Protein 7LT1 (pdb70)

Foldseek 3Di:
DVVVVLVLVLVLLVLLCVLPDDDDDPVVVVLVVLVVVVVVVVCLCVVQVQADPDWDKDKDPAAVQQQLWPAQNAQFDDDAFLPQFVEMEMETARAEEEPVCCVVFFAPQADPQKTWGWPQPPDPVNCVSCVQQWDWADDPDDDIITTRWLQSVLVSVLVSVVVVVVVVVVDDDDRWDWPDWDRRGQWTWIKTHGALGIIYTYFHKHKYFFADPLLVVLVPDFLCVPVDDPCQQGGIWIWGQHGDPRHDSGTMTGIISSRNVVVVVVRQEPLLSLLVLLSLQQQVVQPPPRHDGSNLLVLSPCRGVDDVPCRHDNSCSSVSNLVSLVVLLVCLVVQGARNRNRVDGVPNPDNVSSVSNVVSVVCNVPVSVSSVVSSVSSVVSVVSSVVSSD/DVCVQLVLLVVLLVLLCVLVDDDDDPVVVVQVVLVVVVVVVVCLCVPQVQADPDWDKDKAPDDVLQVLWPAFNLQFDDDAQLPRFVEIEIETASAEDCAWAPQADPQKTWHKPQPDDPVNCVSQVQQWDWDADPVGDIITTRFLQSVLVSVLVSVVVVVVVVVVPDPDRWDFPDWDRRRSWTWTKTHGALGIIYIYWHKHWFFFAPVLLPVLLPDALCPPPDDDCQLGGTWMWTQHGDPRHDSGGMTGTISSSNVVVVVVSDDPLLSLLVLLSLLQSPVQPPPHHCGSNQLVQRVVSRVDDPDSCNSVSNLVSLVVLLVCLVVCGARNRNRVDGVPRDDNVSSNSNVSSVVCSVCVSVSSVVSSVSSVVSVVSSVVSSVD

B-factor: mean 97.06, std 18.99, range [53.19, 223.91]

Radius of gyration: 34.99 Å; Cα contacts (8 Å, |Δi|>4): 1201; chains: 2; bounding box: 55×102×86 Å

Solvent-accessible surface area: 37698 Å² total

Sequence (770 aa):
SSGARVEELNKLIQEFTKHDQREYDDQRALEIHTAKDFIFSLGVQKLDQKLPVANEYLLLSGGVREGVVDLDLDELNVYARGTDYDDFTLLVPALKLHDRNQPVTLDRHSALCHSWLSLRLFDEGTISKWKDCCTIVDHINGATNYFFSPTKVADWFYDSISIVLSEIQKKPQRGPKVEKVEKNGTIISIILGVGSSRLYDIVPVVSFKGWPAVAQSWLENHFWDGKITEEEVISGFYLVPACSYKGKKDNEWRLSFARSEVQLKKCISSSLQAYQACKAIIIKLLSRPKAISPYHLRSLWACDRLPANYLAQEDYAAHFLLGLIDDLQHCLVNKCPNYFIPQCNLEHLSEETVLHARKLSSVRSDPAEHLRTAIEHVKAANRLTLELQRSSGARVEELNKLIQEFTKHDQREYDDQRALEIHTAKDFIFSLGVQKLDQKLPVANEYLLLSGGVREGVVDLDLDELNVYARGTDYDDFTLLVPALKLHTLDRHSALCHSWLSLRLFDEGTISKWKDCCTIVDHINGATNYFFSPTKVADWFYDSISIVLSEIQKKPQRGPKVEKVEKNGTIISIILGVGSSRLYDIVPVVSFKGWPAVAQSWLENHFWDGKITEEEVISGFYLVPACSYKGKKDNEWRLSFARSEVQLKKCISSSLQAYQACKAIIIKLLSRPKAISPYHLRSLWACDRLPANDYAAHFLLGLIDDLQHCLVNKCPNYFIPQCNLEHLSEETVLHARKLSSVRSDPAEHLRTAIEHVKAANRLTLELQRR

Organism: Homo sapiens (NCBI:txid9606)

GO terms:
  GO:0044877 protein-containing complex binding (F, IDA)
  GO:0005515 protein binding (F, IPI)
  GO:0045296 cadherin binding (F, HDA)

InterPro domains:
  IPR024810 MAB21L/Cyclic GMP-AMP synthase-like receptor [SM01265] (120-405)
  IPR046903 Mab-21-like, nucleotidyltransferase domain [PF03281] (136-298)
  IPR046906 Mab-21-like, HhH/H2TH-like domain [PF20266] (325-400)

Structure (mmCIF, N/CA/C/O backbone):
data_7LT1
#
_entry.id   7LT1
#
_cell.length_a   102.170
_cell.length_b   127.822
_cell.length_c   198.235
_cell.angle_alpha   90.000
_cell.angle_beta   90.000
_cell.angle_gamma   90.000
#
_symmetry.space_group_name_H-M   'I 2 2 2'
#
loop_
_entity.id
_entity.type
_entity.pdbx_description
1 polymer 'Protein MB21D2'
2 non-polymer 'SULFATE ION'
#
loop_
_atom_site.group_PDB
_atom_site.id
_atom_site.type_symbol
_atom_site.label_atom_id
_atom_site.label_alt_id
_atom_site.label_comp_id
_atom_site.label_asym_id
_atom_site.label_entity_id
_atom_site.label_seq_id
_atom_site.pdbx_PDB_ins_code
_atom_site.Cartn_x
_atom_site.Cartn_y
_atom_site.Cartn_z
_atom_site.occupancy
_atom_site.B_iso_or_equiv
_atom_site.auth_seq_id
_atom_site.auth_comp_id
_atom_site.auth_asym_id
_atom_site.auth_atom_id
_atom_site.pdbx_PDB_model_num
ATOM 1 N N . SER A 1 1 ? 38.75264 113.54357 -15.08166 1.000 128.03760 28 SER A N 1
ATOM 2 C CA . SER A 1 1 ? 39.96929 113.38289 -14.29471 1.000 121.64618 28 SER A CA 1
ATOM 3 C C . SER A 1 1 ? 39.77724 112.34045 -13.19924 1.000 124.54339 28 SER A C 1
ATOM 4 O O . SER A 1 1 ? 38.76722 112.34762 -12.49430 1.000 126.85383 28 SER A O 1
ATOM 7 N N . SER A 1 2 ? 40.75673 111.44267 -13.06091 1.000 126.72765 29 SER A N 1
ATOM 8 C CA . SER A 1 2 ? 40.68563 110.41697 -12.02659 1.000 111.34332 29 SER A CA 1
ATOM 9 C C . SER A 1 2 ? 40.71277 111.01170 -10.62542 1.000 122.70483 29 SER A C 1
ATOM 10 O O . SER A 1 2 ? 40.26480 110.35708 -9.67704 1.000 119.69597 29 SER A O 1
ATOM 13 N N . GLY A 1 3 ? 41.23173 112.23243 -10.47232 1.000 123.59269 30 GLY A N 1
ATOM 14 C CA . GLY A 1 3 ? 41.16020 112.90119 -9.18597 1.000 118.88523 30 GLY A CA 1
ATOM 15 C C . GLY A 1 3 ? 39.74297 113.24680 -8.77971 1.000 119.55958 30 GLY A C 1
ATOM 16 O O . GLY A 1 3 ? 39.44113 113.33927 -7.58627 1.000 116.95924 30 GLY A O 1
ATOM 17 N N . ALA A 1 4 ? 38.85513 113.44338 -9.75770 1.000 118.22799 31 ALA A N 1
ATOM 18 C CA . ALA A 1 4 ? 37.45006 113.67120 -9.43905 1.000 121.49491 31 ALA A CA 1
ATOM 19 C C . ALA A 1 4 ? 36.75539 112.38175 -9.02203 1.000 119.84696 31 ALA A C 1
ATOM 20 O O . ALA A 1 4 ? 35.83001 112.41491 -8.20295 1.000 120.06253 31 ALA A O 1
ATOM 22 N N . ARG A 1 5 ? 37.18328 111.24279 -9.57200 1.000 110.01370 32 ARG A N 1
ATOM 23 C CA . ARG A 1 5 ? 36.62791 109.96127 -9.15184 1.000 105.36422 32 ARG A CA 1
ATOM 24 C C . ARG A 1 5 ? 37.05820 109.60511 -7.73425 1.000 117.01210 32 ARG A C 1
ATOM 25 O O . ARG A 1 5 ? 36.29444 108.97321 -6.99488 1.000 108.61517 32 ARG A O 1
ATOM 33 N N . VAL A 1 6 ? 38.26978 110.00207 -7.33921 1.000 118.02267 33 VAL A N 1
ATOM 34 C CA . VAL A 1 6 ? 38.73873 109.73667 -5.98282 1.000 100.36814 33 VAL A CA 1
ATOM 35 C C . VAL A 1 6 ? 37.95156 110.56205 -4.97237 1.000 103.90695 33 VAL A C 1
ATOM 36 O O . VAL A 1 6 ? 37.56676 110.06283 -3.90769 1.000 106.98828 33 VAL A O 1
ATOM 40 N N . GLU A 1 7 ? 37.69239 111.83346 -5.28936 1.000 108.09484 34 GLU A N 1
ATOM 41 C CA . GLU A 1 7 ? 36.95591 112.69010 -4.36558 1.000 106.92433 34 GLU A CA 1
ATOM 42 C C . GLU A 1 7 ? 35.52294 112.21052 -4.17081 1.000 107.53399 34 GLU A C 1
ATOM 43 O O . GLU A 1 7 ? 34.96459 112.36104 -3.07772 1.000 107.10153 34 GLU A O 1
ATOM 49 N N . GLU A 1 8 ? 34.91440 111.63096 -5.20855 1.000 106.94542 35 GLU A N 1
ATOM 50 C CA . GLU A 1 8 ? 33.55200 111.12600 -5.07206 1.000 109.56556 35 GLU A CA 1
ATOM 51 C C . GLU A 1 8 ? 33.49337 109.95050 -4.10421 1.000 101.79057 35 GLU A C 1
ATOM 52 O O . GLU A 1 8 ? 32.57700 109.86507 -3.27813 1.000 91.63929 35 GLU A O 1
ATOM 58 N N . LEU A 1 9 ? 34.46064 109.03386 -4.19072 1.000 99.80370 36 LEU A N 1
ATOM 59 C CA . LEU A 1 9 ? 34.50086 107.91844 -3.25072 1.000 101.91611 36 LEU A CA 1
ATOM 60 C C . LEU A 1 9 ? 34.83476 108.39509 -1.84296 1.000 96.52032 36 LEU A C 1
ATOM 61 O O . LEU A 1 9 ? 34.26485 107.89827 -0.86515 1.000 99.16512 36 LEU A O 1
ATOM 66 N N . ASN A 1 10 ? 35.75626 109.35553 -1.71949 1.000 99.71433 37 ASN A N 1
ATOM 67 C CA . ASN A 1 10 ? 36.04996 109.93557 -0.41177 1.000 100.62324 37 ASN A CA 1
ATOM 68 C C . ASN A 1 10 ? 34.80339 110.55448 0.20675 1.000 95.77276 37 ASN A C 1
ATOM 69 O O . ASN A 1 10 ? 34.59070 110.46136 1.42115 1.000 100.20920 37 ASN A O 1
ATOM 74 N N . LYS A 1 11 ? 33.96526 111.18793 -0.61624 1.000 100.68510 38 LYS A N 1
ATOM 75 C CA . LYS A 1 11 ? 32.72117 111.76068 -0.11407 1.000 96.99016 38 LYS A CA 1
ATOM 76 C C . LYS A 1 11 ? 31.73654 110.67193 0.29535 1.000 98.92129 38 LYS A C 1
ATOM 77 O O . LYS A 1 11 ? 31.06692 110.78908 1.32865 1.000 99.99545 38 LYS A O 1
ATOM 83 N N . LEU A 1 12 ? 31.63830 109.60259 -0.49856 1.000 97.13858 39 LEU A N 1
ATOM 84 C CA . LEU A 1 12 ? 30.69226 108.53591 -0.18610 1.000 100.47464 39 LEU A CA 1
ATOM 85 C C . LEU A 1 12 ? 31.16918 107.69550 0.99275 1.000 101.63527 39 LEU A C 1
ATOM 86 O O . LEU A 1 12 ? 30.35650 107.25657 1.81507 1.000 94.45008 39 LEU A O 1
ATOM 91 N N . ILE A 1 13 ? 32.47942 107.45379 1.09000 1.000 99.62187 40 ILE A N 1
ATOM 92 C CA . ILE A 1 13 ? 33.01438 106.73822 2.24607 1.000 97.44972 40 ILE A CA 1
ATOM 93 C C . ILE A 1 13 ? 32.78670 107.54489 3.51766 1.000 102.30124 40 ILE A C 1
ATOM 94 O O . ILE A 1 13 ? 32.41460 106.99613 4.56272 1.000 97.59930 40 ILE A O 1
ATOM 99 N N . GLN A 1 14 ? 32.99684 108.86173 3.44752 1.000 97.62573 41 GLN A N 1
ATOM 100 C CA . GLN A 1 14 ? 32.76213 109.70940 4.61147 1.000 101.22954 41 GLN A CA 1
ATOM 101 C C . GLN A 1 14 ? 31.28071 109.76219 4.96412 1.000 100.93687 41 GLN A C 1
ATOM 102 O O . GLN A 1 14 ? 30.91854 109.76220 6.14664 1.000 100.69961 41 GLN A O 1
ATOM 108 N N . GLU A 1 15 ? 30.40928 109.80549 3.95248 1.000 96.20691 42 GLU A N 1
ATOM 109 C CA . GLU A 1 15 ? 28.97383 109.77145 4.21451 1.000 97.58670 42 GLU A CA 1
ATOM 110 C C . GLU A 1 15 ? 28.55016 108.42333 4.78299 1.000 99.91880 42 GLU A C 1
ATOM 111 O O . GLU A 1 15 ? 27.72659 108.36325 5.70397 1.000 96.68355 42 GLU A O 1
ATOM 117 N N . PHE A 1 16 ? 29.09957 107.33101 4.24483 1.000 94.98892 43 PHE A N 1
ATOM 118 C CA . PHE A 1 16 ? 28.79435 106.00943 4.78279 1.000 93.87381 43 PHE A CA 1
ATOM 119 C C . PHE A 1 16 ? 29.23603 105.89350 6.23565 1.000 95.88045 43 PHE A C 1
ATOM 120 O O . PHE A 1 16 ? 28.51034 105.34103 7.07047 1.000 90.82317 43 PHE A O 1
ATOM 128 N N . THR A 1 17 ? 30.42548 106.41047 6.55559 1.000 93.38308 44 THR A N 1
ATOM 129 C CA . THR A 1 17 ? 30.91070 106.36420 7.93074 1.000 99.70788 44 THR A CA 1
ATOM 130 C C . THR A 1 17 ? 30.00226 107.14690 8.87021 1.000 97.06998 44 THR A C 1
ATOM 131 O O . THR A 1 17 ? 29.83938 106.76761 10.03550 1.000 96.57997 44 THR A O 1
ATOM 135 N N . LYS A 1 18 ? 29.39311 108.22883 8.37884 1.000 96.23853 45 LYS A N 1
ATOM 136 C CA . LYS A 1 18 ? 28.50549 109.03058 9.21523 1.000 94.60499 45 LYS A CA 1
ATOM 137 C C . LYS A 1 18 ? 27.32091 108.21229 9.71470 1.000 94.96956 45 LYS A C 1
ATOM 138 O O . LYS A 1 18 ? 26.94653 108.30125 10.88989 1.000 110.93200 45 LYS A O 1
ATOM 144 N N . HIS A 1 19 ? 26.72228 107.40568 8.84113 1.000 100.48171 46 HIS A N 1
ATOM 145 C CA . HIS A 1 19 ? 25.56499 106.60128 9.20712 1.000 104.59614 46 HIS A CA 1
ATOM 146 C C . HIS A 1 19 ? 25.93416 105.21596 9.72161 1.000 96.03812 46 HIS A C 1
ATOM 147 O O . HIS A 1 19 ? 25.07911 104.54463 10.30904 1.000 94.01955 46 HIS A O 1
ATOM 154 N N . ASP A 1 20 ? 27.17585 104.77397 9.52099 1.000 98.92656 47 ASP A N 1
ATOM 155 C CA . ASP A 1 20 ? 27.60209 103.46060 9.98861 1.000 100.09420 47 ASP A CA 1
ATOM 156 C C . ASP A 1 20 ? 28.12770 103.48600 11.41701 1.000 100.02354 47 ASP A C 1
ATOM 157 O O . ASP A 1 20 ? 27.97092 102.49643 12.14211 1.000 105.13159 47 ASP A O 1
ATOM 162 N N . GLN A 1 21 ? 28.74803 104.58787 11.83609 1.000 101.53157 48 GLN A N 1
ATOM 163 C CA . GLN A 1 21 ? 29.21839 104.70343 13.21011 1.000 111.96297 48 GLN A CA 1
ATOM 164 C C . GLN A 1 21 ? 28.04149 104.68434 14.17731 1.000 107.50841 48 GLN A C 1
ATOM 165 O O . GLN A 1 21 ? 26.98595 105.26591 13.91140 1.000 105.87418 48 GLN A O 1
ATOM 171 N N . ARG A 1 22 ? 28.22965 104.00882 15.30801 1.000 115.31278 49 ARG A N 1
ATOM 172 C CA . ARG A 1 22 ? 27.19654 103.87120 16.32832 1.000 111.61045 49 ARG A CA 1
ATOM 173 C C . ARG A 1 22 ? 27.44931 104.90432 17.42079 1.000 115.30504 49 ARG A C 1
ATOM 174 O O . ARG A 1 22 ? 28.45188 104.82509 18.13821 1.000 121.62249 49 ARG A O 1
ATOM 182 N N . GLU A 1 23 ? 26.54427 105.87222 17.54535 1.000 119.47205 50 GLU A N 1
ATOM 183 C CA . GLU A 1 23 ? 26.57434 106.84329 18.63258 1.000 119.69618 50 GLU A CA 1
ATOM 184 C C . GLU A 1 23 ? 25.31741 106.66262 19.47145 1.000 109.72041 50 GLU A C 1
ATOM 185 O O . GLU A 1 23 ? 24.19952 106.78448 18.95861 1.000 107.12389 50 GLU A O 1
ATOM 191 N N . TYR A 1 24 ? 25.50070 106.35977 20.75224 1.000 108.58671 51 TYR A N 1
ATOM 192 C CA . TYR A 1 24 ? 24.39752 106.09383 21.66238 1.000 112.59757 51 TYR A CA 1
ATOM 193 C C . TYR A 1 24 ? 24.27649 107.21795 22.68075 1.000 104.80583 51 TYR A C 1
ATOM 194 O O . TYR A 1 24 ? 25.28280 107.70284 23.20791 1.000 107.72385 51 TYR A O 1
ATOM 203 N N . ASP A 1 25 ? 23.04123 107.62910 22.95371 1.000 106.28831 52 ASP A N 1
ATOM 204 C CA . ASP A 1 25 ? 22.79088 108.61071 23.99501 1.000 108.24813 52 ASP A CA 1
ATOM 205 C C . ASP A 1 25 ? 22.82973 107.93252 25.36364 1.000 108.87127 52 ASP A C 1
ATOM 206 O O . ASP A 1 25 ? 23.11756 106.73879 25.48879 1.000 107.72881 52 ASP A O 1
ATOM 211 N N . ASP A 1 26 ? 22.53234 108.70643 26.40951 1.000 102.42739 53 ASP A N 1
ATOM 212 C CA . ASP A 1 26 ? 22.56879 108.16159 27.76235 1.000 97.11744 53 ASP A CA 1
ATOM 213 C C . ASP A 1 26 ? 21.50571 107.08970 27.96958 1.000 91.51276 53 ASP A C 1
ATOM 214 O O . ASP A 1 26 ? 21.73619 106.12692 28.71011 1.000 98.80349 53 ASP A O 1
ATOM 219 N N . GLN A 1 27 ? 20.34577 107.23091 27.32459 1.000 89.35598 54 GLN A N 1
ATOM 220 C CA . GLN A 1 27 ? 19.28343 106.24346 27.48804 1.000 89.12227 54 GLN A CA 1
ATOM 221 C C . GLN A 1 27 ? 19.65285 104.92074 26.82668 1.000 99.96452 54 GLN A C 1
ATOM 222 O O . GLN A 1 27 ? 19.50450 103.85176 27.43056 1.000 87.44060 54 GLN A O 1
ATOM 228 N N . ARG A 1 28 ? 20.13342 104.97174 25.58047 1.000 99.45538 55 ARG A N 1
ATOM 229 C CA . ARG A 1 28 ? 20.53631 103.74637 24.89697 1.000 98.06880 55 ARG A CA 1
ATOM 230 C C . ARG A 1 28 ? 21.73617 103.09312 25.56907 1.000 92.22067 55 ARG A C 1
ATOM 231 O O . ARG A 1 28 ? 21.83995 101.86132 25.58320 1.000 84.21709 55 ARG A O 1
ATOM 239 N N . ALA A 1 29 ? 22.64842 103.89430 26.12514 1.000 94.63440 56 ALA A N 1
ATOM 240 C CA . ALA A 1 29 ? 23.81988 103.33179 26.78876 1.000 90.57521 56 ALA A CA 1
ATOM 241 C C . ALA A 1 29 ? 23.42541 102.52550 28.02010 1.000 88.83660 56 ALA A C 1
ATOM 242 O O . ALA A 1 29 ? 24.04437 101.49771 28.31898 1.000 89.80315 56 ALA A O 1
ATOM 244 N N . LEU A 1 30 ? 22.39802 102.97296 28.74687 1.000 91.92975 57 LEU A N 1
ATOM 245 C CA . LEU A 1 30 ? 21.93067 102.21361 29.90269 1.000 91.03302 57 LEU A CA 1
ATOM 246 C C . LEU A 1 30 ? 21.17369 100.96544 29.46785 1.000 88.38859 57 LEU A C 1
ATOM 247 O O . LEU A 1 30 ? 21.24788 99.92431 30.13131 1.000 93.38864 57 LEU A O 1
ATOM 252 N N . GLU A 1 31 ? 20.43864 101.05254 28.35658 1.000 93.00510 58 GLU A N 1
ATOM 253 C CA . GLU A 1 31 ? 19.72012 99.88877 27.84840 1.000 93.12579 58 GLU A CA 1
ATOM 254 C C . GLU A 1 31 ? 20.68288 98.78164 27.43695 1.000 92.40189 58 GLU A C 1
ATOM 255 O O . GLU A 1 31 ? 20.39268 97.59453 27.62430 1.000 96.78988 58 GLU A O 1
ATOM 261 N N . ILE A 1 32 ? 21.83514 99.15072 26.87456 1.000 90.05159 59 ILE A N 1
ATOM 262 C CA . ILE A 1 32 ? 22.82247 98.15209 26.47735 1.000 84.91924 59 ILE A CA 1
ATOM 263 C C . ILE A 1 32 ? 23.48303 97.53651 27.70385 1.000 89.98837 59 ILE A C 1
ATOM 264 O O . ILE A 1 32 ? 23.70112 96.31931 27.76453 1.000 85.93659 59 ILE A O 1
ATOM 269 N N . HIS A 1 33 ? 23.80712 98.36517 28.70038 1.000 88.54582 60 HIS A N 1
ATOM 270 C CA . HIS A 1 33 ? 24.46427 97.86448 29.90286 1.000 92.95062 60 HIS A CA 1
ATOM 271 C C . HIS A 1 33 ? 23.54459 96.94635 30.69718 1.000 88.01664 60 HIS A C 1
ATOM 272 O O . HIS A 1 33 ? 23.99752 95.94391 31.26254 1.000 76.94359 60 HIS A O 1
ATOM 279 N N . THR A 1 34 ? 22.25052 97.27095 30.74955 1.000 92.51036 61 THR A N 1
ATOM 280 C CA . THR A 1 34 ? 21.30255 96.42055 31.46198 1.000 88.09840 61 THR A CA 1
ATOM 281 C C . THR A 1 34 ? 21.20071 95.04763 30.80971 1.000 84.50983 61 THR A C 1
ATOM 282 O O . THR A 1 34 ? 21.12122 94.02519 31.50142 1.000 87.98642 61 THR A O 1
ATOM 286 N N . ALA A 1 35 ? 21.20921 95.00443 29.47630 1.000 87.71597 62 ALA A N 1
ATOM 287 C CA . ALA A 1 35 ? 21.16025 93.72394 28.78046 1.000 81.73924 62 ALA A CA 1
ATOM 288 C C . ALA A 1 35 ? 22.44830 92.93864 28.98186 1.000 79.48236 62 ALA A C 1
ATOM 289 O O . ALA A 1 35 ? 22.41222 91.72283 29.20587 1.000 75.08814 62 ALA A O 1
ATOM 291 N N . LYS A 1 36 ? 23.59602 93.61598 28.90385 1.000 79.35484 63 LYS A N 1
ATOM 292 C CA . LYS A 1 36 ? 24.86638 92.94204 29.14560 1.000 84.98893 63 LYS A CA 1
ATOM 293 C C . LYS A 1 36 ? 24.93948 92.39917 30.56628 1.000 75.98106 63 LYS A C 1
ATOM 294 O O . LYS A 1 36 ? 25.44421 91.29255 30.79067 1.000 73.89630 63 LYS A O 1
ATOM 300 N N . ASP A 1 37 ? 24.43750 93.16455 31.53919 1.000 78.85200 64 ASP A N 1
ATOM 301 C CA . ASP A 1 37 ? 24.44029 92.70048 32.92301 1.000 72.79517 64 ASP A CA 1
ATOM 302 C C . ASP A 1 37 ? 23.57589 91.45769 33.08943 1.000 71.53567 64 ASP A C 1
ATOM 303 O O . ASP A 1 37 ? 23.92378 90.54758 33.85098 1.000 78.83265 64 ASP A O 1
ATOM 308 N N . PHE A 1 38 ? 22.44429 91.40009 32.38366 1.000 72.83867 65 PHE A N 1
ATOM 309 C CA . PHE A 1 38 ? 21.58325 90.22539 32.46972 1.000 74.66620 65 PHE A CA 1
ATOM 310 C C . PHE A 1 38 ? 22.25467 89.00302 31.85484 1.000 83.48181 65 PHE A C 1
ATOM 311 O O . PHE A 1 38 ? 22.11934 87.88822 32.37333 1.000 78.69367 65 PHE A O 1
ATOM 319 N N . ILE A 1 39 ? 22.98303 89.19283 30.75073 1.000 77.89109 66 ILE A N 1
ATOM 320 C CA . ILE A 1 39 ? 23.71603 88.08689 30.13850 1.000 77.58287 66 ILE A CA 1
ATOM 321 C C . ILE A 1 39 ? 24.79160 87.57149 31.08660 1.000 80.33898 66 ILE A C 1
ATOM 322 O O . ILE A 1 39 ? 24.96659 86.35762 31.25193 1.000 77.77708 66 ILE A O 1
ATOM 327 N N . PHE A 1 40 ? 25.52458 88.48515 31.72837 1.000 73.94109 67 PHE A N 1
ATOM 328 C CA . PHE A 1 40 ? 26.59585 88.07998 32.63382 1.000 70.93726 67 PHE A CA 1
ATOM 329 C C . PHE A 1 40 ? 26.04583 87.35339 33.85587 1.000 80.91412 67 PHE A C 1
ATOM 330 O O . PHE A 1 40 ? 26.65141 86.38687 34.33486 1.000 74.95636 67 PHE A O 1
ATOM 338 N N . SER A 1 41 ? 24.90236 87.80500 34.37761 1.000 79.19942 68 SER A N 1
ATOM 339 C CA . SER A 1 41 ? 24.28218 87.10812 35.49910 1.000 82.28205 68 SER A CA 1
ATOM 340 C C . SER A 1 41 ? 23.71471 85.76146 35.07078 1.000 81.53182 68 SER A C 1
ATOM 341 O O . SER A 1 41 ? 23.74032 84.80235 35.85103 1.000 80.33734 68 SER A O 1
ATOM 352 N N . LEU A 1 43 ? 24.98838 83.80023 32.72737 1.000 75.79558 70 LEU A N 1
ATOM 353 C CA . LEU A 1 43 ? 26.14098 82.90771 32.67036 1.000 78.92486 70 LEU A CA 1
ATOM 354 C C . LEU A 1 43 ? 26.63619 82.54716 34.06383 1.000 79.30845 70 LEU A C 1
ATOM 355 O O . LEU A 1 43 ? 27.16053 81.44653 34.27109 1.000 76.25814 70 LEU A O 1
ATOM 360 N N . GLY A 1 44 ? 26.48327 83.45559 35.02834 1.000 77.95604 71 GLY A N 1
ATOM 361 C CA . GLY A 1 44 ? 26.78767 83.10527 36.40452 1.000 73.45076 71 GLY A CA 1
ATOM 362 C C . GLY A 1 44 ? 25.87577 82.01592 36.93408 1.000 83.27455 71 GLY A C 1
ATOM 363 O O . GLY A 1 44 ? 26.32332 81.09969 37.62781 1.000 84.35054 71 GLY A O 1
ATOM 372 N N . VAL A 1 46 ? 24.30562 79.87318 35.03859 1.000 78.97863 73 VAL A N 1
ATOM 373 C CA . VAL A 1 46 ? 24.67022 78.67163 34.29158 1.000 77.76387 73 VAL A CA 1
ATOM 374 C C . VAL A 1 46 ? 25.82758 77.95816 34.97820 1.000 75.12040 73 VAL A C 1
ATOM 375 O O . VAL A 1 46 ? 25.87812 76.72259 35.02593 1.000 82.10456 73 VAL A O 1
ATOM 379 N N . GLN A 1 47 ? 26.76832 78.72505 35.53430 1.000 79.88119 74 GLN A N 1
ATOM 380 C CA . GLN A 1 47 ? 27.86346 78.12363 36.28648 1.000 87.99279 74 GLN A CA 1
ATOM 381 C C . GLN A 1 47 ? 27.37390 77.50550 37.59137 1.000 86.43635 74 GLN A C 1
ATOM 382 O O . GLN A 1 47 ? 27.92708 76.49543 38.04058 1.000 89.82796 74 GLN A O 1
ATOM 388 N N . LYS A 1 48 ? 26.34200 78.08794 38.21046 1.000 86.07692 75 LYS A N 1
ATOM 389 C CA . LYS A 1 48 ? 25.82788 77.53711 39.46166 1.000 89.67956 75 LYS A CA 1
ATOM 390 C C . LYS A 1 48 ? 25.02575 76.26259 39.23161 1.000 92.97814 75 LYS A C 1
ATOM 391 O O . LYS A 1 48 ? 25.02530 75.37133 40.08868 1.000 86.91578 75 LYS A O 1
ATOM 397 N N . LEU A 1 49 ? 24.33210 76.16296 38.09643 1.000 93.61004 76 LEU A N 1
ATOM 398 C CA . LEU A 1 49 ? 23.52026 74.99313 37.77999 1.000 90.59690 76 LEU A CA 1
ATOM 399 C C . LEU A 1 49 ? 24.39115 73.74897 37.66864 1.000 83.95380 76 LEU A C 1
ATOM 400 O O . LEU A 1 49 ? 24.26596 72.81704 38.46918 1.000 95.66907 76 LEU A O 1
ATOM 405 N N . ASP A 1 50 ? 25.26698 73.72475 36.67128 1.000 102.33261 77 ASP A N 1
ATOM 406 C CA . ASP A 1 50 ? 26.27681 72.68774 36.52369 1.000 108.34097 77 ASP A CA 1
ATOM 407 C C . ASP A 1 50 ? 27.63341 73.29198 36.84868 1.000 109.12229 77 ASP A C 1
ATOM 408 O O . ASP A 1 50 ? 28.00878 74.32240 36.27950 1.000 119.21136 77 ASP A O 1
ATOM 413 N N . GLN A 1 51 ? 28.37031 72.64930 37.75191 1.000 81.46531 78 GLN A N 1
ATOM 414 C CA . GLN A 1 51 ? 29.65346 73.18392 38.19150 1.000 87.65822 78 GLN A CA 1
ATOM 415 C C . GLN A 1 51 ? 30.73321 72.99474 37.13017 1.000 99.47449 78 GLN A C 1
ATOM 416 O O . GLN A 1 51 ? 31.89538 72.74532 37.46300 1.000 100.33614 78 GLN A O 1
ATOM 422 N N . LYS A 1 52 ? 30.36695 73.12531 35.85385 1.000 89.91744 79 LYS A N 1
ATOM 423 C CA . LYS A 1 52 ? 31.29200 72.89761 34.74984 1.000 86.63166 79 LYS A CA 1
ATOM 424 C C . LYS A 1 52 ? 32.06456 74.15684 34.36977 1.000 83.61534 79 LYS A C 1
ATOM 425 O O . LYS A 1 52 ? 33.28713 74.10744 34.20058 1.000 82.51318 79 LYS A O 1
ATOM 431 N N . LEU A 1 53 ? 31.36964 75.28198 34.21567 1.000 73.42686 80 LEU A N 1
ATOM 432 C CA . LEU A 1 53 ? 32.04322 76.51916 33.85894 1.000 76.74096 80 LEU A CA 1
ATOM 433 C C . LEU A 1 53 ? 33.00831 76.92709 34.97108 1.000 80.20824 80 LEU A C 1
ATOM 434 O O . LEU A 1 53 ? 32.75270 76.66972 36.15169 1.000 95.99516 80 LEU A O 1
ATOM 439 N N . PRO A 1 54 ? 34.13127 77.55292 34.62254 1.000 82.12533 81 PRO A N 1
ATOM 440 C CA . PRO A 1 54 ? 35.08630 77.96958 35.65540 1.000 75.79025 81 PRO A CA 1
ATOM 441 C C . PRO A 1 54 ? 34.48212 79.02396 36.57050 1.000 78.58111 81 PRO A C 1
ATOM 442 O O . PRO A 1 54 ? 33.69837 79.87284 36.14046 1.000 78.60675 81 PRO A O 1
ATOM 446 N N . VAL A 1 55 ? 34.84876 78.95213 37.85179 1.000 79.56454 82 VAL A N 1
ATOM 447 C CA . VAL A 1 55 ? 34.32998 79.90686 38.82592 1.000 81.03133 82 VAL A CA 1
ATOM 448 C C . VAL A 1 55 ? 34.84901 81.30788 38.52862 1.000 79.50983 82 VAL A C 1
ATOM 449 O O . VAL A 1 55 ? 34.09474 82.28716 38.57375 1.000 82.88115 82 VAL A O 1
ATOM 453 N N . ALA A 1 56 ? 36.13757 81.42756 38.21892 1.000 81.88366 83 ALA A N 1
ATOM 454 C CA . ALA A 1 56 ? 36.74660 82.69891 37.83462 1.000 85.16053 83 ALA A CA 1
ATOM 455 C C . ALA A 1 56 ? 36.92382 82.68695 36.32031 1.000 90.13048 83 ALA A C 1
ATOM 456 O O . ALA A 1 56 ? 37.91419 82.16323 35.80348 1.000 93.49965 83 ALA A O 1
ATOM 458 N N . ASN A 1 57 ? 35.95892 83.26275 35.60848 1.000 84.40181 84 ASN A N 1
ATOM 459 C CA . ASN A 1 57 ? 35.95863 83.26381 34.15451 1.000 90.93004 84 ASN A CA 1
ATOM 460 C C . ASN A 1 57 ? 36.05136 84.69096 33.63168 1.000 86.02092 84 ASN A C 1
ATOM 461 O O . ASN A 1 57 ? 35.59778 85.63968 34.27901 1.000 94.06483 84 ASN A O 1
ATOM 466 N N . GLU A 1 58 ? 36.64388 84.83198 32.44729 1.000 87.76846 85 GLU A N 1
ATOM 467 C CA . GLU A 1 58 ? 36.86791 86.13130 31.82042 1.000 86.54751 85 GLU A CA 1
ATOM 468 C C . GLU A 1 58 ? 36.29032 86.09354 30.41223 1.000 84.16346 85 GLU A C 1
ATOM 469 O O . GLU A 1 58 ? 36.82157 85.40018 29.53899 1.000 88.26507 85 GLU A O 1
ATOM 475 N N . TYR A 1 59 ? 35.21260 86.83739 30.19051 1.000 82.29985 86 TYR A N 1
ATOM 476 C CA . TYR A 1 59 ? 34.55369 86.86593 28.89460 1.000 73.02904 86 TYR A CA 1
ATOM 477 C C . TYR A 1 59 ? 35.22360 87.88067 27.97246 1.000 80.61012 86 TYR A C 1
ATOM 478 O O . TYR A 1 59 ? 35.98221 88.75060 28.40702 1.000 73.81300 86 TYR A O 1
ATOM 487 N N . LEU A 1 60 ? 34.92826 87.75781 26.67951 1.000 75.46746 87 LEU A N 1
ATOM 488 C CA . LEU A 1 60 ? 35.41291 88.69067 25.66624 1.000 78.23378 87 LEU A CA 1
ATOM 489 C C . LEU A 1 60 ? 34.21725 89.18262 24.86313 1.000 79.25588 87 LEU A C 1
ATOM 490 O O . LEU A 1 60 ? 33.64508 88.42789 24.06960 1.000 81.58632 87 LEU A O 1
ATOM 495 N N . LEU A 1 61 ? 33.84254 90.44169 25.06853 1.000 75.14550 88 LEU A N 1
ATOM 496 C CA . LEU A 1 61 ? 32.70820 91.04795 24.38558 1.000 76.92475 88 LEU A CA 1
ATOM 497 C C . LEU A 1 61 ? 33.20177 91.86456 23.19875 1.000 81.56616 88 LEU A C 1
ATOM 498 O O . LEU A 1 61 ? 34.10919 92.69134 23.34165 1.000 76.24882 88 LEU A O 1
ATOM 503 N N . LEU A 1 62 ? 32.60247 91.63266 22.03360 1.000 84.50154 89 LEU A N 1
ATOM 504 C CA . LEU A 1 62 ? 32.96433 92.33144 20.81070 1.000 72.06997 89 LEU A CA 1
ATOM 505 C C . LEU A 1 62 ? 31.75968 93.09623 20.27786 1.000 73.17898 89 LEU A C 1
ATOM 506 O O . LEU A 1 62 ? 30.61086 92.67574 20.44626 1.000 75.79494 89 LEU A O 1
ATOM 511 N N . SER A 1 63 ? 32.03772 94.22501 19.62173 1.000 76.40096 90 SER A N 1
ATOM 512 C CA . SER A 1 63 ? 30.99511 95.16543 19.22591 1.000 79.74898 90 SER A CA 1
ATOM 513 C C . SER A 1 63 ? 30.10348 94.65217 18.10136 1.000 89.62952 90 SER A C 1
ATOM 514 O O . SER A 1 63 ? 29.05304 95.25316 17.85243 1.000 102.45794 90 SER A O 1
ATOM 517 N N . GLY A 1 64 ? 30.48354 93.57668 17.41745 1.000 68.95561 91 GLY A N 1
ATOM 518 C CA . GLY A 1 64 ? 29.66999 93.07187 16.32849 1.000 75.28249 91 GLY A CA 1
ATOM 519 C C . GLY A 1 64 ? 29.23961 91.63048 16.50431 1.000 85.34501 91 GLY A C 1
ATOM 520 O O . GLY A 1 64 ? 29.85959 90.88017 17.26257 1.000 76.13845 91 GLY A O 1
ATOM 521 N N . GLY A 1 65 ? 28.17844 91.23059 15.80984 1.000 89.44250 92 GLY A N 1
ATOM 522 C CA . GLY A 1 65 ? 27.71939 89.85965 15.87670 1.000 86.04761 92 GLY A CA 1
ATOM 523 C C . GLY A 1 65 ? 28.61499 88.91499 15.09736 1.000 83.62570 92 GLY A C 1
ATOM 524 O O . GLY A 1 65 ? 29.52687 89.31621 14.37386 1.000 82.75980 92 GLY A O 1
ATOM 525 N N . VAL A 1 66 ? 28.34263 87.61772 15.25989 1.000 84.48338 93 VAL A N 1
ATOM 526 C CA . VAL A 1 66 ? 29.12094 86.60293 14.55324 1.000 83.82134 93 VAL A CA 1
ATOM 527 C C . VAL A 1 66 ? 28.93821 86.74450 13.04778 1.000 91.33740 93 VAL A C 1
ATOM 528 O O . VAL A 1 66 ? 29.90774 86.68815 12.28073 1.000 90.74509 93 VAL A O 1
ATOM 532 N N . ARG A 1 67 ? 27.69744 86.95431 12.60274 1.000 91.92379 94 ARG A N 1
ATOM 533 C CA . ARG A 1 67 ? 27.40818 87.11058 11.18201 1.000 95.33015 94 ARG A CA 1
ATOM 534 C C . ARG A 1 67 ? 28.04402 88.35751 10.58089 1.000 88.33724 94 ARG A C 1
ATOM 535 O O . ARG A 1 67 ? 28.03841 88.50197 9.35406 1.000 101.18060 94 ARG A O 1
ATOM 543 N N . GLU A 1 68 ? 28.58698 89.25244 11.40327 1.000 90.84317 95 GLU A N 1
ATOM 544 C CA . GLU A 1 68 ? 29.32983 90.40773 10.92073 1.000 91.71156 95 GLU A CA 1
ATOM 545 C C . GLU A 1 68 ? 30.81317 90.11731 10.73104 1.000 96.57114 95 GLU A C 1
ATOM 546 O O . GLU A 1 68 ? 31.57167 91.03419 10.39929 1.000 91.78481 95 GLU A O 1
ATOM 552 N N . GLY A 1 69 ? 31.24275 88.87715 10.93981 1.000 97.27566 96 GLY A N 1
ATOM 553 C CA . GLY A 1 69 ? 32.62789 88.50459 10.70702 1.000 90.26988 96 GLY A CA 1
ATOM 554 C C . GLY A 1 69 ? 33.61840 89.07734 11.69741 1.000 94.38814 96 GLY A C 1
ATOM 555 O O . GLY A 1 69 ? 34.70132 89.52302 11.29590 1.000 94.47584 96 GLY A O 1
ATOM 556 N N . VAL A 1 70 ? 33.27633 89.07654 12.98659 1.000 90.29671 97 VAL A N 1
ATOM 557 C CA . VAL A 1 70 ? 34.19030 89.57578 14.00812 1.000 84.49598 97 VAL A CA 1
ATOM 558 C C . VAL A 1 70 ? 35.14681 88.49695 14.50691 1.000 90.01290 97 VAL A C 1
ATOM 559 O O . VAL A 1 70 ? 36.24185 88.82450 14.98764 1.000 85.78600 97 VAL A O 1
ATOM 563 N N . VAL A 1 71 ? 34.77096 87.22213 14.40268 1.000 80.33929 98 VAL A N 1
ATOM 564 C CA . VAL A 1 71 ? 35.63933 86.11311 14.76807 1.000 85.23613 98 VAL A CA 1
ATOM 565 C C . VAL A 1 71 ? 35.66352 85.11598 13.61837 1.000 83.64903 98 VAL A C 1
ATOM 566 O O . VAL A 1 71 ? 34.77036 85.08494 12.76904 1.000 85.28580 98 VAL A O 1
ATOM 570 N N . ASP A 1 72 ? 36.71055 84.29133 13.60223 1.000 80.96206 99 ASP A N 1
ATOM 571 C CA . ASP A 1 72 ? 36.91388 83.31435 12.53389 1.000 72.80347 99 ASP A CA 1
ATOM 572 C C . ASP A 1 72 ? 35.97812 82.13101 12.77059 1.000 79.09941 99 ASP A C 1
ATOM 573 O O . ASP A 1 72 ? 36.35206 81.08906 13.31519 1.000 67.69741 99 ASP A O 1
ATOM 578 N N . LEU A 1 73 ? 34.73000 82.30547 12.34482 1.000 80.13004 100 LEU A N 1
ATOM 579 C CA . LEU A 1 73 ? 33.70376 81.28005 12.44755 1.000 81.22458 100 LEU A CA 1
ATOM 580 C C . LEU A 1 73 ? 33.12505 80.98494 11.07070 1.000 94.87526 100 LEU A C 1
ATOM 581 O O . LEU A 1 73 ? 33.11959 81.84396 10.18392 1.000 89.57425 100 LEU A O 1
ATOM 586 N N . ASP A 1 74 ? 32.63543 79.75884 10.90171 1.000 96.28702 101 ASP A N 1
ATOM 587 C CA . ASP A 1 74 ? 31.99470 79.33898 9.65717 1.000 94.00801 101 ASP A CA 1
ATOM 588 C C . ASP A 1 74 ? 30.60386 79.96012 9.60370 1.000 98.48019 101 ASP A C 1
ATOM 589 O O . ASP A 1 74 ? 29.67467 79.49594 10.26848 1.000 97.44456 101 ASP A O 1
ATOM 594 N N . LEU A 1 75 ? 30.45771 81.01765 8.80261 1.000 98.77963 102 LEU A N 1
ATOM 595 C CA . LEU A 1 75 ? 29.19023 81.73106 8.70570 1.000 99.99916 102 LEU A CA 1
ATOM 596 C C . LEU A 1 75 ? 28.13920 80.97591 7.90456 1.000 110.32525 102 LEU A C 1
ATOM 597 O O . LEU A 1 75 ? 26.95550 81.32347 7.98356 1.000 111.17758 102 LEU A O 1
ATOM 602 N N . ASP A 1 76 ? 28.53626 79.96477 7.13720 1.000 111.62643 103 ASP A N 1
ATOM 603 C CA . ASP A 1 76 ? 27.57128 79.18751 6.37764 1.000 110.21230 103 ASP A CA 1
ATOM 604 C C . ASP A 1 76 ? 26.69144 78.36637 7.31786 1.000 118.08246 103 ASP A C 1
ATOM 605 O O . ASP A 1 76 ? 27.05984 78.06964 8.45850 1.000 119.51917 103 ASP A O 1
ATOM 610 N N . GLU A 1 77 ? 25.50825 78.00252 6.81774 1.000 118.64095 104 GLU A N 1
ATOM 611 C CA . GLU A 1 77 ? 24.49019 77.29475 7.59785 1.000 116.38065 104 GLU A CA 1
ATOM 612 C C . GLU A 1 77 ? 24.09016 78.06980 8.85080 1.000 117.08085 104 GLU A C 1
ATOM 613 O O . GLU A 1 77 ? 23.78791 77.47807 9.88987 1.000 129.86529 104 GLU A O 1
ATOM 619 N N . LEU A 1 78 ? 24.08398 79.39728 8.76347 1.000 110.09273 105 LEU A N 1
ATOM 620 C CA . LEU A 1 78 ? 23.62288 80.26117 9.84149 1.000 117.33069 105 LEU A CA 1
ATOM 621 C C . LEU A 1 78 ? 22.45980 81.10048 9.33680 1.000 116.12703 105 LEU A C 1
ATOM 622 O O . LEU A 1 78 ? 22.55512 81.72230 8.27336 1.000 117.11163 105 LEU A O 1
ATOM 627 N N . ASN A 1 79 ? 21.36669 81.11147 10.09430 1.000 114.45179 106 ASN A N 1
ATOM 628 C CA . ASN A 1 79 ? 20.22053 81.93201 9.73539 1.000 108.66957 106 ASN A CA 1
ATOM 629 C C . ASN A 1 79 ? 20.58327 83.41089 9.81101 1.000 111.06639 106 ASN A C 1
ATOM 630 O O . ASN A 1 79 ? 21.41480 83.83144 10.62009 1.000 118.93981 106 ASN A O 1
ATOM 635 N N . VAL A 1 80 ? 19.94738 84.20126 8.95520 1.000 106.42377 107 VAL A N 1
ATOM 636 C CA . VAL A 1 80 ? 20.28583 85.61020 8.79779 1.000 106.58741 107 VAL A CA 1
ATOM 637 C C . VAL A 1 80 ? 19.42120 86.44628 9.73110 1.000 100.66557 107 VAL A C 1
ATOM 638 O O . VAL A 1 80 ? 18.19795 86.27151 9.78806 1.000 102.66130 107 VAL A O 1
ATOM 642 N N . TYR A 1 81 ? 20.05968 87.35069 10.46781 1.000 105.80639 108 TYR A N 1
ATOM 643 C CA . TYR A 1 81 ? 19.37765 88.35504 11.27196 1.000 107.29836 108 TYR A CA 1
ATOM 644 C C . TYR A 1 81 ? 19.66150 89.72625 10.67483 1.000 101.88319 108 TYR A C 1
ATOM 645 O O . TYR A 1 81 ? 20.81536 90.04722 10.37073 1.000 105.05363 108 TYR A O 1
ATOM 654 N N . ALA A 1 82 ? 18.61430 90.52640 10.50216 1.000 90.40210 109 ALA A N 1
ATOM 655 C CA . ALA A 1 82 ? 18.72509 91.83401 9.87027 1.000 93.73565 109 ALA A CA 1
ATOM 656 C C . ALA A 1 82 ? 18.69639 92.92867 10.92776 1.000 99.70595 109 ALA A C 1
ATOM 657 O O . ALA A 1 82 ? 17.85551 92.90288 11.83268 1.000 97.08148 109 ALA A O 1
ATOM 659 N N . ARG A 1 83 ? 19.61360 93.88562 10.80987 1.000 98.34336 110 ARG A N 1
ATOM 660 C CA . ARG A 1 83 ? 19.62306 95.02230 11.71871 1.000 88.39844 110 ARG A CA 1
ATOM 661 C C . ARG A 1 83 ? 18.43767 95.93343 11.42882 1.000 86.91712 110 ARG A C 1
ATOM 662 O O . ARG A 1 83 ? 18.11903 96.21775 10.27115 1.000 102.74489 110 ARG A O 1
ATOM 670 N N . GLY A 1 84 ? 17.78053 96.39115 12.49268 1.000 94.88413 111 GLY A N 1
ATOM 671 C CA . GLY A 1 84 ? 16.56647 97.16314 12.38606 1.000 94.80325 111 GLY A CA 1
ATOM 672 C C . GLY A 1 84 ? 15.30652 96.32498 12.30251 1.000 102.94824 111 GLY A C 1
ATOM 673 O O . GLY A 1 84 ? 14.23470 96.78887 12.70541 1.000 105.89963 111 GLY A O 1
ATOM 674 N N . THR A 1 85 ? 15.41208 95.09882 11.79083 1.000 98.09393 112 THR A N 1
ATOM 675 C CA . THR A 1 85 ? 14.27903 94.18613 11.70675 1.000 100.92091 112 THR A CA 1
ATOM 676 C C . THR A 1 85 ? 14.20520 93.26313 12.91898 1.000 106.62373 112 THR A C 1
ATOM 677 O O . THR A 1 85 ? 13.15975 93.16985 13.56970 1.000 110.07551 112 THR A O 1
ATOM 681 N N . ASP A 1 86 ? 15.30560 92.58115 13.23583 1.000 106.00651 113 ASP A N 1
ATOM 682 C CA . ASP A 1 86 ? 15.35042 91.64494 14.35091 1.000 102.21599 113 ASP A CA 1
ATOM 683 C C . ASP A 1 86 ? 16.13361 92.15414 15.54974 1.000 101.55034 113 ASP A C 1
ATOM 684 O O . ASP A 1 86 ? 15.85187 91.73588 16.67450 1.000 100.18350 113 ASP A O 1
ATOM 689 N N . TYR A 1 87 ? 17.10594 93.03946 15.34256 1.000 101.54692 114 TYR A N 1
ATOM 690 C CA . TYR A 1 87 ? 17.90032 93.56492 16.44224 1.000 95.74873 114 TYR A CA 1
ATOM 691 C C . TYR A 1 87 ? 18.27465 95.00859 16.14385 1.000 102.19851 114 TYR A C 1
ATOM 692 O O . TYR A 1 87 ? 18.22355 95.46180 14.99716 1.000 90.14499 114 TYR A O 1
ATOM 701 N N . ASP A 1 88 ? 18.65444 95.72649 17.19831 1.000 94.39703 115 ASP A N 1
ATOM 702 C CA . ASP A 1 88 ? 19.11968 97.10497 17.09870 1.000 88.95034 115 ASP A CA 1
ATOM 703 C C . ASP A 1 88 ? 20.61131 97.24957 17.35075 1.000 86.32274 115 ASP A C 1
ATOM 704 O O . ASP A 1 88 ? 21.26449 98.07321 16.70669 1.000 89.86944 115 ASP A O 1
ATOM 717 N N . ASP A 1 90 ? 24.13687 94.55859 17.98599 1.000 80.87843 117 ASP A N 1
ATOM 718 C CA . ASP A 1 90 ? 24.60308 93.18094 17.98293 1.000 79.37359 117 ASP A CA 1
ATOM 719 C C . ASP A 1 90 ? 25.91060 93.06479 18.75377 1.000 83.18704 117 ASP A C 1
ATOM 720 O O . ASP A 1 90 ? 26.71121 94.00345 18.80128 1.000 81.12462 117 ASP A O 1
ATOM 725 N N . PHE A 1 91 ? 26.10898 91.90160 19.37050 1.000 75.10553 118 PHE A N 1
ATOM 726 C CA . PHE A 1 91 ? 27.31819 91.61244 20.12539 1.000 74.51219 118 PHE A CA 1
ATOM 727 C C . PHE A 1 91 ? 27.62950 90.12955 19.99576 1.000 75.84115 118 PHE A C 1
ATOM 728 O O . PHE A 1 91 ? 26.73560 89.31302 19.75641 1.000 79.37340 118 PHE A O 1
ATOM 736 N N . THR A 1 92 ? 28.90679 89.78860 20.14956 1.000 68.71945 119 THR A N 1
ATOM 737 C CA . THR A 1 92 ? 29.32442 88.40214 20.29605 1.000 79.34697 119 THR A CA 1
ATOM 738 C C . THR A 1 92 ? 30.16161 88.28139 21.56061 1.000 81.97322 119 THR A C 1
ATOM 739 O O . THR A 1 92 ? 30.94613 89.17779 21.88749 1.000 80.54392 119 THR A O 1
ATOM 743 N N . LEU A 1 93 ? 29.97212 87.18119 22.28381 1.000 77.54510 120 LEU A N 1
ATOM 744 C CA . LEU A 1 93 ? 30.57727 86.99835 23.59623 1.000 72.87409 120 LEU A CA 1
ATOM 745 C C . LEU A 1 93 ? 31.24554 85.63453 23.64690 1.000 73.41358 120 LEU A C 1
ATOM 746 O O . LEU A 1 93 ? 30.56919 84.60499 23.55212 1.000 74.63026 120 LEU A O 1
ATOM 751 N N . LEU A 1 94 ? 32.56693 85.62935 23.79291 1.000 70.41259 121 LEU A N 1
ATOM 752 C CA . LEU A 1 94 ? 33.32914 84.39652 23.93505 1.000 73.21933 121 LEU A CA 1
ATOM 753 C C . LEU A 1 94 ? 33.36124 84.00651 25.40774 1.000 78.45280 121 LEU A C 1
ATOM 754 O O . LEU A 1 94 ? 33.89815 84.74666 26.23899 1.000 75.26882 121 LEU A O 1
ATOM 759 N N . VAL A 1 95 ? 32.78412 82.85357 25.72890 1.000 76.34309 122 VAL A N 1
ATOM 760 C CA . VAL A 1 95 ? 32.68384 82.36869 27.09930 1.000 72.34265 122 VAL A CA 1
ATOM 761 C C . VAL A 1 95 ? 33.63865 81.18695 27.25034 1.000 76.73058 122 VAL A C 1
ATOM 762 O O . VAL A 1 95 ? 33.34318 80.08566 26.76121 1.000 66.56892 122 VAL A O 1
ATOM 766 N N . PRO A 1 96 ? 34.78444 81.35966 27.91117 1.000 65.72752 123 PRO A N 1
ATOM 767 C CA . PRO A 1 96 ? 35.73564 80.24826 28.06770 1.000 69.76901 123 PRO A CA 1
ATOM 768 C C . PRO A 1 96 ? 35.15638 79.14187 28.93773 1.000 76.49576 123 PRO A C 1
ATOM 769 O O . PRO A 1 96 ? 34.81688 79.36181 30.10228 1.000 78.15222 123 PRO A O 1
ATOM 773 N N . ALA A 1 97 ? 35.04303 77.94635 28.35932 1.000 73.99908 124 ALA A N 1
ATOM 774 C CA . ALA A 1 97 ? 34.63920 76.76131 29.10246 1.000 69.65109 124 ALA A CA 1
ATOM 775 C C . ALA A 1 97 ? 35.80881 76.07449 29.79130 1.000 73.69269 124 ALA A C 1
ATOM 776 O O . ALA A 1 97 ? 35.59051 75.29899 30.72890 1.000 69.29613 124 ALA A O 1
ATOM 778 N N . LEU A 1 98 ? 37.03609 76.33786 29.34599 1.000 76.63367 125 LEU A N 1
ATOM 779 C CA . LEU A 1 98 ? 38.23859 75.80518 29.96771 1.000 74.81379 125 LEU A CA 1
ATOM 780 C C . LEU A 1 98 ? 39.33552 76.85655 29.90036 1.000 79.72959 125 LEU A C 1
ATOM 781 O O . LEU A 1 98 ? 39.40790 77.63808 28.94859 1.000 81.38489 125 LEU A O 1
ATOM 786 N N . LYS A 1 99 ? 40.19021 76.86914 30.91997 1.000 73.48604 126 LYS A N 1
ATOM 787 C CA . LYS A 1 99 ? 41.33510 77.76969 30.97904 1.000 75.84505 126 LYS A CA 1
ATOM 788 C C . LYS A 1 99 ? 42.60271 76.93645 31.09117 1.000 77.90195 126 LYS A C 1
ATOM 789 O O . LYS A 1 99 ? 42.79097 76.21756 32.07833 1.000 88.52314 126 LYS A O 1
ATOM 795 N N . LEU A 1 100 ? 43.46531 77.03343 30.08344 1.000 73.89657 127 LEU A N 1
ATOM 796 C CA . LEU A 1 100 ? 44.70645 76.27839 30.03230 1.000 76.20062 127 LEU A CA 1
ATOM 797 C C . LEU A 1 100 ? 45.89263 77.23317 29.99639 1.000 73.32783 127 LEU A C 1
ATOM 798 O O . LEU A 1 100 ? 45.75055 78.42632 29.71448 1.000 80.55137 127 LEU A O 1
ATOM 803 N N . HIS A 1 101 ? 47.07070 76.69056 30.28427 1.000 76.26052 128 HIS A N 1
ATOM 804 C CA . HIS A 1 101 ? 48.30282 77.46291 30.32228 1.000 87.20824 128 HIS A CA 1
ATOM 805 C C . HIS A 1 101 ? 49.11940 77.24066 29.05281 1.000 85.32485 128 HIS A C 1
ATOM 806 O O . HIS A 1 101 ? 48.78124 76.42275 28.19421 1.000 89.47871 128 HIS A O 1
ATOM 813 N N . ASP A 1 102 ? 50.21710 77.99402 28.94680 1.000 86.27187 129 ASP A N 1
ATOM 814 C CA . ASP A 1 102 ? 51.10670 77.85810 27.79762 1.000 93.13803 129 ASP A CA 1
ATOM 815 C C . ASP A 1 102 ? 51.81726 76.51055 27.80677 1.000 96.90440 129 ASP A C 1
ATOM 816 O O . ASP A 1 102 ? 52.05878 75.92107 26.74671 1.000 89.23690 129 ASP A O 1
ATOM 821 N N . ARG A 1 103 ? 52.15499 76.00562 28.99521 1.000 98.29154 130 ARG A N 1
ATOM 822 C CA . ARG A 1 103 ? 52.84824 74.72796 29.10057 1.000 98.50263 130 ARG A CA 1
ATOM 823 C C . ARG A 1 103 ? 51.97070 73.55238 28.69144 1.000 95.14923 130 ARG A C 1
ATOM 824 O O . ARG A 1 103 ? 52.49802 72.46887 28.41813 1.000 97.46037 130 ARG A O 1
ATOM 832 N N . ASN A 1 104 ? 50.65369 73.73919 28.63931 1.000 87.79073 131 ASN A N 1
ATOM 833 C CA . ASN A 1 104 ? 49.72103 72.66681 28.32340 1.000 91.90770 131 ASN A CA 1
ATOM 834 C C . ASN A 1 104 ? 49.43170 72.54689 26.83068 1.000 93.67406 131 ASN A C 1
ATOM 835 O O . ASN A 1 104 ? 48.54963 71.77313 26.44541 1.000 91.64423 131 ASN A O 1
ATOM 840 N N . GLN A 1 105 ? 50.15212 73.28793 25.98154 1.000 91.82990 132 GLN A N 1
ATOM 841 C CA . GLN A 1 105 ? 49.87589 73.21868 24.54697 1.000 89.56648 132 GLN A CA 1
ATOM 842 C C . GLN A 1 105 ? 50.35217 71.91324 23.91880 1.000 89.30650 132 GLN A C 1
ATOM 843 O O . GLN A 1 105 ? 49.53565 71.23398 23.27254 1.000 85.90357 132 GLN A O 1
ATOM 849 N N . PRO A 1 106 ? 51.62039 71.49944 24.05079 1.000 95.82731 133 PRO A N 1
ATOM 850 C CA . PRO A 1 106 ? 52.07377 70.31153 23.30698 1.000 91.23534 133 PRO A CA 1
ATOM 851 C C . PRO A 1 106 ? 51.46353 69.00569 23.78941 1.000 90.28681 133 PRO A C 1
ATOM 852 O O . PRO A 1 106 ? 51.60387 67.99070 23.09471 1.000 86.74074 133 PRO A O 1
ATOM 856 N N . VAL A 1 107 ? 50.79447 68.99172 24.94135 1.000 93.31635 134 VAL A N 1
ATOM 857 C CA . VAL A 1 107 ? 50.24095 67.76096 25.49818 1.000 89.33131 134 VAL A CA 1
ATOM 858 C C . VAL A 1 107 ? 48.72537 67.68871 25.39861 1.000 88.58299 134 VAL A C 1
ATOM 859 O O . VAL A 1 107 ? 48.15967 66.60608 25.62386 1.000 101.15474 134 VAL A O 1
ATOM 863 N N . THR A 1 108 ? 48.04821 68.78889 25.07383 1.000 80.59438 135 THR A N 1
ATOM 864 C CA . THR A 1 108 ? 46.59712 68.79405 24.93687 1.000 76.65644 135 THR A CA 1
ATOM 865 C C . THR A 1 108 ? 46.11986 69.08448 23.52415 1.000 81.39563 135 THR A C 1
ATOM 866 O O . THR A 1 108 ? 45.07907 68.56237 23.11849 1.000 70.38189 135 THR A O 1
ATOM 870 N N . LEU A 1 109 ? 46.84816 69.90544 22.77231 1.000 81.00569 136 LEU A N 1
ATOM 871 C CA . LEU A 1 109 ? 46.49283 70.20961 21.39120 1.000 75.14262 136 LEU A CA 1
ATOM 872 C C . LEU A 1 109 ? 46.92232 69.04628 20.50667 1.000 79.36026 136 LEU A C 1
ATOM 873 O O . LEU A 1 109 ? 48.11709 68.85105 20.25976 1.000 82.23441 136 LEU A O 1
ATOM 878 N N . ASP A 1 110 ? 45.95047 68.26929 20.03520 1.000 73.02393 137 ASP A N 1
ATOM 879 C CA . ASP A 1 110 ? 46.20138 67.12997 19.16031 1.000 82.14465 137 ASP A CA 1
ATOM 880 C C . ASP A 1 110 ? 45.90058 67.56046 17.72827 1.000 73.41215 137 ASP A C 1
ATOM 881 O O . ASP A 1 110 ? 44.73394 67.71868 17.35206 1.000 65.34492 137 ASP A O 1
ATOM 894 N N . ARG A 1 112 ? 47.04939 65.92482 14.86768 1.000 78.06747 139 ARG A N 1
ATOM 895 C CA . ARG A 1 112 ? 47.43677 64.86103 13.94994 1.000 73.95020 139 ARG A CA 1
ATOM 896 C C . ARG A 1 112 ? 46.35487 64.54668 12.92676 1.000 73.16650 139 ARG A C 1
ATOM 897 O O . ARG A 1 112 ? 46.66107 63.96524 11.88062 1.000 83.46109 139 ARG A O 1
ATOM 905 N N . HIS A 1 113 ? 45.10301 64.91401 13.20492 1.000 73.26569 140 HIS A N 1
ATOM 906 C CA . HIS A 1 113 ? 43.99626 64.71113 12.27738 1.000 64.20719 140 HIS A CA 1
ATOM 907 C C . HIS A 1 113 ? 43.35352 66.03150 11.86907 1.000 69.47509 140 HIS A C 1
ATOM 908 O O . HIS A 1 113 ? 42.18419 66.05407 11.47309 1.000 74.23309 140 HIS A O 1
ATOM 915 N N . SER A 1 114 ? 44.09205 67.13354 11.96000 1.000 58.60943 141 SER A N 1
ATOM 916 C CA . SER A 1 114 ? 43.54328 68.45892 11.72823 1.000 58.99986 141 SER A CA 1
ATOM 917 C C . SER A 1 114 ? 44.39787 69.21157 10.72240 1.000 69.94592 141 SER A C 1
ATOM 918 O O . SER A 1 114 ? 45.62047 69.05236 10.67734 1.000 73.19906 141 SER A O 1
ATOM 921 N N . ALA A 1 115 ? 43.73642 70.04032 9.91882 1.000 61.59926 142 ALA A N 1
ATOM 922 C CA . ALA A 1 115 ? 44.43893 70.93641 9.01707 1.000 69.19085 142 ALA A CA 1
ATOM 923 C C . ALA A 1 115 ? 45.04346 72.09607 9.80730 1.000 74.47073 142 ALA A C 1
ATOM 924 O O . ALA A 1 115 ? 44.91786 72.18830 11.03298 1.000 76.66829 142 ALA A O 1
ATOM 926 N N . LEU A 1 116 ? 45.71435 72.99364 9.09055 1.000 68.46540 143 LEU A N 1
ATOM 927 C CA . LEU A 1 116 ? 46.33274 74.14510 9.73179 1.000 69.23090 143 LEU A CA 1
ATOM 928 C C . LEU A 1 116 ? 45.26858 75.04864 10.34472 1.000 78.10667 143 LEU A C 1
ATOM 929 O O . LEU A 1 116 ? 44.12322 75.09517 9.88758 1.000 73.09246 143 LEU A O 1
ATOM 934 N N . CYS A 1 117 ? 45.65707 75.75568 11.40655 1.000 73.28923 144 CYS A N 1
ATOM 935 C CA . CYS A 1 117 ? 44.79337 76.64670 12.17816 1.000 70.08310 144 CYS A CA 1
ATOM 936 C C . CYS A 1 117 ? 43.66170 75.90188 12.88145 1.000 60.88111 144 CYS A C 1
ATOM 937 O O . CYS A 1 117 ? 42.71919 76.53372 13.37558 1.000 58.65527 144 CYS A O 1
ATOM 940 N N . HIS A 1 118 ? 43.72983 74.57302 12.94281 1.000 63.33974 145 HIS A N 1
ATOM 941 C CA . HIS A 1 118 ? 42.72121 73.76780 13.61410 1.000 66.45577 145 HIS A CA 1
ATOM 942 C C . HIS A 1 118 ? 43.41359 72.71448 14.46727 1.000 62.49933 145 HIS A C 1
ATOM 943 O O . HIS A 1 118 ? 44.59960 72.42434 14.28931 1.000 62.70597 145 HIS A O 1
ATOM 950 N N . SER A 1 119 ? 42.65722 72.14064 15.39993 1.000 61.26933 146 SER A N 1
ATOM 951 C CA . SER A 1 119 ? 43.22077 71.17695 16.33639 1.000 70.74367 146 SER A CA 1
ATOM 952 C C . SER A 1 119 ? 42.09751 70.47264 17.08108 1.000 64.95729 146 SER A C 1
ATOM 953 O O . SER A 1 119 ? 40.98082 70.98695 17.19181 1.000 69.03809 146 SER A O 1
ATOM 956 N N . TRP A 1 120 ? 42.41196 69.28108 17.58067 1.000 62.62450 147 TRP A N 1
ATOM 957 C CA . TRP A 1 120 ? 41.61044 68.62647 18.60098 1.000 74.65260 147 TRP A CA 1
ATOM 958 C C . TRP A 1 120 ? 42.15453 68.99804 19.97894 1.000 66.06707 147 TRP A C 1
ATOM 959 O O . TRP A 1 120 ? 43.25913 69.52841 20.11402 1.000 62.86166 147 TRP A O 1
ATOM 970 N N . LEU A 1 121 ? 41.36830 68.71124 21.01499 1.000 69.45457 148 LEU A N 1
ATOM 971 C CA . LEU A 1 121 ? 41.73911 69.04542 22.38840 1.000 61.12538 148 LEU A CA 1
ATOM 972 C C . LEU A 1 121 ? 41.63947 67.79123 23.24645 1.000 66.43687 148 LEU A C 1
ATOM 973 O O . LEU A 1 121 ? 40.53503 67.32243 23.53930 1.000 64.24947 148 LEU A O 1
ATOM 978 N N . SER A 1 122 ? 42.78778 67.25972 23.66011 1.000 68.77390 149 SER A N 1
ATOM 979 C CA . SER A 1 122 ? 42.84116 66.04638 24.46709 1.000 75.02125 149 SER A CA 1
ATOM 980 C C . SER A 1 122 ? 42.77098 66.40318 25.94790 1.000 78.19342 149 SER A C 1
ATOM 981 O O . SER A 1 122 ? 43.60531 67.16403 26.45068 1.000 76.84252 149 SER A O 1
ATOM 984 N N . LEU A 1 123 ? 41.77909 65.84660 26.64299 1.000 79.09340 150 LEU A N 1
ATOM 985 C CA . LEU A 1 123 ? 41.62951 66.00664 28.08278 1.000 80.17904 150 LEU A CA 1
ATOM 986 C C . LEU A 1 123 ? 42.18760 64.81780 28.85716 1.000 78.87081 150 LEU A C 1
ATOM 987 O O . LEU A 1 123 ? 41.86858 64.64941 30.03898 1.000 85.52500 150 LEU A O 1
ATOM 992 N N . ARG A 1 124 ? 43.01934 63.99562 28.21292 1.000 76.87502 151 ARG A N 1
ATOM 993 C CA . ARG A 1 124 ? 43.51085 62.77648 28.84782 1.000 80.79959 151 ARG A CA 1
ATOM 994 C C . ARG A 1 124 ? 44.39861 63.08418 30.04751 1.000 83.97900 151 ARG A C 1
ATOM 995 O O . ARG A 1 124 ? 44.29066 62.43146 31.09231 1.000 77.83057 151 ARG A O 1
ATOM 1003 N N . LEU A 1 125 ? 45.27993 64.07474 29.92038 1.000 84.59801 152 LEU A N 1
ATOM 1004 C CA . LEU A 1 125 ? 46.27859 64.36486 30.93897 1.000 85.01331 152 LEU A CA 1
ATOM 1005 C C . LEU A 1 125 ? 45.77626 65.32403 32.01261 1.000 88.32919 152 LEU A C 1
ATOM 1006 O O . LEU A 1 125 ? 46.59126 65.94235 32.70719 1.000 89.19612 152 LEU A O 1
ATOM 1011 N N . PHE A 1 126 ? 44.46443 65.45942 32.16829 1.000 89.16657 153 PHE A N 1
ATOM 1012 C CA . PHE A 1 126 ? 43.91209 66.30278 33.21523 1.000 85.93541 153 PHE A CA 1
ATOM 1013 C C . PHE A 1 126 ? 43.64596 65.47835 34.47211 1.000 92.59593 153 PHE A C 1
ATOM 1014 O O . PHE A 1 126 ? 43.71395 64.24710 34.46876 1.000 94.62894 153 PHE A O 1
ATOM 1022 N N . ASP A 1 127 ? 43.34188 66.17839 35.56169 1.000 92.73011 154 ASP A N 1
ATOM 1023 C CA . ASP A 1 127 ? 42.99311 65.50676 36.80250 1.000 96.02776 154 ASP A CA 1
ATOM 1024 C C . ASP A 1 127 ? 41.66408 64.77117 36.65068 1.000 95.40395 154 ASP A C 1
ATOM 1025 O O . ASP A 1 127 ? 40.85688 65.06411 35.76373 1.000 90.34566 154 ASP A O 1
ATOM 1030 N N . GLU A 1 128 ? 41.44456 63.79632 37.53699 1.000 92.95858 155 GLU A N 1
ATOM 1031 C CA . GLU A 1 128 ? 40.24714 62.96732 37.44077 1.000 95.62246 155 GLU A CA 1
ATOM 1032 C C . GLU A 1 128 ? 38.97788 63.78653 37.63519 1.000 91.63966 155 GLU A C 1
ATOM 1033 O O . GLU A 1 128 ? 37.92302 63.43420 37.09458 1.000 86.50199 155 GLU A O 1
ATOM 1039 N N . GLY A 1 129 ? 39.05858 64.88174 38.39233 1.000 91.59621 156 GLY A N 1
ATOM 1040 C CA . GLY A 1 129 ? 37.88731 65.71987 38.58575 1.000 91.06459 156 GLY A CA 1
ATOM 1041 C C . GLY A 1 129 ? 37.46431 66.43761 37.31819 1.000 87.86902 156 GLY A C 1
ATOM 1042 O O . GLY A 1 129 ? 36.27333 66.50821 37.00327 1.000 87.24225 156 GLY A O 1
ATOM 1043 N N . THR A 1 130 ? 38.43094 66.97713 36.57140 1.000 90.59845 157 THR A N 1
ATOM 1044 C CA . THR A 1 130 ? 38.10099 67.68534 35.33827 1.000 90.06369 157 THR A CA 1
ATOM 1045 C C . THR A 1 130 ? 37.60198 66.72404 34.26568 1.000 78.42688 157 THR A C 1
ATOM 1046 O O . THR A 1 130 ? 36.66982 67.04745 33.51978 1.000 81.48705 157 THR A O 1
ATOM 1050 N N . ILE A 1 131 ? 38.20331 65.53576 34.17902 1.000 77.58557 158 ILE A N 1
ATOM 1051 C CA . ILE A 1 131 ? 37.78045 64.55606 33.18245 1.000 73.76071 158 ILE A CA 1
ATOM 1052 C C . ILE A 1 131 ? 36.35498 64.09397 33.46027 1.000 77.98736 158 ILE A C 1
ATOM 1053 O O . ILE A 1 131 ? 35.52446 64.00624 32.54864 1.000 84.17159 158 ILE A O 1
ATOM 1058 N N . SER A 1 132 ? 36.04905 63.79168 34.72425 1.000 97.10688 159 SER A N 1
ATOM 1059 C CA . SER A 1 132 ? 34.69160 63.40150 35.08543 1.000 88.26114 159 SER A CA 1
ATOM 1060 C C . SER A 1 132 ? 33.70777 64.55524 34.94919 1.000 88.23887 159 SER A C 1
ATOM 1061 O O . SER A 1 132 ? 32.50896 64.31564 34.76878 1.000 87.57840 159 SER A O 1
ATOM 1064 N N . LYS A 1 133 ? 34.18803 65.79735 35.02057 1.000 85.20089 160 LYS A N 1
ATOM 1065 C CA . LYS A 1 133 ? 33.30210 66.94952 34.91699 1.000 83.74644 160 LYS A CA 1
ATOM 1066 C C . LYS A 1 133 ? 32.89051 67.22805 33.47691 1.000 87.95928 160 LYS A C 1
ATOM 1067 O O . LYS A 1 133 ? 31.82175 67.80357 33.24376 1.000 87.67825 160 LYS A O 1
ATOM 1073 N N . TRP A 1 134 ? 33.71421 66.83019 32.50476 1.000 80.44834 161 TRP A N 1
ATOM 1074 C CA . TRP A 1 134 ? 33.43432 67.06717 31.09277 1.000 78.89699 161 TRP A CA 1
ATOM 1075 C C . TRP A 1 134 ? 33.33678 65.76984 30.29802 1.000 86.01245 161 TRP A C 1
ATOM 1076 O O . TRP A 1 134 ? 33.41054 65.79791 29.06562 1.000 88.25389 161 TRP A O 1
ATOM 1087 N N . LYS A 1 135 ? 33.16879 64.63303 30.97818 1.000 88.71811 162 LYS A N 1
ATOM 1088 C CA . LYS A 1 135 ? 33.15089 63.34835 30.28468 1.000 81.96799 162 LYS A CA 1
ATOM 1089 C C . LYS A 1 135 ? 31.98728 63.26030 29.30407 1.000 82.40087 162 LYS A C 1
ATOM 1090 O O . LYS A 1 135 ? 32.11912 62.67180 28.22431 1.000 85.28189 162 LYS A O 1
ATOM 1096 N N . ASP A 1 136 ? 30.84144 63.84371 29.65723 1.000 83.01690 163 ASP A N 1
ATOM 1097 C CA . ASP A 1 136 ? 29.67256 63.80240 28.78824 1.000 83.80147 163 ASP A CA 1
ATOM 1098 C C . ASP A 1 136 ? 29.75931 64.78303 27.62622 1.000 82.01904 163 ASP A C 1
ATOM 1099 O O . ASP A 1 136 ? 28.92378 64.71665 26.71838 1.000 85.27061 163 ASP A O 1
ATOM 1104 N N . CYS A 1 137 ? 30.73951 65.68486 27.63066 1.000 80.96319 164 CYS A N 1
ATOM 1105 C CA . CYS A 1 137 ? 30.94995 66.61886 26.53341 1.000 79.71577 164 CYS A CA 1
ATOM 1106 C C . CYS A 1 137 ? 32.17455 66.27066 25.69688 1.000 80.15163 164 CYS A C 1
ATOM 1107 O O . CYS A 1 137 ? 32.62168 67.09655 24.89435 1.000 69.95820 164 CYS A O 1
ATOM 1110 N N . CYS A 1 138 ? 32.72427 65.07336 25.86190 1.000 73.83547 165 CYS A N 1
ATOM 1111 C CA . CYS A 1 138 ? 33.90148 64.63721 25.13121 1.000 72.72419 165 CYS A CA 1
ATOM 1112 C C . CYS A 1 138 ? 33.55863 63.46438 24.22493 1.000 77.32207 165 CYS A C 1
ATOM 1113 O O . CYS A 1 138 ? 32.59292 62.73163 24.45281 1.000 78.02109 165 CYS A O 1
ATOM 1116 N N . THR A 1 139 ? 34.36642 63.30194 23.18137 1.000 76.53934 166 THR A N 1
ATOM 1117 C CA . THR A 1 139 ? 34.32054 62.11103 22.33813 1.000 70.62500 166 THR A CA 1
ATOM 1118 C C . THR A 1 139 ? 35.26661 61.09175 22.95929 1.000 77.53795 166 THR A C 1
ATOM 1119 O O . THR A 1 139 ? 36.48993 61.22017 22.86102 1.000 77.87654 166 THR A O 1
ATOM 1123 N N . ILE A 1 140 ? 34.70072 60.08911 23.62339 1.000 76.75387 167 ILE A N 1
ATOM 1124 C CA . ILE A 1 140 ? 35.50253 59.06749 24.28473 1.000 78.14222 167 ILE A CA 1
ATOM 1125 C C . ILE A 1 140 ? 35.98141 58.06852 23.24182 1.000 81.03168 167 ILE A C 1
ATOM 1126 O O . ILE A 1 140 ? 35.18209 57.52528 22.46985 1.000 78.27901 167 ILE A O 1
ATOM 1131 N N . VAL A 1 141 ? 37.28903 57.83011 23.21042 1.000 84.75618 168 VAL A N 1
ATOM 1132 C CA . VAL A 1 141 ? 37.90814 56.93287 22.24291 1.000 80.79464 168 VAL A CA 1
ATOM 1133 C C . VAL A 1 141 ? 38.60714 55.82792 23.02151 1.000 89.38491 168 VAL A C 1
ATOM 1134 O O . VAL A 1 141 ? 39.66400 56.05654 23.62440 1.000 91.10081 168 VAL A O 1
ATOM 1138 N N . ASP A 1 142 ? 38.01977 54.63527 23.01550 1.000 97.78359 169 ASP A N 1
ATOM 1139 C CA . ASP A 1 142 ? 38.62511 53.47110 23.64332 1.000 92.95255 169 ASP A CA 1
ATOM 1140 C C . ASP A 1 142 ? 39.56218 52.77100 22.66719 1.000 94.59390 169 ASP A C 1
ATOM 1141 O O . ASP A 1 142 ? 39.35260 52.78795 21.45126 1.000 100.01071 169 ASP A O 1
ATOM 1146 N N . HIS A 1 143 ? 40.60355 52.15089 23.21560 1.000 87.13723 170 HIS A N 1
ATOM 1147 C CA . HIS A 1 143 ? 41.61248 51.46569 22.42398 1.000 91.20573 170 HIS A CA 1
ATOM 1148 C C . HIS A 1 143 ? 41.81713 50.05525 22.95439 1.000 96.95358 170 HIS A C 1
ATOM 1149 O O . HIS A 1 143 ? 41.59170 49.77901 24.13601 1.000 98.05696 170 HIS A O 1
ATOM 1156 N N . ILE A 1 144 ? 42.24517 49.16032 22.06136 1.000 98.74974 171 ILE A N 1
ATOM 1157 C CA . ILE A 1 144 ? 42.62655 47.81774 22.48876 1.000 103.85588 171 ILE A CA 1
ATOM 1158 C C . ILE A 1 144 ? 43.84488 47.88568 23.39951 1.000 104.50056 171 ILE A C 1
ATOM 1159 O O . ILE A 1 144 ? 43.91792 47.19200 24.42163 1.000 97.04347 171 ILE A O 1
ATOM 1164 N N . ASN A 1 145 ? 44.81268 48.73053 23.05052 1.000 97.37352 172 ASN A N 1
ATOM 1165 C CA . ASN A 1 145 ? 45.96896 48.99040 23.89281 1.000 108.89518 172 ASN A CA 1
ATOM 1166 C C . ASN A 1 145 ? 46.26119 50.48331 23.88105 1.000 107.22420 172 ASN A C 1
ATOM 1167 O O . ASN A 1 145 ? 46.02667 51.17060 22.88356 1.000 103.15788 172 ASN A O 1
ATOM 1172 N N . GLY A 1 146 ? 46.76977 50.97758 25.00188 1.000 105.91465 173 GLY A N 1
ATOM 1173 C CA . GLY A 1 146 ? 46.97496 52.39669 25.18712 1.000 104.11139 173 GLY A CA 1
ATOM 1174 C C . GLY A 1 146 ? 45.86228 53.02993 26.00617 1.000 103.44568 173 GLY A C 1
ATOM 1175 O O . GLY A 1 146 ? 44.75009 52.50910 26.11653 1.000 106.56770 173 GLY A O 1
ATOM 1176 N N . ALA A 1 147 ? 46.17607 54.18219 26.59191 1.000 101.10642 174 ALA A N 1
ATOM 1177 C CA . ALA A 1 147 ? 45.22561 54.85691 27.46384 1.000 102.32664 174 ALA A CA 1
ATOM 1178 C C . ALA A 1 147 ? 44.03576 55.38389 26.67008 1.000 101.46974 174 ALA A C 1
ATOM 1179 O O . ALA A 1 147 ? 44.17399 55.82421 25.52473 1.000 97.60480 174 ALA A O 1
ATOM 1181 N N . THR A 1 148 ? 42.85806 55.32890 27.28891 1.000 96.28044 175 THR A N 1
ATOM 1182 C CA . THR A 1 148 ? 41.65515 55.87371 26.67408 1.000 88.62781 175 THR A CA 1
ATOM 1183 C C . THR A 1 148 ? 41.75353 57.39194 26.59584 1.000 87.00038 175 THR A C 1
ATOM 1184 O O . THR A 1 148 ? 42.08364 58.05467 27.58403 1.000 95.56001 175 THR A O 1
ATOM 1188 N N . ASN A 1 149 ? 41.47076 57.94231 25.41953 1.000 83.89464 176 ASN A N 1
ATOM 1189 C CA . ASN A 1 149 ? 41.58256 59.37310 25.18587 1.000 84.26856 176 ASN A CA 1
ATOM 1190 C C . ASN A 1 149 ? 40.21979 60.04611 25.29425 1.000 73.14517 176 ASN A C 1
ATOM 1191 O O . ASN A 1 149 ? 39.17745 59.42824 25.06208 1.000 74.15922 176 ASN A O 1
ATOM 1196 N N . TYR A 1 150 ? 40.24331 61.32970 25.64821 1.000 68.55758 177 TYR A N 1
ATOM 1197 C CA . TYR A 1 150 ? 39.03997 62.14777 25.76639 1.000 74.25249 177 TYR A CA 1
ATOM 1198 C C . TYR A 1 150 ? 39.26514 63.43297 24.98195 1.000 79.46215 177 TYR A C 1
ATOM 1199 O O . TYR A 1 150 ? 40.07953 64.27179 25.38105 1.000 80.44521 177 TYR A O 1
ATOM 1208 N N . PHE A 1 151 ? 38.55071 63.58850 23.87099 1.000 74.28747 178 PHE A N 1
ATOM 1209 C CA . PHE A 1 151 ? 38.67402 64.76519 23.02005 1.000 73.30987 178 PHE A CA 1
ATOM 1210 C C . PHE A 1 151 ? 37.52499 65.72209 23.31013 1.000 69.41403 178 PHE A C 1
ATOM 1211 O O . PHE A 1 151 ? 36.35429 65.35592 23.16065 1.000 70.16710 178 PHE A O 1
ATOM 1219 N N . PHE A 1 152 ? 37.86407 66.94398 23.72155 1.000 67.57861 179 PHE A N 1
ATOM 1220 C CA . PHE A 1 152 ? 36.86856 67.96858 24.01108 1.000 72.30950 179 PHE A CA 1
ATOM 1221 C C . PHE A 1 152 ? 36.06191 68.27823 22.75555 1.000 69.99115 179 PHE A C 1
ATOM 1222 O O . PHE A 1 152 ? 36.60084 68.80129 21.77487 1.000 74.32540 179 PHE A O 1
ATOM 1230 N N . SER A 1 153 ? 34.77366 67.95340 22.77682 1.000 63.91988 180 SER A N 1
ATOM 1231 C CA . SER A 1 153 ? 33.93467 68.00925 21.58400 1.000 71.39333 180 SER A CA 1
ATOM 1232 C C . SER A 1 153 ? 33.28349 69.37999 21.44949 1.000 75.07809 180 SER A C 1
ATOM 1233 O O . SER A 1 153 ? 32.64709 69.84887 22.39826 1.000 77.94982 180 SER A O 1
ATOM 1236 N N . PRO A 1 154 ? 33.41078 70.04619 20.29771 1.000 78.28188 181 PRO A N 1
ATOM 1237 C CA . PRO A 1 154 ? 32.68204 71.31038 20.11088 1.000 71.35822 181 PRO A CA 1
ATOM 1238 C C . PRO A 1 154 ? 31.18121 71.11821 19.99866 1.000 70.29563 181 PRO A C 1
ATOM 1239 O O . PRO A 1 154 ? 30.42257 72.01934 20.37613 1.000 72.33870 181 PRO A O 1
ATOM 1243 N N . THR A 1 155 ? 30.73089 69.96853 19.49253 1.000 75.48493 182 THR A N 1
ATOM 1244 C CA . THR A 1 155 ? 29.30034 69.73237 19.32569 1.000 75.24038 182 THR A CA 1
ATOM 1245 C C . THR A 1 155 ? 28.61947 69.47856 20.66545 1.000 78.73417 182 THR A C 1
ATOM 1246 O O . THR A 1 155 ? 27.62455 70.13204 20.99945 1.000 80.70033 182 THR A O 1
ATOM 1250 N N . LYS A 1 156 ? 29.13872 68.52547 21.44447 1.000 74.60919 183 LYS A N 1
ATOM 1251 C CA . LYS A 1 156 ? 28.52395 68.20037 22.72809 1.000 78.49898 183 LYS A CA 1
ATOM 1252 C C . LYS A 1 156 ? 28.53764 69.40105 23.66590 1.000 72.96205 183 LYS A C 1
ATOM 1253 O O . LYS A 1 156 ? 27.58976 69.61267 24.43173 1.000 76.51510 183 LYS A O 1
ATOM 1259 N N . VAL A 1 157 ? 29.60543 70.20018 23.61588 1.000 71.78076 184 VAL A N 1
ATOM 1260 C CA . VAL A 1 157 ? 29.69517 71.38517 24.46213 1.000 66.22747 184 VAL A CA 1
ATOM 1261 C C . VAL A 1 157 ? 28.62107 72.39784 24.08320 1.000 75.31503 184 VAL A C 1
ATOM 1262 O O . VAL A 1 157 ? 27.99685 73.01485 24.95455 1.000 76.70845 184 VAL A O 1
ATOM 1266 N N . ALA A 1 158 ? 28.37462 72.57517 22.78287 1.000 75.64111 185 ALA A N 1
ATOM 1267 C CA . ALA A 1 158 ? 27.36206 73.53453 22.35343 1.000 74.51529 185 ALA A CA 1
ATOM 1268 C C . ALA A 1 158 ? 25.96634 73.10154 22.78656 1.000 79.14242 185 ALA A C 1
ATOM 1269 O O . ALA A 1 158 ? 25.15336 73.93682 23.19954 1.000 83.62454 185 ALA A O 1
ATOM 1271 N N . ASP A 1 159 ? 25.66918 71.80191 22.70229 1.000 77.70521 186 ASP A N 1
ATOM 1272 C CA . ASP A 1 159 ? 24.35891 71.31949 23.12846 1.000 79.32219 186 ASP A CA 1
ATOM 1273 C C . ASP A 1 159 ? 24.16819 71.49267 24.63015 1.000 86.53886 186 ASP A C 1
ATOM 1274 O O . ASP A 1 159 ? 23.08698 71.88800 25.08181 1.000 86.18665 186 ASP A O 1
ATOM 1279 N N . TRP A 1 160 ? 25.20463 71.20091 25.41994 1.000 85.01167 187 TRP A N 1
ATOM 1280 C CA . TRP A 1 160 ? 25.12191 71.44089 26.85675 1.000 77.87570 187 TRP A CA 1
ATOM 1281 C C . TRP A 1 160 ? 25.01993 72.92923 27.15968 1.000 85.11722 187 TRP A C 1
ATOM 1282 O O . TRP A 1 160 ? 24.25687 73.33871 28.04226 1.000 84.07451 187 TRP A O 1
ATOM 1293 N N . PHE A 1 161 ? 25.78554 73.75217 26.44029 1.000 86.22598 188 PHE A N 1
ATOM 1294 C CA . PHE A 1 161 ? 25.74973 75.19098 26.67471 1.000 80.46599 188 PHE A CA 1
ATOM 1295 C C . PHE A 1 161 ? 24.37524 75.76371 26.35212 1.000 86.38903 188 PHE A C 1
ATOM 1296 O O . PHE A 1 161 ? 23.90003 76.68078 27.03266 1.000 83.24703 188 PHE A O 1
ATOM 1304 N N . TYR A 1 162 ? 23.71668 75.22616 25.32165 1.000 84.61937 189 TYR A N 1
ATOM 1305 C CA . TYR A 1 162 ? 22.37656 75.67991 24.96705 1.000 85.74147 189 TYR A CA 1
ATOM 1306 C C . TYR A 1 162 ? 21.32846 75.15855 25.94340 1.000 84.40670 189 TYR A C 1
ATOM 1307 O O . TYR A 1 162 ? 20.38398 75.87956 26.28425 1.000 81.11701 189 TYR A O 1
ATOM 1316 N N . ASP A 1 163 ? 21.47063 73.90975 26.39640 1.000 85.19815 190 ASP A N 1
ATOM 1317 C CA . ASP A 1 163 ? 20.51062 73.36189 27.34991 1.000 85.48209 190 ASP A CA 1
ATOM 1318 C C . ASP A 1 163 ? 20.61118 74.06314 28.69786 1.000 87.02377 190 ASP A C 1
ATOM 1319 O O . ASP A 1 163 ? 19.59183 74.31099 29.35203 1.000 82.11995 190 ASP A O 1
ATOM 1324 N N . SER A 1 164 ? 21.83174 74.38913 29.12934 1.000 84.99295 191 SER A N 1
ATOM 1325 C CA . SER A 1 164 ? 22.00451 75.09302 30.39532 1.000 76.12722 191 SER A CA 1
ATOM 1326 C C . SER A 1 164 ? 21.40535 76.49260 30.33463 1.000 80.16260 191 SER A C 1
ATOM 1327 O O . SER A 1 164 ? 20.75803 76.93754 31.28949 1.000 83.19719 191 SER A O 1
ATOM 1330 N N . ILE A 1 165 ? 21.60857 77.20055 29.22066 1.000 88.40874 192 ILE A N 1
ATOM 1331 C CA . ILE A 1 165 ? 21.00878 78.52279 29.06022 1.000 82.55608 192 ILE A CA 1
ATOM 1332 C C . ILE A 1 165 ? 19.49116 78.41306 28.99837 1.000 86.81511 192 ILE A C 1
ATOM 1333 O O . ILE A 1 165 ? 18.76821 79.24300 29.56460 1.000 85.95121 192 ILE A O 1
ATOM 1338 N N . SER A 1 166 ? 18.98471 77.38100 28.31992 1.000 85.53178 193 SER A N 1
ATOM 1339 C CA . SER A 1 166 ? 17.54119 77.18930 28.23232 1.000 85.07243 193 SER A CA 1
ATOM 1340 C C . SER A 1 166 ? 16.93467 76.89854 29.60024 1.000 90.19413 193 SER A C 1
ATOM 1341 O O . SER A 1 166 ? 15.81421 77.33179 29.89006 1.000 90.91601 193 SER A O 1
ATOM 1344 N N . ILE A 1 167 ? 17.65909 76.17542 30.45718 1.000 86.70104 194 ILE A N 1
ATOM 1345 C CA . ILE A 1 167 ? 1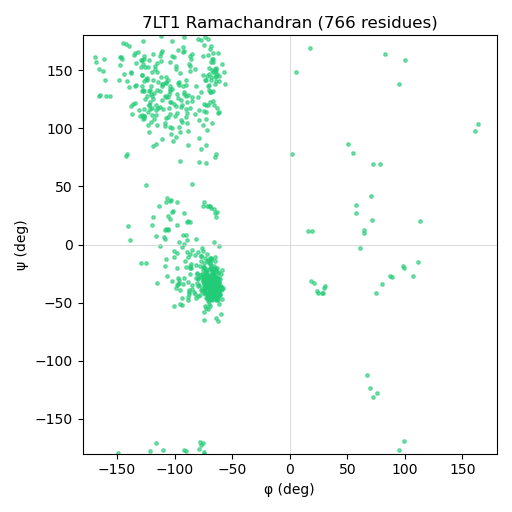7.13913 75.86003 31.78540 1.000 83.30095 194 ILE A CA 1
ATOM 1346 C C . ILE A 1 167 ? 17.11943 77.10780 32.66043 1.000 91.93477 194 ILE A C 1
ATOM 1347 O O . ILE A 1 167 ? 16.13301 77.38503 33.35324 1.000 101.52038 194 ILE A O 1
ATOM 1352 N N . VAL A 1 168 ? 18.20822 77.88031 32.63938 1.000 90.49872 195 VAL A N 1
ATOM 1353 C CA . VAL A 1 168 ? 18.29311 79.07405 33.47702 1.000 89.15100 195 VAL A CA 1
ATOM 1354 C C . VAL A 1 168 ? 17.25410 80.10310 33.05112 1.000 91.54756 195 VAL A C 1
ATOM 1355 O O . VAL A 1 168 ? 16.58677 80.71826 33.89190 1.000 96.44265 195 VAL A O 1
ATOM 1359 N N . LEU A 1 169 ? 17.09301 80.30199 31.74125 1.000 87.35313 196 LEU A N 1
ATOM 1360 C CA . LEU A 1 169 ? 16.11697 81.27465 31.26282 1.000 89.24884 196 LEU A CA 1
ATOM 1361 C C . LEU A 1 169 ? 14.68693 80.80304 31.49320 1.000 94.18191 196 LEU A C 1
ATOM 1362 O O . LEU A 1 169 ? 13.79979 81.62727 31.74000 1.000 96.32488 196 LEU A O 1
ATOM 1367 N N . SER A 1 170 ? 14.44105 79.49194 31.42147 1.000 96.08689 197 SER A N 1
ATOM 1368 C CA . SER A 1 170 ? 13.09040 78.98709 31.64782 1.000 98.23003 197 SER A CA 1
ATOM 1369 C C . SER A 1 170 ? 12.65786 79.16747 33.09676 1.000 96.82748 197 SER A C 1
ATOM 1370 O O . SER A 1 170 ? 11.47292 79.39850 33.36309 1.000 102.57144 197 SER A O 1
ATOM 1373 N N . GLU A 1 171 ? 13.59464 79.06292 34.04228 1.000 98.87596 198 GLU A N 1
ATOM 1374 C CA . GLU A 1 171 ? 13.25434 79.28862 35.44322 1.000 101.88499 198 GLU A CA 1
ATOM 1375 C C . GLU A 1 171 ? 12.92707 80.75406 35.70020 1.000 97.31266 198 GLU A C 1
ATOM 1376 O O . GLU A 1 171 ? 12.01590 81.06567 36.47533 1.000 104.14910 198 GLU A O 1
ATOM 1382 N N . ILE A 1 172 ? 13.65695 81.66672 35.05450 1.000 91.86637 199 ILE A N 1
ATOM 1383 C CA . ILE A 1 172 ? 13.38326 83.09137 35.21202 1.000 96.37710 199 ILE A CA 1
ATOM 1384 C C . ILE A 1 172 ? 12.02573 83.45056 34.61875 1.000 101.79296 199 ILE A C 1
ATOM 1385 O O . ILE A 1 172 ? 11.35260 84.37046 35.10084 1.000 110.42638 199 ILE A O 1
ATOM 1390 N N . GLN A 1 173 ? 11.59300 82.73165 33.57924 1.000 101.30017 200 GLN A N 1
ATOM 1391 C CA . GLN A 1 173 ? 10.28962 83.00341 32.98113 1.000 104.43870 200 GLN A CA 1
ATOM 1392 C C . GLN A 1 173 ? 9.14783 82.67279 33.93403 1.000 102.54000 200 GLN A C 1
ATOM 1393 O O . GLN A 1 173 ? 8.08984 83.30961 33.87337 1.000 107.55638 200 GLN A O 1
ATOM 1399 N N . LYS A 1 174 ? 9.33765 81.68611 34.81364 1.000 102.01114 201 LYS A N 1
ATOM 1400 C CA . LYS A 1 174 ? 8.27221 81.30198 35.73473 1.000 112.47834 201 LYS A CA 1
ATOM 1401 C C . LYS A 1 174 ? 8.00523 82.39546 36.76203 1.000 108.64444 201 LYS A C 1
ATOM 1402 O O . LYS A 1 174 ? 6.84557 82.70433 37.06069 1.000 108.18037 201 LYS A O 1
ATOM 1408 N N . LYS A 1 175 ? 9.06183 82.98794 37.31350 1.000 107.91222 202 LYS A N 1
ATOM 1409 C CA . LYS A 1 175 ? 8.90745 84.06762 38.27137 1.000 109.20380 202 LYS A CA 1
ATOM 1410 C C . LYS A 1 175 ? 8.31077 85.29668 37.58692 1.000 108.92891 202 LYS A C 1
ATOM 1411 O O . LYS A 1 175 ? 8.40015 85.44115 36.36508 1.000 112.89364 202 LYS A O 1
ATOM 1417 N N . PRO A 1 176 ? 7.67650 86.18747 38.35393 1.000 110.51122 203 PRO A N 1
ATOM 1418 C CA . PRO A 1 176 ? 7.09469 87.39334 37.75176 1.000 111.85432 203 PRO A CA 1
ATOM 1419 C C . PRO A 1 176 ? 8.13520 88.21127 37.00078 1.000 108.80142 203 PRO A C 1
ATOM 1420 O O . PRO A 1 176 ? 9.31458 88.24430 37.35928 1.000 108.69961 203 PRO A O 1
ATOM 1424 N N . GLN A 1 177 ? 7.67960 88.87538 35.94078 1.000 107.89564 204 GLN A N 1
ATOM 1425 C CA . GLN A 1 177 ? 8.55251 89.63947 35.05048 1.000 113.12809 204 GLN A CA 1
ATOM 1426 C C . GLN A 1 177 ? 8.48005 91.11162 35.44265 1.000 119.52349 204 GLN A C 1
ATOM 1427 O O . GLN A 1 177 ? 7.61892 91.85951 34.97863 1.000 128.37285 204 GLN A O 1
ATOM 1433 N N . ARG A 1 178 ? 9.39777 91.52328 36.31418 1.000 118.79793 205 ARG A N 1
ATOM 1434 C CA . ARG A 1 178 ? 9.57524 92.92630 36.67014 1.000 105.82385 205 ARG A CA 1
ATOM 1435 C C . ARG A 1 178 ? 11.06702 93.20645 36.72774 1.000 101.28081 205 ARG A C 1
ATOM 1436 O O . ARG A 1 178 ? 11.78344 92.58950 37.52122 1.000 104.59183 205 ARG A O 1
ATOM 1444 N N . GLY A 1 179 ? 11.53386 94.12408 35.88536 1.000 91.45110 206 GLY A N 1
ATOM 1445 C CA . GLY A 1 179 ? 12.94531 94.42665 35.80420 1.000 94.32438 206 GLY A CA 1
ATOM 1446 C C . GLY A 1 179 ? 13.77266 93.43071 35.02353 1.000 94.85544 206 GLY A C 1
ATOM 1447 O O . GLY A 1 179 ? 14.99599 93.59999 34.93960 1.000 94.25284 206 GLY A O 1
ATOM 1456 N N . PRO A 1 181 ? 14.85871 91.66482 31.45342 1.000 98.70387 208 PRO A N 1
ATOM 1457 C CA . PRO A 1 181 ? 14.80137 91.87091 30.00069 1.000 93.11891 208 PRO A CA 1
ATOM 1458 C C . PRO A 1 181 ? 13.93926 90.81244 29.32887 1.000 94.37199 208 PRO A C 1
ATOM 1459 O O . PRO A 1 181 ? 14.06158 89.61762 29.60782 1.000 92.87204 208 PRO A O 1
ATOM 1463 N N . LYS A 1 182 ? 13.05530 91.26334 28.44146 1.000 99.42188 209 LYS A N 1
ATOM 1464 C CA . LYS A 1 182 ? 12.19893 90.35069 27.69148 1.000 97.94036 209 LYS A CA 1
ATOM 1465 C C . LYS A 1 182 ? 13.03481 89.62730 26.64420 1.000 98.66659 209 LYS A C 1
ATOM 1466 O O . LYS A 1 182 ? 13.54445 90.24959 25.70671 1.000 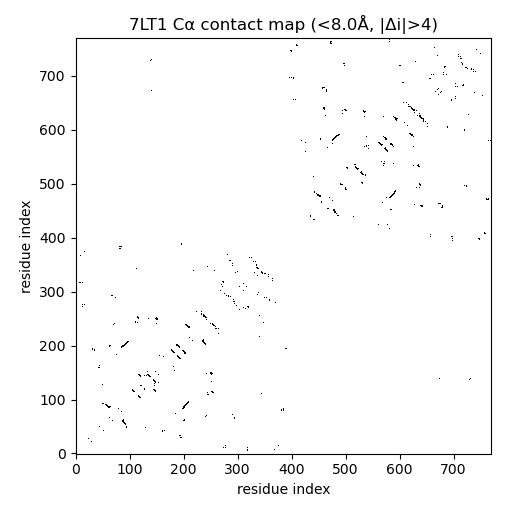106.16716 209 LYS A O 1
ATOM 1472 N N . VAL A 1 183 ? 13.17924 88.31392 26.80054 1.000 97.68753 210 VAL A N 1
ATOM 1473 C CA . VAL A 1 183 ? 13.96546 87.51758 25.86350 1.000 91.36578 210 VAL A CA 1
ATOM 1474 C C . VAL A 1 183 ? 13.15636 87.35704 24.57959 1.000 99.11279 210 VAL A C 1
ATOM 1475 O O . VAL A 1 183 ? 12.09948 86.72003 24.57637 1.000 99.22290 210 VAL A O 1
ATOM 1479 N N . GLU A 1 184 ? 13.65420 87.93311 23.48330 1.000 93.03618 211 GLU A N 1
ATOM 1480 C CA . GLU A 1 184 ? 12.93067 87.88542 22.21805 1.000 94.70629 211 GLU A CA 1
ATOM 1481 C C . GLU A 1 184 ? 13.12665 86.56398 21.48569 1.000 100.97111 211 GLU A C 1
ATOM 1482 O O . GLU A 1 184 ? 12.20799 86.10136 20.79963 1.000 90.54505 211 GLU A O 1
ATOM 1488 N N . LYS A 1 185 ? 14.30030 85.94735 21.61053 1.000 95.49905 212 LYS A N 1
ATOM 1489 C CA . LYS A 1 185 ? 14.60139 84.74282 20.85112 1.000 92.81016 212 LYS A CA 1
ATOM 1490 C C . LYS A 1 185 ? 15.75576 84.00407 21.51322 1.000 92.00352 212 LYS A C 1
ATOM 1491 O O . LYS A 1 185 ? 16.69692 84.62918 22.00780 1.000 79.24289 212 LYS A O 1
ATOM 1497 N N . VAL A 1 186 ? 15.67094 82.67405 21.51866 1.000 96.75967 213 VAL A N 1
ATOM 1498 C CA . VAL A 1 186 ? 16.74150 81.80280 21.99752 1.000 92.87457 213 VAL A CA 1
ATOM 1499 C C . VAL A 1 186 ? 16.86148 80.65745 21.00117 1.000 93.92813 213 VAL A C 1
ATOM 1500 O O . VAL A 1 186 ? 15.95132 79.82740 20.89531 1.000 101.61105 213 VAL A O 1
ATOM 1504 N N . GLU A 1 187 ? 17.97317 80.61052 20.26984 1.000 93.06941 214 GLU A N 1
ATOM 1505 C CA . GLU A 1 187 ? 18.17812 79.59833 19.24524 1.000 92.03734 214 GLU A CA 1
ATOM 1506 C C . GLU A 1 187 ? 19.60637 79.08032 19.30458 1.000 88.46665 214 GLU A C 1
ATOM 1507 O O . GLU A 1 187 ? 20.53745 79.81107 19.65291 1.000 82.98831 214 GLU A O 1
ATOM 1513 N N . LYS A 1 188 ? 19.76586 77.80672 18.95474 1.000 95.05990 215 LYS A N 1
ATOM 1514 C CA . LYS A 1 188 ? 21.07617 77.17555 18.82039 1.000 92.43841 215 LYS A CA 1
ATOM 1515 C C . LYS A 1 188 ? 21.37099 77.04669 17.32963 1.000 87.43887 215 LYS A C 1
ATOM 1516 O O . LYS A 1 188 ? 20.85752 76.14786 16.65827 1.000 94.41575 215 LYS A O 1
ATOM 1522 N N . ASN A 1 189 ? 22.19345 77.95527 16.81078 1.000 84.55309 216 ASN A N 1
ATOM 1523 C CA . ASN A 1 189 ? 22.56766 77.96672 15.39673 1.000 82.58718 216 ASN A CA 1
ATOM 1524 C C . ASN A 1 189 ? 23.96136 77.35759 15.28056 1.000 78.81869 216 ASN A C 1
ATOM 1525 O O . ASN A 1 189 ? 24.97403 78.05699 15.32977 1.000 70.26567 216 ASN A O 1
ATOM 1530 N N . GLY A 1 190 ? 24.00655 76.03894 15.12002 1.000 78.57878 217 GLY A N 1
ATOM 1531 C CA . GLY A 1 190 ? 25.28843 75.35236 15.09463 1.000 72.96413 217 GLY A CA 1
ATOM 1532 C C . GLY A 1 190 ? 25.89306 75.32798 16.48388 1.000 83.68731 217 GLY A C 1
ATOM 1533 O O . GLY A 1 190 ? 25.23317 74.97166 17.46660 1.000 74.16092 217 GLY A O 1
ATOM 1534 N N . THR A 1 191 ? 27.16491 75.71326 16.57607 1.000 79.90688 218 THR A N 1
ATOM 1535 C CA . THR A 1 191 ? 27.84971 75.84789 17.85291 1.000 69.87802 218 THR A CA 1
ATOM 1536 C C . THR A 1 191 ? 27.70133 77.24442 18.44759 1.000 79.83705 218 THR A C 1
ATOM 1537 O O . THR A 1 191 ? 28.49570 77.62972 19.31358 1.000 68.85625 218 THR A O 1
ATOM 1541 N N . ILE A 1 192 ? 26.70323 78.00475 18.00231 1.000 86.07757 219 ILE A N 1
ATOM 1542 C CA . ILE A 1 192 ? 26.47769 79.37469 18.44394 1.000 74.30289 219 ILE A CA 1
ATOM 1543 C C . ILE A 1 192 ? 25.09686 79.45977 19.07615 1.000 79.62473 219 ILE A C 1
ATOM 1544 O O . ILE A 1 192 ? 24.12465 78.91451 18.54205 1.000 81.96325 219 ILE A O 1
ATOM 1549 N N . ILE A 1 193 ? 25.01307 80.14537 20.21239 1.000 76.66162 220 ILE A N 1
ATOM 1550 C CA . ILE A 1 193 ? 23.75162 80.39201 20.90115 1.000 80.89845 220 ILE A CA 1
ATOM 1551 C C . ILE A 1 193 ? 23.43350 81.87386 20.76176 1.000 80.13019 220 ILE A C 1
ATOM 1552 O O . ILE A 1 193 ? 24.18078 82.72607 21.25833 1.000 82.42150 220 ILE A O 1
ATOM 1557 N N . SER A 1 194 ? 22.33164 82.18176 20.08425 1.000 77.12417 221 SER A N 1
ATOM 1558 C CA . SER A 1 194 ? 21.91674 83.55494 19.83232 1.000 76.94737 221 SER A CA 1
ATOM 1559 C C . SER A 1 194 ? 20.74031 83.90770 20.73094 1.000 83.21149 221 SER A C 1
ATOM 1560 O O . SER A 1 194 ? 19.73185 83.19375 20.75125 1.000 83.82700 221 SER A O 1
ATOM 1563 N N . ILE A 1 195 ? 20.87486 85.00623 21.47021 1.000 82.43171 222 ILE A N 1
ATOM 1564 C CA . ILE A 1 195 ? 19.83038 85.50553 22.35538 1.000 81.58136 222 ILE A CA 1
ATOM 1565 C C . ILE A 1 195 ? 19.56144 86.95953 21.99779 1.000 83.95604 222 ILE A C 1
ATOM 1566 O O . ILE A 1 195 ? 20.50036 87.75043 21.85335 1.000 86.58315 222 ILE A O 1
ATOM 1571 N N . ILE A 1 196 ? 18.28685 87.30865 21.84725 1.000 78.46473 223 ILE A N 1
ATOM 1572 C CA . ILE A 1 196 ? 17.86820 88.68069 21.58429 1.000 85.68025 223 ILE A CA 1
ATOM 1573 C C . ILE A 1 196 ? 17.10200 89.17571 22.80253 1.000 86.66474 223 ILE A C 1
ATOM 1574 O O . ILE A 1 196 ? 16.05953 88.61356 23.16108 1.000 86.03115 223 ILE A O 1
ATOM 1579 N N . LEU A 1 197 ? 17.61853 90.22254 23.43921 1.000 89.49260 224 LEU A N 1
ATOM 1580 C CA . LEU A 1 197 ? 17.02492 90.78746 24.64169 1.000 94.07481 224 LEU A CA 1
ATOM 1581 C C . LEU A 1 197 ? 16.37230 92.12565 24.32617 1.000 91.20206 224 LEU A C 1
ATOM 1582 O O . LEU A 1 197 ? 16.92354 92.93555 23.57437 1.000 96.32275 224 LEU A O 1
ATOM 1587 N N . GLY A 1 198 ? 15.19747 92.35159 24.90717 1.000 103.29759 225 GLY A N 1
ATOM 1588 C CA . GLY A 1 198 ? 14.50609 93.61548 24.75421 1.000 101.52378 225 GLY A CA 1
ATOM 1589 C C . GLY A 1 198 ? 14.51885 94.43444 26.02768 1.000 101.98919 225 GLY A C 1
ATOM 1590 O O . GLY A 1 198 ? 13.75440 94.15951 26.95732 1.000 106.68875 225 GLY A O 1
ATOM 1591 N N . VAL A 1 199 ? 15.38597 95.44137 26.08493 1.000 106.28714 226 VAL A N 1
ATOM 1592 C CA . VAL A 1 199 ? 15.53987 96.29340 27.26034 1.000 101.75905 226 VAL A CA 1
ATOM 1593 C C . VAL A 1 199 ? 15.11813 97.69965 26.85429 1.000 106.25481 226 VAL A C 1
ATOM 1594 O O . VAL A 1 199 ? 15.87664 98.41965 26.19394 1.000 103.89802 226 VAL A O 1
ATOM 1598 N N . GLY A 1 200 ? 13.91437 98.09683 27.24657 1.000 106.23447 227 GLY A N 1
ATOM 1599 C CA . GLY A 1 200 ? 13.45083 99.44367 26.95302 1.000 104.89144 227 GLY A CA 1
ATOM 1600 C C . GLY A 1 200 ? 13.05071 99.58532 25.50200 1.000 115.37456 227 GLY A C 1
ATOM 1601 O O . GLY A 1 200 ? 12.25991 98.79417 24.98109 1.000 123.62130 227 GLY A O 1
ATOM 1602 N N . SER A 1 201 ? 13.60426 100.60139 24.83958 1.000 113.78919 228 SER A N 1
ATOM 1603 C CA . SER A 1 201 ? 13.26243 100.90537 23.45706 1.000 113.44382 228 SER A CA 1
ATOM 1604 C C . SER A 1 201 ? 14.08441 100.12156 22.44291 1.000 111.83370 228 SER A C 1
ATOM 1605 O O . SER A 1 201 ? 13.67440 100.02402 21.28004 1.000 119.11014 228 SER A O 1
ATOM 1608 N N . SER A 1 202 ? 15.22274 99.56442 22.84366 1.000 105.03293 229 SER A N 1
ATOM 1609 C CA . SER A 1 202 ? 16.13019 98.90210 21.92068 1.000 102.18947 229 SER A CA 1
ATOM 1610 C C . SER A 1 202 ? 16.17421 97.40144 22.18112 1.000 100.83201 229 SER A C 1
ATOM 1611 O O . SER A 1 202 ? 15.85124 96.92235 23.27144 1.000 106.87637 229 SER A O 1
ATOM 1614 N N . ARG A 1 203 ? 16.58708 96.66368 21.15338 1.000 107.42242 230 ARG A N 1
ATOM 1615 C CA . ARG A 1 203 ? 16.75962 95.21997 21.22009 1.000 101.58387 230 ARG A CA 1
ATOM 1616 C C . ARG A 1 203 ? 18.22704 94.87994 21.00252 1.000 94.68480 230 ARG A C 1
ATOM 1617 O O . ARG A 1 203 ? 18.88543 95.46196 20.13463 1.000 99.60235 230 ARG A O 1
ATOM 1633 N N . LEU A 1 205 ? 21.20652 91.88854 20.32956 1.000 85.28226 232 LEU A N 1
ATOM 1634 C CA . LEU A 1 205 ? 21.54831 90.54705 19.87706 1.000 79.95960 232 LEU A CA 1
ATOM 1635 C C . LEU A 1 205 ? 22.89521 90.14257 20.45993 1.000 80.20870 232 LEU A C 1
ATOM 1636 O O . LEU A 1 205 ? 23.88123 90.87468 20.32375 1.000 81.77578 232 LEU A O 1
ATOM 1641 N N . TYR A 1 206 ? 22.93179 88.97850 21.10530 1.000 74.86989 233 TYR A N 1
ATOM 1642 C CA . TYR A 1 206 ? 24.14703 88.43824 21.70637 1.000 69.64852 233 TYR A CA 1
ATOM 1643 C C . TYR A 1 206 ? 24.40747 87.05785 21.11947 1.000 74.46653 233 TYR A C 1
ATOM 1644 O O . TYR A 1 206 ? 23.62165 86.12850 21.33397 1.000 81.76638 233 TYR A O 1
ATOM 1653 N N . ASP A 1 207 ? 25.50397 86.92736 20.37655 1.000 68.67401 234 ASP A N 1
ATOM 1654 C CA . ASP A 1 207 ? 25.95216 85.64180 19.84654 1.000 74.22115 234 ASP A CA 1
ATOM 1655 C C . ASP A 1 207 ? 26.97761 85.07411 20.82169 1.000 74.57938 234 ASP A C 1
ATOM 1656 O O . ASP A 1 207 ? 28.15996 85.42242 20.77248 1.000 70.82563 234 ASP A O 1
ATOM 1661 N N . ILE A 1 208 ? 26.52027 84.19922 21.70835 1.000 73.21282 235 ILE A N 1
ATOM 1662 C CA . ILE A 1 208 ? 27.36545 83.62567 22.74780 1.000 75.96980 235 ILE A CA 1
ATOM 1663 C C . ILE A 1 208 ? 28.03137 82.36973 22.20311 1.000 69.28879 235 ILE A C 1
ATOM 1664 O O . ILE A 1 208 ? 27.35996 81.48399 21.65988 1.000 75.52958 235 ILE A O 1
ATOM 1669 N N . VAL A 1 209 ? 29.34936 82.28957 22.35033 1.000 64.80038 236 VAL A N 1
ATOM 1670 C CA . VAL A 1 209 ? 30.15629 81.23769 21.74758 1.000 71.06733 236 VAL A CA 1
ATOM 1671 C C . VAL A 1 209 ? 30.89009 80.48712 22.85365 1.000 70.36454 236 VAL A C 1
ATOM 1672 O O . VAL A 1 209 ? 31.62791 81.09970 23.63085 1.000 64.17118 236 VAL A O 1
ATOM 1676 N N . PRO A 1 210 ? 30.72171 79.16876 22.97096 1.000 70.72423 237 PRO A N 1
ATOM 1677 C CA . PRO A 1 210 ? 31.53422 78.39083 23.92139 1.000 72.40743 237 PRO A CA 1
ATOM 1678 C C . PRO A 1 210 ? 32.95175 78.23195 23.39124 1.000 74.57910 237 PRO A C 1
ATOM 1679 O O . PRO A 1 210 ? 33.16251 77.68650 22.30699 1.000 82.15767 237 PRO A O 1
ATOM 1683 N N . VAL A 1 211 ? 33.92706 78.70712 24.16525 1.000 69.48560 238 VAL A N 1
ATOM 1684 C CA . VAL A 1 211 ? 35.31181 78.78982 23.72299 1.000 69.14063 238 VAL A CA 1
ATOM 1685 C C . VAL A 1 211 ? 36.20750 78.10997 24.75266 1.000 77.14612 238 VAL A C 1
ATOM 1686 O O . VAL A 1 211 ? 35.85428 77.97578 25.92542 1.000 78.27421 238 VAL A O 1
ATOM 1690 N N . VAL A 1 212 ? 37.36956 77.65242 24.29068 1.000 70.27195 239 VAL A N 1
ATOM 1691 C CA . VAL A 1 212 ? 38.43253 77.16070 25.16071 1.000 73.36457 239 VAL A CA 1
ATOM 1692 C C . VAL A 1 212 ? 39.51300 78.23170 25.22836 1.000 74.58446 239 VAL A C 1
ATOM 1693 O O . VAL A 1 212 ? 40.05571 78.64329 24.19566 1.000 78.52071 239 VAL A O 1
ATOM 1697 N N . SER A 1 213 ? 39.82628 78.68515 26.43940 1.000 73.24750 240 SER A N 1
ATOM 1698 C CA . SER A 1 213 ? 40.78887 79.75975 26.63614 1.000 67.19189 240 SER A CA 1
ATOM 1699 C C . SER A 1 213 ? 42.18709 79.19993 26.85931 1.000 70.73863 240 SER A C 1
ATOM 1700 O O . SER A 1 213 ? 42.37460 78.23671 27.60795 1.000 85.42981 240 SER A O 1
ATOM 1703 N N . PHE A 1 214 ? 43.16699 79.81814 26.20716 1.000 68.83449 241 PHE A N 1
ATOM 1704 C CA . PHE A 1 214 ? 44.56739 79.44176 26.32437 1.000 70.90606 241 PHE A CA 1
ATOM 1705 C C . PHE A 1 214 ? 45.39048 80.65011 26.74471 1.000 78.58415 241 PHE A C 1
ATOM 1706 O O . PHE A 1 214 ? 45.12744 81.77516 26.30756 1.000 75.18653 241 PHE A O 1
ATOM 1714 N N . LYS A 1 215 ? 46.38602 80.41257 27.59209 1.000 79.73792 242 LYS A N 1
ATOM 1715 C CA . LYS A 1 215 ? 47.36658 81.42626 27.94914 1.000 79.78864 242 LYS A CA 1
ATOM 1716 C C . LYS A 1 215 ? 48.60838 81.24863 27.08651 1.000 82.54707 242 LYS A C 1
ATOM 1717 O O . LYS A 1 215 ? 49.04662 80.12241 26.83672 1.000 87.26962 242 LYS A O 1
ATOM 1723 N N . GLY A 1 216 ? 49.16564 82.36349 26.62466 1.000 75.92212 243 GLY A N 1
ATOM 1724 C CA . GLY A 1 216 ? 50.32027 82.31980 25.75181 1.000 86.28450 243 GLY A CA 1
ATOM 1725 C C . GLY A 1 216 ? 49.94496 82.37985 24.28486 1.000 86.10726 243 GLY A C 1
ATOM 1726 O O . GLY A 1 216 ? 48.78019 82.50775 23.89922 1.000 84.35536 243 GLY A O 1
ATOM 1727 N N . TRP A 1 217 ? 50.97592 82.27855 23.44237 1.000 80.46253 244 TRP A N 1
ATOM 1728 C CA . TRP A 1 217 ? 50.84367 82.37075 21.99763 1.000 80.76093 244 TRP A CA 1
ATOM 1729 C C . TRP A 1 217 ? 50.98632 80.99249 21.35936 1.000 78.35091 244 TRP A C 1
ATOM 1730 O O . TRP A 1 217 ? 51.80681 80.18654 21.81320 1.000 73.09451 244 TRP A O 1
ATOM 1741 N N . PRO A 1 218 ? 50.20308 80.68769 20.32219 1.000 73.10370 245 PRO A N 1
ATOM 1742 C CA . PRO A 1 218 ? 50.25352 79.34279 19.73383 1.000 70.74960 245 PRO A CA 1
ATOM 1743 C C . PRO A 1 218 ? 51.63053 79.02864 19.16941 1.000 70.63644 245 PRO A C 1
ATOM 1744 O O . PRO A 1 218 ? 52.29322 79.88458 18.57933 1.000 74.47466 245 PRO A O 1
ATOM 1748 N N . ALA A 1 219 ? 52.05976 77.77988 19.36301 1.000 69.21813 246 ALA A N 1
ATOM 1749 C CA . ALA A 1 219 ? 53.34826 77.35448 18.82938 1.000 80.02950 246 ALA A CA 1
ATOM 1750 C C . ALA A 1 219 ? 53.34135 77.31961 17.30703 1.000 79.09731 246 ALA A C 1
ATOM 1751 O O . ALA A 1 219 ? 54.39094 77.50098 16.67977 1.000 69.08017 246 ALA A O 1
ATOM 1753 N N . VAL A 1 220 ? 52.17520 77.09216 16.69708 1.000 71.62754 247 VAL A N 1
ATOM 1754 C CA . VAL A 1 220 ? 52.08667 77.07756 15.24292 1.000 73.04706 247 VAL A CA 1
ATOM 1755 C C . VAL A 1 220 ? 52.16816 78.48116 14.65866 1.000 75.74451 247 VAL A C 1
ATOM 1756 O O . VAL A 1 220 ? 52.45878 78.63561 13.46616 1.000 75.75735 247 VAL A O 1
ATOM 1760 N N . ALA A 1 221 ? 51.91684 79.51282 15.46667 1.000 71.05600 248 ALA A N 1
ATOM 1761 C CA . ALA A 1 221 ? 52.05255 80.90156 15.04535 1.000 66.45953 248 ALA A CA 1
ATOM 1762 C C . ALA A 1 221 ? 53.35209 81.52476 15.54384 1.000 64.50132 248 ALA A C 1
ATOM 1763 O O . ALA A 1 221 ? 53.41649 82.73888 15.76715 1.000 66.95406 248 ALA A O 1
ATOM 1765 N N . GLN A 1 222 ? 54.39324 80.70620 15.71871 1.000 63.85690 249 GLN A N 1
ATOM 1766 C CA . GLN A 1 222 ? 55.66094 81.20292 16.24449 1.000 64.57844 249 GLN A CA 1
ATOM 1767 C C . GLN A 1 222 ? 56.30124 82.21132 15.29917 1.000 75.52709 249 GLN A C 1
ATOM 1768 O O . GLN A 1 222 ? 56.92877 83.17949 15.74487 1.000 73.45291 249 GLN A O 1
ATOM 1774 N N . SER A 1 223 ? 56.15197 82.00278 13.98847 1.000 74.37587 250 SER A N 1
ATOM 1775 C CA . SER A 1 223 ? 56.79373 82.88706 13.02155 1.000 71.87881 250 SER A CA 1
ATOM 1776 C C . SER A 1 223 ? 56.23342 84.30153 13.08910 1.000 67.46876 250 SER A C 1
ATOM 1777 O O . SER A 1 223 ? 56.94347 85.26403 12.77903 1.000 71.89104 250 SER A O 1
ATOM 1780 N N . TRP A 1 224 ? 54.97346 84.45200 13.50317 1.000 69.15870 251 TRP A N 1
ATOM 1781 C CA . TRP A 1 224 ? 54.38454 85.78087 13.62240 1.000 63.41047 251 TRP A CA 1
ATOM 1782 C C . TRP A 1 224 ? 55.09556 86.63394 14.66650 1.000 81.91014 251 TRP A C 1
ATOM 1783 O O . TRP A 1 224 ? 54.98629 87.86449 14.62599 1.000 77.99414 251 TRP A O 1
ATOM 1794 N N . LEU A 1 225 ? 55.82135 86.01131 15.59489 1.000 75.22239 252 LEU A N 1
ATOM 1795 C CA . LEU A 1 225 ? 56.60336 86.73135 16.59157 1.000 74.02117 252 LEU A CA 1
ATOM 1796 C C . LEU A 1 225 ? 57.98566 87.12769 16.09088 1.000 79.25028 252 LEU A C 1
ATOM 1797 O O . LEU A 1 225 ? 58.73883 87.75712 16.84075 1.000 70.98500 252 LEU A O 1
ATOM 1810 N N . GLU A 1 227 ? 58.86519 88.86013 13.18515 1.000 82.22764 254 GLU A N 1
ATOM 1811 C CA . GLU A 1 227 ? 58.92951 89.99230 12.27478 1.000 88.80094 254 GLU A CA 1
ATOM 1812 C C . GLU A 1 227 ? 58.31175 91.21683 12.93409 1.000 90.64734 254 GLU A C 1
ATOM 1813 O O . GLU A 1 227 ? 57.39472 91.10729 13.75298 1.000 91.11390 254 GLU A O 1
ATOM 1819 N N . ASN A 1 228 ? 58.83704 92.38670 12.57917 1.000 84.27906 255 ASN A N 1
ATOM 1820 C CA . ASN A 1 228 ? 58.34481 93.64428 13.12622 1.000 78.70696 255 ASN A CA 1
ATOM 1821 C C . ASN A 1 228 ? 57.05854 94.03807 12.41110 1.000 81.89123 255 ASN A C 1
ATOM 1822 O O . ASN A 1 228 ? 57.06901 94.30615 11.20474 1.000 98.22146 255 ASN A O 1
ATOM 1827 N N . HIS A 1 229 ? 55.95409 94.07180 13.15090 1.000 77.68848 256 HIS A N 1
ATOM 1828 C CA . HIS A 1 229 ? 54.66313 94.41678 12.58213 1.000 79.92994 256 HIS A CA 1
ATOM 1829 C C . HIS A 1 229 ? 54.41093 95.91821 12.71174 1.000 89.34989 256 HIS A C 1
ATOM 1830 O O . HIS A 1 229 ? 55.25443 96.68146 13.18870 1.000 91.87956 256 HIS A O 1
ATOM 1837 N N . PHE A 1 230 ? 53.22312 96.34862 12.27936 1.000 92.17148 257 PHE A N 1
ATOM 1838 C CA . PHE A 1 230 ? 52.89909 97.77128 12.29794 1.000 90.46810 257 PHE A CA 1
ATOM 1839 C C . PHE A 1 230 ? 52.65544 98.28048 13.71301 1.000 86.50450 257 PHE A C 1
ATOM 1840 O O . PHE A 1 230 ? 52.89964 99.45927 13.99454 1.000 89.75180 257 PHE A O 1
ATOM 1848 N N . TRP A 1 231 ? 52.18025 97.41970 14.61209 1.000 90.69400 258 TRP A N 1
ATOM 1849 C CA . TRP A 1 231 ? 51.92527 97.81836 15.99092 1.000 89.76128 258 TRP A CA 1
ATOM 1850 C C . TRP A 1 231 ? 53.19695 97.94933 16.81810 1.000 89.72967 258 TRP A C 1
ATOM 1851 O O . TRP A 1 231 ? 53.11435 98.33051 17.99086 1.000 87.94949 258 TRP A O 1
ATOM 1862 N N . ASP A 1 232 ? 54.35974 97.64447 16.24287 1.000 93.97956 259 ASP A N 1
ATOM 1863 C CA . ASP A 1 232 ? 55.62300 97.69567 16.96798 1.000 91.28460 259 ASP A CA 1
ATOM 1864 C C . ASP A 1 232 ? 55.92520 99.11453 17.43441 1.000 93.76037 259 ASP A C 1
ATOM 1865 O O . ASP A 1 232 ? 56.16417 100.00772 16.61527 1.000 97.90647 259 ASP A O 1
ATOM 1870 N N . GLY A 1 233 ? 55.91255 99.33063 18.74879 1.000 92.12266 260 GLY A N 1
ATOM 1871 C CA . GLY A 1 233 ? 56.18672 100.62198 19.33282 1.000 97.05562 260 GLY A CA 1
ATOM 1872 C C . GLY A 1 233 ? 54.95628 101.42202 19.70846 1.000 95.95403 260 GLY A C 1
ATOM 1873 O O . GLY A 1 233 ? 55.06390 102.35522 20.51279 1.000 98.38927 260 GLY A O 1
ATOM 1874 N N . LYS A 1 234 ? 53.79446 101.08506 19.15019 1.000 99.49099 261 LYS A N 1
ATOM 1875 C CA . LYS A 1 234 ? 52.56744 101.80973 19.45470 1.000 92.30729 261 LYS A CA 1
ATOM 1876 C C . LYS A 1 234 ? 51.78302 101.18039 20.59703 1.000 85.25151 261 LYS A C 1
ATOM 1877 O O . LYS A 1 234 ? 51.14388 101.90264 21.37066 1.000 95.23610 261 LYS A O 1
ATOM 1883 N N . ILE A 1 235 ? 51.81178 99.85295 20.71735 1.000 87.89083 262 ILE A N 1
ATOM 1884 C CA . ILE A 1 235 ? 51.22944 99.14744 21.84937 1.000 78.34388 262 ILE A CA 1
ATOM 1885 C C . ILE A 1 235 ? 52.23436 98.11170 22.33193 1.000 81.51796 262 ILE A C 1
ATOM 1886 O O . ILE A 1 235 ? 53.10544 97.65955 21.58555 1.000 82.66968 262 ILE A O 1
ATOM 1891 N N . THR A 1 236 ? 52.10390 97.73965 23.60167 1.000 82.60134 263 THR A N 1
ATOM 1892 C CA . THR A 1 236 ? 53.02193 96.77493 24.18833 1.000 80.14939 263 THR A CA 1
ATOM 1893 C C . THR A 1 236 ? 52.73679 95.37633 23.65564 1.000 77.85015 263 THR A C 1
ATOM 1894 O O . THR A 1 236 ? 51.58137 94.99111 23.45513 1.000 77.66199 263 THR A O 1
ATOM 1898 N N . GLU A 1 237 ? 53.80863 94.61436 23.42589 1.000 76.82353 264 GLU A N 1
ATOM 1899 C CA . GLU A 1 237 ? 53.66917 93.27708 22.86027 1.000 73.08891 264 GLU A CA 1
ATOM 1900 C C . GLU A 1 237 ? 52.96348 92.32602 23.81940 1.000 81.94504 264 GLU A C 1
ATOM 1901 O O . GLU A 1 237 ? 52.32830 91.36151 23.37694 1.000 85.08135 264 GLU A O 1
ATOM 1907 N N . GLU A 1 238 ? 53.04822 92.58723 25.12655 1.000 86.16898 265 GLU A N 1
ATOM 1908 C CA . GLU A 1 238 ? 52.44899 91.68472 26.10522 1.000 85.29732 265 GLU A CA 1
ATOM 1909 C C . GLU A 1 238 ? 50.93224 91.62631 25.96030 1.000 76.17945 265 GLU A C 1
ATOM 1910 O O . GLU A 1 238 ? 50.33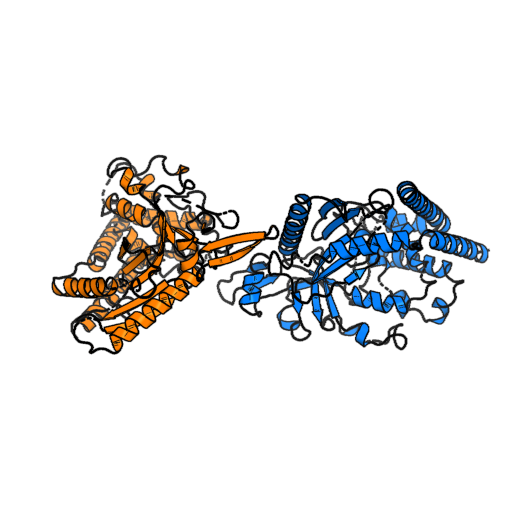354 90.55183 26.08110 1.000 80.41930 265 GLU A O 1
ATOM 1916 N N . GLU A 1 239 ? 50.29077 92.76826 25.69907 1.000 80.93181 266 GLU A N 1
ATOM 1917 C CA . GLU A 1 239 ? 48.83858 92.78211 25.55629 1.000 87.57075 266 GLU A CA 1
ATOM 1918 C C . GLU A 1 239 ? 48.36605 92.01693 24.32667 1.000 92.97700 266 GLU A C 1
ATOM 1919 O O . GLU A 1 239 ? 47.21436 91.56990 24.29490 1.000 94.99122 266 GLU A O 1
ATOM 1925 N N . VAL A 1 240 ? 49.22232 91.85249 23.32329 1.000 80.36244 267 VAL A N 1
ATOM 1926 C CA . VAL A 1 240 ? 48.81457 91.24194 22.06187 1.000 80.91809 267 VAL A CA 1
ATOM 1927 C C . VAL A 1 240 ? 48.96449 89.72791 22.09834 1.000 77.54851 267 VAL A C 1
ATOM 1928 O O . VAL A 1 240 ? 48.06715 88.99520 21.67424 1.000 81.05197 267 VAL A O 1
ATOM 1932 N N . ILE A 1 241 ? 50.08828 89.23362 22.60804 1.000 82.09973 268 ILE A N 1
ATOM 1933 C CA . ILE A 1 241 ? 50.43627 87.82378 22.49463 1.000 86.24107 268 ILE A CA 1
ATOM 1934 C C . ILE A 1 241 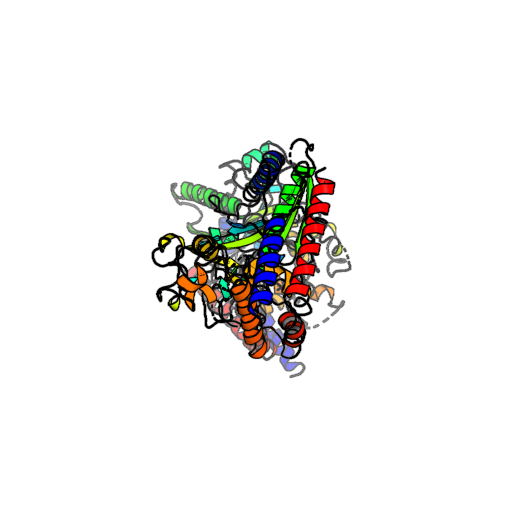? 50.24559 87.08360 23.81886 1.000 83.13119 268 ILE A C 1
ATOM 1935 O O . ILE A 1 241 ? 50.86468 86.04365 24.04031 1.000 87.32517 268 ILE A O 1
ATOM 1940 N N . SER A 1 242 ? 49.38072 87.58877 24.69900 1.000 80.60964 269 SER A N 1
ATOM 1941 C CA . SER A 1 242 ? 49.22116 86.97542 26.01180 1.000 86.79369 269 SER A CA 1
ATOM 1942 C C . SER A 1 242 ? 48.29771 85.76267 26.00141 1.000 91.12230 269 SER A C 1
ATOM 1943 O O . SER A 1 242 ? 48.33616 84.97022 26.94910 1.000 102.44383 269 SER A O 1
ATOM 1946 N N . GLY A 1 243 ? 47.47509 85.59425 24.97094 1.000 86.36536 270 GLY A N 1
ATOM 1947 C CA . GLY A 1 243 ? 46.56123 84.46803 24.93827 1.000 81.86452 270 GLY A CA 1
ATOM 1948 C C . GLY A 1 243 ? 45.90168 84.31588 23.58737 1.000 77.55035 270 GLY A C 1
ATOM 1949 O O . GLY A 1 243 ? 45.88058 85.24472 22.77262 1.000 81.19203 270 GLY A O 1
ATOM 1950 N N . PHE A 1 244 ? 45.36158 83.11824 23.36220 1.000 76.26843 271 PHE A N 1
ATOM 1951 C CA . PHE A 1 244 ? 44.59408 82.80839 22.16483 1.000 72.53722 271 PHE A CA 1
ATOM 1952 C C . PHE A 1 244 ? 43.43878 81.89354 22.54881 1.000 75.01211 271 PHE A C 1
ATOM 1953 O O . PHE A 1 244 ? 43.34932 81.41174 23.68101 1.000 68.22913 271 PHE A O 1
ATOM 1961 N N . TYR A 1 245 ? 42.54886 81.64894 21.58954 1.000 79.59348 272 TYR A N 1
ATOM 1962 C CA . TYR A 1 245 ? 41.32151 80.91096 21.84490 1.000 72.09058 272 TYR A CA 1
ATOM 1963 C C . TYR A 1 245 ? 41.18306 79.74406 20.87661 1.000 75.57203 272 TYR A C 1
ATOM 1964 O O . TYR A 1 245 ? 41.83487 79.69008 19.83043 1.000 71.15075 272 TYR A O 1
ATOM 1973 N N . LEU A 1 246 ? 40.31420 78.80467 21.24929 1.000 72.70157 273 LEU A N 1
ATOM 1974 C CA . LEU A 1 246 ? 39.87451 77.71870 20.37800 1.000 68.97566 273 LEU A CA 1
ATOM 1975 C C . LEU A 1 246 ? 38.37806 77.88785 20.15457 1.000 71.26611 273 LEU A C 1
ATOM 1976 O O . LEU A 1 246 ? 37.58297 77.71133 21.08371 1.000 72.48246 273 LEU A O 1
ATOM 1981 N N . VAL A 1 247 ? 37.99789 78.22604 18.92791 1.000 72.71007 274 VAL A N 1
ATOM 1982 C CA . VAL A 1 247 ? 36.60843 78.52668 18.59381 1.000 69.33905 274 VAL A CA 1
ATOM 1983 C C . VAL A 1 247 ? 35.95475 77.27583 18.01453 1.000 69.83524 274 VAL A C 1
ATOM 1984 O O . VAL A 1 247 ? 36.59256 76.54575 17.24198 1.000 75.89824 274 VAL A O 1
ATOM 1988 N N . PRO A 1 248 ? 34.69532 76.97901 18.36585 1.000 67.68127 275 PRO A N 1
ATOM 1989 C CA . PRO A 1 248 ? 34.07061 75.73144 17.90394 1.000 70.29281 275 PRO A CA 1
ATOM 1990 C C . PRO A 1 248 ? 33.72044 75.74767 16.42451 1.000 73.07949 275 PRO A C 1
ATOM 1991 O O . PRO A 1 248 ? 32.54284 75.79176 16.05371 1.000 63.79424 275 PRO A O 1
ATOM 1995 N N . ALA A 1 249 ? 34.74150 75.70877 15.57285 1.000 72.29429 276 ALA A N 1
ATOM 1996 C CA . ALA A 1 249 ? 34.56078 75.62146 14.13269 1.000 76.76655 276 ALA A CA 1
ATOM 1997 C C . ALA A 1 249 ? 35.62547 74.69786 13.56557 1.000 74.23665 276 ALA A C 1
ATOM 1998 O O . ALA A 1 249 ? 36.77697 74.72240 14.00773 1.000 76.76782 276 ALA A O 1
ATOM 2000 N N . CYS A 1 250 ? 35.23630 73.88093 12.59529 1.000 77.56796 277 CYS A N 1
ATOM 2001 C CA . CYS A 1 250 ? 36.13722 72.92491 11.97275 1.000 76.19942 277 CYS A CA 1
ATOM 2002 C C . CYS A 1 250 ? 36.41825 73.32875 10.53228 1.000 78.24612 277 CYS A C 1
ATOM 2003 O O . CYS A 1 250 ? 35.72641 74.16389 9.94378 1.000 82.38086 277 CYS A O 1
ATOM 2006 N N . SER A 1 251 ? 37.45903 72.72291 9.96901 1.000 76.06035 278 SER A N 1
ATOM 2007 C CA . SER A 1 251 ? 37.77653 72.91745 8.56541 1.000 72.24241 278 SER A CA 1
ATOM 2008 C C . SER A 1 251 ? 36.82787 72.08885 7.70286 1.000 74.85149 278 SER A C 1
ATOM 2009 O O . SER A 1 251 ? 35.99876 71.32154 8.20066 1.000 75.17638 278 SER A O 1
ATOM 2012 N N . TYR A 1 252 ? 36.95067 72.24351 6.38330 1.000 73.05473 279 TYR A N 1
ATOM 2013 C CA . TYR A 1 252 ? 36.12342 71.46268 5.47265 1.000 71.03001 279 TYR A CA 1
ATOM 2014 C C . TYR A 1 252 ? 36.49266 69.98544 5.48575 1.000 65.87842 279 TYR A C 1
ATOM 2015 O O . TYR A 1 252 ? 35.67593 69.15204 5.08024 1.000 74.59265 279 TYR A O 1
ATOM 2024 N N . LYS A 1 253 ? 37.69497 69.64441 5.94791 1.000 77.95530 280 LYS A N 1
ATOM 2025 C CA . LYS A 1 253 ? 38.13242 68.25792 6.05107 1.000 82.01804 280 LYS A CA 1
ATOM 2026 C C . LYS A 1 253 ? 37.93807 67.66491 7.43753 1.000 76.60574 280 LYS A C 1
ATOM 2027 O O . LYS A 1 253 ? 37.65926 66.46689 7.55119 1.000 80.94619 280 LYS A O 1
ATOM 2033 N N . GLY A 1 254 ? 38.07671 68.47178 8.48684 1.000 78.44840 281 GLY A N 1
ATOM 2034 C CA . GLY A 1 254 ? 38.11266 67.95347 9.83824 1.000 70.90873 281 GLY A CA 1
ATOM 2035 C C . GLY A 1 254 ? 36.78601 67.38476 10.30567 1.000 73.47288 281 GLY A C 1
ATOM 2036 O O . GLY A 1 254 ? 35.74142 67.51084 9.66484 1.000 73.21517 281 GLY A O 1
ATOM 2037 N N . LYS A 1 255 ? 36.84363 66.73909 11.46783 1.000 73.64402 282 LYS A N 1
ATOM 2038 C CA . LYS A 1 255 ? 35.67468 66.11872 12.07671 1.000 69.92435 282 LYS A CA 1
ATOM 2039 C C . LYS A 1 255 ? 34.91855 67.16396 12.88910 1.000 82.86617 282 LYS A C 1
ATOM 2040 O O . LYS A 1 255 ? 35.48712 67.78649 13.79337 1.000 74.10872 282 LYS A O 1
ATOM 2046 N N . LYS A 1 256 ? 33.63537 67.34860 12.56700 1.000 85.20790 283 LYS A N 1
ATOM 2047 C CA . LYS A 1 256 ? 32.84296 68.38981 13.21396 1.000 75.96591 283 LYS A CA 1
ATOM 2048 C C . LYS A 1 256 ? 32.70190 68.14986 14.71260 1.000 79.17730 283 LYS A C 1
ATOM 2049 O O . LYS A 1 256 ? 32.59075 69.10792 15.48658 1.000 80.92484 283 LYS A O 1
ATOM 2055 N N . ASP A 1 257 ? 32.71798 66.88910 15.14368 1.000 78.12465 284 ASP A N 1
ATOM 2056 C CA . ASP A 1 257 ? 32.51765 66.56810 16.55070 1.000 79.94080 284 ASP A CA 1
ATOM 2057 C C . ASP A 1 257 ? 33.78016 66.70893 17.39210 1.000 78.88866 284 ASP A C 1
ATOM 2058 O O . ASP A 1 257 ? 33.69039 66.62135 18.62064 1.000 74.95275 284 ASP A O 1
ATOM 2063 N N . ASN A 1 258 ? 34.94512 66.92099 16.77765 1.000 78.04068 285 ASN A N 1
ATOM 2064 C CA . ASN A 1 258 ? 36.20935 66.92557 17.50810 1.000 62.80428 285 ASN A CA 1
ATOM 2065 C C . ASN A 1 258 ? 37.09383 68.13809 17.25812 1.000 64.92001 285 ASN A C 1
ATOM 2066 O O . ASN A 1 258 ? 38.02523 68.35811 18.04153 1.000 64.42025 285 ASN A O 1
ATOM 2071 N N . GLU A 1 259 ? 36.85928 68.91918 16.20888 1.000 77.13388 286 GLU A N 1
ATOM 2072 C CA . GLU A 1 259 ? 37.84133 69.88732 15.73856 1.000 73.78691 286 GLU A CA 1
ATOM 2073 C C . GLU A 1 259 ? 37.45759 71.30499 16.14064 1.000 67.00999 286 GLU A C 1
ATOM 2074 O O . GLU A 1 259 ? 36.30314 71.71472 15.97881 1.000 66.63152 286 GLU A O 1
ATOM 2080 N N . TRP A 1 260 ? 38.43525 72.04686 16.65181 1.000 62.20187 287 TRP A N 1
ATOM 2081 C CA . TRP A 1 260 ? 38.30902 73.45898 16.97713 1.000 67.00021 287 TRP A CA 1
ATOM 2082 C C . TRP A 1 260 ? 39.16342 74.28057 16.01964 1.000 64.56236 287 TRP A C 1
ATOM 2083 O O . TRP A 1 260 ? 40.01942 73.75440 15.30497 1.000 66.20884 287 TRP A O 1
ATOM 2094 N N . ARG A 1 261 ? 38.92515 75.58962 16.01565 1.000 68.49454 288 ARG A N 1
ATOM 2095 C CA . ARG A 1 261 ? 39.66715 76.52573 15.18114 1.000 66.42828 288 ARG A CA 1
ATOM 2096 C C . ARG A 1 261 ? 40.34343 77.56100 16.06722 1.000 74.24265 288 ARG A C 1
ATOM 2097 O O . ARG A 1 261 ? 39.70795 78.12468 16.96442 1.000 69.74865 288 ARG A O 1
ATOM 2105 N N . LEU A 1 262 ? 41.62667 77.80854 15.81457 1.000 69.75837 289 LEU A N 1
ATOM 2106 C CA . LEU A 1 262 ? 42.36171 78.80310 16.58489 1.000 69.64731 289 LEU A CA 1
ATOM 2107 C C . LEU A 1 262 ? 41.85973 80.20204 16.24996 1.000 74.89347 289 LEU A C 1
ATOM 2108 O O . LEU A 1 262 ? 41.73261 80.56420 15.07655 1.000 77.96423 289 LEU A O 1
ATOM 2113 N N . SER A 1 263 ? 41.57626 80.98812 17.28518 1.000 75.41906 290 SER A N 1
ATOM 2114 C CA . SER A 1 263 ? 41.03919 82.33351 17.13850 1.000 69.69498 290 SER A CA 1
ATOM 2115 C C . SER A 1 263 ? 41.93699 83.32533 17.86201 1.000 71.51552 290 SER A C 1
ATOM 2116 O O . SER A 1 263 ? 42.25222 83.14043 19.04285 1.000 72.59885 290 SER A O 1
ATOM 2119 N N . PHE A 1 264 ? 42.34392 84.37264 17.14934 1.000 68.70548 291 PHE A N 1
ATOM 2120 C CA . PHE A 1 264 ? 43.12936 85.47074 17.70642 1.000 56.24073 291 PHE A CA 1
ATOM 2121 C C . PHE A 1 264 ? 42.26019 86.69548 17.95046 1.000 57.83163 291 PHE A C 1
ATOM 2122 O O . PHE A 1 264 ? 42.69249 87.83142 17.73534 1.000 66.08958 291 PHE A O 1
ATOM 2130 N N . ALA A 1 265 ? 41.02468 86.47510 18.41098 1.000 70.08225 292 ALA A N 1
ATOM 2131 C CA . ALA A 1 265 ? 40.04601 87.55526 18.50002 1.000 71.59757 292 ALA A CA 1
ATOM 2132 C C . ALA A 1 265 ? 40.51919 88.67705 19.41480 1.000 74.46897 292 ALA A C 1
ATOM 2133 O O . ALA A 1 265 ? 40.26257 89.85514 19.14270 1.000 83.75664 292 ALA A O 1
ATOM 2135 N N . ARG A 1 266 ? 41.20896 88.33970 20.50302 1.000 81.26386 293 ARG A N 1
ATOM 2136 C CA . ARG A 1 266 ? 41.65206 89.36927 21.43240 1.000 81.91757 293 ARG A CA 1
ATOM 2137 C C . ARG A 1 266 ? 42.98132 89.99644 21.03477 1.000 74.94553 293 ARG A C 1
ATOM 2138 O O . ARG A 1 266 ? 43.31656 91.07325 21.54115 1.000 85.11941 293 ARG A O 1
ATOM 2146 N N . SER A 1 267 ? 43.74059 89.35818 20.14034 1.000 78.65850 294 SER A N 1
ATOM 2147 C CA . SER A 1 267 ? 44.89417 90.02749 19.54920 1.000 79.29262 294 SER A CA 1
ATOM 2148 C C . SER A 1 267 ? 44.45641 91.12350 18.58792 1.000 79.42343 294 SER A C 1
ATOM 2149 O O . SER A 1 267 ? 45.11871 92.16246 18.48495 1.000 84.80926 294 SER A O 1
ATOM 2152 N N . GLU A 1 268 ? 43.33978 90.91262 17.88891 1.000 78.41998 295 GLU A N 1
ATOM 2153 C CA . GLU A 1 268 ? 42.83234 91.90292 16.94817 1.000 75.50012 295 GLU A CA 1
ATOM 2154 C C . GLU A 1 268 ? 42.16687 93.07473 17.65664 1.000 82.09192 295 GLU A C 1
ATOM 2155 O O . GLU A 1 268 ? 42.16019 94.19006 17.12328 1.000 90.89472 295 GLU A O 1
ATOM 2161 N N . VAL A 1 269 ? 41.59928 92.84404 18.84385 1.000 88.80342 296 VAL A N 1
ATOM 2162 C CA . VAL A 1 269 ? 41.05374 93.94573 19.63195 1.000 81.73491 296 VAL A CA 1
ATOM 2163 C C . VAL A 1 269 ? 42.16235 94.91424 20.01807 1.000 85.38148 296 VAL A C 1
ATOM 2164 O O . VAL A 1 269 ? 41.99607 96.13789 19.94140 1.000 93.34544 296 VAL A O 1
ATOM 2168 N N . GLN A 1 270 ? 43.31427 94.38231 20.43225 1.000 73.04189 297 GLN A N 1
ATOM 2169 C CA . GLN A 1 270 ? 44.45105 95.23804 20.74849 1.000 77.36527 297 GLN A CA 1
ATOM 2170 C C . GLN A 1 270 ? 45.01227 95.90556 19.50020 1.000 82.66393 297 GLN A C 1
ATOM 2171 O O . GLN A 1 270 ? 45.46974 97.05217 19.56461 1.000 83.75526 297 GLN A O 1
ATOM 2177 N N . LEU A 1 271 ? 44.97863 95.21284 18.35902 1.000 86.25114 298 LEU A N 1
ATOM 2178 C CA . LEU A 1 271 ? 45.51588 95.77476 17.12544 1.000 79.59508 298 LEU A CA 1
ATOM 2179 C C . LEU A 1 271 ? 44.62853 96.86896 16.54668 1.000 85.31893 298 LEU A C 1
ATOM 2180 O O . LEU A 1 271 ? 45.12215 97.70955 15.78845 1.000 88.66672 298 LEU A O 1
ATOM 2185 N N . LYS A 1 272 ? 43.33679 96.88088 16.88626 1.000 91.33762 299 LYS A N 1
ATOM 2186 C CA . LYS A 1 272 ? 42.44772 97.93295 16.40649 1.000 92.54085 299 LYS A CA 1
ATOM 2187 C C . LYS A 1 272 ? 42.86839 99.30920 16.90604 1.000 96.54398 299 LYS A C 1
ATOM 2188 O O . LYS A 1 272 ? 42.55219 100.31496 16.25990 1.000 94.62383 299 LYS A O 1
ATOM 2194 N N . LYS A 1 273 ? 43.58046 99.37759 18.03525 1.000 95.01343 300 LYS A N 1
ATOM 2195 C CA . LYS A 1 273 ? 44.05262 100.66612 18.53092 1.000 93.12662 300 LYS A CA 1
ATOM 2196 C C . LYS A 1 273 ? 45.08131 101.28446 17.59358 1.000 90.37225 300 LYS A C 1
ATOM 2197 O O . LYS A 1 273 ? 45.24588 102.50979 17.57385 1.000 100.63209 300 LYS A O 1
ATOM 2203 N N . CYS A 1 274 ? 45.77987 100.45914 16.81235 1.000 91.89548 301 CYS A N 1
ATOM 2204 C CA . CYS A 1 274 ? 46.84212 100.93542 15.93723 1.000 97.09077 301 CYS A CA 1
ATOM 2205 C C . CYS A 1 274 ? 46.40227 101.13233 14.49379 1.000 91.67931 301 CYS A C 1
ATOM 2206 O O . CYS A 1 274 ? 47.07198 101.86440 13.75733 1.000 93.70101 301 CYS A O 1
ATOM 2209 N N . ILE A 1 275 ? 45.30742 100.50122 14.07035 1.000 96.08123 302 ILE A N 1
ATOM 2210 C CA . ILE A 1 275 ? 44.85210 100.63788 12.69242 1.000 88.69240 302 ILE A CA 1
ATOM 2211 C C . ILE A 1 275 ? 44.31199 102.04445 12.47725 1.000 93.20504 302 ILE A C 1
ATOM 2212 O O . ILE A 1 275 ? 43.53508 102.56034 13.29179 1.000 87.65258 302 ILE A O 1
ATOM 2217 N N . SER A 1 276 ? 44.72500 102.67291 11.37911 1.000 89.02913 303 SER A N 1
ATOM 2218 C CA . SER A 1 276 ? 44.29206 104.03054 11.08404 1.000 89.60966 303 SER A CA 1
ATOM 2219 C C . SER A 1 276 ? 42.79039 104.07404 10.82406 1.000 88.80103 303 SER A C 1
ATOM 2220 O O . SER A 1 276 ? 42.18728 103.10481 10.35487 1.000 93.10586 303 SER A O 1
ATOM 2223 N N . SER A 1 277 ? 42.18603 105.22160 11.14102 1.000 86.04084 304 SER A N 1
ATOM 2224 C CA . SER A 1 277 ? 40.74813 105.37679 10.95233 1.000 92.85452 304 SER A CA 1
ATOM 2225 C C . SER A 1 277 ? 40.36967 105.37320 9.47754 1.000 93.20261 304 SER A C 1
ATOM 2226 O O . SER A 1 277 ? 39.28132 104.90935 9.12068 1.000 90.85362 304 SER A O 1
ATOM 2229 N N . SER A 1 278 ? 41.24919 105.87800 8.61068 1.000 90.32703 305 SER A N 1
ATOM 2230 C CA . SER A 1 278 ? 40.93737 105.93638 7.18639 1.000 99.19843 305 SER A CA 1
ATOM 2231 C C . SER A 1 278 ? 40.85944 104.53916 6.58305 1.000 95.63524 305 SER A C 1
ATOM 2232 O O . SER A 1 278 ? 39.93261 104.23002 5.82491 1.000 96.92674 305 SER A O 1
ATOM 2235 N N . LEU A 1 279 ? 41.82991 103.68017 6.90539 1.000 91.41413 306 LEU A N 1
ATOM 2236 C CA . LEU A 1 279 ? 41.78405 102.30314 6.42586 1.000 82.94875 306 LEU A CA 1
ATOM 2237 C C . LEU A 1 279 ? 40.61042 101.54286 7.02841 1.000 87.93519 306 LEU A C 1
ATOM 2238 O O . LEU A 1 279 ? 40.01502 100.69011 6.35984 1.000 83.32668 306 LEU A O 1
ATOM 2251 N N . GLN A 1 281 ? 37.70933 102.88709 7.92295 1.000 86.92610 308 GLN A N 1
ATOM 2252 C CA . GLN A 1 281 ? 36.49700 103.37184 7.26991 1.000 87.01508 308 GLN A CA 1
ATOM 2253 C C . GLN A 1 281 ? 36.30848 102.72520 5.90386 1.000 90.79594 308 GLN A C 1
ATOM 2254 O O . GLN A 1 281 ? 35.18404 102.37436 5.52738 1.000 91.48840 308 GLN A O 1
ATOM 2260 N N . ALA A 1 282 ? 37.39569 102.56007 5.14669 1.000 87.61899 309 ALA A N 1
ATOM 2261 C CA . ALA A 1 282 ? 37.29836 101.87180 3.86475 1.000 89.23237 309 ALA A CA 1
ATOM 2262 C C . ALA A 1 282 ? 36.95637 100.39944 4.04669 1.000 84.02671 309 ALA A C 1
ATOM 2263 O O . ALA A 1 282 ? 36.26558 99.81647 3.20324 1.000 91.48552 309 ALA A O 1
ATOM 2265 N N . TYR A 1 283 ? 37.42746 99.78598 5.13501 1.000 85.29590 310 TYR A N 1
ATOM 2266 C CA . TYR A 1 283 ? 37.09069 98.39316 5.41039 1.000 81.84212 310 TYR A CA 1
ATOM 2267 C C . TYR A 1 283 ? 35.59685 98.23067 5.66213 1.000 92.99624 310 TYR A C 1
ATOM 2268 O O . TYR A 1 283 ? 34.96264 97.31122 5.13160 1.000 92.83066 310 TYR A O 1
ATOM 2277 N N . GLN A 1 284 ? 35.01581 99.11932 6.47369 1.000 84.60223 311 GLN A N 1
ATOM 2278 C CA . GLN A 1 284 ? 33.57955 99.05895 6.72390 1.000 84.32477 311 GLN A CA 1
ATOM 2279 C C . GLN A 1 284 ? 32.78092 99.31309 5.45229 1.000 93.53835 311 GLN A C 1
ATOM 2280 O O . GLN A 1 284 ? 31.71199 98.72149 5.26145 1.000 88.32353 311 GLN A O 1
ATOM 2286 N N . ALA A 1 285 ? 33.28085 100.18281 4.57157 1.000 84.72881 312 ALA A N 1
ATOM 2287 C CA . ALA A 1 285 ? 32.59628 100.42205 3.30614 1.000 90.95076 312 ALA A CA 1
ATOM 2288 C C . ALA A 1 285 ? 32.73362 99.22673 2.37251 1.000 87.46624 312 ALA A C 1
ATOM 2289 O O . ALA A 1 285 ? 31.76282 98.82814 1.71883 1.000 88.31504 312 ALA A O 1
ATOM 2291 N N . CYS A 1 286 ? 33.93162 98.64154 2.29782 1.000 84.52627 313 CYS A N 1
ATOM 2292 C CA . CYS A 1 286 ? 34.12680 97.46258 1.46079 1.000 82.33962 313 CYS A CA 1
ATOM 2293 C C . CYS A 1 286 ? 33.31411 96.28285 1.97698 1.000 91.37067 313 CYS A C 1
ATOM 2294 O O . CYS A 1 286 ? 32.81090 95.47347 1.18909 1.000 88.50126 313 CYS A O 1
ATOM 2297 N N . LYS A 1 287 ? 33.17189 96.17171 3.30037 1.000 85.82470 314 LYS A N 1
ATOM 2298 C CA . LYS A 1 287 ? 32.39372 95.07832 3.87257 1.000 77.46091 314 LYS A CA 1
ATOM 2299 C C . LYS A 1 287 ? 30.91944 95.20151 3.50998 1.000 86.81148 314 LYS A C 1
ATOM 2300 O O . LYS A 1 287 ? 30.27957 94.20835 3.14861 1.000 93.87137 314 LYS A O 1
ATOM 2306 N N . ALA A 1 288 ? 30.36619 96.41335 3.58290 1.000 91.95198 315 ALA A N 1
ATOM 2307 C CA . ALA A 1 288 ? 28.96141 96.61875 3.25237 1.000 88.55950 315 ALA A CA 1
ATOM 2308 C C . ALA A 1 288 ? 28.66587 96.41794 1.77287 1.000 98.19804 315 ALA A C 1
ATOM 2309 O O . ALA A 1 288 ? 27.49170 96.31168 1.40295 1.000 102.94621 315 ALA A O 1
ATOM 2311 N N . ILE A 1 289 ? 29.68826 96.36011 0.92598 1.000 94.88261 316 ILE A N 1
ATOM 2312 C CA . ILE A 1 289 ? 29.48181 96.19735 -0.50867 1.000 99.82641 316 ILE A CA 1
ATOM 2313 C C . ILE A 1 289 ? 29.54401 94.73253 -0.91835 1.000 96.78345 316 ILE A C 1
ATOM 2314 O O . ILE A 1 289 ? 28.68616 94.24875 -1.66107 1.000 110.53566 316 ILE A O 1
ATOM 2319 N N . ILE A 1 290 ? 30.54244 93.99782 -0.43576 1.000 90.80444 317 ILE A N 1
ATOM 2320 C CA . ILE A 1 290 ? 30.82597 92.67691 -0.98846 1.000 99.25475 317 ILE A CA 1
ATOM 2321 C C . ILE A 1 290 ? 30.00804 91.58313 -0.30899 1.000 103.66069 317 ILE A C 1
ATOM 2322 O O . ILE A 1 290 ? 29.52534 90.66737 -0.97755 1.000 110.93192 317 ILE A O 1
ATOM 2327 N N . ILE A 1 291 ? 29.80903 91.65143 1.00988 1.000 108.71212 318 ILE A N 1
ATOM 2328 C CA . ILE A 1 291 ? 29.14329 90.56481 1.71737 1.000 111.17669 318 ILE A CA 1
ATOM 2329 C C . ILE A 1 291 ? 27.69390 90.38751 1.28481 1.000 113.72414 318 ILE A C 1
ATOM 2330 O O . ILE A 1 291 ? 27.08319 89.35977 1.59322 1.000 120.62045 318 ILE A O 1
ATOM 2335 N N . LYS A 1 292 ? 27.12799 91.36184 0.57093 1.000 113.08155 319 LYS A N 1
ATOM 2336 C CA . LYS A 1 292 ? 25.76312 91.22439 0.07474 1.000 120.10283 319 LYS A CA 1
ATOM 2337 C C . LYS A 1 292 ? 25.70229 90.25213 -1.09804 1.000 118.13959 319 LYS A C 1
ATOM 2338 O O . LYS A 1 292 ? 24.98242 89.24804 -1.05336 1.000 120.85217 319 LYS A O 1
ATOM 2344 N N . LEU A 1 293 ? 26.45703 90.53396 -2.15803 1.000 110.95592 320 LEU A N 1
ATOM 2345 C CA . LEU A 1 293 ? 26.41282 89.74962 -3.38520 1.000 115.53353 320 LEU A CA 1
ATOM 2346 C C . LEU A 1 293 ? 27.45837 88.64184 -3.43214 1.000 109.32817 320 LEU A C 1
ATOM 2347 O O . LEU A 1 293 ? 27.49230 87.88469 -4.40775 1.000 113.73260 320 LEU A O 1
ATOM 2352 N N . LEU A 1 294 ? 28.30566 88.52452 -2.41090 1.000 106.30296 321 LEU A N 1
ATOM 2353 C CA . LEU A 1 294 ? 29.33616 87.49523 -2.35316 1.000 102.18933 321 LEU A CA 1
ATOM 2354 C C . LEU A 1 294 ? 29.07470 86.49328 -1.23185 1.000 99.16800 321 LEU A C 1
ATOM 2355 O O . LEU A 1 294 ? 30.01387 85.95882 -0.63760 1.000 93.82817 321 LEU A O 1
ATOM 2360 N N . SER A 1 295 ? 27.80041 86.22286 -0.93793 1.000 105.59631 322 SER A N 1
ATOM 2361 C CA . SER A 1 295 ? 27.43245 85.38470 0.19386 1.000 116.16244 322 SER A CA 1
ATOM 2362 C C . SER A 1 295 ? 26.90046 84.01115 -0.18900 1.000 118.31877 322 SER A C 1
ATOM 2363 O O . SER A 1 295 ? 26.88375 83.11901 0.66428 1.000 122.43487 322 SER A O 1
ATOM 2366 N N . ARG A 1 296 ? 26.46795 83.81367 -1.43312 1.000 117.81955 323 ARG A N 1
ATOM 2367 C CA . ARG A 1 296 ? 25.90718 82.53059 -1.81561 1.000 122.98875 323 ARG A CA 1
ATOM 2368 C C . ARG A 1 296 ? 26.65072 81.94779 -3.01181 1.000 122.06742 323 ARG A C 1
ATOM 2369 O O . ARG A 1 296 ? 27.03333 82.68945 -3.92328 1.000 123.61564 323 ARG A O 1
ATOM 2377 N N . PRO A 1 297 ? 26.87402 80.62272 -3.04005 1.000 123.90631 324 PRO A N 1
ATOM 2378 C CA . PRO A 1 297 ? 26.48799 79.69668 -1.96785 1.000 126.87904 324 PRO A CA 1
ATOM 2379 C C . PRO A 1 297 ? 27.49699 79.65681 -0.81977 1.000 118.66122 324 PRO A C 1
ATOM 2380 O O . PRO A 1 297 ? 27.09958 79.64358 0.34528 1.000 119.06196 324 PRO A O 1
ATOM 2384 N N . LYS A 1 298 ? 28.78588 79.63685 -1.15031 1.000 117.50740 325 LYS A N 1
ATOM 2385 C CA . LYS A 1 298 ? 29.84962 79.66858 -0.15268 1.000 116.07810 325 LYS A CA 1
ATOM 2386 C C . LYS A 1 298 ? 30.28091 81.11679 0.04276 1.000 113.17432 325 LYS A C 1
ATOM 2387 O O . LYS A 1 298 ? 30.93854 81.70046 -0.82495 1.000 111.84548 325 LYS A O 1
ATOM 2393 N N . ALA A 1 299 ? 29.90981 81.69348 1.18099 1.000 109.06073 326 ALA A N 1
ATOM 2394 C CA . ALA A 1 299 ? 30.17933 83.09932 1.43491 1.000 110.71796 326 ALA A CA 1
ATOM 2395 C C . ALA A 1 299 ? 31.66371 83.34044 1.67833 1.000 107.56867 326 ALA A C 1
ATOM 2396 O O . ALA A 1 299 ? 32.36906 82.50625 2.25182 1.000 117.10951 326 ALA A O 1
ATOM 2398 N N . ILE A 1 300 ? 32.13655 84.49733 1.22665 1.000 104.48650 327 ILE A N 1
ATOM 2399 C CA . ILE A 1 300 ? 33.44704 85.00301 1.61480 1.000 105.02785 327 ILE A CA 1
ATOM 2400 C C . ILE A 1 300 ? 33.23566 85.82805 2.88151 1.000 103.20704 327 ILE A C 1
ATOM 2401 O O . ILE A 1 300 ? 32.55598 86.85820 2.86447 1.000 104.03458 327 ILE A O 1
ATOM 2406 N N . SER A 1 301 ? 33.78419 85.35156 3.99427 1.000 95.77033 328 SER A N 1
ATOM 2407 C CA . SER A 1 301 ? 33.44818 85.92633 5.28490 1.000 92.67541 328 SER A CA 1
ATOM 2408 C C . SER A 1 301 ? 34.04217 87.32618 5.42978 1.000 89.62869 328 SER A C 1
ATOM 2409 O O . SER A 1 301 ? 35.05964 87.64766 4.80989 1.000 80.17768 328 SER A O 1
ATOM 2412 N N . PRO A 1 302 ? 33.40937 88.18574 6.23174 1.000 99.87021 329 PRO A N 1
ATOM 2413 C CA . PRO A 1 302 ? 34.03985 89.47370 6.55555 1.000 91.22206 329 PRO A CA 1
ATOM 2414 C C . PRO A 1 302 ? 35.37919 89.31822 7.24893 1.000 89.52491 329 PRO A C 1
ATOM 2415 O O . PRO A 1 302 ? 36.22162 90.22023 7.15657 1.000 86.21913 329 PRO A O 1
ATOM 2419 N N . TYR A 1 303 ? 35.60389 88.19822 7.94392 1.000 76.49236 330 TYR A N 1
ATOM 2420 C CA . TYR A 1 303 ? 36.91098 87.96230 8.54566 1.000 79.93307 330 TYR A CA 1
ATOM 2421 C C . TYR A 1 303 ? 37.98625 87.77504 7.48454 1.000 81.46957 330 TYR A C 1
ATOM 2422 O O . TYR A 1 303 ? 39.14734 88.13401 7.71279 1.000 75.74278 330 TYR A O 1
ATOM 2431 N N . HIS A 1 304 ? 37.62598 87.20768 6.32972 1.000 85.42141 331 HIS A N 1
ATOM 2432 C CA . HIS A 1 304 ? 38.55493 87.17665 5.20523 1.000 77.60448 331 HIS A CA 1
ATOM 2433 C C . HIS A 1 304 ? 38.94342 88.58948 4.78929 1.000 71.27934 331 HIS A C 1
ATOM 2434 O O . HIS A 1 304 ? 40.10684 88.85416 4.46385 1.000 74.40406 331 HIS A O 1
ATOM 2441 N N . LEU A 1 305 ? 37.98033 89.51426 4.80870 1.000 77.51736 332 LEU A N 1
ATOM 2442 C CA . LEU A 1 305 ? 38.26215 90.91102 4.50210 1.000 81.32239 332 LEU A CA 1
ATOM 2443 C C . LEU A 1 305 ? 39.00185 91.60431 5.63879 1.000 82.16032 332 LEU A C 1
ATOM 2444 O O . LEU A 1 305 ? 39.80482 92.51060 5.38668 1.000 75.64673 332 LEU A O 1
ATOM 2449 N N . ARG A 1 306 ? 38.74984 91.19763 6.88668 1.000 77.08733 333 ARG A N 1
ATOM 2450 C CA . ARG A 1 306 ? 39.49717 91.76011 8.00708 1.000 74.45861 333 ARG A CA 1
ATOM 2451 C C . ARG A 1 306 ? 40.96158 91.34351 7.95350 1.000 77.10180 333 ARG A C 1
ATOM 2452 O O . ARG A 1 306 ? 41.85113 92.13596 8.28567 1.000 70.19989 333 ARG A O 1
ATOM 2460 N N . SER A 1 307 ? 41.23106 90.10559 7.53060 1.000 75.00805 334 SER A N 1
ATOM 2461 C CA . SER A 1 307 ? 42.61028 89.63718 7.44067 1.000 75.69818 334 SER A CA 1
ATOM 2462 C C . SER A 1 307 ? 43.39080 90.41561 6.38895 1.000 74.88248 334 SER A C 1
ATOM 2463 O O . SER A 1 307 ? 44.55436 90.77269 6.60842 1.000 71.13536 334 SER A O 1
ATOM 2482 N N . LEU A 1 310 ? 44.16509 93.67232 7.66669 1.000 71.28806 337 LEU A N 1
ATOM 2483 C CA . LEU A 1 310 ? 45.30094 93.52952 8.57301 1.000 76.55511 337 LEU A CA 1
ATOM 2484 C C . LEU A 1 310 ? 46.59774 93.32012 7.80058 1.000 77.06956 337 LEU A C 1
ATOM 2485 O O . LEU A 1 310 ? 47.63568 93.89230 8.15475 1.000 71.95988 337 LEU A O 1
ATOM 2490 N N . TRP A 1 311 ? 46.55866 92.49784 6.74663 1.000 71.20803 338 TRP A N 1
ATOM 2491 C CA . TRP A 1 311 ? 47.73080 92.32684 5.89238 1.000 79.73117 338 TRP A CA 1
ATOM 2492 C C . TRP A 1 311 ? 48.18318 93.65688 5.30460 1.000 77.00137 338 TRP A C 1
ATOM 2493 O O . TRP A 1 311 ? 49.38632 93.90639 5.16362 1.000 75.00280 338 TRP A O 1
ATOM 2504 N N . ALA A 1 312 ? 47.23187 94.52518 4.95613 1.000 72.95764 339 ALA A N 1
ATOM 2505 C CA . ALA A 1 312 ? 47.56764 95.83041 4.40406 1.000 78.15950 339 ALA A CA 1
ATOM 2506 C C . ALA A 1 312 ? 48.21715 96.75475 5.42484 1.000 84.16740 339 ALA A C 1
ATOM 2507 O O . ALA A 1 312 ? 48.75753 97.79364 5.03484 1.000 83.26538 339 ALA A O 1
ATOM 2509 N N . CYS A 1 313 ? 48.18233 96.41158 6.71253 1.000 78.74415 340 CYS A N 1
ATOM 2510 C CA . CYS A 1 313 ? 48.82879 97.24705 7.71562 1.000 76.03489 340 CYS A CA 1
ATOM 2511 C C . CYS A 1 313 ? 50.33129 97.00526 7.80038 1.000 78.90218 340 CYS A C 1
ATOM 2512 O O . CYS A 1 313 ? 51.06588 97.90543 8.22160 1.000 69.70572 340 CYS A O 1
ATOM 2515 N N . ASP A 1 314 ? 50.80322 95.82371 7.39763 1.000 86.00646 341 ASP A N 1
ATOM 2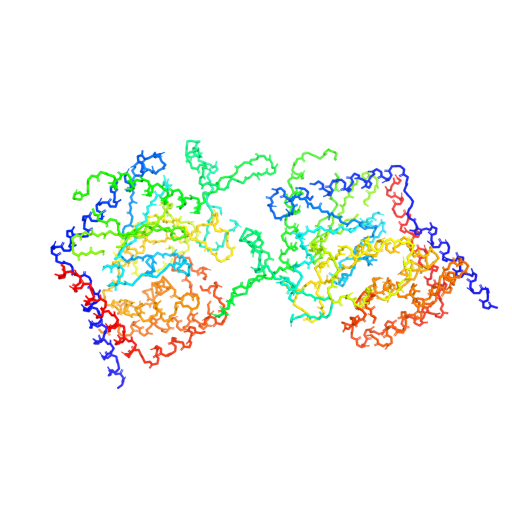516 C CA . ASP A 1 314 ? 52.22066 95.47789 7.45437 1.000 85.56184 341 ASP A CA 1
ATOM 2517 C C . ASP A 1 314 ? 52.93300 95.72843 6.12715 1.000 91.84388 341 ASP A C 1
ATOM 2518 O O . ASP A 1 314 ? 53.97305 96.39488 6.09368 1.000 90.70819 341 ASP A O 1
ATOM 2523 N N . ARG A 1 315 ? 52.38729 95.20353 5.02757 1.000 96.06823 342 ARG A N 1
ATOM 2524 C CA . ARG A 1 315 ? 52.94523 95.42603 3.69714 1.000 96.03469 342 ARG A CA 1
ATOM 2525 C C . ARG A 1 315 ? 52.95489 96.89048 3.28011 1.000 102.88586 342 ARG A C 1
ATOM 2526 O O . ARG A 1 315 ? 53.44149 97.19161 2.18432 1.000 95.20485 342 ARG A O 1
ATOM 2534 N N . LEU A 1 316 ? 52.45366 97.79610 4.10796 1.000 111.39049 343 LEU A N 1
ATOM 2535 C CA . LEU A 1 316 ? 52.26274 99.17996 3.70753 1.000 106.47298 343 LEU A CA 1
ATOM 2536 C C . LEU A 1 316 ? 52.72475 100.12761 4.81019 1.000 115.08922 343 LEU A C 1
ATOM 2537 O O . LEU A 1 316 ? 52.20210 100.07318 5.93399 1.000 120.36183 343 LEU A O 1
ATOM 2542 N N . PRO A 1 317 ? 53.68989 101.00709 4.53531 1.000 115.70133 344 PRO A N 1
ATOM 2543 C CA . PRO A 1 317 ? 54.19367 101.90012 5.58453 1.000 125.64599 344 PRO A CA 1
ATOM 2544 C C . PRO A 1 317 ? 53.11492 102.83438 6.12058 1.000 124.92140 344 PRO A C 1
ATOM 2545 O O . PRO A 1 317 ? 52.05010 103.02242 5.52488 1.000 122.66941 344 PRO A O 1
ATOM 2549 N N . ALA A 1 318 ? 53.41555 103.43534 7.27579 1.000 126.43064 345 ALA A N 1
ATOM 2550 C CA . ALA A 1 318 ? 52.42339 104.23791 7.98309 1.000 126.97489 345 ALA A CA 1
ATOM 2551 C C . ALA A 1 318 ? 52.10152 105.54084 7.26419 1.000 131.77573 345 ALA A C 1
ATOM 2552 O O . ALA A 1 318 ? 51.03003 106.11035 7.49703 1.000 135.53763 345 ALA A O 1
ATOM 2554 N N . ASN A 1 319 ? 52.99560 106.01688 6.39499 1.000 132.96506 346 ASN A N 1
ATOM 2555 C CA . ASN A 1 319 ? 52.77979 107.29005 5.71346 1.000 130.89649 346 ASN A CA 1
ATOM 2556 C C . ASN A 1 319 ? 51.49962 107.26367 4.88800 1.000 125.63621 346 ASN A C 1
ATOM 2557 O O . ASN A 1 319 ? 50.57899 108.05748 5.11302 1.000 125.24792 346 ASN A O 1
ATOM 2562 N N . TYR A 1 320 ? 51.42905 106.34984 3.92001 1.000 121.80218 347 TYR A N 1
ATOM 2563 C CA . TYR A 1 320 ? 50.27367 106.28282 3.03363 1.000 124.36166 347 TYR A CA 1
ATOM 2564 C C . TYR A 1 320 ? 49.00893 105.87645 3.77935 1.000 125.79446 347 TYR A C 1
ATOM 2565 O O . TYR A 1 320 ? 47.90448 106.24213 3.36335 1.000 122.37326 347 TYR A O 1
ATOM 2574 N N . LEU A 1 321 ? 49.14561 105.13754 4.88211 1.000 127.28059 348 LEU A N 1
ATOM 2575 C CA . LEU A 1 321 ? 47.99099 104.77658 5.69495 1.000 117.89862 348 LEU A CA 1
ATOM 2576 C C . LEU A 1 321 ? 47.52186 105.91432 6.59189 1.000 118.12673 348 LEU A C 1
ATOM 2577 O O . LEU A 1 321 ? 46.37653 105.88676 7.05506 1.000 114.78282 348 LEU A O 1
ATOM 2582 N N . ALA A 1 322 ? 48.37120 106.91303 6.84045 1.000 130.15033 349 ALA A N 1
ATOM 2583 C CA . ALA A 1 322 ? 48.03703 107.95354 7.80751 1.000 127.60418 349 ALA A CA 1
ATOM 2584 C C . ALA A 1 322 ? 47.10002 109.00031 7.21577 1.000 127.68999 349 ALA A C 1
ATOM 2585 O O . ALA A 1 322 ? 46.12684 109.40488 7.86132 1.000 133.87728 349 ALA A O 1
ATOM 2587 N N . GLN A 1 323 ? 47.37855 109.45264 5.99491 1.000 126.55568 350 GLN A N 1
ATOM 2588 C CA . GLN A 1 323 ? 46.62481 110.55711 5.41457 1.000 131.25144 350 GLN A CA 1
ATOM 2589 C C . GLN A 1 323 ? 45.17900 110.14705 5.15818 1.000 129.51720 350 GLN A C 1
ATOM 2590 O O . GLN A 1 323 ? 44.91337 109.08916 4.57886 1.000 120.37316 350 GLN A O 1
ATOM 2596 N N . GLU A 1 324 ? 44.24243 110.99792 5.58628 1.000 134.15746 351 GLU A N 1
ATOM 2597 C CA . GLU A 1 324 ? 42.82529 110.66248 5.50160 1.000 127.25975 351 GLU A CA 1
ATOM 2598 C C . GLU A 1 324 ? 42.27428 110.80011 4.08790 1.000 122.06560 351 GLU A C 1
ATOM 2599 O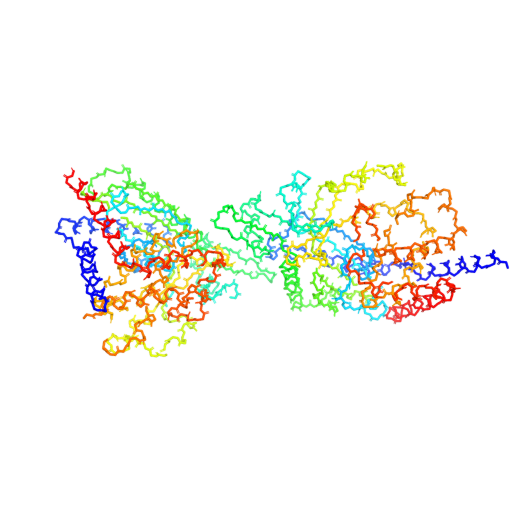 O . GLU A 1 324 ? 41.28426 110.14134 3.75030 1.000 118.95713 351 GLU A O 1
ATOM 2605 N N . ASP A 1 325 ? 42.88895 111.64015 3.25261 1.000 114.41587 352 ASP A N 1
ATOM 2606 C CA . ASP A 1 325 ? 42.38935 111.85112 1.89866 1.000 117.41946 352 ASP A CA 1
ATOM 2607 C C . ASP A 1 325 ? 42.54708 110.62730 1.00563 1.000 110.52516 352 ASP A C 1
ATOM 2608 O O . ASP A 1 325 ? 41.96822 110.60390 -0.08568 1.000 101.94714 352 ASP A O 1
ATOM 2613 N N . TYR A 1 326 ? 43.30603 109.61646 1.43509 1.000 114.91938 353 TYR A N 1
ATOM 2614 C CA . TYR A 1 326 ? 43.53252 108.41265 0.64414 1.000 104.08461 353 TYR A CA 1
ATOM 2615 C C . TYR A 1 326 ? 42.52701 107.30851 0.95182 1.000 100.94151 353 TYR A C 1
ATOM 2616 O O . TYR A 1 326 ? 42.84097 106.12407 0.77240 1.000 103.16366 353 TYR A O 1
ATOM 2625 N N . ALA A 1 327 ? 41.32287 107.66335 1.40838 1.000 102.61007 354 ALA A N 1
ATOM 2626 C CA . ALA A 1 327 ? 40.34191 106.64603 1.77557 1.000 98.93285 354 ALA A CA 1
ATOM 2627 C C . ALA A 1 327 ? 39.83696 105.89034 0.55217 1.000 95.07168 354 ALA A C 1
ATOM 2628 O O . ALA A 1 327 ? 39.60124 104.67808 0.61961 1.000 88.24258 354 ALA A O 1
ATOM 2630 N N . ALA A 1 328 ? 39.65794 106.58882 -0.57212 1.000 87.13170 355 ALA A N 1
ATOM 2631 C CA . ALA A 1 328 ? 39.23278 105.92003 -1.79791 1.000 91.09620 355 ALA A CA 1
ATOM 2632 C C . ALA A 1 328 ? 40.28043 104.92241 -2.26975 1.000 88.93782 355 ALA A C 1
ATOM 2633 O O . ALA A 1 328 ? 39.94338 103.83568 -2.75439 1.000 89.89572 355 ALA A O 1
ATOM 2635 N N . HIS A 1 329 ? 41.55946 105.27665 -2.13655 1.000 89.60259 356 HIS A N 1
ATOM 2636 C CA . HIS A 1 329 ? 42.62552 104.36815 -2.53755 1.000 84.07066 356 HIS A CA 1
ATOM 2637 C C . HIS A 1 329 ? 42.68347 103.13796 -1.63924 1.000 92.66520 356 HIS A C 1
ATOM 2638 O O . HIS A 1 329 ? 43.08359 102.06030 -2.09416 1.000 90.10366 356 HIS A O 1
ATOM 2645 N N . PHE A 1 330 ? 42.29249 103.27505 -0.36834 1.000 91.56145 357 PHE A N 1
ATOM 2646 C CA . PHE A 1 330 ? 42.23248 102.11312 0.51407 1.000 84.04320 357 PHE A CA 1
ATOM 2647 C C . PHE A 1 330 ? 41.09705 101.18148 0.11383 1.000 83.18687 357 PHE A C 1
ATOM 2648 O O . PHE A 1 330 ? 41.26681 99.95660 0.09512 1.000 86.28159 357 PHE A O 1
ATOM 2656 N N . LEU A 1 331 ? 39.92828 101.74764 -0.19803 1.000 81.66795 358 LEU A N 1
ATOM 2657 C CA . LEU A 1 331 ? 38.79067 100.93619 -0.61753 1.000 82.48225 358 LEU A CA 1
ATOM 2658 C C . LEU A 1 331 ? 39.10176 100.16681 -1.89510 1.000 87.35795 358 LEU A C 1
ATOM 2659 O O . LEU A 1 331 ? 38.76392 98.98331 -2.01319 1.000 86.58034 358 LEU A O 1
ATOM 2664 N N . LEU A 1 332 ? 39.75129 100.82053 -2.86141 1.000 86.90390 359 LEU A N 1
ATOM 2665 C CA . LEU A 1 332 ? 40.10128 100.14183 -4.10506 1.000 80.23981 359 LEU A CA 1
ATOM 2666 C C . LEU A 1 332 ? 41.17878 99.08920 -3.87692 1.000 80.84834 359 LEU A C 1
ATOM 2667 O O . LEU A 1 332 ? 41.17543 98.03857 -4.52946 1.000 76.88530 359 LEU A O 1
ATOM 2672 N N . GLY A 1 333 ? 42.10999 99.35353 -2.95804 1.000 83.89517 360 GLY A N 1
ATOM 2673 C CA . GLY A 1 333 ? 43.13728 98.36957 -2.65828 1.000 75.96754 360 GLY A CA 1
ATOM 2674 C C . GLY A 1 333 ? 42.57048 97.10459 -2.04349 1.000 83.24109 360 GLY A C 1
ATOM 2675 O O . GLY A 1 333 ? 43.02247 95.99805 -2.34808 1.000 77.42994 360 GLY A O 1
ATOM 2676 N N . LEU A 1 334 ? 41.57221 97.24951 -1.16810 1.000 78.11630 361 LEU A N 1
ATOM 2677 C CA . LEU A 1 334 ? 40.91416 96.07664 -0.60307 1.000 83.42378 361 LEU A CA 1
ATOM 2678 C C . LEU A 1 334 ? 40.12363 95.31638 -1.65966 1.000 75.55742 361 LEU A C 1
ATOM 2679 O O . LEU A 1 334 ? 40.01021 94.08781 -1.58277 1.000 78.65980 361 LEU A O 1
ATOM 2684 N N . ILE A 1 335 ? 39.57287 96.02395 -2.64739 1.000 81.86675 362 ILE A N 1
ATOM 2685 C CA . ILE A 1 335 ? 38.86862 95.35648 -3.73685 1.000 78.92073 362 ILE A CA 1
ATOM 2686 C C . ILE A 1 335 ? 39.85075 94.59444 -4.61803 1.000 79.39542 362 ILE A C 1
ATOM 2687 O O . ILE A 1 335 ? 39.58340 93.45917 -5.03056 1.000 85.93996 362 ILE A O 1
ATOM 2692 N N . ASP A 1 336 ? 41.00526 95.19890 -4.91285 1.000 73.23425 363 ASP A N 1
ATOM 2693 C CA . ASP A 1 336 ? 42.02628 94.50380 -5.69091 1.000 76.93649 363 ASP A CA 1
ATOM 2694 C C . ASP A 1 336 ? 42.56042 93.28950 -4.94076 1.000 81.18157 363 ASP A C 1
ATOM 2695 O O . ASP A 1 336 ? 42.85548 92.25459 -5.55028 1.000 80.67251 363 ASP A O 1
ATOM 2700 N N . ASP A 1 337 ? 42.69412 93.39627 -3.61617 1.000 79.44079 364 ASP A N 1
ATOM 2701 C CA . ASP A 1 337 ? 43.11534 92.24431 -2.82488 1.000 77.88563 364 ASP A CA 1
ATOM 2702 C C . ASP A 1 337 ? 42.04460 91.16104 -2.81930 1.000 73.71963 364 ASP A C 1
ATOM 2703 O O . ASP A 1 337 ? 42.35714 89.97085 -2.93982 1.000 80.20414 364 ASP A O 1
ATOM 2708 N N . LEU A 1 338 ? 40.77588 91.55467 -2.68261 1.000 70.47938 365 LEU A N 1
ATOM 2709 C CA . LEU A 1 338 ? 39.67939 90.59648 -2.75807 1.000 70.06306 365 LEU A CA 1
ATOM 2710 C C . LEU A 1 338 ? 39.57082 89.96182 -4.14035 1.000 83.54737 365 LEU A C 1
ATOM 2711 O O . LEU A 1 338 ? 38.96950 88.89028 -4.27480 1.000 74.69157 365 LEU A O 1
ATOM 2716 N N . GLN A 1 339 ? 40.14401 90.59529 -5.16715 1.000 74.20927 366 GLN A N 1
ATOM 2717 C CA . GLN A 1 339 ? 40.20399 89.98784 -6.49279 1.000 83.99654 366 GLN A CA 1
ATOM 2718 C C . GLN A 1 339 ? 41.35303 88.99166 -6.59253 1.000 80.67124 366 GLN A C 1
ATOM 2719 O O . GLN A 1 339 ? 41.17434 87.87575 -7.09140 1.000 76.03740 366 GLN A O 1
ATOM 2725 N N . HIS A 1 340 ? 42.53904 89.37913 -6.11694 1.000 81.55202 367 HIS A N 1
ATOM 2726 C CA . HIS A 1 340 ? 43.69786 88.49559 -6.20104 1.000 78.54642 367 HIS A CA 1
ATOM 2727 C C . HIS A 1 340 ? 43.48984 87.22278 -5.38910 1.000 78.00812 367 HIS A C 1
ATOM 2728 O O . HIS A 1 340 ? 43.84881 86.12683 -5.83718 1.000 85.69686 367 HIS A O 1
ATOM 2735 N N . CYS A 1 341 ? 42.91228 87.34701 -4.19099 1.000 75.75769 368 CYS A N 1
ATOM 2736 C CA . CYS A 1 341 ? 42.68733 86.17158 -3.35492 1.000 78.30416 368 CYS A CA 1
ATOM 2737 C C . CYS A 1 341 ? 41.68219 85.22042 -3.99272 1.000 76.63677 368 CYS A C 1
ATOM 2738 O O . CYS A 1 341 ? 41.81938 83.99739 -3.87825 1.000 75.26196 368 CYS A O 1
ATOM 2741 N N . LEU A 1 342 ? 40.66724 85.76021 -4.67027 1.000 76.23428 369 LEU A N 1
ATOM 2742 C CA . LEU A 1 342 ? 39.68098 84.90387 -5.32160 1.000 80.28762 369 LEU A CA 1
ATOM 2743 C C . LEU A 1 342 ? 40.25745 84.24326 -6.56733 1.000 77.93374 369 LEU A C 1
ATOM 2744 O O . LEU A 1 342 ? 39.96545 83.07526 -6.84744 1.000 79.42761 369 LEU A O 1
ATOM 2749 N N . VAL A 1 343 ? 41.07880 84.97398 -7.32501 1.000 78.30116 370 VAL A N 1
ATOM 2750 C CA . VAL A 1 343 ? 41.62849 84.43667 -8.56769 1.000 83.58471 370 VAL A CA 1
ATOM 2751 C C . VAL A 1 343 ? 42.50333 83.22168 -8.28882 1.000 82.97833 370 VAL A C 1
ATOM 2752 O O . VAL A 1 343 ? 42.41206 82.19905 -8.98048 1.000 71.76954 370 VAL A O 1
ATOM 2756 N N . ASN A 1 344 ? 43.36132 83.31091 -7.27683 1.000 78.16257 371 ASN A N 1
ATOM 2757 C CA . ASN A 1 344 ? 44.24390 82.21200 -6.91439 1.000 80.32372 371 ASN A CA 1
ATOM 2758 C C . ASN A 1 344 ? 43.64631 81.29293 -5.85882 1.000 70.41829 371 ASN A C 1
ATOM 2759 O O . ASN A 1 344 ? 44.29481 80.31192 -5.47900 1.000 71.09000 371 ASN A O 1
ATOM 2764 N N . LYS A 1 345 ? 42.42696 81.57503 -5.39920 1.000 69.85522 372 LYS A N 1
ATOM 2765 C CA . LYS A 1 345 ? 41.78792 80.83041 -4.31408 1.000 77.10313 372 LYS A CA 1
ATOM 2766 C C . LYS A 1 345 ? 42.72225 80.73033 -3.10930 1.000 80.61351 372 LYS A C 1
ATOM 2767 O O . LYS A 1 345 ? 42.91105 79.66648 -2.51491 1.000 79.95306 372 LYS A O 1
ATOM 2781 N N . CYS A 1 347 ? 43.81166 82.96834 0.42587 1.000 76.36806 374 CYS A N 1
ATOM 2782 C CA . CYS A 1 347 ? 43.70421 84.05614 1.39695 1.000 69.01022 374 CYS A CA 1
ATOM 2783 C C . CYS A 1 347 ? 44.41755 83.62615 2.67160 1.000 79.14371 374 CYS A C 1
ATOM 2784 O O . CYS A 1 347 ? 43.83721 82.89949 3.49782 1.000 71.58476 374 CYS A O 1
ATOM 2787 N N . PRO A 1 348 ? 45.66515 84.04669 2.86884 1.000 76.96218 375 PRO A N 1
ATOM 2788 C CA . PRO A 1 348 ? 46.42758 83.56563 4.02625 1.000 68.31147 375 PRO A CA 1
ATOM 2789 C C . PRO A 1 348 ? 45.94186 84.19032 5.32523 1.000 73.25460 375 PRO A C 1
ATOM 2790 O O . PRO A 1 348 ? 45.59168 85.37165 5.37770 1.000 72.37595 375 PRO A O 1
ATOM 2794 N N . ASN A 1 349 ? 45.91942 83.37592 6.37802 1.000 73.50225 376 ASN A N 1
ATOM 2795 C CA . ASN A 1 349 ? 45.59936 83.87489 7.70782 1.000 71.31209 376 ASN A CA 1
ATOM 2796 C C . ASN A 1 349 ? 46.67444 84.85302 8.16511 1.000 69.87035 376 ASN A C 1
ATOM 2797 O O . ASN A 1 349 ? 47.86966 84.62634 7.95874 1.000 72.74977 376 ASN A O 1
ATOM 2802 N N . TYR A 1 350 ? 46.24111 85.95478 8.78351 1.000 73.40073 377 TYR A N 1
ATOM 2803 C CA . TYR A 1 350 ? 47.17889 87.01172 9.15111 1.000 71.01020 377 TYR A CA 1
ATOM 2804 C C . TYR A 1 350 ? 48.18582 86.54369 10.19336 1.000 72.57594 377 TYR A C 1
ATOM 2805 O O . TYR A 1 350 ? 49.34189 86.98194 10.17709 1.000 74.93915 377 TYR A O 1
ATOM 2814 N N . PHE A 1 351 ? 47.77443 85.65933 11.10035 1.000 69.13802 378 PHE A N 1
ATOM 2815 C CA . PHE A 1 351 ? 48.65547 85.16238 12.14957 1.000 69.64847 378 PHE A CA 1
ATOM 2816 C C . PHE A 1 351 ? 49.31611 83.83691 11.79881 1.000 76.64608 378 PHE A C 1
ATOM 2817 O O . PHE A 1 351 ? 50.43433 83.57461 12.25515 1.000 70.37613 378 PHE A O 1
ATOM 2825 N N . ILE A 1 352 ? 48.65413 83.00008 11.00537 1.000 69.26726 379 ILE A N 1
ATOM 2826 C CA . ILE A 1 352 ? 49.23652 81.75576 10.50935 1.000 70.22730 379 ILE A CA 1
ATOM 2827 C C . ILE A 1 352 ? 49.26533 81.84303 8.98786 1.000 74.51312 379 ILE A C 1
ATOM 2828 O O . ILE A 1 352 ? 48.33931 81.35739 8.32204 1.000 68.83877 379 ILE A O 1
ATOM 2833 N N . PRO A 1 353 ? 50.29771 82.45519 8.40034 1.000 78.32928 380 PRO A N 1
ATOM 2834 C CA . PRO A 1 353 ? 50.26092 82.74622 6.95544 1.000 74.66645 380 PRO A CA 1
ATOM 2835 C C . PRO A 1 353 ? 50.17277 81.51673 6.06864 1.000 76.76676 380 PRO A C 1
ATOM 2836 O O . PRO A 1 353 ? 49.70658 81.63226 4.92855 1.000 77.25873 380 PRO A O 1
ATOM 2840 N N . GLN A 1 354 ? 50.59668 80.34771 6.54193 1.000 81.97094 381 GLN A N 1
ATOM 2841 C CA . GLN A 1 354 ? 50.53921 79.14839 5.71668 1.000 73.97393 381 GLN A CA 1
ATOM 2842 C C . GLN A 1 354 ? 49.15940 78.50085 5.70644 1.000 77.55161 381 GLN A C 1
ATOM 2843 O O . GLN A 1 354 ? 48.99883 77.43216 5.10766 1.000 77.20186 381 GLN A O 1
ATOM 2849 N N . CYS A 1 355 ? 48.16399 79.11771 6.33755 1.000 74.97483 382 CYS A N 1
ATOM 2850 C CA . CYS A 1 355 ? 46.80034 78.60376 6.34853 1.000 74.01140 382 CYS A CA 1
ATOM 2851 C C . CYS A 1 355 ? 45.97978 79.33161 5.29147 1.000 77.52922 382 CYS A C 1
ATOM 2852 O O . CYS A 1 355 ? 45.81611 80.55463 5.36081 1.000 75.86152 382 CYS A O 1
ATOM 2855 N N . ASN A 1 356 ? 45.46384 78.57997 4.32169 1.000 77.58555 383 ASN A N 1
ATOM 2856 C CA . ASN A 1 356 ? 44.62214 79.13443 3.26656 1.000 72.58654 383 ASN A CA 1
ATOM 2857 C C . ASN A 1 356 ? 43.16863 79.07780 3.72325 1.000 69.71002 383 ASN A C 1
ATOM 2858 O O . ASN A 1 356 ? 42.60346 77.99208 3.89060 1.000 72.35788 383 ASN A O 1
ATOM 2871 N N . LEU A 1 358 ? 40.59913 79.96268 2.08842 1.000 78.51609 385 LEU A N 1
ATOM 2872 C CA . LEU A 1 358 ? 39.69582 79.76607 0.96047 1.000 83.04296 385 LEU A CA 1
ATOM 2873 C C . LEU A 1 358 ? 39.79648 78.36715 0.36681 1.000 82.41037 385 LEU A C 1
ATOM 2874 O O . LEU A 1 358 ? 39.24933 78.12530 -0.71525 1.000 93.29289 385 LEU A O 1
ATOM 2879 N N . GLU A 1 359 ? 40.47374 77.43788 1.04499 1.000 81.80832 386 GLU A N 1
ATOM 2880 C CA . GLU A 1 359 ? 40.62506 76.09036 0.50936 1.000 86.54692 386 GLU A CA 1
ATOM 2881 C C . GLU A 1 359 ? 39.31193 75.31923 0.49723 1.000 90.11422 386 GLU A C 1
ATOM 2882 O O . GLU A 1 359 ? 39.21440 74.29840 -0.19222 1.000 93.96423 386 GLU A O 1
ATOM 2888 N N . HIS A 1 360 ? 38.30505 75.78092 1.23669 1.000 82.62814 387 HIS A N 1
ATOM 2889 C CA . HIS A 1 360 ? 37.00363 75.12643 1.26073 1.000 88.14313 387 HIS A CA 1
ATOM 2890 C C . HIS A 1 360 ? 36.09815 75.56201 0.11618 1.000 96.33020 387 HIS A C 1
ATOM 2891 O O . HIS A 1 360 ? 34.99713 75.01771 -0.02129 1.000 99.67645 387 HIS A O 1
ATOM 2898 N N . LEU A 1 361 ? 36.52687 76.51968 -0.70113 1.000 92.82643 388 LEU A N 1
ATOM 2899 C CA . LEU A 1 361 ? 35.72193 77.00573 -1.81178 1.000 89.49488 388 LEU A CA 1
ATOM 2900 C C . LEU A 1 361 ? 36.00830 76.19542 -3.06786 1.000 88.10747 388 LEU A C 1
ATOM 2901 O O . LEU A 1 361 ? 37.16325 75.88295 -3.37115 1.000 89.87596 388 LEU A O 1
ATOM 2906 N N . SER A 1 362 ? 34.94900 75.85753 -3.79646 1.000 86.79603 389 SER A N 1
ATOM 2907 C CA . SER A 1 362 ? 35.11374 75.16083 -5.06020 1.000 90.59947 389 SER A CA 1
ATOM 2908 C C . SER A 1 362 ? 35.59332 76.12858 -6.13737 1.000 92.87529 389 SER A C 1
ATOM 2909 O O . SER A 1 362 ? 35.48881 77.35138 -6.00542 1.000 90.13272 389 SER A O 1
ATOM 2912 N N . GLU A 1 363 ? 36.13255 75.55966 -7.21747 1.000 95.77294 390 GLU A N 1
ATOM 2913 C CA . GLU A 1 363 ? 36.61737 76.38594 -8.31693 1.000 91.18694 390 GLU A CA 1
ATOM 2914 C C . GLU A 1 363 ? 35.48000 77.14539 -8.98742 1.000 92.46262 390 GLU A C 1
ATOM 2915 O O . GLU A 1 363 ? 35.68283 78.26179 -9.47810 1.000 85.43576 390 GLU A O 1
ATOM 2921 N N . GLU A 1 364 ? 34.27818 76.56571 -9.00678 1.000 96.33642 391 GLU A N 1
ATOM 2922 C CA . GLU A 1 364 ? 33.14307 77.22392 -9.64582 1.000 91.60212 391 GLU A CA 1
ATOM 2923 C C . GLU A 1 364 ? 32.69075 78.44241 -8.85153 1.000 89.96179 391 GLU A C 1
ATOM 2924 O O . GLU A 1 364 ? 32.53720 79.53672 -9.40655 1.000 88.71265 391 GLU A O 1
ATOM 2930 N N . THR A 1 365 ? 32.46816 78.26905 -7.54683 1.000 93.67867 392 THR A N 1
ATOM 2931 C CA . THR A 1 365 ? 31.94538 79.36021 -6.73172 1.000 95.08718 392 THR A CA 1
ATOM 2932 C C . THR A 1 365 ? 32.92619 80.52168 -6.64279 1.000 87.48326 392 THR A C 1
ATOM 2933 O O . THR A 1 365 ? 32.50736 81.68334 -6.57437 1.000 83.49513 392 THR A O 1
ATOM 2937 N N . VAL A 1 366 ? 34.22836 80.23524 -6.64568 1.000 85.50269 393 VAL A N 1
ATOM 2938 C CA . VAL A 1 366 ? 35.20628 81.30791 -6.50809 1.000 86.15279 393 VAL A CA 1
ATOM 2939 C C . VAL A 1 366 ? 35.33335 82.10708 -7.80255 1.000 91.05140 393 VAL A C 1
ATOM 2940 O O . VAL A 1 366 ? 35.71734 83.28223 -7.77258 1.000 88.83931 393 VAL A O 1
ATOM 2952 N N . LEU A 1 368 ? 32.66319 82.59898 -9.82983 1.000 87.57546 395 LEU A N 1
ATOM 2953 C CA . LEU A 1 368 ? 31.42698 83.37306 -9.86629 1.000 84.19741 395 LEU A CA 1
ATOM 2954 C C . LEU A 1 368 ? 31.55973 84.65578 -9.05648 1.000 84.28288 395 LEU A C 1
ATOM 2955 O O . LEU A 1 368 ? 31.10696 85.72237 -9.48876 1.000 88.75451 395 LEU A O 1
ATOM 2960 N N . HIS A 1 369 ? 32.18379 84.57266 -7.87893 1.000 87.77397 396 HIS A N 1
ATOM 2961 C CA . HIS A 1 369 ? 32.40479 85.76808 -7.07329 1.000 89.90779 396 HIS A CA 1
ATOM 2962 C C . HIS A 1 369 ? 33.39473 86.71701 -7.73604 1.000 86.18502 396 HIS A C 1
ATOM 2963 O O . HIS A 1 369 ? 33.29801 87.93619 -7.55541 1.000 79.75836 396 HIS A O 1
ATOM 2970 N N . ALA A 1 370 ? 34.34643 86.18276 -8.50477 1.000 90.12028 397 ALA A N 1
ATOM 2971 C CA . ALA A 1 370 ? 35.30683 87.04026 -9.19076 1.000 84.73931 397 ALA A CA 1
ATOM 2972 C C . ALA A 1 370 ? 34.64389 87.82084 -10.31837 1.000 86.42180 397 ALA A C 1
ATOM 2973 O O . ALA A 1 370 ? 35.00959 88.97255 -10.58220 1.000 79.10504 397 ALA A O 1
ATOM 2975 N N . ARG A 1 371 ? 33.67072 87.21105 -10.99911 1.000 87.14114 398 ARG A N 1
ATOM 2976 C CA . ARG A 1 371 ? 32.94277 87.93290 -12.03713 1.000 88.63048 398 ARG A CA 1
ATOM 2977 C C . ARG A 1 371 ? 31.96954 88.93329 -11.42635 1.000 92.68266 398 ARG A C 1
ATOM 2978 O O . ARG A 1 371 ? 31.75484 90.01715 -11.98175 1.000 89.33430 398 ARG A O 1
ATOM 2986 N N . LYS A 1 372 ? 31.37365 88.58964 -10.28070 1.000 83.09375 399 LYS A N 1
ATOM 2987 C CA . LYS A 1 372 ? 30.54249 89.55244 -9.56627 1.000 87.31705 399 LYS A CA 1
ATOM 2988 C C . LYS A 1 372 ? 31.36892 90.71620 -9.03655 1.000 93.61812 399 LYS A C 1
ATOM 2989 O O . LYS A 1 372 ? 30.86199 91.83885 -8.93029 1.000 94.63033 399 LYS A O 1
ATOM 2995 N N . LEU A 1 373 ? 32.63721 90.46900 -8.70140 1.000 84.50486 400 LEU A N 1
ATOM 2996 C CA . LEU A 1 373 ? 33.49069 91.53246 -8.18482 1.000 75.68167 400 LEU A CA 1
ATOM 2997 C C . LEU A 1 373 ? 33.93381 92.48747 -9.28591 1.000 90.64479 400 LEU A C 1
ATOM 2998 O O . LEU A 1 373 ? 34.17214 93.67068 -9.01612 1.000 89.61478 400 LEU A O 1
ATOM 3003 N N . SER A 1 374 ? 34.05329 91.99807 -10.52404 1.000 84.38109 401 SER A N 1
ATOM 3004 C CA . SER A 1 374 ? 34.44525 92.86953 -11.62798 1.000 85.18013 401 SER A CA 1
ATOM 3005 C C . SER A 1 374 ? 33.41499 93.96804 -11.85535 1.000 86.62748 401 SER A C 1
ATOM 3006 O O . SER A 1 374 ? 33.77173 95.10638 -12.18150 1.000 88.73256 401 SER A O 1
ATOM 3009 N N . SER A 1 375 ? 32.12968 93.64641 -11.68986 1.000 91.33408 402 SER A N 1
ATOM 3010 C CA . SER A 1 375 ? 31.09910 94.67409 -11.78403 1.000 93.78811 402 SER A CA 1
ATOM 3011 C C . SER A 1 375 ? 31.20751 95.67568 -10.64227 1.000 89.93724 402 SER A C 1
ATOM 3012 O O . SER A 1 375 ? 30.88583 96.85596 -10.82100 1.000 89.61016 402 SER A O 1
ATOM 3015 N N . VAL A 1 376 ? 31.66116 95.22741 -9.47018 1.000 89.48870 403 VAL A N 1
ATOM 3016 C CA . VAL A 1 376 ? 31.85955 96.13953 -8.34864 1.000 90.33109 403 VAL A CA 1
ATOM 3017 C C . VAL A 1 376 ? 33.09157 97.00650 -8.57705 1.000 91.09118 403 VAL A C 1
ATOM 3018 O O . VAL A 1 376 ? 33.08165 98.21137 -8.29574 1.000 85.75857 403 VAL A O 1
ATOM 3022 N N . ARG A 1 377 ? 34.16972 96.41097 -9.09365 1.000 81.61866 404 ARG A N 1
ATOM 3023 C CA . ARG A 1 377 ? 35.39055 97.16944 -9.34448 1.000 78.15313 404 ARG A CA 1
ATOM 3024 C C . ARG A 1 377 ? 35.18773 98.23021 -10.41986 1.000 89.53872 404 ARG A C 1
ATOM 3025 O O . ARG A 1 377 ? 35.79887 99.30303 -10.35248 1.000 93.93070 404 ARG A O 1
ATOM 3033 N N . SER A 1 378 ? 34.33234 97.95926 -11.40887 1.000 82.75637 405 SER A N 1
ATOM 3034 C CA . SER A 1 378 ? 34.14848 98.91062 -12.50012 1.000 97.06351 405 SER A CA 1
ATOM 3035 C C . SER A 1 378 ? 33.36218 100.13804 -12.05682 1.000 94.94785 405 SER A C 1
ATOM 3036 O O . SER A 1 378 ? 33.53458 101.22055 -12.62858 1.000 92.01239 405 SER A O 1
ATOM 3039 N N . ASP A 1 379 ? 32.50276 99.99629 -11.05041 1.000 87.68437 406 ASP A N 1
ATOM 3040 C CA . ASP A 1 379 ? 31.69464 101.10508 -10.54056 1.000 92.92852 406 ASP A CA 1
ATOM 3041 C C . ASP A 1 379 ? 31.59118 100.97682 -9.02841 1.000 93.21162 406 ASP A C 1
ATOM 3042 O O . ASP A 1 379 ? 30.55756 100.56273 -8.48876 1.000 91.84413 406 ASP A O 1
ATOM 3047 N N . PRO A 1 380 ? 32.65667 101.32963 -8.30304 1.000 89.56240 407 PRO A N 1
ATOM 3048 C CA . PRO A 1 380 ? 32.62045 101.17130 -6.84143 1.000 93.34739 407 PRO A CA 1
ATOM 3049 C C . PRO A 1 380 ? 31.75074 102.20170 -6.14556 1.000 93.89980 407 PRO A C 1
ATOM 3050 O O . PRO A 1 380 ? 31.20992 101.91219 -5.07114 1.000 88.57577 407 PRO A O 1
ATOM 3054 N N . ALA A 1 381 ? 31.59467 103.39436 -6.72453 1.000 95.56962 408 ALA A N 1
ATOM 3055 C CA . ALA A 1 381 ? 30.80025 104.43101 -6.07530 1.000 90.10150 408 ALA A CA 1
ATOM 3056 C C . ALA A 1 381 ? 29.31477 104.09362 -6.07966 1.000 96.84979 408 ALA A C 1
ATOM 3057 O O . ALA A 1 381 ? 28.59102 104.48353 -5.15621 1.000 102.06405 408 ALA A O 1
ATOM 3059 N N . GLU A 1 382 ? 28.84251 103.37181 -7.09846 1.000 99.97924 409 GLU A N 1
ATOM 3060 C CA . GLU A 1 382 ? 27.42517 103.03426 -7.16874 1.000 101.32646 409 GLU A CA 1
ATOM 3061 C C . GLU A 1 382 ? 27.05738 101.94527 -6.16801 1.000 96.81493 409 GLU A C 1
ATOM 3062 O O . GLU A 1 382 ? 26.00571 102.02448 -5.52298 1.000 103.04096 409 GLU A O 1
ATOM 3068 N N . HIS A 1 383 ? 27.90324 100.91966 -6.02947 1.000 93.66524 410 HIS A N 1
ATOM 3069 C CA . HIS A 1 383 ? 27.65255 99.89452 -5.02159 1.000 92.92299 410 HIS A CA 1
ATOM 3070 C C . HIS A 1 383 ? 27.74760 100.46490 -3.61372 1.000 98.67909 410 HIS A C 1
ATOM 3071 O O . HIS A 1 383 ? 27.05330 99.99559 -2.70438 1.000 95.45306 410 HIS A O 1
ATOM 3078 N N . LEU A 1 384 ? 28.60045 101.47175 -3.41379 1.000 99.61534 411 LEU A N 1
ATOM 3079 C CA . LEU A 1 384 ? 28.68395 102.12023 -2.11048 1.000 97.66736 411 LEU A CA 1
ATOM 3080 C C . LEU A 1 384 ? 27.47288 103.01031 -1.86402 1.000 96.17760 411 LEU A C 1
ATOM 3081 O O . LEU A 1 384 ? 26.99181 103.11212 -0.73001 1.000 91.79885 411 LEU A O 1
ATOM 3086 N N . ARG A 1 385 ? 26.96304 103.65785 -2.91526 1.000 96.53535 412 ARG A N 1
ATOM 3087 C CA . ARG A 1 385 ? 25.75952 104.47057 -2.76997 1.000 97.79870 412 ARG A CA 1
ATOM 3088 C C . ARG A 1 385 ? 24.56364 103.61336 -2.37474 1.000 97.69223 412 ARG A C 1
ATOM 3089 O O . ARG A 1 385 ? 23.69880 104.05414 -1.60843 1.000 93.13368 412 ARG A O 1
ATOM 3097 N N . THR A 1 386 ? 24.49707 102.38358 -2.89011 1.000 98.96661 413 THR A N 1
ATOM 3098 C CA . THR A 1 386 ? 23.42848 101.47282 -2.49342 1.000 96.75275 413 THR A CA 1
ATOM 3099 C C . THR A 1 386 ? 23.62030 100.99563 -1.05895 1.000 92.97519 413 THR A C 1
ATOM 3100 O O . THR A 1 386 ? 22.64479 100.83347 -0.31602 1.000 94.57821 413 THR A O 1
ATOM 3104 N N . ALA A 1 387 ? 24.87240 100.77346 -0.64960 1.000 87.65574 414 ALA A N 1
ATOM 3105 C CA . ALA A 1 387 ? 25.13916 100.34241 0.71832 1.000 92.07159 414 ALA A CA 1
ATOM 3106 C C . ALA A 1 387 ? 24.77526 101.42160 1.72991 1.000 95.09044 414 ALA A C 1
ATOM 3107 O O . ALA A 1 387 ? 24.35848 101.10291 2.84931 1.000 97.70717 414 ALA A O 1
ATOM 3109 N N . ILE A 1 388 ? 24.92617 102.69560 1.35947 1.000 95.36623 415 ILE A N 1
ATOM 3110 C CA . ILE A 1 388 ? 24.52073 103.78187 2.24727 1.000 91.86621 415 ILE A CA 1
ATOM 3111 C C . ILE A 1 388 ? 23.01322 103.75494 2.46319 1.000 100.19742 415 ILE A C 1
ATOM 3112 O O . ILE A 1 388 ? 22.52337 104.01169 3.57003 1.000 103.38525 415 ILE A O 1
ATOM 3117 N N . GLU A 1 389 ? 22.25359 103.43458 1.41273 1.000 105.07121 416 GLU A N 1
ATOM 3118 C CA . GLU A 1 389 ? 20.80260 103.36696 1.54635 1.000 108.95387 416 GLU A CA 1
ATOM 3119 C C . GLU A 1 389 ? 20.36990 102.20202 2.42690 1.000 104.32948 416 GLU A C 1
ATOM 3120 O O . GLU A 1 389 ? 19.36342 102.30693 3.13712 1.000 105.94863 416 GLU A O 1
ATOM 3126 N N . HIS A 1 390 ? 21.10866 101.08977 2.39712 1.000 97.52743 417 HIS A N 1
ATOM 3127 C CA . HIS A 1 390 ? 20.77695 99.96873 3.26946 1.000 105.11578 417 HIS A CA 1
ATOM 3128 C C . HIS A 1 390 ? 21.04901 100.29950 4.73086 1.000 101.68417 417 HIS A C 1
ATOM 3129 O O . HIS A 1 390 ? 20.34595 99.80359 5.61869 1.000 100.11632 417 HIS A O 1
ATOM 3136 N N . VAL A 1 391 ? 22.05582 101.13163 4.99911 1.000 93.82544 418 VAL A N 1
ATOM 3137 C CA . VAL A 1 391 ? 22.34429 101.53388 6.37118 1.000 105.19760 418 VAL A CA 1
ATOM 3138 C C . VAL A 1 391 ? 21.34979 102.58753 6.84367 1.000 108.46346 418 VAL A C 1
ATOM 3139 O O . VAL A 1 391 ? 20.90314 102.56157 7.99627 1.000 100.90327 418 VAL A O 1
ATOM 3143 N N . LYS A 1 392 ? 20.98359 103.52597 5.96559 1.000 104.75446 419 LYS A N 1
ATOM 3144 C CA . LYS A 1 392 ? 19.98200 104.52459 6.32733 1.000 100.94898 419 LYS A CA 1
ATOM 3145 C C . LYS A 1 392 ? 18.62751 103.87741 6.58439 1.000 104.67261 419 LYS A C 1
ATOM 3146 O O . LYS A 1 392 ? 17.88796 104.30142 7.48042 1.000 100.28567 419 LYS A O 1
ATOM 3152 N N . ALA A 1 393 ? 18.28317 102.84960 5.80482 1.000 107.27684 420 ALA A N 1
ATOM 3153 C CA . ALA A 1 393 ? 17.02118 102.15070 6.02194 1.000 109.91388 420 ALA A CA 1
ATOM 3154 C C . ALA A 1 393 ? 17.02608 101.40514 7.35011 1.000 100.95718 420 ALA A C 1
ATOM 3155 O O . ALA A 1 393 ? 16.01304 101.38128 8.05852 1.000 104.01292 420 ALA A O 1
ATOM 3157 N N . ALA A 1 394 ? 18.15775 100.79178 7.70564 1.000 100.25337 421 ALA A N 1
ATOM 3158 C CA . ALA A 1 394 ? 18.24998 100.10096 8.98678 1.000 100.24184 421 ALA A CA 1
ATOM 3159 C C . ALA A 1 394 ? 18.28110 101.08171 10.15106 1.000 104.75849 421 ALA A C 1
ATOM 3160 O O . ALA A 1 394 ? 17.77747 100.76916 11.23608 1.000 101.09810 421 ALA A O 1
ATOM 3162 N N . ASN A 1 395 ? 18.86481 102.26589 9.94858 1.000 100.40983 422 ASN A N 1
ATOM 3163 C CA . ASN A 1 395 ? 18.88184 103.27105 11.00542 1.000 98.75478 422 ASN A CA 1
ATOM 3164 C C . ASN A 1 395 ? 17.48982 103.82612 11.27518 1.000 105.37564 422 ASN A C 1
ATOM 3165 O O . ASN A 1 395 ? 17.18062 104.19043 12.41531 1.000 114.92911 422 ASN A O 1
ATOM 3170 N N . ARG A 1 396 ? 16.63973 103.89832 10.24907 1.000 106.13718 423 ARG A N 1
ATOM 3171 C CA . ARG A 1 396 ? 15.27362 104.36411 10.45408 1.000 110.05508 423 ARG A CA 1
ATOM 3172 C C . ARG A 1 396 ? 14.37079 103.26219 10.99284 1.000 108.77055 423 ARG A C 1
ATOM 3173 O O . ARG A 1 396 ? 13.39934 103.55579 11.69836 1.000 117.86010 423 ARG A O 1
ATOM 3181 N N . LEU A 1 397 ? 14.66717 101.99938 10.67444 1.000 100.69941 424 LEU A N 1
ATOM 3182 C CA . LEU A 1 397 ? 13.91322 100.89772 11.26443 1.000 109.43718 424 LEU A CA 1
ATOM 3183 C C . LEU A 1 397 ? 14.14204 100.82077 12.76858 1.000 108.66245 424 LEU A C 1
ATOM 3184 O O . LEU A 1 397 ? 13.19182 100.63853 13.53877 1.000 101.04676 424 LEU A O 1
ATOM 3189 N N . THR A 1 398 ? 15.39718 100.95649 13.20368 1.000 105.65616 425 THR A N 1
ATOM 3190 C CA . THR A 1 398 ? 15.69014 100.97732 14.63294 1.000 111.88400 425 THR A CA 1
ATOM 3191 C C . THR A 1 398 ? 15.09455 102.21215 15.29752 1.000 114.66894 425 THR A C 1
ATOM 3192 O O . THR A 1 398 ? 14.53844 102.12555 16.39902 1.000 113.49368 425 THR A O 1
ATOM 3196 N N . LEU A 1 399 ? 15.18918 103.36765 14.63557 1.000 113.02042 426 LEU A N 1
ATOM 3197 C CA . LEU A 1 399 ? 14.67111 104.60100 15.21787 1.000 117.57854 426 LEU A CA 1
ATOM 3198 C C . LEU A 1 399 ? 13.15154 104.56861 15.32865 1.000 120.80105 426 LEU A C 1
ATOM 3199 O O . LEU A 1 399 ? 12.58539 105.08523 16.29870 1.000 121.09215 426 LEU A O 1
ATOM 3204 N N . GLU A 1 400 ? 12.47405 103.96442 14.34781 1.000 119.13811 427 GLU A N 1
ATOM 3205 C CA . GLU A 1 400 ? 11.01748 103.88045 14.39955 1.000 119.34425 427 GLU A CA 1
ATOM 3206 C C . GLU A 1 400 ? 10.54555 103.07119 15.60084 1.000 124.08340 427 GLU A C 1
ATOM 3207 O O . GLU A 1 400 ? 9.48906 103.36570 16.17199 1.000 125.63381 427 GLU A O 1
ATOM 3213 N N . LEU A 1 401 ? 11.31408 102.05836 16.00496 1.000 116.52306 428 LEU A N 1
ATOM 3214 C CA . LEU A 1 401 ? 10.95329 101.28082 17.18462 1.000 121.25472 428 LEU A CA 1
ATOM 3215 C C . LEU A 1 401 ? 11.32877 102.00989 18.46945 1.000 124.16299 428 LEU A C 1
ATOM 3216 O O . LEU A 1 401 ? 10.61523 101.90907 19.47375 1.000 120.45779 428 LEU A O 1
ATOM 3221 N N . GLN A 1 402 ? 12.44126 102.74872 18.45639 1.000 125.30560 429 GLN A N 1
ATOM 3222 C CA . GLN A 1 402 ? 12.83192 103.51475 19.63572 1.000 120.30028 429 GLN A CA 1
ATOM 3223 C C . GLN A 1 402 ? 11.89991 104.69989 19.85822 1.000 124.18162 429 GLN A C 1
ATOM 3224 O O . GLN A 1 402 ? 11.57968 105.03789 21.00377 1.000 131.54951 429 GLN A O 1
ATOM 3230 N N . ARG A 1 403 ? 11.45793 105.34181 18.78073 1.000 130.82328 430 ARG A N 1
ATOM 3231 C CA . ARG A 1 403 ? 10.52288 106.45813 18.87714 1.000 132.37586 430 ARG A CA 1
ATOM 3232 C C . ARG A 1 403 ? 9.14144 105.97403 19.30679 1.000 125.22986 430 ARG A C 1
ATOM 3233 O O . ARG A 1 403 ? 8.86047 105.84124 20.49758 1.000 121.65889 430 ARG A O 1
ATOM 3241 N N . SER B 1 1 ? 32.03982 12.13342 12.22889 1.000 125.10441 28 SER B N 1
ATOM 3242 C CA . SER B 1 1 ? 32.12121 13.56189 12.51047 1.000 131.47981 28 SER B CA 1
ATOM 3243 C C . SER B 1 1 ? 30.73540 14.14920 12.75558 1.000 133.59565 28 SER B C 1
ATOM 3244 O O . SER B 1 1 ? 30.59338 15.16713 13.43508 1.000 126.93664 28 SER B O 1
ATOM 3247 N N . SER B 1 2 ? 29.71491 13.49991 12.19166 1.000 134.42061 29 SER B N 1
ATOM 3248 C CA . SER B 1 2 ? 28.34079 13.94597 12.39725 1.000 135.46541 29 SER B CA 1
ATOM 3249 C C . SER B 1 2 ? 27.94581 13.82515 13.86429 1.000 129.02207 29 SER B C 1
ATOM 3250 O O . SER B 1 2 ? 27.65988 14.82560 14.53211 1.000 115.06207 29 SER B O 1
ATOM 3253 N N . GLY B 1 3 ? 27.92691 12.60038 14.38283 1.000 130.93472 30 GLY B N 1
ATOM 3254 C CA . GLY B 1 3 ? 27.65464 12.37648 15.78787 1.000 132.47906 30 GLY B CA 1
ATOM 3255 C C . GLY B 1 3 ? 28.92234 12.13135 16.57884 1.000 128.55473 30 GLY B C 1
ATOM 3256 O O . GLY B 1 3 ? 28.90496 12.12581 17.81339 1.000 125.28206 30 GLY B O 1
ATOM 3257 N N . ALA B 1 4 ? 30.03564 11.92875 15.86986 1.000 126.53485 31 ALA B N 1
ATOM 3258 C CA . ALA B 1 4 ? 31.30917 11.69465 16.54226 1.000 123.39831 31 ALA B CA 1
ATOM 3259 C C . ALA B 1 4 ? 31.80469 12.95384 17.24374 1.000 118.46958 31 ALA B C 1
ATOM 3260 O O . ALA B 1 4 ? 32.36271 12.87831 18.34492 1.000 115.70907 31 ALA B O 1
ATOM 3262 N N . ARG B 1 5 ? 31.61078 14.12115 16.62340 1.000 120.05628 32 ARG B N 1
ATOM 3263 C CA . ARG B 1 5 ? 31.99259 15.37051 17.27247 1.000 117.75066 32 ARG B CA 1
ATOM 3264 C C . ARG B 1 5 ? 31.05813 15.71136 18.42600 1.000 114.92889 32 ARG B C 1
ATOM 3265 O O . ARG B 1 5 ? 31.49835 16.28411 19.42952 1.000 107.38095 32 ARG B O 1
ATOM 3273 N N . VAL B 1 6 ? 29.77353 15.36835 18.30520 1.000 116.92575 33 VAL B N 1
ATOM 3274 C CA . VAL B 1 6 ? 28.80959 15.72638 19.34072 1.000 111.53561 33 VAL B CA 1
ATOM 3275 C C . VAL B 1 6 ? 29.00630 14.86290 20.58035 1.000 110.12168 33 VAL B C 1
ATOM 3276 O O . VAL B 1 6 ? 28.95643 15.36037 21.71163 1.000 117.50799 33 VAL B O 1
ATOM 3280 N N . GLU B 1 7 ? 29.23563 13.56018 20.39239 1.000 114.35143 34 GLU B N 1
ATOM 3281 C CA . GLU B 1 7 ? 29.42495 12.67331 21.53665 1.000 115.79551 34 GLU B CA 1
ATOM 3282 C C . GLU B 1 7 ? 30.69909 13.01466 22.29825 1.000 107.76255 34 GLU B C 1
ATOM 3283 O O . GLU B 1 7 ? 30.70658 13.01590 23.53491 1.000 113.88547 34 GLU B O 1
ATOM 3289 N N . GLU B 1 8 ? 31.78695 13.30234 21.57890 1.000 107.91208 35 GLU B N 1
ATOM 3290 C CA . GLU B 1 8 ? 33.02371 13.70262 22.24163 1.000 109.37972 35 GLU B CA 1
ATOM 3291 C C . GLU B 1 8 ? 32.82715 14.98895 23.03251 1.000 113.77708 35 GLU B C 1
ATOM 3292 O O . GLU B 1 8 ? 33.39682 15.15470 24.11780 1.000 108.71820 35 GLU B O 1
ATOM 3298 N N . LEU B 1 9 ? 32.01413 15.90829 22.50744 1.000 113.36477 36 LEU B N 1
ATOM 3299 C CA . LEU B 1 9 ? 31.74014 17.14780 23.22492 1.000 101.27746 36 LEU B CA 1
ATOM 3300 C C . LEU B 1 9 ? 30.90648 16.88645 24.47365 1.000 105.81511 36 LEU B C 1
ATOM 3301 O O . LEU B 1 9 ? 31.15272 17.48722 25.52561 1.000 105.12335 36 LEU B O 1
ATOM 3306 N N . ASN B 1 10 ? 29.91932 15.98977 24.37981 1.000 100.96918 37 ASN B N 1
ATOM 3307 C CA . ASN B 1 10 ? 29.12908 15.63660 25.55610 1.000 110.20279 37 ASN B CA 1
ATOM 3308 C C . ASN B 1 10 ? 29.98785 14.95506 26.61306 1.000 107.18819 37 ASN B C 1
ATOM 3309 O O . ASN B 1 10 ? 29.80708 15.18613 27.81453 1.000 104.44798 37 ASN B O 1
ATOM 3314 N N . LYS B 1 11 ? 30.92596 14.10664 26.18479 1.000 108.25219 38 LYS B N 1
ATOM 3315 C CA . LYS B 1 11 ? 31.80556 13.43662 27.13597 1.000 107.56443 38 LYS B CA 1
ATOM 3316 C C . LYS B 1 11 ? 32.71141 14.42843 27.85444 1.000 107.29059 38 LYS B C 1
ATOM 3317 O O . LYS B 1 11 ? 33.06760 14.21111 29.01836 1.000 106.49228 38 LYS B O 1
ATOM 3323 N N . LEU B 1 12 ? 33.08590 15.52090 27.18596 1.000 102.81592 39 LEU B N 1
ATOM 3324 C CA . LEU B 1 12 ? 33.91446 16.53708 27.82263 1.000 97.55542 39 LEU B CA 1
ATOM 3325 C C . LEU B 1 12 ? 33.10016 17.45677 28.72335 1.000 100.22958 39 LEU B C 1
ATOM 3326 O O . LEU B 1 12 ? 33.63444 17.98321 29.70596 1.000 93.97434 39 LEU B O 1
ATOM 3331 N N . ILE B 1 13 ? 31.81985 17.66676 28.40804 1.000 100.79045 40 ILE B N 1
ATOM 3332 C CA . ILE B 1 13 ? 30.96268 18.45439 29.28860 1.000 102.67635 40 ILE B CA 1
ATOM 3333 C C . ILE B 1 13 ? 30.72007 17.71027 30.59532 1.000 99.85524 40 ILE B C 1
ATOM 3334 O O . ILE B 1 13 ? 30.72388 18.30908 31.67784 1.000 92.97280 40 ILE B O 1
ATOM 3339 N N . GLN B 1 14 ? 30.51399 16.39318 30.51821 1.000 99.03436 41 GLN B N 1
ATOM 3340 C CA . GLN B 1 14 ? 30.29526 15.60803 31.72848 1.000 106.11686 41 GLN B CA 1
ATOM 3341 C C . GLN B 1 14 ? 31.55483 15.54560 32.58314 1.000 103.77481 41 GLN B C 1
ATOM 3342 O O . GLN B 1 14 ? 31.47729 15.60855 33.81587 1.000 97.40710 41 GLN B O 1
ATOM 3348 N N . GLU B 1 15 ? 32.72430 15.42111 31.94994 1.000 101.38061 42 GLU B N 1
ATOM 3349 C CA . GLU B 1 15 ? 33.97011 15.43311 32.70964 1.000 103.49076 42 GLU B CA 1
ATOM 3350 C C . GLU B 1 15 ? 34.21050 16.79616 33.34497 1.000 98.92216 42 GLU B C 1
ATOM 3351 O O . GLU B 1 15 ? 34.69374 16.88163 34.48018 1.000 100.39941 42 GLU B O 1
ATOM 3357 N N . PHE B 1 16 ? 33.88204 17.87266 32.62669 1.000 88.61620 43 PHE B N 1
ATOM 3358 C CA . PHE B 1 16 ? 33.99342 19.20925 33.20088 1.000 86.69232 43 PHE B CA 1
ATOM 3359 C C . PHE B 1 16 ? 33.05384 19.36844 34.38915 1.000 94.04597 43 PHE B C 1
ATOM 3360 O O . PHE B 1 16 ? 33.45306 19.86233 35.44948 1.000 93.77637 43 PHE B O 1
ATOM 3368 N N . THR B 1 17 ? 31.79522 18.94960 34.22787 1.000 92.93878 44 THR B N 1
ATOM 3369 C CA . THR B 1 17 ? 30.83762 19.02564 35.32673 1.000 99.49920 44 THR B CA 1
ATOM 3370 C C . THR B 1 17 ? 31.27741 18.17452 36.51154 1.000 95.23599 44 THR B C 1
ATOM 3371 O O . THR B 1 17 ? 31.00543 18.52755 37.66492 1.000 97.69105 44 THR B O 1
ATOM 3375 N N . LYS B 1 18 ? 31.96581 17.06070 36.24814 1.000 104.49027 45 LYS B N 1
ATOM 3376 C CA . LYS B 1 18 ? 32.43642 16.19930 37.32869 1.000 100.36126 45 LYS B CA 1
ATOM 3377 C C . LYS B 1 18 ? 33.41123 16.93354 38.24134 1.000 94.57760 45 LYS B C 1
ATOM 3378 O O . LYS B 1 18 ? 33.36616 16.77477 39.46691 1.000 107.26001 45 LYS B O 1
ATOM 3384 N N . HIS B 1 19 ? 34.29499 17.74695 37.66529 1.000 96.56635 46 HIS B N 1
ATOM 3385 C CA . HIS B 1 19 ? 35.30502 18.45939 38.43439 1.000 101.16662 46 HIS B CA 1
ATOM 3386 C C . HIS B 1 19 ? 34.92167 19.90017 38.74747 1.000 97.09711 46 HIS B C 1
ATOM 3387 O O . HIS B 1 19 ? 35.63258 20.55855 39.51450 1.000 88.10860 46 HIS B O 1
ATOM 3394 N N . ASP B 1 20 ? 33.82248 20.40175 38.18523 1.000 94.12507 47 ASP B N 1
ATOM 3395 C CA . ASP B 1 20 ? 33.37570 21.76542 38.44145 1.000 95.13857 47 ASP B CA 1
ATOM 3396 C C . ASP B 1 20 ? 32.29618 21.85389 39.51010 1.000 93.65240 47 ASP B C 1
ATOM 3397 O O . ASP B 1 20 ? 32.20109 22.88022 40.19143 1.000 90.58194 47 ASP B O 1
ATOM 3402 N N . GLN B 1 21 ? 31.48534 20.80994 39.67517 1.000 97.78320 48 GLN B N 1
ATOM 3403 C CA . GLN B 1 21 ? 30.42908 20.83995 40.67767 1.000 103.88801 48 GLN B CA 1
ATOM 3404 C C . GLN B 1 21 ? 31.02610 20.92589 42.07716 1.000 104.52513 48 GLN B C 1
ATOM 3405 O O . GLN B 1 21 ? 32.08801 20.36196 42.35626 1.000 104.06300 48 GLN B O 1
ATOM 3411 N N . ARG B 1 22 ? 30.33740 21.64599 42.95853 1.000 106.82267 49 ARG B N 1
ATOM 3412 C CA . ARG B 1 22 ? 30.82402 21.91810 44.30914 1.000 111.27466 49 ARG B CA 1
ATOM 3413 C C . ARG B 1 22 ? 30.10385 20.99909 45.28925 1.000 108.91763 49 ARG B C 1
ATOM 3414 O O . ARG B 1 22 ? 28.96286 21.25824 45.68018 1.000 114.08771 49 ARG B O 1
ATOM 3422 N N . GLU B 1 23 ? 30.77878 19.92272 45.68508 1.000 111.41588 50 GLU B N 1
ATOM 3423 C CA . GLU B 1 23 ? 30.29172 19.00861 46.71018 1.000 109.42195 50 GLU B CA 1
ATOM 3424 C C . GLU B 1 23 ? 31.24617 19.06639 47.89429 1.000 103.65064 50 GLU B C 1
ATOM 3425 O O . GLU B 1 23 ? 32.41939 18.69788 47.77006 1.000 102.68214 50 GLU B O 1
ATOM 3431 N N . TYR B 1 24 ? 30.74892 19.53932 49.03300 1.000 100.91419 51 TYR B N 1
ATOM 3432 C CA . TYR B 1 24 ? 31.55360 19.70185 50.23444 1.000 100.78828 51 TYR B CA 1
ATOM 3433 C C . TYR B 1 24 ? 31.17331 18.64706 51.26366 1.000 94.26635 51 TYR B C 1
ATOM 3434 O O . TYR B 1 24 ? 29.99209 18.32903 51.43425 1.000 103.64055 51 TYR B O 1
ATOM 3443 N N . ASP B 1 25 ? 32.17780 18.11120 51.95061 1.000 94.48475 52 ASP B N 1
ATOM 3444 C CA . ASP B 1 25 ? 31.94377 17.14953 53.01882 1.000 107.29175 52 ASP B CA 1
ATOM 3445 C C . ASP B 1 25 ? 31.47127 17.89284 54.26894 1.000 97.89246 52 ASP B C 1
ATOM 3446 O O . ASP B 1 25 ? 31.20656 19.09795 54.24270 1.000 100.85246 52 ASP B O 1
ATOM 3451 N N . ASP B 1 26 ? 31.36499 17.17593 55.38997 1.000 104.15601 53 ASP B N 1
ATOM 3452 C CA . ASP B 1 26 ? 30.88977 17.80159 56.61983 1.000 102.98690 53 ASP B CA 1
ATOM 3453 C C . ASP B 1 26 ? 31.88356 18.82365 57.15889 1.000 90.74185 53 ASP B C 1
ATOM 3454 O O . ASP B 1 26 ? 31.48160 19.77839 57.83354 1.000 93.06585 53 ASP B O 1
ATOM 3459 N N . GLN B 1 27 ? 33.17408 18.64989 56.86916 1.000 92.61404 54 GLN B N 1
ATOM 3460 C CA . GLN B 1 27 ? 34.18472 19.56512 57.39050 1.000 86.71080 54 GLN B CA 1
ATOM 3461 C C . GLN B 1 27 ? 34.09267 20.93135 56.71907 1.000 95.39427 54 GLN B C 1
ATOM 3462 O O . GLN B 1 27 ? 33.95226 21.95960 57.39157 1.000 87.94620 54 GLN B O 1
ATOM 3468 N N . ARG B 1 28 ? 34.16898 20.96221 55.38517 1.000 89.61683 55 ARG B N 1
ATOM 3469 C CA . ARG B 1 28 ? 34.16110 22.23919 54.67710 1.000 90.53016 55 ARG B CA 1
ATOM 3470 C C . ARG B 1 28 ? 32.80244 22.92299 54.75928 1.000 86.93804 55 ARG B C 1
ATOM 3471 O O . ARG B 1 28 ? 32.72848 24.15541 54.69437 1.000 82.79537 55 ARG B O 1
ATOM 3479 N N . ALA B 1 29 ? 31.72256 22.14990 54.90067 1.000 86.27072 56 ALA B N 1
ATOM 3480 C CA . ALA B 1 29 ? 30.41018 22.75351 55.10777 1.000 85.56156 56 ALA B CA 1
ATOM 3481 C C . ALA B 1 29 ? 30.37187 23.54128 56.41118 1.000 88.12011 56 ALA B C 1
ATOM 3482 O O . ALA B 1 29 ? 29.73122 24.59622 56.49078 1.000 92.65307 56 ALA B O 1
ATOM 3484 N N . LEU B 1 30 ? 31.05454 23.04273 57.44536 1.000 90.55983 57 LEU B N 1
ATOM 3485 C CA . LEU B 1 30 ? 31.16914 23.79335 58.69148 1.000 88.81475 57 LEU B CA 1
ATOM 3486 C C . LEU B 1 30 ? 32.01641 25.04469 58.50286 1.000 82.96846 57 LEU B C 1
ATOM 3487 O O . LEU B 1 30 ? 31.68253 26.11342 59.02827 1.000 84.93014 57 LEU B O 1
ATOM 3492 N N . GLU B 1 31 ? 33.11568 24.93021 57.75408 1.000 83.12124 58 GLU B N 1
ATOM 3493 C CA . GLU B 1 31 ? 33.98836 26.07873 57.53621 1.000 89.22625 58 GLU B CA 1
ATOM 3494 C C . GLU B 1 31 ? 33.27464 27.17516 56.75528 1.000 88.82945 58 GLU B C 1
ATOM 3495 O O . GLU B 1 31 ? 33.46747 28.36619 57.02662 1.000 93.34235 58 GLU B O 1
ATOM 3501 N N . ILE B 1 32 ? 32.44432 26.79283 55.78276 1.000 87.04544 59 ILE B N 1
ATOM 3502 C CA . ILE B 1 32 ? 31.68631 27.77948 55.01818 1.000 85.69734 59 ILE B CA 1
ATOM 3503 C C . ILE B 1 32 ? 30.65463 28.46228 55.90724 1.000 84.78664 59 ILE B C 1
ATOM 3504 O O . ILE B 1 32 ? 30.49481 29.68836 55.87353 1.000 79.25490 59 ILE B O 1
ATOM 3509 N N . HIS B 1 33 ? 29.94048 27.67793 56.71840 1.000 80.90574 60 HIS B N 1
ATOM 3510 C CA . HIS B 1 33 ? 28.90998 28.24873 57.57957 1.000 88.55217 60 HIS B CA 1
ATOM 3511 C C . HIS B 1 33 ? 29.51622 29.14969 58.64801 1.000 83.31767 60 HIS B C 1
ATOM 3512 O O . HIS B 1 33 ? 28.93278 30.18157 58.99943 1.000 84.58698 60 HIS B O 1
ATOM 3519 N N . THR B 1 34 ? 30.68635 28.77841 59.17462 1.000 88.14154 61 THR B N 1
ATOM 3520 C CA . THR B 1 34 ? 31.32777 29.59780 60.19830 1.000 91.16901 61 THR B CA 1
ATOM 3521 C C . THR B 1 34 ? 31.72864 30.95810 59.64167 1.000 81.10982 61 THR B C 1
ATOM 3522 O O . THR B 1 34 ? 31.53197 31.98852 60.29670 1.000 80.86091 61 THR B O 1
ATOM 3526 N N . ALA B 1 35 ? 32.28940 30.98301 58.43090 1.000 83.83034 62 ALA B N 1
ATOM 3527 C CA . ALA B 1 35 ? 32.62571 32.25731 57.80532 1.000 81.06128 62 ALA B CA 1
ATOM 3528 C C . ALA B 1 35 ? 31.36990 33.02662 57.41596 1.000 75.07236 62 ALA B C 1
ATOM 3529 O O . ALA B 1 35 ? 31.29890 34.24666 57.60572 1.000 78.10911 62 ALA B O 1
ATOM 3531 N N . LYS B 1 36 ? 30.36970 32.32831 56.87090 1.000 71.92481 63 LYS B N 1
ATOM 3532 C CA . LYS B 1 36 ? 29.10812 32.97520 56.52229 1.000 79.16038 63 LYS B CA 1
ATOM 3533 C C . LYS B 1 36 ? 28.43636 33.57456 57.75179 1.000 80.48604 63 LYS B C 1
ATOM 3534 O O . LYS B 1 36 ? 27.92822 34.70129 57.70495 1.000 78.28273 63 LYS B O 1
ATOM 3540 N N . ASP B 1 37 ? 28.43081 32.83979 58.86582 1.000 81.50598 64 ASP B N 1
ATOM 3541 C CA . ASP B 1 37 ? 27.83016 33.36557 60.08601 1.000 81.90392 64 ASP B CA 1
ATOM 3542 C C . ASP B 1 37 ? 28.61820 34.54800 60.63484 1.000 83.16437 64 ASP B C 1
ATOM 3543 O O . ASP B 1 37 ? 28.02730 35.47793 61.19565 1.000 79.64472 64 ASP B O 1
ATOM 3548 N N . PHE B 1 38 ? 29.94455 34.53417 60.48138 1.000 80.78400 65 PHE B N 1
ATOM 3549 C CA . PHE B 1 38 ? 30.75415 35.65262 60.95180 1.000 80.23091 65 PHE B CA 1
ATOM 3550 C C . PHE B 1 38 ? 30.51815 36.90704 60.11988 1.000 88.84187 65 PHE B C 1
ATOM 3551 O O . PHE B 1 38 ? 30.57368 38.02106 60.65352 1.000 87.10943 65 PHE B O 1
ATOM 3559 N N . ILE B 1 39 ? 30.25730 36.75092 58.81982 1.000 83.55398 66 ILE B N 1
ATOM 3560 C CA . ILE B 1 39 ? 29.95973 37.90840 57.98164 1.000 85.46502 66 ILE B CA 1
ATOM 3561 C C . ILE B 1 39 ? 28.63071 38.53329 58.38759 1.000 87.02029 66 ILE B C 1
ATOM 3562 O O . ILE B 1 39 ? 28.51388 39.76031 58.49390 1.000 85.47815 66 ILE B O 1
ATOM 3567 N N . PHE B 1 40 ? 27.61018 37.70332 58.62487 1.000 85.47621 67 PHE B N 1
ATOM 3568 C CA . PHE B 1 40 ? 26.30731 38.22912 59.02303 1.000 79.11208 67 PHE B CA 1
ATOM 3569 C C . PHE B 1 40 ? 26.39388 38.96029 60.35624 1.000 90.46484 67 PHE B C 1
ATOM 3570 O O . PHE B 1 40 ? 25.73666 39.98946 60.55333 1.000 88.66979 67 PHE B O 1
ATOM 3578 N N . SER B 1 41 ? 27.20002 38.44253 61.28562 1.000 87.18121 68 SER B N 1
ATOM 3579 C CA . SER B 1 41 ? 27.38221 39.12236 62.56311 1.000 88.18008 68 SER B CA 1
ATOM 3580 C C . SER B 1 41 ? 28.13673 40.43397 62.38395 1.000 84.96922 68 SER B C 1
ATOM 3581 O O . SER B 1 41 ? 27.83309 41.42792 63.05392 1.000 84.22536 68 SER B O 1
ATOM 3592 N N . LEU B 1 43 ? 28.00251 42.33593 59.73894 1.000 89.60637 70 LEU B N 1
ATOM 3593 C CA . LEU B 1 43 ? 26.99497 43.25709 59.22454 1.000 89.02138 70 LEU B CA 1
ATOM 3594 C C . LEU B 1 43 ? 26.04253 43.71471 60.32102 1.000 89.74856 70 LEU B C 1
ATOM 3595 O O . LEU B 1 43 ? 25.56042 44.85285 60.28611 1.000 86.32743 70 LEU B O 1
ATOM 3600 N N . GLY B 1 44 ? 25.75912 42.84868 61.29593 1.000 85.61702 71 GLY B N 1
ATOM 3601 C CA . GLY B 1 44 ? 24.90830 43.25341 62.40209 1.000 77.17317 71 GLY B CA 1
ATOM 3602 C C . GLY B 1 44 ? 25.54030 44.33831 63.25189 1.000 86.50618 71 GLY B C 1
ATOM 3603 O O . GLY B 1 44 ? 24.85376 45.24204 63.73442 1.000 90.31947 71 GLY B O 1
ATOM 3612 N N . VAL B 1 46 ? 27.73758 46.47353 62.09446 1.000 89.41128 73 VAL B N 1
ATOM 3613 C CA . VAL B 1 46 ? 27.71091 47.66982 61.25670 1.000 93.33681 73 VAL B CA 1
ATOM 3614 C C . VAL B 1 46 ? 26.39107 48.40824 61.43933 1.000 96.22774 73 VAL B C 1
ATOM 3615 O O . VAL B 1 46 ? 26.34560 49.64493 61.43466 1.000 100.89013 73 VAL B O 1
ATOM 3619 N N . GLN B 1 47 ? 25.29769 47.66177 61.61815 1.000 95.40535 74 GLN B N 1
ATOM 3620 C CA . GLN B 1 47 ? 24.01050 48.28811 61.89861 1.000 99.28371 74 GLN B CA 1
ATOM 3621 C C . GLN B 1 47 ? 24.00166 48.95251 63.27048 1.000 105.91567 74 GLN B C 1
ATOM 3622 O O . GLN B 1 47 ? 23.36731 49.99886 63.44603 1.000 110.80816 74 GLN B O 1
ATOM 3628 N N . LYS B 1 48 ? 24.69806 48.36798 64.24891 1.000 89.34519 75 LYS B N 1
ATOM 3629 C CA . LYS B 1 48 ? 24.79596 48.96625 65.57531 1.000 107.06654 75 LYS B CA 1
ATOM 3630 C C . LYS B 1 48 ? 25.68229 50.20382 65.60149 1.000 107.23496 75 LYS B C 1
ATOM 3631 O O . LYS B 1 48 ? 25.63913 50.95327 66.58321 1.000 112.96830 75 LYS B O 1
ATOM 3637 N N . LEU B 1 49 ? 26.47888 50.43549 64.55679 1.000 104.61643 76 LEU B N 1
ATOM 3638 C CA . LEU B 1 49 ? 27.49285 51.48246 64.61080 1.000 103.19106 76 LEU B CA 1
ATOM 3639 C C . LEU B 1 49 ? 26.89398 52.86944 64.40643 1.000 102.45424 76 LEU B C 1
ATOM 3640 O O . LEU B 1 49 ? 27.25805 53.81351 65.11627 1.000 113.01337 76 LEU B O 1
ATOM 3645 N N . ASP B 1 50 ? 25.98259 53.01657 63.44430 1.000 103.31205 77 ASP B N 1
ATOM 3646 C CA . ASP B 1 50 ? 25.35573 54.30624 63.19184 1.000 104.91997 77 ASP B CA 1
ATOM 3647 C C . ASP B 1 50 ? 23.86156 54.21711 62.91469 1.000 111.96577 77 ASP B C 1
ATOM 3648 O O . ASP B 1 50 ? 23.24931 55.24940 62.62070 1.000 112.78325 77 ASP B O 1
ATOM 3653 N N . GLN B 1 51 ? 23.26020 53.02741 62.99555 1.000 107.89872 78 GLN B N 1
ATOM 3654 C CA . GLN B 1 51 ? 21.82608 52.82982 62.77089 1.000 110.87204 78 GLN B CA 1
ATOM 3655 C C . GLN B 1 51 ? 21.38394 53.31269 61.39098 1.000 109.51346 78 GLN B C 1
ATOM 3656 O O . GLN B 1 51 ? 20.22526 53.68794 61.19626 1.000 113.38121 78 GLN B O 1
ATOM 3662 N N . LYS B 1 52 ? 22.29880 53.30598 60.41933 1.000 111.95357 79 LYS B N 1
ATOM 3663 C CA . LYS B 1 52 ? 21.92228 53.65384 59.05345 1.000 106.47945 79 LYS B CA 1
ATOM 3664 C C . LYS B 1 52 ? 21.32024 52.46072 58.32162 1.000 101.94741 79 LYS B C 1
ATOM 3665 O O . LYS B 1 52 ? 20.33982 52.61271 57.58416 1.000 103.01152 79 LYS B O 1
ATOM 3671 N N . LEU B 1 53 ? 21.89231 51.27401 58.50989 1.000 101.57496 80 LEU B N 1
ATOM 3672 C CA . LEU B 1 53 ? 21.33524 50.07528 57.90855 1.000 103.13011 80 LEU B CA 1
ATOM 3673 C C . LEU B 1 53 ? 19.98086 49.74963 58.53717 1.000 107.03374 80 LEU B C 1
ATOM 3674 O O . LEU B 1 53 ? 19.73470 50.07344 59.70257 1.000 102.94469 80 LEU B O 1
ATOM 3679 N N . PRO B 1 54 ? 19.08108 49.12073 57.78105 1.000 101.89838 81 PRO B N 1
ATOM 3680 C CA . PRO B 1 54 ? 17.77710 48.75277 58.34522 1.000 97.28711 81 PRO B CA 1
ATOM 3681 C C . PRO B 1 54 ? 17.93307 47.78201 59.50618 1.000 102.87970 81 PRO B C 1
ATOM 3682 O O . PRO B 1 54 ? 18.82459 46.93040 59.51244 1.000 105.22197 81 PRO B O 1
ATOM 3686 N N . VAL B 1 55 ? 17.05462 47.92727 60.50145 1.000 100.69228 82 VAL B N 1
ATOM 3687 C CA . VAL B 1 55 ? 17.08617 47.03833 61.66103 1.000 90.55902 82 VAL B CA 1
ATOM 3688 C C . VAL B 1 55 ? 16.83138 45.59975 61.22861 1.000 93.42113 82 VAL B C 1
ATOM 3689 O O . VAL B 1 55 ? 17.58735 44.68330 61.57287 1.000 85.30628 82 VAL B O 1
ATOM 3693 N N . ALA B 1 56 ? 15.76418 45.38289 60.46619 1.000 98.15651 83 ALA B N 1
ATOM 3694 C CA . ALA B 1 56 ? 15.47209 44.08982 59.86422 1.000 92.52027 83 ALA B CA 1
ATOM 3695 C C . ALA B 1 56 ? 15.81964 44.14631 58.38315 1.000 101.92582 83 ALA B C 1
ATOM 3696 O O . ALA B 1 56 ? 15.44184 45.09635 57.68934 1.000 98.83912 83 ALA B O 1
ATOM 3698 N N . ASN B 1 57 ? 16.54010 43.13519 57.90297 1.000 101.53401 84 ASN B N 1
ATOM 3699 C CA . ASN B 1 57 ? 16.99189 43.12896 56.52025 1.000 92.18773 84 ASN B CA 1
ATOM 3700 C C . ASN B 1 57 ? 17.02886 41.69741 56.00579 1.000 92.29084 84 ASN B C 1
ATOM 3701 O O . ASN B 1 57 ? 17.03537 40.73680 56.77993 1.000 96.41849 84 ASN B O 1
ATOM 3706 N N . GLU B 1 58 ? 17.05164 41.56782 54.67996 1.000 96.82987 85 GLU B N 1
ATOM 3707 C CA . GLU B 1 58 ? 17.15019 40.27477 54.01202 1.000 92.52090 85 GLU B CA 1
ATOM 3708 C C . GLU B 1 58 ? 18.31652 40.31275 53.03842 1.000 90.20302 85 GLU B C 1
ATOM 3709 O O . GLU B 1 58 ? 18.29822 41.08560 52.07537 1.000 96.82977 85 GLU B O 1
ATOM 3715 N N . TYR B 1 59 ? 19.32039 39.48025 53.28507 1.000 90.47805 86 TYR B N 1
ATOM 3716 C CA . TYR B 1 59 ? 20.47627 39.38695 52.40892 1.000 87.61505 86 TYR B CA 1
ATOM 3717 C C . TYR B 1 59 ? 20.20093 38.41179 51.26849 1.000 84.20463 86 TYR B C 1
ATOM 3718 O O . TYR B 1 59 ? 19.31556 37.55706 51.34721 1.000 85.13192 86 TYR B O 1
ATOM 3727 N N . LEU B 1 60 ? 20.97669 38.55128 50.19670 1.000 89.27004 87 LEU B N 1
ATOM 3728 C CA . LEU B 1 60 ? 20.93458 37.62858 49.06366 1.000 83.02045 87 LEU B CA 1
ATOM 3729 C C . LEU B 1 60 ? 22.33795 37.06358 48.87593 1.000 83.24797 87 LEU B C 1
ATOM 3730 O O . LEU B 1 60 ? 23.22368 37.74291 48.34792 1.000 82.08652 87 LEU B O 1
ATOM 3735 N N . LEU B 1 61 ? 22.53766 35.82382 49.31265 1.000 90.05805 88 LEU B N 1
ATOM 3736 C CA . LEU B 1 61 ? 23.83140 35.16185 49.21398 1.000 86.47096 88 LEU B CA 1
ATOM 3737 C C . LEU B 1 61 ? 23.87208 34.32777 47.93994 1.000 85.57564 88 LEU B C 1
ATOM 3738 O O . LEU B 1 61 ? 23.08079 33.39283 47.77797 1.000 89.36504 88 LEU B O 1
ATOM 3743 N N . LEU B 1 62 ? 24.79044 34.66745 47.04165 1.000 81.21877 89 LEU B N 1
ATOM 3744 C CA . LEU B 1 62 ? 24.94389 33.98246 45.76780 1.000 80.44296 89 LEU B CA 1
ATOM 3745 C C . LEU B 1 62 ? 26.25934 33.21726 45.74642 1.000 80.82538 89 LEU B C 1
ATOM 3746 O O . LEU B 1 62 ? 27.26184 33.67036 46.30775 1.000 80.98116 89 LEU B O 1
ATOM 3751 N N . SER B 1 63 ? 26.24999 32.05499 45.09981 1.000 84.22757 90 SER B N 1
ATOM 3752 C CA . SER B 1 63 ? 27.47201 31.28801 44.90777 1.000 80.55975 90 SER B CA 1
ATOM 3753 C C . SER B 1 63 ? 28.29561 31.91449 43.78946 1.000 78.72893 90 SER B C 1
ATOM 3754 O O . SER B 1 63 ? 27.77156 32.21022 42.71100 1.000 68.38392 90 SER B O 1
ATOM 3757 N N . GLY B 1 64 ? 29.58250 32.12538 44.05253 1.000 86.44029 91 GLY B N 1
ATOM 3758 C CA . GLY B 1 64 ? 30.45289 32.77775 43.09481 1.000 71.81004 91 GLY B CA 1
ATOM 3759 C C . GLY B 1 64 ? 30.57050 34.26902 43.33333 1.000 77.68574 91 GLY B C 1
ATOM 3760 O O . GLY B 1 64 ? 29.57417 34.93589 43.62794 1.000 78.99386 91 GLY B O 1
ATOM 3761 N N . GLY B 1 65 ? 31.78108 34.80364 43.21184 1.000 85.07361 92 GLY B N 1
ATOM 3762 C CA . GLY B 1 65 ? 32.00804 36.21836 43.41190 1.000 86.06993 92 GLY B CA 1
ATOM 3763 C C . GLY B 1 65 ? 31.42161 37.06039 42.29184 1.000 89.00662 92 GLY B C 1
ATOM 3764 O O . GLY B 1 65 ? 30.87735 36.56626 41.30362 1.000 87.10761 92 GLY B O 1
ATOM 3765 N N . VAL B 1 66 ? 31.53812 38.38035 42.46459 1.000 89.00257 93 VAL B N 1
ATOM 3766 C CA . VAL B 1 66 ? 31.02988 39.30615 41.45554 1.000 87.95963 93 VAL B CA 1
ATOM 3767 C C . VAL B 1 66 ? 31.79700 39.15663 40.15081 1.000 92.59771 93 VAL B C 1
ATOM 3768 O O . VAL B 1 66 ? 31.25409 39.41028 39.06848 1.000 92.76583 93 VAL B O 1
ATOM 3772 N N . ARG B 1 67 ? 33.06144 38.73721 40.22493 1.000 93.04989 94 ARG B N 1
ATOM 3773 C CA . ARG B 1 67 ? 33.87129 38.53722 39.03073 1.000 91.75075 94 ARG B CA 1
ATOM 3774 C C . ARG B 1 67 ? 33.44056 37.31908 38.22566 1.000 89.37659 94 ARG B C 1
ATOM 3775 O O . ARG B 1 67 ? 33.94162 37.12562 37.11299 1.000 104.72872 94 ARG B O 1
ATOM 3783 N N . GLU B 1 68 ? 32.53441 36.50018 38.75487 1.000 88.39959 95 GLU B N 1
ATOM 3784 C CA . GLU B 1 68 ? 31.97148 35.37420 38.02483 1.000 92.97920 95 GLU B CA 1
ATOM 3785 C C . GLU B 1 68 ? 30.68027 35.73507 37.30147 1.000 93.78627 95 GLU B C 1
ATOM 3786 O O . GLU B 1 68 ? 30.00940 34.84293 36.77242 1.000 94.72907 95 GLU B O 1
ATOM 3792 N N . GLY B 1 69 ? 30.31573 37.01564 37.27668 1.000 91.64685 96 GLY B N 1
ATOM 3793 C CA . GLY B 1 69 ? 29.16438 37.45777 36.51628 1.000 90.72005 96 GLY B CA 1
ATOM 3794 C C . GLY B 1 69 ? 27.82044 37.05319 37.07351 1.000 95.85964 96 GLY B C 1
ATOM 3795 O O . GLY B 1 69 ? 26.83733 37.02998 36.32844 1.000 93.01258 96 GLY B O 1
ATOM 3796 N N . VAL B 1 70 ? 27.74251 36.73319 38.36693 1.000 84.26001 97 VAL B N 1
ATOM 3797 C CA . VAL B 1 70 ? 26.46096 36.36103 38.95669 1.000 79.15442 97 VAL B CA 1
ATOM 3798 C C . VAL B 1 70 ? 25.55879 37.56915 39.17256 1.000 82.33223 97 VAL B C 1
ATOM 3799 O O . VAL B 1 70 ? 24.33959 37.40620 39.31004 1.000 86.88790 97 VAL B O 1
ATOM 3803 N N . VAL B 1 71 ? 26.11993 38.77565 39.20548 1.000 84.10185 98 VAL B N 1
ATOM 3804 C CA . VAL B 1 71 ? 25.35523 40.00507 39.37003 1.000 89.22165 98 VAL B CA 1
ATOM 3805 C C . VAL B 1 71 ? 25.67162 40.92790 38.20160 1.000 87.15928 98 VAL B C 1
ATOM 3806 O O . VAL B 1 71 ? 26.81224 40.97732 37.72750 1.000 89.49900 98 VAL B O 1
ATOM 3810 N N . ASP B 1 72 ? 24.65612 41.65261 37.73332 1.000 88.71859 99 ASP B N 1
ATOM 3811 C CA . ASP B 1 72 ? 24.83118 42.58234 36.62498 1.000 86.37396 99 ASP B CA 1
ATOM 3812 C C . ASP B 1 72 ? 25.60689 43.81132 37.08331 1.000 83.42754 99 ASP B C 1
ATOM 3813 O O . ASP B 1 72 ? 25.01489 44.82831 37.45926 1.000 76.17588 99 ASP B O 1
ATOM 3818 N N . LEU B 1 73 ? 26.93356 43.72267 37.05303 1.000 84.72285 100 LEU B N 1
ATOM 3819 C CA . LEU B 1 73 ? 27.81551 44.79652 37.48377 1.000 83.26951 100 LEU B CA 1
ATOM 3820 C C . LEU B 1 73 ? 28.82071 45.09448 36.37565 1.000 87.53762 100 LEU B C 1
ATOM 3821 O O . LEU B 1 73 ? 28.87480 44.40801 35.35082 1.000 90.58270 100 LEU B O 1
ATOM 3826 N N . ASP B 1 74 ? 29.62695 46.13108 36.58742 1.000 89.66552 101 ASP B N 1
ATOM 3827 C CA . ASP B 1 74 ? 30.68652 46.51140 35.65485 1.000 89.44886 101 ASP B CA 1
ATOM 3828 C C . ASP B 1 74 ? 31.98012 45.87661 36.15526 1.000 91.84390 101 ASP B C 1
ATOM 3829 O O . ASP B 1 74 ? 32.61080 46.37862 37.08912 1.000 91.68356 101 ASP B O 1
ATOM 3834 N N . LEU B 1 75 ? 32.37439 44.76894 35.52832 1.000 91.07073 102 LEU B N 1
ATOM 3835 C CA . LEU B 1 75 ? 33.52441 43.99379 35.97417 1.000 88.63087 102 LEU B CA 1
ATOM 3836 C C . LEU B 1 75 ? 34.83794 44.44685 35.35198 1.000 95.01927 102 LEU B C 1
ATOM 3837 O O . LEU B 1 75 ? 35.89473 43.94042 35.74461 1.000 93.52488 102 LEU B O 1
ATOM 3842 N N . ASP B 1 76 ? 34.80190 45.38084 34.39853 1.000 95.65132 103 ASP B N 1
ATOM 3843 C CA . ASP B 1 76 ? 36.02294 45.81053 33.72660 1.000 94.94771 103 ASP B CA 1
ATOM 3844 C C . ASP B 1 76 ? 36.96653 46.57090 34.65076 1.000 102.01086 103 ASP B C 1
ATOM 3845 O O . ASP B 1 76 ? 38.16420 46.65335 34.35850 1.000 107.05976 103 ASP B O 1
ATOM 3850 N N . GLU B 1 77 ? 36.46237 47.12213 35.75406 1.000 101.19439 104 GLU B N 1
ATOM 3851 C CA . GLU B 1 77 ? 37.26954 47.91485 36.67264 1.000 107.53248 104 GLU B CA 1
ATOM 3852 C C . GLU B 1 77 ? 37.59270 47.17865 37.96693 1.000 105.03798 104 GLU B C 1
ATOM 3853 O O . GLU B 1 77 ? 38.04760 47.80885 38.92705 1.000 106.97643 104 GLU B O 1
ATOM 3859 N N . LEU B 1 78 ? 37.37352 45.87002 38.02038 1.000 97.06334 105 LEU B N 1
ATOM 3860 C CA . LEU B 1 78 ? 37.60588 45.09269 39.22782 1.000 100.99301 105 LEU B CA 1
ATOM 3861 C C . LEU B 1 78 ? 38.96961 44.41068 39.18201 1.000 98.00530 105 LEU B C 1
ATOM 3862 O O . LEU B 1 78 ? 39.63333 44.34624 38.14483 1.000 93.15895 105 LEU B O 1
ATOM 3867 N N . ASN B 1 79 ? 39.38106 43.89444 40.33757 1.000 105.49704 106 ASN B N 1
ATOM 3868 C CA . ASN B 1 79 ? 40.63062 43.15575 40.45648 1.000 100.81711 106 ASN B CA 1
ATOM 3869 C C . ASN B 1 79 ? 40.43840 41.74427 39.90423 1.000 99.40316 106 ASN B C 1
ATOM 3870 O O . ASN B 1 79 ? 39.41861 41.42286 39.28827 1.000 105.91758 106 ASN B O 1
ATOM 3875 N N . VAL B 1 80 ? 41.42451 40.87762 40.12305 1.000 97.87467 107 VAL B N 1
ATOM 3876 C CA . VAL B 1 80 ? 41.37598 39.49324 39.66540 1.000 101.21340 107 VAL B CA 1
ATOM 3877 C C . VAL B 1 80 ? 41.83651 38.59747 40.80633 1.000 103.55811 107 VAL B C 1
ATOM 3878 O O . VAL B 1 80 ? 42.95550 38.75440 41.30966 1.000 102.83754 107 VAL B O 1
ATOM 3882 N N . TYR B 1 81 ? 40.97871 37.66425 41.21267 1.000 93.44412 108 TYR B N 1
ATOM 3883 C CA . TYR B 1 81 ? 41.30955 36.65979 42.21441 1.000 100.85322 108 TYR B CA 1
ATOM 3884 C C . TYR B 1 81 ? 41.17540 35.28086 41.58592 1.000 96.21456 108 TYR B C 1
ATOM 3885 O O . TYR B 1 81 ? 40.13333 34.95928 41.00514 1.000 96.15571 108 TYR B O 1
ATOM 3894 N N . ALA B 1 82 ? 42.22472 34.47263 41.70184 1.000 93.65297 109 ALA B N 1
ATOM 3895 C CA . ALA B 1 82 ? 42.25117 33.13331 41.12989 1.000 88.63684 109 ALA B CA 1
ATOM 3896 C C . ALA B 1 82 ? 41.88685 32.10959 42.19626 1.000 104.04874 109 ALA B C 1
ATOM 3897 O O . ALA B 1 82 ? 42.50366 32.07425 43.26634 1.000 95.40317 109 ALA B O 1
ATOM 3899 N N . ARG B 1 83 ? 40.88665 31.28212 41.90147 1.000 102.66293 110 ARG B N 1
ATOM 3900 C CA . ARG B 1 83 ? 40.48309 30.22714 42.82218 1.000 90.95039 110 ARG B CA 1
ATOM 3901 C C . ARG B 1 83 ? 41.59650 29.19266 42.92933 1.000 88.30320 110 ARG B C 1
ATOM 3902 O O . ARG B 1 83 ? 42.02590 28.62399 41.92035 1.000 101.51640 110 ARG B O 1
ATOM 3910 N N . GLY B 1 84 ? 42.06794 28.95214 44.15437 1.000 97.16153 111 GLY B N 1
ATOM 3911 C CA . GLY B 1 84 ? 43.19621 28.08580 44.41822 1.000 100.26205 111 GLY B CA 1
ATOM 3912 C C . GLY B 1 84 ? 44.45035 28.83561 44.82118 1.000 105.30517 111 GLY B C 1
ATOM 3913 O O . GLY B 1 84 ? 45.29453 28.27767 45.53351 1.000 106.90730 111 GLY B O 1
ATOM 3914 N N . THR B 1 85 ? 44.58724 30.08621 44.38220 1.000 104.71713 112 THR B N 1
ATOM 3915 C CA . THR B 1 85 ? 45.71938 30.93319 44.73661 1.000 105.49242 112 THR B CA 1
ATOM 3916 C C . THR B 1 85 ? 45.37399 31.93220 45.83425 1.000 105.05539 112 THR B C 1
ATOM 3917 O O . THR B 1 85 ? 46.06979 32.00253 46.85151 1.000 104.50802 112 THR B O 1
ATOM 3921 N N . ASP B 1 86 ? 44.30603 32.70658 45.64821 1.000 103.43363 113 ASP B N 1
ATOM 3922 C CA . ASP B 1 86 ? 43.87878 33.70715 46.61852 1.000 98.00858 113 ASP B CA 1
ATOM 3923 C C . ASP B 1 86 ? 42.74445 33.22550 47.51090 1.000 96.01001 113 ASP B C 1
ATOM 3924 O O . ASP B 1 86 ? 42.71442 33.55929 48.69904 1.000 105.64162 113 ASP B O 1
ATOM 3929 N N . TYR B 1 87 ? 41.80838 32.45065 46.96862 1.000 94.20500 114 TYR B N 1
ATOM 3930 C CA . TYR B 1 87 ? 40.67953 31.95041 47.73645 1.000 89.37611 114 TYR B CA 1
ATOM 3931 C C . TYR B 1 87 ? 40.41302 30.50347 47.34936 1.000 89.18920 114 TYR B C 1
ATOM 3932 O O . TYR B 1 87 ? 40.98430 29.97454 46.39218 1.000 86.58315 114 TYR B O 1
ATOM 3941 N N . ASP B 1 88 ? 39.53116 29.86386 48.11171 1.000 94.50838 115 ASP B N 1
ATOM 3942 C CA . ASP B 1 88 ? 39.08764 28.50687 47.82870 1.000 91.52185 115 ASP B CA 1
ATOM 3943 C C . ASP B 1 88 ? 37.60461 28.41322 47.50513 1.000 79.80885 115 ASP B C 1
ATOM 3944 O O . ASP B 1 88 ? 37.21254 27.54073 46.72771 1.000 83.41839 115 ASP B O 1
ATOM 3957 N N . ASP B 1 90 ? 34.15326 31.26335 46.76653 1.000 83.55532 117 ASP B N 1
ATOM 3958 C CA . ASP B 1 90 ? 33.74917 32.65315 46.62261 1.000 82.90097 117 ASP B CA 1
ATOM 3959 C C . ASP B 1 90 ? 32.23513 32.78008 46.71730 1.000 79.07873 117 ASP B C 1
ATOM 3960 O O . ASP B 1 90 ? 31.49270 31.85393 46.37662 1.000 75.56067 117 ASP B O 1
ATOM 3965 N N . PHE B 1 91 ? 31.78595 33.94200 47.18766 1.000 75.20420 118 PHE B N 1
ATOM 3966 C CA . PHE B 1 91 ? 30.36507 34.22050 47.32732 1.000 78.83643 118 PHE B CA 1
ATOM 3967 C C . PHE B 1 91 ? 30.11811 35.69587 47.04767 1.000 77.20675 118 PHE B C 1
ATOM 3968 O O . PHE B 1 91 ? 31.02942 36.52460 47.12010 1.000 76.30291 118 PHE B O 1
ATOM 3976 N N . THR B 1 92 ? 28.86839 36.01209 46.71783 1.000 77.86176 119 THR B N 1
ATOM 3977 C CA . THR B 1 92 ? 28.41500 37.38432 46.53561 1.000 76.12784 119 THR B CA 1
ATOM 3978 C C . THR B 1 92 ? 27.26105 37.64097 47.49199 1.000 77.32081 119 THR B C 1
ATOM 3979 O O . THR B 1 92 ? 26.33210 36.83118 47.57988 1.000 82.65099 119 THR B O 1
ATOM 3983 N N . LEU B 1 93 ? 27.32238 38.76140 48.20766 1.000 81.11601 120 LEU B N 1
ATOM 3984 C CA . LEU B 1 93 ? 26.35285 39.07957 49.25084 1.000 80.78922 120 LEU B CA 1
ATOM 3985 C C . LEU B 1 93 ? 25.77745 40.46203 48.97639 1.000 80.27241 120 LEU B C 1
ATOM 3986 O O . LEU B 1 93 ? 26.48214 41.46875 49.10333 1.000 82.10186 120 LEU B O 1
ATOM 3991 N N . LEU B 1 94 ? 24.50078 40.50877 48.60447 1.000 77.72212 121 LEU B N 1
ATOM 3992 C CA . LEU B 1 94 ? 23.80632 41.76450 48.34016 1.000 75.49639 121 LEU B CA 1
ATOM 3993 C C . LEU B 1 94 ? 23.16474 42.24311 49.63709 1.000 86.71438 121 LEU B C 1
ATOM 3994 O O . LEU B 1 94 ? 22.19768 41.64428 50.11839 1.000 91.43796 121 LEU B O 1
ATOM 3999 N N . VAL B 1 95 ? 23.70257 43.32037 50.20496 1.000 80.79303 122 VAL B N 1
ATOM 4000 C CA . VAL B 1 95 ? 23.22331 43.86932 51.46822 1.000 88.55677 122 VAL B CA 1
ATOM 4001 C C . VAL B 1 95 ? 22.31859 45.05685 51.14923 1.000 84.51266 122 VAL B C 1
ATOM 4002 O O . VAL B 1 95 ? 22.81856 46.09219 50.67766 1.000 84.00928 122 VAL B O 1
ATOM 4006 N N . PRO B 1 96 ? 21.00764 44.96009 51.37564 1.000 84.83727 123 PRO B N 1
ATOM 4007 C CA . PRO B 1 96 ? 20.13103 46.11332 51.13553 1.000 85.24277 123 PRO B CA 1
ATOM 4008 C C . PRO B 1 96 ? 20.38489 47.25113 52.11126 1.000 92.65908 123 PRO B C 1
ATOM 4009 O O . PRO B 1 96 ? 19.98942 47.17900 53.27909 1.000 89.10911 123 PRO B O 1
ATOM 4013 N N . ALA B 1 97 ? 21.04990 48.30676 51.64105 1.000 96.57483 124 ALA B N 1
ATOM 4014 C CA . ALA B 1 97 ? 21.27815 49.48961 52.45971 1.000 96.84920 124 ALA B CA 1
ATOM 4015 C C . ALA B 1 97 ? 20.04136 50.36793 52.58371 1.000 98.88791 124 ALA B C 1
ATOM 4016 O O . ALA B 1 97 ? 20.03908 51.29535 53.40044 1.000 97.20066 124 ALA B O 1
ATOM 4018 N N . LEU B 1 98 ? 18.99847 50.09897 51.80080 1.000 98.27708 125 LEU B N 1
ATOM 4019 C CA . LEU B 1 98 ? 17.77858 50.89437 51.83612 1.000 92.73287 125 LEU B CA 1
ATOM 4020 C C . LEU B 1 98 ? 16.63281 50.03648 51.32336 1.000 94.79217 125 LEU B C 1
ATOM 4021 O O . LEU B 1 98 ? 16.73168 49.45607 50.23788 1.000 102.22335 125 LEU B O 1
ATOM 4026 N N . LYS B 1 99 ? 15.55798 49.95386 52.10173 1.000 95.10750 126 LYS B N 1
ATOM 4027 C CA . LYS B 1 99 ? 14.39036 49.15525 51.75465 1.000 99.66084 126 LYS B CA 1
ATOM 4028 C C . LYS B 1 99 ? 13.24115 50.07308 51.36484 1.000 102.28458 126 LYS B C 1
ATOM 4029 O O . LYS B 1 99 ? 12.87922 50.97842 52.12378 1.000 112.31539 126 LYS B O 1
ATOM 4035 N N . LEU B 1 100 ? 12.66949 49.83406 50.18770 1.000 111.26312 127 LEU B N 1
ATOM 4036 C CA . LEU B 1 100 ? 11.52758 50.59545 49.68575 1.000 110.67043 127 LEU B CA 1
ATOM 4037 C C . LEU B 1 100 ? 10.39381 49.61085 49.41878 1.000 112.94459 127 LEU B C 1
ATOM 4038 O O . LEU B 1 100 ? 10.34770 48.97753 48.35928 1.000 110.22964 127 LEU B O 1
ATOM 4043 N N . HIS B 1 101 ? 9.48361 49.48263 50.37877 1.000 105.91971 128 HIS B N 1
ATOM 4044 C CA . HIS B 1 101 ? 8.37240 48.54740 50.25669 1.000 106.40349 128 HIS B CA 1
ATOM 4045 C C . HIS B 1 101 ? 7.03357 49.25531 50.44090 1.000 103.29023 128 HIS B C 1
ATOM 4046 O O . HIS B 1 101 ? 6.56015 49.42766 51.56406 1.000 109.60216 128 HIS B O 1
ATOM 4053 N N . THR B 1 108 ? 10.09156 56.91181 42.81781 1.000 128.54449 135 THR B N 1
ATOM 4054 C CA . THR B 1 108 ? 11.17943 57.85768 43.03563 1.000 123.37459 135 THR B CA 1
ATOM 4055 C C . THR B 1 108 ? 12.34567 57.57420 42.09446 1.000 116.32231 135 THR B C 1
ATOM 4056 O O . THR B 1 108 ? 13.47505 57.99574 42.34479 1.000 112.84983 135 THR B O 1
ATOM 4060 N N . LEU B 1 109 ? 12.06261 56.85478 41.01054 1.000 118.35337 136 LEU B N 1
ATOM 4061 C CA . LEU B 1 109 ? 13.07354 56.53174 40.00868 1.000 119.54193 136 LEU B CA 1
ATOM 4062 C C . LEU B 1 109 ? 13.22858 57.71630 39.06278 1.000 123.73416 136 LEU B C 1
ATOM 4063 O O . LEU B 1 109 ? 12.31304 58.03217 38.29582 1.000 130.19829 136 LEU B O 1
ATOM 4068 N N . ASP B 1 110 ? 14.38575 58.37294 39.11426 1.000 123.03656 137 ASP B N 1
ATOM 4069 C CA . ASP B 1 110 ? 14.68051 59.52448 38.26179 1.000 125.41313 137 ASP B CA 1
ATOM 4070 C C . ASP B 1 110 ? 15.51509 59.02270 37.08702 1.000 121.77758 137 ASP B C 1
ATOM 4071 O O . ASP B 1 110 ? 16.74598 59.02915 37.12437 1.000 119.62227 137 ASP B O 1
ATOM 4084 N N . ARG B 1 112 ? 15.61106 60.31555 34.08330 1.000 128.65237 139 ARG B N 1
ATOM 4085 C CA . ARG B 1 112 ? 15.71198 61.35518 33.06582 1.000 131.29768 139 ARG B CA 1
ATOM 4086 C C . ARG B 1 112 ? 17.15483 61.62950 32.65995 1.000 130.76980 139 ARG B C 1
ATOM 4087 O O . ARG B 1 112 ? 17.40215 62.05726 31.52705 1.000 132.61674 139 ARG B O 1
ATOM 4095 N N . HIS B 1 113 ? 18.11272 61.39319 33.55567 1.000 136.35364 140 HIS B N 1
ATOM 4096 C CA . HIS B 1 113 ? 19.52270 61.63243 33.27537 1.000 131.85383 140 HIS B CA 1
ATOM 4097 C C . HIS B 1 113 ? 20.31398 60.34232 33.10291 1.000 129.84254 140 HIS B C 1
ATOM 4098 O O . HIS B 1 113 ? 21.53854 60.39402 32.94580 1.000 125.76744 140 HIS B O 1
ATOM 4105 N N . SER B 1 114 ? 19.64956 59.19075 33.12413 1.000 126.04425 141 SER B N 1
ATOM 4106 C CA . SER B 1 114 ? 20.31559 57.89968 33.06972 1.000 121.73897 141 SER B CA 1
ATOM 4107 C C . SER B 1 114 ? 19.91200 57.14798 31.80909 1.000 118.34908 141 SER B C 1
ATOM 4108 O O . SER B 1 114 ? 18.82666 57.35853 31.25918 1.000 121.02482 141 SER B O 1
ATOM 4111 N N . ALA B 1 115 ? 20.79955 56.26380 31.35959 1.000 112.84973 142 ALA B N 1
ATOM 4112 C CA . ALA B 1 115 ? 20.52849 55.44078 30.19222 1.000 110.98570 142 ALA B CA 1
ATOM 4113 C C . ALA B 1 115 ? 19.52903 54.34020 30.54597 1.000 114.34295 142 ALA B C 1
ATOM 4114 O O . ALA B 1 115 ? 19.04048 54.23871 31.67534 1.000 116.08355 142 ALA B O 1
ATOM 4116 N N . LEU B 1 116 ? 19.22233 53.50111 29.56085 1.000 107.04397 143 LEU B N 1
ATOM 4117 C CA . LEU B 1 116 ? 18.27898 52.41528 29.77783 1.000 114.49248 143 LEU B CA 1
ATOM 4118 C C . LEU B 1 116 ? 18.88438 51.35946 30.69706 1.000 118.26615 143 LEU B C 1
ATOM 4119 O O . LEU B 1 116 ? 20.09533 51.12005 30.69283 1.000 119.40852 143 LEU B O 1
ATOM 4124 N N . CYS B 1 117 ? 18.02023 50.73590 31.49922 1.000 115.16467 144 CYS B N 1
ATOM 4125 C CA . CYS B 1 117 ? 18.37769 49.78453 32.54975 1.000 113.54270 144 CYS B CA 1
ATOM 4126 C C . CYS B 1 117 ? 19.19658 50.42647 33.66557 1.000 114.87988 144 CYS B C 1
ATOM 4127 O O . CYS B 1 117 ? 19.72663 49.71701 34.52965 1.000 116.79160 144 CYS B O 1
ATOM 4130 N N . HIS B 1 118 ? 19.31119 51.75248 33.67052 1.000 111.59227 145 HIS B N 1
ATOM 4131 C CA . HIS B 1 118 ? 19.95947 52.49191 34.74143 1.000 107.29178 145 HIS B CA 1
ATOM 4132 C C . HIS B 1 118 ? 19.00242 53.56126 35.24739 1.000 107.62419 145 HIS B C 1
ATOM 4133 O O . HIS B 1 118 ? 18.05644 53.95079 34.55791 1.000 116.18889 145 HIS B O 1
ATOM 4140 N N . SER B 1 119 ? 19.25582 54.03790 36.46365 1.000 110.52133 146 SER B N 1
ATOM 4141 C CA . SER B 1 119 ? 18.34183 54.98227 37.08937 1.000 114.37434 146 SER B CA 1
ATOM 4142 C C . SER B 1 119 ? 19.04652 55.70748 38.22469 1.000 105.21086 146 SER B C 1
ATOM 4143 O O . SER B 1 119 ? 20.06447 55.24717 38.74818 1.000 103.69944 146 SER B O 1
ATOM 4146 N N . TRP B 1 120 ? 18.48617 56.85563 38.58964 1.000 112.11570 147 TRP B N 1
ATOM 4147 C CA . TRP B 1 120 ? 18.85479 57.58018 39.79532 1.000 115.75101 147 TRP B CA 1
ATOM 4148 C C . TRP B 1 120 ? 17.78451 57.36990 40.86043 1.000 113.42130 147 TRP B C 1
ATOM 4149 O O . TRP B 1 120 ? 16.63038 57.05487 40.55995 1.000 113.01246 147 TRP B O 1
ATOM 4160 N N . LEU B 1 121 ? 18.18077 57.54862 42.11841 1.000 106.18589 148 LEU B N 1
ATOM 4161 C CA . LEU B 1 121 ? 17.28765 57.35937 43.25822 1.000 107.62018 148 LEU B CA 1
ATOM 4162 C C . LEU B 1 121 ? 17.18144 58.67715 44.01443 1.000 112.05167 148 LEU B C 1
ATOM 4163 O O . LEU B 1 121 ? 18.14968 59.11669 44.64319 1.000 106.35868 148 LEU B O 1
ATOM 4168 N N . SER B 1 122 ? 16.00670 59.29974 43.95898 1.000 112.23367 149 SER B N 1
ATOM 4169 C CA . SER B 1 122 ? 15.77529 60.58979 44.59709 1.000 118.42672 149 SER B CA 1
ATOM 4170 C C . SER B 1 122 ? 15.17512 60.37758 45.98202 1.000 119.25072 149 SER B C 1
ATOM 4171 O O . SER B 1 122 ? 14.13249 59.72884 46.11921 1.000 116.77051 149 SER B O 1
ATOM 4174 N N . LEU B 1 123 ? 15.83081 60.92871 47.00236 1.000 114.30272 150 LEU B N 1
ATOM 4175 C CA . LEU B 1 123 ? 15.35094 60.87586 48.38271 1.000 126.50560 150 LEU B CA 1
ATOM 4176 C C . LEU B 1 123 ? 14.61331 62.14880 48.77648 1.000 129.88711 150 LEU B C 1
ATOM 4177 O O . LEU B 1 123 ? 14.71485 62.60723 49.91755 1.000 131.84551 150 LEU B O 1
ATOM 4182 N N . ARG B 1 124 ? 13.85913 62.73429 47.84596 1.000 134.57349 151 ARG B N 1
ATOM 4183 C CA . ARG B 1 124 ? 13.18042 64.00694 48.06188 1.000 135.44166 151 ARG B CA 1
ATOM 4184 C C . ARG B 1 124 ? 11.82652 63.84752 48.74658 1.000 141.82739 151 ARG B C 1
ATOM 4185 O O . ARG B 1 124 ? 11.46031 64.67362 49.59125 1.000 142.24636 151 ARG B O 1
ATOM 4193 N N . LEU B 1 125 ? 11.07367 62.80303 48.40685 1.000 140.04146 152 LEU B N 1
ATOM 4194 C CA . LEU B 1 125 ? 9.72499 62.60465 48.93540 1.000 142.51195 152 LEU B CA 1
ATOM 4195 C C . LEU B 1 125 ? 9.67810 61.53092 50.01363 1.000 143.39855 152 LEU B C 1
ATOM 4196 O O . LEU B 1 125 ? 8.71478 60.76309 50.08641 1.000 147.54535 152 LEU B O 1
ATOM 4201 N N . PHE B 1 126 ? 10.69511 61.45452 50.86489 1.000 140.22413 153 PHE B N 1
ATOM 4202 C CA . PHE B 1 126 ? 10.76339 60.45690 51.92164 1.000 143.45548 153 PHE B CA 1
ATOM 4203 C C . PHE B 1 126 ? 10.62445 61.12410 53.28667 1.000 147.49971 153 PHE B C 1
ATOM 4204 O O . PHE B 1 126 ? 10.48494 62.34549 53.40322 1.000 149.12831 153 PHE B O 1
ATOM 4212 N N . ASP B 1 127 ? 10.66159 60.29697 54.32792 1.000 147.80022 154 ASP B N 1
ATOM 4213 C CA . ASP B 1 127 ? 10.55234 60.79179 55.69101 1.000 145.41225 154 ASP B CA 1
ATOM 4214 C C . ASP B 1 127 ? 11.77546 61.62598 56.05472 1.000 145.10910 154 ASP B C 1
ATOM 4215 O O . ASP B 1 127 ? 12.88758 61.38096 55.57976 1.000 143.74352 154 ASP B O 1
ATOM 4220 N N . GLU B 1 128 ? 11.55444 62.62730 56.91082 1.000 150.62293 155 GLU B N 1
ATOM 4221 C CA . GLU B 1 128 ? 12.64142 63.51248 57.31712 1.000 148.14902 155 GLU B CA 1
ATOM 4222 C C . GLU B 1 128 ? 13.74647 62.75354 58.04109 1.000 144.64990 155 GLU B C 1
ATOM 4223 O O . GLU B 1 128 ? 14.92475 63.10933 57.92097 1.000 138.37081 155 GLU B O 1
ATOM 4229 N N . GLY B 1 129 ? 13.39155 61.70642 58.78796 1.000 148.92488 156 GLY B N 1
ATOM 4230 C CA . GLY B 1 129 ? 14.40476 60.93589 59.49008 1.000 144.33945 156 GLY B CA 1
ATOM 4231 C C . GLY B 1 129 ? 15.32195 60.17609 58.55066 1.000 136.99411 156 GLY B C 1
ATOM 4232 O O . GLY B 1 129 ? 16.53710 60.12651 58.76130 1.000 133.74860 156 GLY B O 1
ATOM 4233 N N . THR B 1 130 ? 14.75647 59.57296 57.50184 1.000 135.24893 157 THR B N 1
ATOM 4234 C CA . THR B 1 130 ? 15.57865 58.84579 56.54039 1.000 134.22957 157 THR B CA 1
ATOM 4235 C C . THR B 1 130 ? 16.43608 59.78949 55.70680 1.000 130.97344 157 THR B C 1
ATOM 4236 O O . THR B 1 130 ? 17.55085 59.42678 55.31404 1.000 124.43031 157 THR B O 1
ATOM 4240 N N . ILE B 1 131 ? 15.93736 60.99576 55.42549 1.000 132.15206 158 ILE B N 1
ATOM 4241 C CA . ILE B 1 131 ? 16.73791 61.97749 54.70143 1.000 127.04785 158 ILE B CA 1
ATOM 4242 C C . ILE B 1 131 ? 17.90619 62.45095 55.55610 1.000 124.32846 158 ILE B C 1
ATOM 4243 O O . ILE B 1 131 ? 18.99094 62.73752 55.03534 1.000 119.06186 158 ILE B O 1
ATOM 4248 N N . SER B 1 132 ? 17.71714 62.52420 56.87507 1.000 129.96064 159 SER B N 1
ATOM 4249 C CA . SER B 1 132 ? 18.77377 63.01877 57.75182 1.000 123.00332 159 SER B CA 1
ATOM 4250 C C . SER B 1 132 ? 19.91161 62.01245 57.87439 1.000 117.30612 159 SER B C 1
ATOM 4251 O O . SER B 1 132 ? 21.08885 62.37801 57.77611 1.000 116.83868 159 SER B O 1
ATOM 4254 N N . LYS B 1 133 ? 19.58209 60.73726 58.08999 1.000 114.84451 160 LYS B N 1
ATOM 4255 C CA . LYS B 1 133 ? 20.62143 59.74078 58.32228 1.000 116.46915 160 LYS B CA 1
ATOM 4256 C C . LYS B 1 133 ? 21.35305 59.34517 57.04584 1.000 117.61074 160 LYS B C 1
ATOM 4257 O O . LYS B 1 133 ? 22.48409 58.85475 57.12444 1.000 116.66036 160 LYS B O 1
ATOM 4263 N N . TRP B 1 134 ? 20.74438 59.54622 55.87846 1.000 112.14582 161 TRP B N 1
ATOM 4264 C CA . TRP B 1 134 ? 21.37583 59.21894 54.60652 1.000 119.64990 161 TRP B CA 1
ATOM 4265 C C . TRP B 1 134 ? 21.79449 60.45497 53.81951 1.000 116.85254 161 TRP B C 1
ATOM 4266 O O . TRP B 1 134 ? 22.13403 60.33826 52.63733 1.000 120.57425 161 TRP B O 1
ATOM 4277 N N . LYS B 1 135 ? 21.78561 61.63479 54.44392 1.000 121.84763 162 LYS B N 1
ATOM 4278 C CA . LYS B 1 135 ? 22.19190 62.84359 53.73500 1.000 120.82836 162 LYS B CA 1
ATOM 4279 C C . LYS B 1 135 ? 23.68669 62.84694 53.44228 1.000 119.93244 162 LYS B C 1
ATOM 4280 O O . LYS B 1 135 ? 24.12015 63.43962 52.44746 1.000 125.55486 162 LYS B O 1
ATOM 4286 N N . ASP B 1 136 ? 24.48576 62.19167 54.28912 1.000 119.64322 163 ASP B N 1
ATOM 4287 C CA . ASP B 1 136 ? 25.92746 62.15028 54.06810 1.000 121.96876 163 ASP B CA 1
ATOM 4288 C C . ASP B 1 136 ? 26.28502 61.34954 52.82351 1.000 116.55162 163 ASP B C 1
ATOM 4289 O O . ASP B 1 136 ? 27.32800 61.59702 52.20751 1.000 109.25406 163 ASP B O 1
ATOM 4294 N N . CYS B 1 137 ? 25.44010 60.39280 52.43844 1.000 117.95885 164 CYS B N 1
ATOM 4295 C CA . CYS B 1 137 ? 25.69336 59.53487 51.28852 1.000 104.93891 164 CYS B CA 1
ATOM 4296 C C . CYS B 1 137 ? 24.89150 59.95561 50.06061 1.000 112.51245 164 CYS B C 1
ATOM 4297 O O . CYS B 1 137 ? 24.57208 59.11827 49.21057 1.000 104.75027 164 CYS B O 1
ATOM 4300 N N . CYS B 1 138 ? 24.56438 61.24025 49.94625 1.000 113.08336 165 CYS B N 1
ATOM 4301 C CA . CYS B 1 138 ? 23.81369 61.75693 48.81260 1.000 110.91646 165 CYS B CA 1
ATOM 4302 C C . CYS B 1 138 ? 24.53656 62.95220 48.21219 1.000 105.64297 165 CYS B C 1
ATOM 4303 O O . CYS B 1 138 ? 25.17105 63.73613 48.92215 1.000 114.13798 165 CYS B O 1
ATOM 4306 N N . THR B 1 139 ? 24.43405 63.08085 46.89165 1.000 110.83777 166 THR B N 1
ATOM 4307 C CA . THR B 1 139 ? 24.92645 64.25783 46.17982 1.000 115.41534 166 THR B CA 1
ATOM 4308 C C . THR B 1 139 ? 23.79631 65.27968 46.15569 1.000 113.83411 166 THR B C 1
ATOM 4309 O O . THR B 1 139 ? 22.89434 65.20953 45.31676 1.000 114.44211 166 THR B O 1
ATOM 4313 N N . ILE B 1 140 ? 23.83750 66.22541 47.09209 1.000 121.95329 167 ILE B N 1
ATOM 4314 C CA . ILE B 1 140 ? 22.77372 67.21525 47.21780 1.000 124.08610 167 ILE B CA 1
ATOM 4315 C C . ILE B 1 140 ? 22.83167 68.15701 46.02278 1.000 124.80361 167 ILE B C 1
ATOM 4316 O O . ILE B 1 140 ? 23.85901 68.79487 45.76440 1.000 120.33626 167 ILE B O 1
ATOM 4321 N N . VAL B 1 141 ? 21.72808 68.24542 45.28807 1.000 126.55759 168 VAL B N 1
ATOM 4322 C CA . VAL B 1 141 ? 21.62528 69.09137 44.10562 1.000 134.69605 168 VAL B CA 1
ATOM 4323 C C . VAL B 1 141 ? 20.77179 70.29702 44.47299 1.000 141.95702 168 VAL B C 1
ATOM 4324 O O . VAL B 1 141 ? 19.55738 70.17286 44.67528 1.000 143.74760 168 VAL B O 1
ATOM 4328 N N . ASP B 1 142 ? 21.40418 71.46351 44.56603 1.000 145.03010 169 ASP B N 1
ATOM 4329 C CA . ASP B 1 142 ? 20.68048 72.69859 44.82625 1.000 145.01859 169 ASP B CA 1
ATOM 4330 C C . ASP B 1 142 ? 20.07735 73.23242 43.53444 1.000 145.92731 169 ASP B C 1
ATOM 4331 O O . ASP B 1 142 ? 20.72459 73.23449 42.48340 1.000 158.96118 169 ASP B O 1
ATOM 4336 N N . HIS B 1 143 ? 18.83037 73.68077 43.61681 1.000 145.23130 170 HIS B N 1
ATOM 4337 C CA . HIS B 1 143 ? 18.09498 74.15727 42.45629 1.000 158.89827 170 HIS B CA 1
ATOM 4338 C C . HIS B 1 143 ? 18.05551 75.68030 42.42365 1.000 160.85836 170 HIS B C 1
ATOM 4339 O O . HIS B 1 143 ? 18.29728 76.35854 43.42550 1.000 155.89087 170 HIS B O 1
ATOM 4346 N N . ILE B 1 144 ? 17.74531 76.21051 41.23893 1.000 161.06199 171 ILE B N 1
ATOM 4347 C CA . ILE B 1 144 ? 17.61493 77.65430 41.07504 1.000 160.77654 171 ILE B CA 1
ATOM 4348 C C . ILE B 1 144 ? 16.37926 78.16549 41.80412 1.000 163.67303 171 ILE B C 1
ATOM 4349 O O . ILE B 1 144 ? 16.39960 79.24322 42.41106 1.000 165.05693 171 ILE B O 1
ATOM 4354 N N . ASN B 1 145 ? 15.28689 77.40009 41.76364 1.000 165.28054 172 ASN B N 1
ATOM 4355 C CA . ASN B 1 145 ? 14.04734 77.82841 42.39951 1.000 162.86227 172 ASN B CA 1
ATOM 4356 C C . ASN B 1 145 ? 14.14234 77.81970 43.92036 1.000 162.69172 172 ASN B C 1
ATOM 4357 O O . ASN B 1 145 ? 13.29507 78.42517 44.58556 1.000 166.02695 172 ASN B O 1
ATOM 4362 N N . GLY B 1 146 ? 15.15137 77.15680 44.48380 1.000 157.83573 173 GLY B N 1
ATOM 4363 C CA . GLY B 1 146 ? 15.34145 77.07643 45.91586 1.000 153.79001 173 GLY B CA 1
ATOM 4364 C C . GLY B 1 146 ? 15.12168 75.69685 46.49554 1.000 153.03721 173 GLY B C 1
ATOM 4365 O O . GLY B 1 146 ? 15.52121 75.44957 47.64104 1.000 159.02204 173 GLY B O 1
ATOM 4366 N N . ALA B 1 147 ? 14.49908 74.79465 45.74396 1.000 150.85747 174 ALA B N 1
ATOM 4367 C CA . ALA B 1 147 ? 14.28375 73.44268 46.22808 1.000 143.42496 174 ALA B CA 1
ATOM 4368 C C . ALA B 1 147 ? 15.60099 72.67391 46.26697 1.000 140.90470 174 ALA B C 1
ATOM 4369 O O . ALA B 1 147 ? 16.59892 73.05925 45.65158 1.000 148.51161 174 ALA B O 1
ATOM 4371 N N . THR B 1 148 ? 15.59491 71.57180 47.01094 1.000 138.09226 175 THR B N 1
ATOM 4372 C CA . THR B 1 148 ? 16.76418 70.71800 47.15355 1.000 137.63652 175 THR B CA 1
ATOM 4373 C C . THR B 1 148 ? 16.38428 69.27904 46.84239 1.000 133.51405 175 THR B C 1
ATOM 4374 O O . THR B 1 148 ? 15.33847 68.79324 47.28368 1.000 131.28240 175 THR B O 1
ATOM 4378 N N . ASN B 1 149 ? 17.23884 68.60306 46.08029 1.000 132.62905 176 ASN B N 1
ATOM 4379 C CA . ASN B 1 149 ? 17.03507 67.21190 45.70693 1.000 133.52609 176 ASN B CA 1
ATOM 4380 C C . ASN B 1 149 ? 18.18429 66.37389 46.24848 1.000 126.75371 176 ASN B C 1
ATOM 4381 O O . ASN B 1 149 ? 19.33875 66.81316 46.24878 1.000 126.49921 176 ASN B O 1
ATOM 4386 N N . TYR B 1 150 ? 17.86325 65.16908 46.71367 1.000 122.71730 177 TYR B N 1
ATOM 4387 C CA . TYR B 1 150 ? 18.84009 64.26010 47.30122 1.000 119.57785 177 TYR B CA 1
ATOM 4388 C C . TYR B 1 150 ? 18.87298 62.97985 46.48058 1.000 116.19492 177 TYR B C 1
ATOM 4389 O O . TYR B 1 150 ? 17.86694 62.26757 46.39737 1.000 118.37731 177 TYR B O 1
ATOM 4398 N N . PHE B 1 151 ? 20.02401 62.68932 45.88054 1.000 112.78734 178 PHE B N 1
ATOM 4399 C CA . PHE B 1 151 ? 20.20667 61.50620 45.04885 1.000 108.77858 178 PHE B CA 1
ATOM 4400 C C . PHE B 1 151 ? 21.13619 60.53241 45.76025 1.000 105.89567 178 PHE B C 1
ATOM 4401 O O . PHE B 1 151 ? 22.26087 60.89488 46.12164 1.000 111.65426 178 PHE B O 1
ATOM 4409 N N . PHE B 1 152 ? 20.66469 59.30172 45.95340 1.000 107.66609 179 PHE B N 1
ATOM 4410 C CA . PHE B 1 152 ? 21.44392 58.28664 46.65221 1.000 111.00960 179 PHE B CA 1
ATOM 4411 C C . PHE B 1 152 ? 22.71204 57.96857 45.86994 1.000 99.74998 179 PHE B C 1
ATOM 4412 O O . PHE B 1 152 ? 22.64872 57.48223 44.73672 1.000 98.54214 179 PHE B O 1
ATOM 4420 N N . SER B 1 153 ? 23.86393 58.24531 46.47871 1.000 102.17874 180 SER B N 1
ATOM 4421 C CA . SER B 1 153 ? 25.14228 58.13593 45.78824 1.000 91.17614 180 SER B CA 1
ATOM 4422 C C . SER B 1 153 ? 25.71549 56.73612 45.95632 1.000 94.20696 180 SER B C 1
ATOM 4423 O O . SER B 1 153 ? 26.02730 56.34068 47.08721 1.000 100.71315 180 SER B O 1
ATOM 4426 N N . PRO B 1 154 ? 25.87843 55.96369 44.87886 1.000 95.93969 181 PRO B N 1
ATOM 4427 C CA . PRO B 1 154 ? 26.51686 54.64440 45.01717 1.000 93.47265 181 PRO B CA 1
ATOM 4428 C C . PRO B 1 154 ? 27.95493 54.72329 45.49495 1.000 90.65308 181 PRO B C 1
ATOM 4429 O O . PRO B 1 154 ? 28.42566 53.80328 46.17575 1.000 90.94156 181 PRO B O 1
ATOM 4433 N N . THR B 1 155 ? 28.66985 55.79733 45.15472 1.000 95.59937 182 THR B N 1
ATOM 4434 C CA . THR B 1 155 ? 30.05716 55.93552 45.58504 1.000 95.40217 182 THR B CA 1
ATOM 4435 C C . THR B 1 155 ? 30.13997 56.25705 47.07203 1.000 98.98141 182 THR B C 1
ATOM 4436 O O . THR B 1 155 ? 30.93678 55.65841 47.80427 1.000 96.57371 182 THR B O 1
ATOM 4440 N N . LYS B 1 156 ? 29.31941 57.20223 47.53689 1.000 97.83427 183 LYS B N 1
ATOM 4441 C CA . LYS B 1 156 ? 29.35380 57.58423 48.94491 1.000 97.41451 183 LYS B CA 1
ATOM 4442 C C . LYS B 1 156 ? 28.86644 56.45169 49.84031 1.000 97.79218 183 LYS B C 1
ATOM 4443 O O . LYS B 1 156 ? 29.39729 56.25159 50.93914 1.000 94.95709 183 LYS B O 1
ATOM 4449 N N . VAL B 1 157 ? 27.85421 55.70425 49.39287 1.000 97.07222 184 VAL B N 1
ATOM 4450 C CA . VAL B 1 157 ? 27.37924 54.56172 50.16929 1.000 101.76693 184 VAL B CA 1
ATOM 4451 C C . VAL B 1 157 ? 28.47319 53.50816 50.28287 1.000 101.30834 184 VAL B C 1
ATOM 4452 O O . VAL B 1 157 ? 28.67651 52.91302 51.34857 1.000 96.82942 184 VAL B O 1
ATOM 4456 N N . ALA B 1 158 ? 29.20492 53.27194 49.19177 1.000 94.53134 185 ALA B N 1
ATOM 4457 C CA . ALA B 1 158 ? 30.31250 52.32359 49.23687 1.000 98.74286 185 ALA B CA 1
ATOM 4458 C C . ALA B 1 158 ? 31.44868 52.84121 50.10994 1.000 98.11096 185 ALA B C 1
ATOM 4459 O O . ALA B 1 158 ? 32.12325 52.05746 50.78856 1.000 91.94521 185 ALA B O 1
ATOM 4461 N N . ASP B 1 159 ? 31.67823 54.15691 50.10147 1.000 99.47803 186 ASP B N 1
ATOM 4462 C CA . ASP B 1 159 ? 32.71221 54.73756 50.95286 1.000 93.21685 186 ASP B CA 1
ATOM 4463 C C . ASP B 1 159 ? 32.39768 54.50949 52.42620 1.000 100.41122 186 ASP B C 1
ATOM 4464 O O . ASP B 1 159 ? 33.25947 54.07302 53.19802 1.000 95.43974 186 ASP B O 1
ATOM 4469 N N . TRP B 1 160 ? 31.15960 54.79806 52.83401 1.000 97.18677 187 TRP B N 1
ATOM 4470 C CA . TRP B 1 160 ? 30.76982 54.58305 54.22365 1.000 97.80943 187 TRP B CA 1
ATOM 4471 C C . TRP B 1 160 ? 30.73722 53.09961 54.56906 1.000 100.38933 187 TRP B C 1
ATOM 4472 O O . TRP B 1 160 ? 31.09708 52.70944 55.68628 1.000 96.68139 187 TRP B O 1
ATOM 4483 N N . PHE B 1 161 ? 30.30396 52.25887 53.62612 1.000 103.69823 188 PHE B N 1
ATOM 4484 C CA . PHE B 1 161 ? 30.22595 50.82642 53.89345 1.000 95.23105 188 PHE B CA 1
ATOM 4485 C C . PHE B 1 161 ? 31.60749 50.24309 54.16173 1.000 95.40629 188 PHE B C 1
ATOM 4486 O O . PHE B 1 161 ? 31.78522 49.45423 55.09724 1.000 97.69151 188 PHE B O 1
ATOM 4494 N N . TYR B 1 162 ? 32.60224 50.62671 53.35789 1.000 97.32854 189 TYR B N 1
ATOM 4495 C CA . TYR B 1 162 ? 33.95877 50.14616 53.59460 1.000 98.77973 189 TYR B CA 1
ATOM 4496 C C . TYR B 1 162 ? 34.53070 50.69752 54.89413 1.000 98.04518 189 TYR B C 1
ATOM 4497 O O . TYR B 1 162 ? 35.30938 50.01131 55.56561 1.000 98.51987 189 TYR B O 1
ATOM 4506 N N . ASP B 1 163 ? 34.15824 51.92412 55.26657 1.000 101.25419 190 ASP B N 1
ATOM 4507 C CA . ASP B 1 163 ? 34.63257 52.48910 56.52582 1.000 96.53537 190 ASP B CA 1
ATOM 4508 C C . ASP B 1 163 ? 34.02869 51.75530 57.71624 1.000 96.71718 190 ASP B C 1
ATOM 4509 O O . ASP B 1 163 ? 34.74092 51.38877 58.65802 1.000 97.29193 190 ASP B O 1
ATOM 4514 N N . SER B 1 164 ? 32.71242 51.52969 57.68933 1.000 93.89846 191 SER B N 1
ATOM 4515 C CA . SER B 1 164 ? 32.05746 50.83842 58.79526 1.000 87.59881 191 SER B CA 1
ATOM 4516 C C . SER B 1 164 ? 32.56218 49.40728 58.92993 1.000 93.50051 191 SER B C 1
ATOM 4517 O O . SER B 1 164 ? 32.77460 48.92049 60.04589 1.000 98.10355 191 SER B O 1
ATOM 4520 N N . ILE B 1 165 ? 32.76184 48.71726 57.80412 1.000 97.05235 192 ILE B N 1
ATOM 4521 C CA . ILE B 1 165 ? 33.30121 47.36026 57.85169 1.000 96.13803 192 ILE B CA 1
ATOM 4522 C C . ILE B 1 165 ? 34.71597 47.37035 58.41718 1.000 95.91997 192 ILE B C 1
ATOM 4523 O O . ILE B 1 165 ? 35.10069 46.48111 59.18728 1.000 94.32585 192 ILE B O 1
ATOM 4528 N N . SER B 1 166 ? 35.50462 48.38720 58.06274 1.000 92.73772 193 SER B N 1
ATOM 4529 C CA . SER B 1 166 ? 36.89503 48.44106 58.50361 1.000 101.57153 193 SER B CA 1
ATOM 4530 C C . SER B 1 166 ? 36.99503 48.62747 60.01385 1.000 100.82360 193 SER B C 1
ATOM 4531 O O . SER B 1 166 ? 37.78312 47.94674 60.68036 1.000 102.50892 193 SER B O 1
ATOM 4534 N N . ILE B 1 167 ? 36.20420 49.54441 60.57475 1.000 98.26942 194 ILE B N 1
ATOM 4535 C CA . ILE B 1 167 ? 36.32668 49.82738 62.00206 1.000 104.74045 194 ILE B CA 1
ATOM 4536 C C . ILE B 1 167 ? 35.58468 48.79324 62.84305 1.000 100.34002 194 ILE B C 1
ATOM 4537 O O . ILE B 1 167 ? 35.92987 48.58096 64.01113 1.000 105.24850 194 ILE B O 1
ATOM 4542 N N . VAL B 1 168 ? 34.56529 48.13738 62.28413 1.000 99.49260 195 VAL B N 1
ATOM 4543 C CA . VAL B 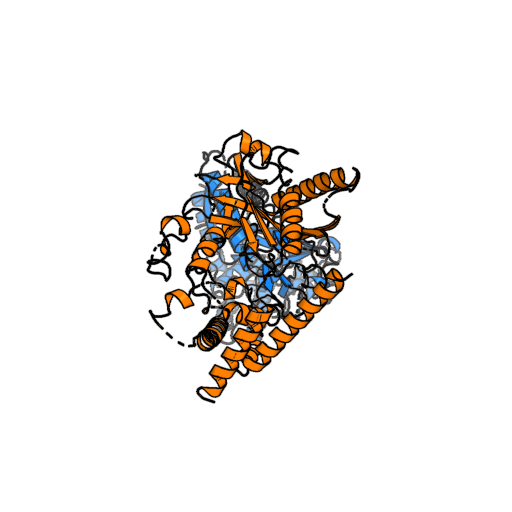1 168 ? 33.92007 47.04193 63.00229 1.000 96.15840 195 VAL B CA 1
ATOM 4544 C C . VAL B 1 168 ? 34.86141 45.84832 63.10191 1.000 98.87971 195 VAL B C 1
ATOM 4545 O O . VAL B 1 168 ? 34.97163 45.21183 64.15710 1.000 100.89924 195 VAL B O 1
ATOM 4549 N N . LEU B 1 169 ? 35.56587 45.53428 62.01248 1.000 99.77672 196 LEU B N 1
ATOM 4550 C CA . LEU B 1 169 ? 36.52194 44.43296 62.04580 1.000 102.53709 196 LEU B CA 1
ATOM 4551 C C . LEU B 1 169 ? 37.73241 44.77449 62.90585 1.000 106.61808 196 LEU B C 1
ATOM 4552 O O . LEU B 1 169 ? 38.21668 43.92709 63.66461 1.000 107.62796 196 LEU B O 1
ATOM 4557 N N . SER B 1 170 ? 38.22710 46.01275 62.81013 1.000 104.49198 197 SER B N 1
ATOM 4558 C CA . SER B 1 170 ? 39.43026 46.39149 63.54689 1.000 107.75394 197 SER B CA 1
ATOM 4559 C C . SER B 1 170 ? 39.21363 46.30295 65.05260 1.000 106.62559 197 SER B C 1
ATOM 4560 O O . SER B 1 170 ? 40.12528 45.92037 65.79559 1.000 113.81293 197 SER B O 1
ATOM 4563 N N . GLU B 1 171 ? 38.01515 46.65745 65.52414 1.000 103.54190 198 GLU B N 1
ATOM 4564 C CA . GLU B 1 171 ? 37.71621 46.51097 66.94505 1.000 111.19293 198 GLU B CA 1
ATOM 4565 C C . GLU B 1 171 ? 37.70440 45.04743 67.36436 1.000 105.53103 198 GLU B C 1
ATOM 4566 O O . GLU B 1 171 ? 38.04721 44.72880 68.50854 1.000 113.23965 198 GLU B O 1
ATOM 4572 N N . ILE B 1 172 ? 37.31724 44.14777 66.45756 1.000 108.63154 199 ILE B N 1
ATOM 4573 C CA . ILE B 1 172 ? 37.39187 42.72185 66.75302 1.000 105.62830 199 ILE B CA 1
ATOM 4574 C C . ILE B 1 172 ? 38.84193 42.25430 66.76328 1.000 110.53415 199 ILE B C 1
ATOM 4575 O O . ILE B 1 172 ? 39.21198 41.37654 67.55281 1.000 115.22311 199 ILE B O 1
ATOM 4580 N N . GLN B 1 173 ? 39.68901 42.84135 65.91064 1.000 110.42958 200 GLN B N 1
ATOM 4581 C CA . GLN B 1 173 ? 41.09986 42.46494 65.87854 1.000 114.07059 200 GLN B CA 1
ATOM 4582 C C . GLN B 1 173 ? 41.78276 42.71140 67.21807 1.000 115.74429 200 GLN B C 1
ATOM 4583 O O . GLN B 1 173 ? 42.73171 42.00075 67.56974 1.000 118.74968 200 GLN B O 1
ATOM 4589 N N . LYS B 1 174 ? 41.32056 43.71025 67.97500 1.000 114.94716 201 LYS B N 1
ATOM 4590 C CA . LYS B 1 174 ? 41.95966 44.03199 69.24745 1.000 117.00177 201 LYS B CA 1
ATOM 4591 C C . LYS B 1 174 ? 41.72239 42.93735 70.28127 1.000 117.27475 201 LYS B C 1
ATOM 4592 O O . LYS B 1 174 ? 42.64960 42.54043 70.99693 1.000 125.29717 201 LYS B O 1
ATOM 4598 N N . LYS B 1 175 ? 40.49143 42.43983 70.37564 1.000 116.38161 202 LYS B N 1
ATOM 4599 C CA . LYS B 1 175 ? 40.17755 41.37972 71.31603 1.000 122.21134 202 LYS B CA 1
ATOM 4600 C C . LYS B 1 175 ? 40.90348 40.09320 70.92298 1.000 119.96062 202 LYS B C 1
ATOM 4601 O O . LYS B 1 175 ? 41.33189 39.93934 69.77661 1.000 118.01986 202 LYS B O 1
ATOM 4607 N N . PRO B 1 176 ? 41.07434 39.16276 71.86601 1.000 121.29606 203 PRO B N 1
ATOM 4608 C CA . PRO B 1 176 ? 41.76696 37.90783 71.54327 1.000 119.23833 203 PRO B CA 1
ATOM 4609 C C . PRO B 1 176 ? 41.10831 37.17567 70.38228 1.000 112.60776 203 PRO B C 1
ATOM 4610 O O . PRO B 1 176 ? 39.88187 37.09748 70.28474 1.000 108.78007 203 PRO B O 1
ATOM 4614 N N . GLN B 1 177 ? 41.94475 36.63596 69.49724 1.000 117.37447 204 GLN B N 1
ATOM 4615 C CA . GLN B 1 177 ? 41.47526 35.99343 68.27015 1.000 116.83763 204 GLN B CA 1
ATOM 4616 C C . GLN B 1 177 ? 41.34648 34.48552 68.48344 1.000 122.25208 204 GLN B C 1
ATOM 4617 O O . GLN B 1 177 ? 42.11812 33.67447 67.96894 1.000 123.17243 204 GLN B O 1
ATOM 4623 N N . ARG B 1 178 ? 40.33285 34.12148 69.26332 1.000 117.00068 205 ARG B N 1
ATOM 4624 C CA . ARG B 1 178 ? 39.96969 32.73057 69.49376 1.000 108.97628 205 ARG B CA 1
ATOM 4625 C C . ARG B 1 178 ? 38.55144 32.51102 68.99190 1.000 101.37527 205 ARG B C 1
ATOM 4626 O O . ARG B 1 178 ? 37.62982 33.23093 69.39043 1.000 101.54097 205 ARG B O 1
ATOM 4634 N N . GLY B 1 179 ? 38.38054 31.52437 68.11539 1.000 102.05216 206 GLY B N 1
ATOM 4635 C CA . GLY B 1 179 ? 37.09030 31.30620 67.49656 1.000 100.06314 206 GLY B CA 1
ATOM 4636 C C . GLY B 1 179 ? 36.70511 32.33609 66.46220 1.000 91.12439 206 GLY B C 1
ATOM 4637 O O . GLY B 1 179 ? 35.58063 32.29340 65.95461 1.000 90.86609 206 GLY B O 1
ATOM 4646 N N . PRO B 1 181 ? 37.34476 34.01391 62.70569 1.000 95.22079 208 PRO B N 1
ATOM 4647 C CA . PRO B 1 181 ? 37.98226 33.75929 61.40930 1.000 85.81052 208 PRO B CA 1
ATOM 4648 C C . PRO B 1 181 ? 39.13147 34.72561 61.16520 1.000 89.23139 208 PRO B C 1
ATOM 4649 O O . PRO B 1 181 ? 39.04998 35.91182 61.49031 1.000 92.97557 208 PRO B O 1
ATOM 4653 N N . LYS B 1 182 ? 40.21555 34.20305 60.59668 1.000 85.89302 209 LYS B N 1
ATOM 4654 C CA . LYS B 1 182 ? 41.38073 35.02705 60.29247 1.000 89.45924 209 LYS B CA 1
ATOM 4655 C C . LYS B 1 182 ? 41.06469 35.92488 59.10296 1.000 92.42652 209 LYS B C 1
ATOM 4656 O O . LYS B 1 182 ? 40.96583 35.45159 57.96657 1.000 92.54761 209 LYS B O 1
ATOM 4662 N N . VAL B 1 183 ? 40.90162 37.22103 59.35951 1.000 95.26547 210 VAL B N 1
ATOM 4663 C CA . VAL B 1 183 ? 40.60247 38.18258 58.30495 1.000 91.08062 210 VAL B CA 1
ATOM 4664 C C . VAL B 1 183 ? 41.84612 38.38342 57.45101 1.000 89.20030 210 VAL B C 1
ATOM 4665 O O . VAL B 1 183 ? 42.74266 39.15198 57.81451 1.000 89.43876 210 VAL B O 1
ATOM 4669 N N . GLU B 1 184 ? 41.90990 37.69880 56.30765 1.000 90.70440 211 GLU B N 1
ATOM 4670 C CA . GLU B 1 184 ? 43.12856 37.71108 55.50744 1.000 95.21356 211 GLU B CA 1
ATOM 4671 C C . GLU B 1 184 ? 43.19755 38.87768 54.53740 1.000 89.72947 211 GLU B C 1
ATOM 4672 O O . GLU B 1 184 ? 44.29659 39.22101 54.08979 1.000 87.34195 211 GLU B O 1
ATOM 4678 N N . LYS B 1 185 ? 42.06453 39.49504 54.21180 1.000 87.33356 212 LYS B N 1
ATOM 4679 C CA . LYS B 1 185 ? 42.05692 40.57745 53.23753 1.000 93.20854 212 LYS B CA 1
ATOM 4680 C C . LYS B 1 185 ? 40.74109 41.33848 53.31521 1.000 92.30735 212 LYS B C 1
ATOM 4681 O O . LYS B 1 185 ? 39.66430 40.73511 53.26985 1.000 90.60837 212 LYS B O 1
ATOM 4687 N N . VAL B 1 186 ? 40.83910 42.65784 53.45056 1.000 90.40368 213 VAL B N 1
ATOM 4688 C CA . VAL B 1 186 ? 39.70787 43.56927 53.33724 1.000 86.69385 213 VAL B CA 1
ATOM 4689 C C . VAL B 1 186 ? 40.07485 44.60716 52.29001 1.000 94.51787 213 VAL B C 1
ATOM 4690 O O . VAL B 1 186 ? 41.12457 45.25128 52.39600 1.000 98.33958 213 VAL B O 1
ATOM 4694 N N . GLU B 1 187 ? 39.22385 44.76358 51.27864 1.000 96.25805 214 GLU B N 1
ATOM 4695 C CA . GLU B 1 187 ? 39.54262 45.65082 50.17006 1.000 91.15010 214 GLU B CA 1
ATOM 4696 C C . GLU B 1 187 ? 38.26618 46.26224 49.61418 1.000 91.00911 214 GLU B C 1
ATOM 4697 O O . GLU B 1 187 ? 37.23591 45.58967 49.52335 1.000 88.67971 214 GLU B O 1
ATOM 4703 N N . LYS B 1 188 ? 38.34688 47.53971 49.24293 1.000 90.98776 215 LYS B N 1
ATOM 4704 C CA . LYS B 1 188 ? 37.25285 48.24999 48.58791 1.000 92.53008 215 LYS B CA 1
ATOM 4705 C C . LYS B 1 188 ? 37.58235 48.37593 47.10452 1.000 85.44757 215 LYS B C 1
ATOM 4706 O O . LYS B 1 188 ? 38.51307 49.09587 46.72805 1.000 93.76370 215 LYS B O 1
ATOM 4712 N N . ASN B 1 189 ? 36.81997 47.68052 46.26591 1.000 87.98108 216 ASN B N 1
ATOM 4713 C CA . ASN B 1 189 ? 37.02634 47.67624 44.81844 1.000 84.79941 216 ASN B CA 1
ATOM 4714 C C . ASN B 1 189 ? 35.85912 48.42200 44.17593 1.000 88.58501 216 ASN B C 1
ATOM 4715 O O . ASN B 1 189 ? 34.83421 47.82887 43.83475 1.000 94.21033 216 ASN B O 1
ATOM 4720 N N . GLY B 1 190 ? 36.02678 49.73136 44.00741 1.000 80.37048 217 GLY B N 1
ATOM 4721 C CA . GLY B 1 190 ? 34.96587 50.56435 43.47865 1.000 85.94386 217 GLY B CA 1
ATOM 4722 C C . GLY B 1 190 ? 33.79801 50.66513 44.43629 1.000 84.63847 217 GLY B C 1
ATOM 4723 O O . GLY B 1 190 ? 33.91799 51.25739 45.51288 1.000 83.83360 217 GLY B O 1
ATOM 4724 N N . THR B 1 191 ? 32.65988 50.08621 44.05622 1.000 81.21510 218 THR B N 1
ATOM 4725 C CA . THR B 1 191 ? 31.48770 50.02315 44.91669 1.000 84.20777 218 THR B CA 1
ATOM 4726 C C . THR B 1 191 ? 31.29618 48.64031 45.52853 1.000 85.25566 218 THR B C 1
ATOM 4727 O O . THR B 1 191 ? 30.18189 48.29703 45.93789 1.000 78.85109 218 THR B O 1
ATOM 4731 N N . ILE B 1 192 ? 32.36033 47.84337 45.59811 1.000 85.65301 219 ILE B N 1
ATOM 4732 C CA . ILE B 1 192 ? 32.30532 46.47797 46.10479 1.000 85.97382 219 ILE B CA 1
ATOM 4733 C C . ILE B 1 192 ? 33.36094 46.32402 47.18918 1.000 82.84247 219 ILE B C 1
ATOM 4734 O O . ILE B 1 192 ? 34.51207 46.73484 47.00339 1.000 85.17070 219 ILE B O 1
ATOM 4739 N N . ILE B 1 193 ? 32.96956 45.73616 48.31619 1.000 76.30513 220 ILE B N 1
ATOM 4740 C CA . ILE B 1 193 ? 33.87657 45.44204 49.41930 1.000 75.37504 220 ILE B CA 1
ATOM 4741 C C . ILE B 1 193 ? 34.14892 43.94442 49.40438 1.000 75.30842 220 ILE B C 1
ATOM 4742 O O . ILE B 1 193 ? 33.22621 43.13631 49.56960 1.000 72.30941 220 ILE B O 1
ATOM 4747 N N . SER B 1 194 ? 35.40921 43.57387 49.19811 1.000 74.84402 221 SER B N 1
ATOM 4748 C CA . SER B 1 194 ? 35.81459 42.17656 49.12286 1.000 77.40090 221 SER B CA 1
ATOM 4749 C C . SER B 1 194 ? 36.52055 41.77723 50.41126 1.000 77.79299 221 SER B C 1
ATOM 4750 O O . SER B 1 194 ? 37.44090 42.46801 50.86101 1.000 80.49663 221 SER B O 1
ATOM 4753 N N . ILE B 1 195 ? 36.08861 40.66359 50.99850 1.000 79.39003 222 ILE B N 1
ATOM 4754 C CA . ILE B 1 195 ? 36.63789 40.16269 52.25223 1.000 77.90885 222 ILE B CA 1
ATOM 4755 C C . ILE B 1 195 ? 37.02573 38.70366 52.06060 1.000 80.05982 222 ILE B C 1
ATOM 4756 O O . ILE B 1 195 ? 36.24195 37.91437 51.52112 1.000 71.19504 222 ILE B O 1
ATOM 4761 N N . ILE B 1 196 ? 38.23199 38.34860 52.49545 1.000 82.17486 223 ILE B N 1
ATOM 4762 C CA . ILE B 1 196 ? 38.71432 36.97266 52.46088 1.000 84.34789 223 ILE B CA 1
ATOM 4763 C C . ILE B 1 196 ? 38.89233 36.49883 53.89688 1.000 88.25031 223 ILE B C 1
ATOM 4764 O O . ILE B 1 196 ? 39.70024 37.05875 54.64865 1.000 85.12787 223 ILE B O 1
ATOM 4769 N N . LEU B 1 197 ? 38.13916 35.46975 54.27588 1.000 88.33519 224 LEU B N 1
ATOM 4770 C CA . LEU B 1 197 ? 38.17065 34.91536 55.62139 1.000 80.21952 224 LEU B CA 1
ATOM 4771 C C . LEU B 1 197 ? 38.80770 33.53293 55.60505 1.000 84.85373 224 LEU B C 1
ATOM 4772 O O . LEU B 1 197 ? 38.53298 32.72192 54.71478 1.000 93.85756 224 LEU B O 1
ATOM 4777 N N . GLY B 1 198 ? 39.65430 33.26929 56.59678 1.000 82.76304 225 GLY B N 1
ATOM 4778 C CA . GLY B 1 198 ? 40.28204 31.97128 56.73295 1.000 85.22795 225 GLY B CA 1
ATOM 4779 C C . GLY B 1 198 ? 39.71998 31.17713 57.89315 1.000 94.17234 225 GLY B C 1
ATOM 4780 O O . GLY B 1 198 ? 39.96014 31.50972 59.05771 1.000 100.58475 225 GLY B O 1
ATOM 4781 N N . VAL B 1 199 ? 38.96047 30.12819 57.58923 1.000 93.28618 226 VAL B N 1
ATOM 4782 C CA . VAL B 1 199 ? 38.34100 29.27704 58.59950 1.000 91.80399 226 VAL B CA 1
ATOM 4783 C C . VAL B 1 199 ? 38.81038 27.85151 58.37593 1.000 96.92978 226 VAL B C 1
ATOM 4784 O O . VAL B 1 199 ? 38.56201 27.27226 57.31219 1.000 96.93613 226 VAL B O 1
ATOM 4788 N N . GLY B 1 200 ? 39.45814 27.28278 59.37766 1.000 101.18890 227 GLY B N 1
ATOM 4789 C CA . GLY B 1 200 ? 39.86996 25.89563 59.27952 1.000 101.37826 227 GLY B CA 1
ATOM 4790 C C . GLY B 1 200 ? 40.98496 25.73328 58.27014 1.000 104.34533 227 GLY B C 1
ATOM 4791 O O . GLY B 1 200 ? 42.03636 26.37880 58.36274 1.000 108.41046 227 GLY B O 1
ATOM 4792 N N . SER B 1 201 ? 40.75923 24.87405 57.27867 1.000 99.31123 228 SER B N 1
ATOM 4793 C CA . SER B 1 201 ? 41.76267 24.56531 56.27196 1.000 105.41589 228 SER B CA 1
ATOM 4794 C C . SER B 1 201 ? 41.46866 25.21225 54.92636 1.000 98.09014 228 SER B C 1
ATOM 4795 O O . SER B 1 201 ? 42.10422 24.85536 53.93048 1.000 109.15100 228 SER B O 1
ATOM 4798 N N . SER B 1 202 ? 40.52857 26.15332 54.87146 1.000 94.67220 229 SER B N 1
ATOM 4799 C CA . SER B 1 202 ? 40.09198 26.74501 53.61710 1.000 103.09748 229 SER B CA 1
ATOM 4800 C C . SER B 1 202 ? 39.99867 28.25842 53.75667 1.000 100.27951 229 SER B C 1
ATOM 4801 O O . SER B 1 202 ? 39.98274 28.80656 54.86279 1.000 93.33144 229 SER B O 1
ATOM 4804 N N . ARG B 1 203 ? 39.92600 28.92642 52.60748 1.000 98.74171 230 ARG B N 1
ATOM 4805 C CA . ARG B 1 203 ? 39.81303 30.37620 52.52572 1.000 92.71842 230 ARG B CA 1
ATOM 4806 C C . ARG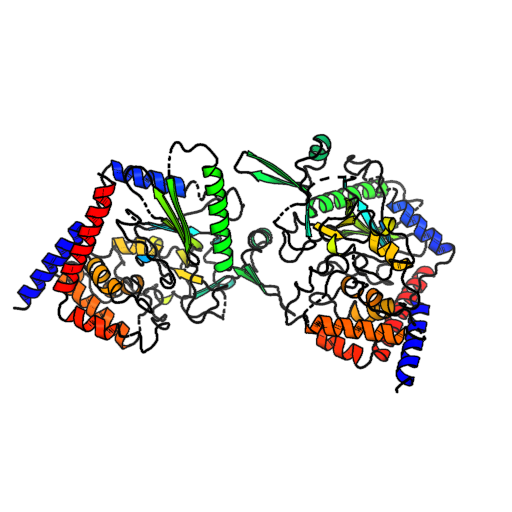 B 1 203 ? 38.54025 30.72944 51.77095 1.000 95.21227 230 ARG B C 1
ATOM 4807 O O . ARG B 1 203 ? 38.25396 30.14267 50.72184 1.000 93.60398 230 ARG B O 1
ATOM 4823 N N . LEU B 1 205 ? 35.85075 33.75699 50.06323 1.000 91.02260 232 LEU B N 1
ATOM 4824 C CA . LEU B 1 205 ? 35.79555 35.07272 49.43992 1.000 80.89195 232 LEU B CA 1
ATOM 4825 C C . LEU B 1 205 ? 34.36183 35.57945 49.46964 1.000 79.30587 232 LEU B C 1
ATOM 4826 O O . LEU B 1 205 ? 33.44148 34.87484 49.04185 1.000 77.94272 232 LEU B O 1
ATOM 4831 N N . TYR B 1 206 ? 34.17589 36.79846 49.97213 1.000 71.43479 233 TYR B N 1
ATOM 4832 C CA . TYR B 1 206 ? 32.85582 37.41132 50.08420 1.000 74.08161 233 TYR B CA 1
ATOM 4833 C C . TYR B 1 206 ? 32.89893 38.79497 49.45133 1.000 76.27760 233 TYR B C 1
ATOM 4834 O O . TYR B 1 206 ? 33.55729 39.70055 49.97351 1.000 80.43742 233 TYR B O 1
ATOM 4843 N N . ASP B 1 207 ? 32.20302 38.95497 48.32840 1.000 73.62009 234 ASP B N 1
ATOM 4844 C CA . ASP B 1 207 ? 32.04130 40.25494 47.68710 1.000 80.79898 234 ASP B CA 1
ATOM 4845 C C . ASP B 1 207 ? 30.73709 40.86758 48.18441 1.000 78.87573 234 ASP B C 1
ATOM 4846 O O . ASP B 1 207 ? 29.64928 40.44499 47.77858 1.000 74.70498 234 ASP B O 1
ATOM 4851 N N . ILE B 1 208 ? 30.84620 41.85448 49.06828 1.000 69.17062 235 ILE B N 1
ATOM 4852 C CA . ILE B 1 208 ? 29.68475 42.50054 49.66832 1.000 73.70425 235 ILE B CA 1
ATOM 4853 C C . ILE B 1 208 ? 29.30643 43.71083 48.82716 1.000 74.20535 235 ILE B C 1
ATOM 4854 O O . ILE B 1 208 ? 30.15681 44.55265 48.51333 1.000 81.51175 235 ILE B O 1
ATOM 4859 N N . VAL B 1 209 ? 28.03129 43.80231 48.46598 1.000 68.01860 236 VAL B N 1
ATOM 4860 C CA . VAL B 1 209 ? 27.53887 44.80391 47.53109 1.000 80.97957 236 VAL B CA 1
ATOM 4861 C C . VAL B 1 209 ? 26.45198 45.62277 48.21932 1.000 75.33755 236 VAL B C 1
ATOM 4862 O O . VAL B 1 209 ? 25.43946 45.06479 48.65144 1.000 77.22612 236 VAL B O 1
ATOM 4866 N N . PRO B 1 210 ? 26.61295 46.94068 48.35126 1.000 82.60853 237 PRO B N 1
ATOM 4867 C CA . PRO B 1 210 ? 25.52814 47.78118 48.88594 1.000 80.02461 237 PRO B CA 1
ATOM 4868 C C . PRO B 1 210 ? 24.41750 47.92637 47.85557 1.000 83.26199 237 PRO B C 1
ATOM 4869 O O . PRO B 1 210 ? 24.64174 48.42944 46.75372 1.000 86.74064 237 PRO B O 1
ATOM 4873 N N . VAL B 1 211 ? 23.21345 47.49130 48.22047 1.000 84.03738 238 VAL B N 1
ATOM 4874 C CA . VAL B 1 211 ? 22.09740 47.40611 47.28769 1.000 89.62744 238 VAL B CA 1
ATOM 4875 C C . VAL B 1 211 ? 20.90917 48.17785 47.84771 1.000 93.46887 238 VAL B C 1
ATOM 4876 O O . VAL B 1 211 ? 20.77492 48.35518 49.06218 1.000 92.54438 238 VAL B O 1
ATOM 4880 N N . VAL B 1 212 ? 20.05679 48.66210 46.94753 1.000 91.76760 239 VAL B N 1
ATOM 4881 C CA . VAL B 1 212 ? 18.77325 49.25615 47.30350 1.000 92.76407 239 VAL B CA 1
ATOM 4882 C C . VAL B 1 212 ? 17.68564 48.23736 46.98906 1.000 92.77390 239 VAL B C 1
ATOM 4883 O O . VAL B 1 212 ? 17.56172 47.78344 45.84505 1.000 97.32239 239 VAL B O 1
ATOM 4887 N N . SER B 1 213 ? 16.89866 47.87538 47.99929 1.000 99.26806 240 SER B N 1
ATOM 4888 C CA . SER B 1 213 ? 15.87731 46.84717 47.85403 1.000 94.25784 240 SER B CA 1
ATOM 4889 C C . SER B 1 213 ? 14.55152 47.45849 47.41887 1.000 98.34474 240 SER B C 1
ATOM 4890 O O . SER B 1 213 ? 14.17117 48.54095 47.87428 1.000 104.51381 240 SER B O 1
ATOM 4893 N N . PHE B 1 214 ? 13.84891 46.75034 46.53703 1.000 97.86451 241 PHE B N 1
ATOM 4894 C CA . PHE B 1 214 ? 12.56085 47.17848 46.01250 1.000 95.12811 241 PHE B CA 1
ATOM 4895 C C . PHE B 1 214 ? 11.56571 46.02853 46.08814 1.000 103.74312 241 PHE B C 1
ATOM 4896 O O . PHE B 1 214 ? 11.93138 44.86708 46.28826 1.000 105.58999 241 PHE B O 1
ATOM 4904 N N . LYS B 1 215 ? 10.29003 46.37020 45.92145 1.000 104.98839 242 LYS B N 1
ATOM 4905 C CA . LYS B 1 215 ? 9.21768 45.39481 45.79193 1.000 111.02272 242 LYS B CA 1
ATOM 4906 C C . LYS B 1 215 ? 8.33079 45.78659 44.62074 1.000 114.68863 242 LYS B C 1
ATOM 4907 O O . LYS B 1 215 ? 8.01138 46.96523 44.43932 1.000 113.94299 242 LYS B O 1
ATOM 4913 N N . GLY B 1 216 ? 7.94130 44.79691 43.82921 1.000 115.38788 243 GLY B N 1
ATOM 4914 C CA . GLY B 1 216 ? 7.17409 45.03661 42.62463 1.000 116.64622 243 GLY B CA 1
ATOM 4915 C C . GLY B 1 216 ? 8.04513 45.01733 41.38510 1.000 120.01671 243 GLY B C 1
ATOM 4916 O O . GLY B 1 216 ? 9.21542 44.62503 41.40308 1.000 119.20329 243 GLY B O 1
ATOM 4917 N N . TRP B 1 217 ? 7.44750 45.46096 40.27931 1.000 120.26446 244 TRP B N 1
ATOM 4918 C CA . TRP B 1 217 ? 8.17258 45.48114 39.01969 1.000 118.34978 244 TRP B CA 1
ATOM 4919 C C . TRP B 1 217 ? 8.53605 46.91318 38.63462 1.000 121.16670 244 TRP B C 1
ATOM 4920 O O . TRP B 1 217 ? 7.75508 47.83742 38.88931 1.000 125.25036 244 TRP B O 1
ATOM 4931 N N . PRO B 1 218 ? 9.70673 47.13186 38.02355 1.000 122.42143 245 PRO B N 1
ATOM 4932 C CA . PRO B 1 218 ? 10.18092 48.50688 37.78467 1.000 122.15434 245 PRO B CA 1
ATOM 4933 C C . PRO B 1 218 ? 9.33558 49.31265 36.80571 1.000 125.65351 245 PRO B C 1
ATOM 4934 O O . PRO B 1 218 ? 9.69468 50.46128 36.51667 1.000 127.24620 245 PRO B O 1
ATOM 4938 N N . ALA B 1 219 ? 8.24196 48.74722 36.28423 1.000 127.30307 246 ALA B N 1
ATOM 4939 C CA . ALA B 1 219 ? 7.36778 49.37018 35.28987 1.000 130.39760 246 ALA B CA 1
ATOM 4940 C C . ALA B 1 219 ? 8.09270 49.69215 33.98606 1.000 133.32592 246 ALA B C 1
ATOM 4941 O O . ALA B 1 219 ? 7.47120 50.17676 33.03465 1.000 134.14750 246 ALA B O 1
ATOM 4943 N N . VAL B 1 220 ? 9.39600 49.43785 33.92672 1.000 131.53741 247 VAL B N 1
ATOM 4944 C CA . VAL B 1 220 ? 10.15775 49.56831 32.69380 1.000 126.95914 247 VAL B CA 1
ATOM 4945 C C . VAL B 1 220 ? 10.28376 48.22942 31.98184 1.000 127.00393 247 VAL B C 1
ATOM 4946 O O . VAL B 1 220 ? 10.19258 48.16148 30.75574 1.000 130.41244 247 VAL B O 1
ATOM 4950 N N . ALA B 1 221 ? 10.48088 47.15956 32.75078 1.000 123.32111 248 ALA B N 1
ATOM 4951 C CA . ALA B 1 221 ? 10.42953 45.79341 32.25597 1.000 123.80773 248 ALA B CA 1
ATOM 4952 C C . ALA B 1 221 ? 9.01471 45.22805 32.25907 1.000 130.05029 248 ALA B C 1
ATOM 4953 O O . ALA B 1 221 ? 8.84541 44.00364 32.22736 1.000 132.76585 248 ALA B O 1
ATOM 4955 N N . GLN B 1 222 ? 7.99807 46.09268 32.31000 1.000 130.45507 249 GLN B N 1
ATOM 4956 C CA . GLN B 1 222 ? 6.61827 45.61925 32.31659 1.000 136.06078 249 GLN B CA 1
ATOM 4957 C C . GLN B 1 222 ? 6.24866 44.95374 30.99664 1.000 136.17186 249 GLN B C 1
ATOM 4958 O O . GLN B 1 222 ? 5.35412 44.10086 30.96190 1.000 137.71143 249 GLN B O 1
ATOM 4964 N N . SER B 1 223 ? 6.92571 45.32225 29.90654 1.000 136.87510 250 SER B N 1
ATOM 4965 C CA . SER B 1 223 ? 6.71370 44.65108 28.62994 1.000 141.52961 250 SER B CA 1
ATOM 4966 C C . SER B 1 223 ? 7.16916 43.19812 28.66083 1.000 142.71732 250 SER B C 1
ATOM 4967 O O . SER B 1 223 ? 6.68639 42.39206 27.85862 1.000 144.25563 250 SER B O 1
ATOM 4970 N N . TRP B 1 224 ? 8.08547 42.84907 29.56644 1.000 140.93995 251 TRP B N 1
ATOM 4971 C CA . TRP B 1 224 ? 8.55076 41.47254 29.68449 1.000 140.32450 251 TRP B CA 1
ATOM 4972 C C . TRP B 1 224 ? 7.50734 40.55914 30.31613 1.000 143.04400 251 TRP B C 1
ATOM 4973 O O . TRP B 1 224 ? 7.53828 39.34632 30.08059 1.000 144.21322 251 TRP B O 1
ATOM 4984 N N . LEU B 1 225 ? 6.58018 41.11333 31.10088 1.000 143.76178 252 LEU B N 1
ATOM 4985 C CA . LEU B 1 225 ? 5.59486 40.28467 31.78763 1.000 145.89360 252 LEU B CA 1
ATOM 4986 C C . LEU B 1 225 ? 4.55697 39.71935 30.82611 1.000 153.65343 252 LEU B C 1
ATOM 4987 O O . LEU B 1 225 ? 4.07161 38.60032 31.02762 1.000 155.91672 252 LEU B O 1
ATOM 5000 N N . GLU B 1 227 ? 4.70631 38.75516 27.61555 1.000 157.02203 254 GLU B N 1
ATOM 5001 C CA . GLU B 1 227 ? 5.08451 37.73999 26.64599 1.000 151.90074 254 GLU B CA 1
ATOM 5002 C C . GLU B 1 227 ? 5.29851 36.38613 27.32177 1.000 149.18547 254 GLU B C 1
ATOM 5003 O O . GLU B 1 227 ? 5.34471 36.26669 28.54880 1.000 148.97126 254 GLU B O 1
ATOM 5009 N N . ASN B 1 228 ? 5.42813 35.35442 26.49166 1.000 145.90550 255 ASN B N 1
ATOM 5010 C CA . ASN B 1 228 ? 5.62576 33.99691 26.97541 1.000 141.93253 255 ASN B CA 1
ATOM 5011 C C . ASN B 1 228 ? 7.09092 33.75216 27.31433 1.000 138.29178 255 ASN B C 1
ATOM 5012 O O . ASN B 1 228 ? 7.99647 34.35773 26.73398 1.000 132.44162 255 ASN B O 1
ATOM 5017 N N . HIS B 1 229 ? 7.31827 32.85106 28.26792 1.000 138.51281 256 HIS B N 1
ATOM 5018 C CA . HIS B 1 229 ? 8.66392 32.50656 28.70068 1.000 133.09580 256 HIS B CA 1
ATOM 5019 C C . HIS B 1 229 ? 8.71301 31.02407 29.04350 1.000 128.91437 256 HIS B C 1
ATOM 5020 O O . HIS B 1 229 ? 7.69184 30.33144 29.05780 1.000 133.84566 256 HIS B O 1
ATOM 5027 N N . PHE B 1 230 ? 9.92501 30.53861 29.32385 1.000 121.75318 257 PHE B N 1
ATOM 5028 C CA . PHE B 1 230 ? 10.11748 29.12196 29.61272 1.000 122.79931 257 PHE B CA 1
ATOM 5029 C C . PHE B 1 230 ? 9.62305 28.73448 31.00032 1.000 126.90469 257 PHE B C 1
ATOM 5030 O O . PHE B 1 230 ? 9.37802 27.54890 31.24734 1.000 126.92694 257 PHE B O 1
ATOM 5038 N N . TRP B 1 231 ? 9.47199 29.69824 31.90565 1.000 129.27955 258 TRP B N 1
ATOM 5039 C CA . TRP B 1 231 ? 9.10724 29.42760 33.28924 1.000 126.70723 258 TRP B CA 1
ATOM 5040 C C . TRP B 1 231 ? 7.61417 29.55989 33.55575 1.000 130.73134 258 TRP B C 1
ATOM 5041 O O . TRP B 1 231 ? 7.18937 29.38044 34.70143 1.000 136.42445 258 TRP B O 1
ATOM 5052 N N . ASP B 1 232 ? 6.81106 29.85994 32.53106 1.000 131.54581 259 ASP B N 1
ATOM 5053 C CA . ASP B 1 232 ? 5.40412 30.18353 32.75517 1.000 135.06919 259 ASP B CA 1
ATOM 5054 C C . ASP B 1 232 ? 4.64888 29.02246 33.39153 1.000 140.48874 259 ASP B C 1
ATOM 5055 O O . ASP B 1 232 ? 3.79766 29.23155 34.26388 1.000 140.50513 259 ASP B O 1
ATOM 5060 N N . GLY B 1 233 ? 4.94684 27.79495 32.97723 1.000 140.49869 260 GLY B N 1
ATOM 5061 C CA . GLY B 1 233 ? 4.19795 26.64934 33.45396 1.000 142.17843 260 GLY B CA 1
ATOM 5062 C C . GLY B 1 233 ? 4.70871 26.04200 34.74459 1.000 144.09367 260 GLY B C 1
ATOM 5063 O O . GLY B 1 233 ? 3.91666 25.66603 35.61397 1.000 141.96274 260 GLY B O 1
ATOM 5064 N N . LYS B 1 234 ? 6.03124 25.94464 34.88655 1.000 142.99977 261 LYS B N 1
ATOM 5065 C CA . LYS B 1 234 ? 6.60547 25.20906 36.00932 1.000 140.55224 261 LYS B CA 1
ATOM 5066 C C . LYS B 1 234 ? 6.48684 25.99770 37.30930 1.000 138.76529 261 LYS B C 1
ATOM 5067 O O . LYS B 1 234 ? 5.79228 25.58038 38.24336 1.000 141.99621 261 LYS B O 1
ATOM 5073 N N . ILE B 1 235 ? 7.15993 27.13955 37.38826 1.000 137.16324 262 ILE B N 1
ATOM 5074 C CA . ILE B 1 235 ? 7.26907 27.88233 38.63505 1.000 137.57143 262 ILE B CA 1
ATOM 5075 C C . ILE B 1 235 ? 6.07389 28.81671 38.78510 1.000 139.68947 262 ILE B C 1
ATOM 5076 O O . ILE B 1 235 ? 5.35850 29.11811 37.82602 1.000 141.21882 262 ILE B O 1
ATOM 5081 N N . THR B 1 236 ? 5.85379 29.27572 40.01550 1.000 143.20672 263 THR B N 1
ATOM 5082 C CA . THR B 1 236 ? 4.79875 30.23538 40.29564 1.000 143.27180 263 THR B CA 1
ATOM 5083 C C . THR B 1 236 ? 5.10959 31.57907 39.64044 1.000 143.91562 263 THR B C 1
ATOM 5084 O O . THR B 1 236 ? 6.23926 31.85756 39.22854 1.000 143.02351 263 THR B O 1
ATOM 5088 N N . GLU B 1 237 ? 4.08296 32.42317 39.55516 1.000 145.27564 264 GLU B N 1
ATOM 5089 C CA . GLU B 1 237 ? 4.20883 33.70294 38.86982 1.000 147.83462 264 GLU B CA 1
ATOM 5090 C C . GLU B 1 237 ? 4.62287 34.83513 39.80015 1.000 143.23292 264 GLU B C 1
ATOM 5091 O O . GLU B 1 237 ? 5.27314 35.78668 39.35188 1.000 139.20336 264 GLU B O 1
ATOM 5097 N N . GLU B 1 238 ? 4.27394 34.75239 41.08574 1.000 145.66080 265 GLU B N 1
ATOM 5098 C CA . GLU B 1 238 ? 4.55754 35.84920 42.00488 1.000 144.15371 265 GLU B CA 1
ATOM 5099 C C . GLU B 1 238 ? 6.00638 35.85771 42.47572 1.000 138.68423 265 GLU B C 1
ATOM 5100 O O . GLU B 1 238 ? 6.54332 36.92790 42.78163 1.000 137.26617 265 GLU B O 1
ATOM 5106 N N . GLU B 1 239 ? 6.65146 34.69084 42.54492 1.000 139.89046 266 GLU B N 1
ATOM 5107 C CA . GLU B 1 239 ? 8.03274 34.64040 43.01557 1.000 139.65960 266 GLU B CA 1
ATOM 5108 C C . GLU B 1 239 ? 8.98478 35.29339 42.02075 1.000 134.08693 266 GLU B C 1
ATOM 5109 O O . GLU B 1 239 ? 9.95099 35.95367 42.41971 1.000 132.06170 266 GLU B O 1
ATOM 5115 N N . VAL B 1 240 ? 8.73072 35.12273 40.72154 1.000 133.22185 267 VAL B N 1
ATOM 5116 C CA . VAL B 1 240 ? 9.61176 35.70214 39.71602 1.000 134.30016 267 VAL B CA 1
ATOM 5117 C C . VAL B 1 240 ? 9.43586 37.21222 39.62614 1.000 132.36431 267 VAL B C 1
ATOM 5118 O O . VAL B 1 240 ? 10.36193 37.92189 39.21571 1.000 126.16176 267 VAL B O 1
ATOM 5122 N N . ILE B 1 241 ? 8.27138 37.72733 40.02449 1.000 133.11215 268 ILE B N 1
ATOM 5123 C CA . ILE B 1 241 ? 7.96889 39.14934 39.89822 1.000 130.94715 268 ILE B CA 1
ATOM 5124 C C . ILE B 1 241 ? 8.14904 39.90990 41.20800 1.000 128.52466 268 ILE B C 1
ATOM 5125 O O . ILE B 1 241 ? 8.04782 41.14784 41.21136 1.000 125.33674 268 ILE B O 1
ATOM 5130 N N . SER B 1 242 ? 8.43297 39.22064 42.31121 1.000 132.64312 269 SER B N 1
ATOM 5131 C CA . SER B 1 242 ? 8.46082 39.84358 43.63509 1.000 128.35228 269 SER B CA 1
ATOM 5132 C C . SER B 1 242 ? 9.76512 40.61060 43.82325 1.000 127.60252 269 SER B C 1
ATOM 5133 O O . SER B 1 242 ? 10.77438 40.06945 44.27791 1.000 126.67800 269 SER B O 1
ATOM 5136 N N . GLY B 1 243 ? 9.73999 41.89007 43.47244 1.000 125.25863 270 GLY B N 1
ATOM 5137 C CA . GLY B 1 243 ? 10.80892 42.80211 43.81666 1.000 116.80866 270 GLY B CA 1
ATOM 5138 C C . GLY B 1 243 ? 11.98671 42.75142 42.85838 1.000 115.39226 270 GLY B C 1
ATOM 5139 O O . GLY B 1 243 ? 12.15551 41.82603 42.06540 1.000 113.20732 270 GLY B O 1
ATOM 5140 N N . PHE B 1 244 ? 12.81717 43.78906 42.94776 1.000 109.86869 271 PHE B N 1
ATOM 5141 C CA . PHE B 1 244 ? 14.05029 43.88783 42.18049 1.000 105.15791 271 PHE B CA 1
ATOM 5142 C C . PHE B 1 244 ? 15.05950 44.67812 43.00559 1.000 100.61370 271 PHE B C 1
ATOM 5143 O O . PHE B 1 244 ? 14.77356 45.10717 44.12682 1.000 101.17698 271 PHE B O 1
ATOM 5151 N N . TYR B 1 245 ? 16.24781 44.87723 42.44024 1.000 100.84321 272 TYR B N 1
ATOM 5152 C CA . TYR B 1 245 ? 17.35191 45.49676 43.15737 1.000 95.67939 272 TYR B CA 1
ATOM 5153 C C . TYR B 1 245 ? 17.94143 46.64446 42.34896 1.000 102.07717 272 TYR B C 1
ATOM 5154 O O . TYR B 1 245 ? 17.77954 46.72629 41.12877 1.000 92.79073 272 TYR B O 1
ATOM 5163 N N . LEU B 1 246 ? 18.63269 47.53591 43.05799 1.000 96.66140 273 LEU B N 1
ATOM 5164 C CA . LEU B 1 246 ? 19.44222 48.59231 42.45767 1.000 93.96080 273 LEU B CA 1
ATOM 5165 C C . LEU B 1 246 ? 20.88587 48.36499 42.88553 1.000 98.75865 273 LEU B C 1
ATOM 5166 O O . LEU B 1 246 ? 21.23091 48.57364 44.05395 1.000 90.83627 273 LEU B O 1
ATOM 5171 N N . VAL B 1 247 ? 21.72397 47.93387 41.94819 1.000 94.72053 274 VAL B N 1
ATOM 5172 C CA . VAL B 1 247 ? 23.12401 47.64188 42.24635 1.000 91.24084 274 VAL B CA 1
ATOM 5173 C C . VAL B 1 247 ? 23.97598 48.85872 41.90305 1.000 91.57969 274 VAL B C 1
ATOM 5174 O O . VAL B 1 247 ? 23.64971 49.60053 40.96474 1.000 91.36884 274 VAL B O 1
ATOM 5178 N N . PRO B 1 248 ? 25.06686 49.10693 42.63319 1.000 89.08105 275 PRO B N 1
ATOM 5179 C CA . PRO B 1 248 ? 25.89290 50.31152 42.40414 1.000 86.27901 275 PRO B CA 1
ATOM 5180 C C . PRO B 1 248 ? 26.81830 50.16566 41.20181 1.000 84.68779 275 PRO B C 1
ATOM 5181 O O . PRO B 1 248 ? 28.04330 50.04150 41.30911 1.000 84.94664 275 PRO B O 1
ATOM 5185 N N . ALA B 1 249 ? 26.21879 50.18147 40.01423 1.000 93.38250 276 ALA B N 1
ATOM 5186 C CA . ALA B 1 249 ? 26.95592 50.12944 38.76155 1.000 88.72728 276 ALA B CA 1
ATOM 5187 C C . ALA B 1 249 ? 26.31031 51.08901 37.77574 1.000 93.50285 276 ALA B C 1
ATOM 5188 O O . ALA B 1 249 ? 25.08315 51.12983 37.65408 1.000 94.86683 276 ALA B O 1
ATOM 5190 N N . CYS B 1 250 ? 27.13764 51.86158 37.08002 1.000 92.16411 277 CYS B N 1
ATOM 5191 C CA . CYS B 1 250 ? 26.66502 52.85433 36.12863 1.000 97.41315 277 CYS B CA 1
ATOM 5192 C C . CYS B 1 250 ? 27.03931 52.45284 34.70770 1.000 99.17968 277 CYS B C 1
ATOM 5193 O O . CYS B 1 250 ? 27.91274 51.61061 34.48169 1.000 101.54212 277 CYS B O 1
ATOM 5196 N N . SER B 1 251 ? 26.35911 53.07163 33.74604 1.000 102.70930 278 SER B N 1
ATOM 5197 C CA . SER B 1 251 ? 26.64926 52.84634 32.34000 1.000 100.66551 278 SER B CA 1
ATOM 5198 C C . SER B 1 251 ? 27.86761 53.66729 31.92283 1.000 99.56885 278 SER B C 1
ATOM 5199 O O . SER B 1 251 ? 28.43476 54.43371 32.70670 1.000 99.54458 278 SER B O 1
ATOM 5202 N N . TYR B 1 252 ? 28.28016 53.50728 30.66383 1.000 103.72465 279 TYR B N 1
ATOM 5203 C CA . TYR B 1 252 ? 29.42740 54.25771 30.16833 1.000 95.04018 279 TYR B CA 1
ATOM 5204 C C . TYR B 1 252 ? 29.10046 55.72811 29.94450 1.000 91.23793 279 TYR B C 1
ATOM 5205 O O . TYR B 1 252 ? 30.01686 56.55660 29.92342 1.000 102.01968 279 TYR B O 1
ATOM 5214 N N . LYS B 1 253 ? 27.82145 56.07048 29.78619 1.000 97.68140 280 LYS B N 1
ATOM 5215 C CA . LYS B 1 253 ? 27.40546 57.46252 29.66279 1.000 105.79126 280 LYS B CA 1
ATOM 5216 C C . LYS B 1 253 ? 27.13811 58.10999 31.01546 1.000 104.59136 280 LYS B C 1
ATOM 5217 O O . LYS B 1 253 ? 27.53071 59.25990 31.24015 1.000 114.81144 280 LYS B O 1
ATOM 5223 N N . GLY B 1 254 ? 26.47813 57.38997 31.91789 1.000 93.86464 281 GLY B N 1
ATOM 5224 C CA . GLY B 1 254 ? 25.95898 57.98857 33.12902 1.000 107.47510 281 GLY B CA 1
ATOM 5225 C C . GLY B 1 254 ? 27.03333 58.42124 34.10928 1.000 104.44205 281 GLY B C 1
ATOM 5226 O O . GLY B 1 254 ? 28.21568 58.09476 33.99525 1.000 99.55362 281 GLY B O 1
ATOM 5227 N N . LYS B 1 255 ? 26.58608 59.18432 35.10396 1.000 101.54647 282 LYS B N 1
ATOM 5228 C CA . LYS B 1 255 ? 27.44521 59.68191 36.16902 1.000 104.38966 282 LYS B CA 1
ATOM 5229 C C . LYS B 1 255 ? 27.55823 58.63125 37.26618 1.000 107.08443 282 LYS B C 1
ATOM 5230 O O . LYS B 1 255 ? 26.54338 58.15266 37.78195 1.000 105.92420 282 LYS B O 1
ATOM 5236 N N . LYS B 1 256 ? 28.79602 58.27986 37.62348 1.000 106.46942 283 LYS B N 1
ATOM 5237 C CA . LYS B 1 256 ? 29.01118 57.19236 38.57281 1.000 104.52843 283 LYS B CA 1
ATOM 5238 C C . LYS B 1 256 ? 28.52000 57.54907 39.97083 1.000 105.77829 283 LYS B C 1
ATOM 5239 O O . LYS B 1 256 ? 28.12655 56.65850 40.73275 1.000 103.28845 283 LYS B O 1
ATOM 5245 N N . ASP B 1 257 ? 28.52229 58.83452 40.32238 1.000 106.42994 284 ASP B N 1
ATOM 5246 C CA . ASP B 1 257 ? 28.14922 59.25575 41.66639 1.000 108.58693 284 ASP B CA 1
ATOM 5247 C C . ASP B 1 257 ? 26.64568 59.24650 41.91209 1.000 108.05944 284 ASP B C 1
ATOM 5248 O O . ASP B 1 257 ? 26.23022 59.33133 43.07187 1.000 92.50351 284 ASP B O 1
ATOM 5253 N N . ASN B 1 258 ? 25.82116 59.15738 40.86804 1.000 105.96826 285 ASN B N 1
ATOM 5254 C CA . ASN B 1 258 ? 24.37172 59.22353 41.02948 1.000 107.22004 285 ASN B CA 1
ATOM 5255 C C . ASN B 1 258 ? 23.61082 58.04320 40.44123 1.000 109.50861 285 ASN B C 1
ATOM 5256 O O . ASN B 1 258 ? 22.43739 57.86563 40.78931 1.000 108.95157 285 ASN B O 1
ATOM 5261 N N . GLU B 1 259 ? 24.22198 57.23252 39.58327 1.000 106.14535 286 GLU B N 1
ATOM 5262 C CA . GLU B 1 259 ? 23.49737 56.26573 38.76986 1.000 106.64199 286 GLU B CA 1
ATOM 5263 C C . GLU B 1 259 ? 23.65448 54.85093 39.31389 1.000 98.20258 286 GLU B C 1
ATOM 5264 O O . GLU B 1 259 ? 24.75437 54.43317 39.68825 1.000 87.25356 286 GLU B O 1
ATOM 5270 N N . TRP B 1 260 ? 22.54267 54.12073 39.35277 1.000 99.04742 287 TRP B N 1
ATOM 5271 C CA . TRP B 1 260 ? 22.49898 52.71295 39.72001 1.000 101.20210 287 TRP B CA 1
ATOM 5272 C C . TRP B 1 260 ? 22.16820 51.87797 38.48563 1.000 94.74896 287 TRP B C 1
ATOM 5273 O O . TRP B 1 260 ? 22.04125 52.39302 37.37154 1.000 107.25101 287 TRP B O 1
ATOM 5284 N N . ARG B 1 261 ? 22.02341 50.57093 38.69216 1.000 95.49268 288 ARG B N 1
ATOM 5285 C CA . ARG B 1 261 ? 21.65901 49.65067 37.62466 1.000 100.37029 288 ARG B CA 1
ATOM 5286 C C . ARG B 1 261 ? 20.56430 48.71444 38.11272 1.000 92.42762 288 ARG B C 1
ATOM 5287 O O . ARG B 1 261 ? 20.62246 48.20922 39.23755 1.000 98.98010 288 ARG B O 1
ATOM 5295 N N . LEU B 1 262 ? 19.56412 48.49324 37.26328 1.000 104.19949 289 LEU B N 1
ATOM 5296 C CA . LEU B 1 262 ? 18.47914 47.57733 37.59206 1.000 95.52609 289 LEU B CA 1
ATOM 5297 C C . LEU B 1 262 ? 18.98797 46.14138 37.55765 1.000 94.71416 289 LEU B C 1
ATOM 5298 O O . LEU B 1 262 ? 19.45493 45.66465 36.51778 1.000 103.83049 289 LEU B O 1
ATOM 5303 N N . SER B 1 263 ? 18.89873 45.45358 38.69258 1.000 95.48535 290 SER B N 1
ATOM 5304 C CA . SER B 1 263 ? 19.35781 44.07811 38.82289 1.000 90.76051 290 SER B CA 1
ATOM 5305 C C . SER B 1 263 ? 18.18099 43.18344 39.17900 1.000 95.06226 290 SER B C 1
ATOM 5306 O O . SER B 1 263 ? 17.42337 43.48586 40.10705 1.000 97.85335 290 SER B O 1
ATOM 5309 N N . PHE B 1 264 ? 18.03285 42.08669 38.44187 1.000 98.40634 291 PHE B N 1
ATOM 5310 C CA . PHE B 1 264 ? 16.99541 41.09233 38.68884 1.000 96.90965 291 PHE B CA 1
ATOM 5311 C C . PHE B 1 264 ? 17.59116 39.82004 39.28321 1.000 93.97734 291 PHE B C 1
ATOM 5312 O O . PHE B 1 264 ? 17.14904 38.70922 38.98504 1.000 94.88152 291 PHE B O 1
ATOM 5320 N N . ALA B 1 265 ? 18.60874 39.97893 40.13482 1.000 95.06541 292 ALA B N 1
ATOM 5321 C CA . ALA B 1 265 ? 19.28344 38.82243 40.71625 1.000 98.19043 292 ALA B CA 1
ATOM 5322 C C . ALA B 1 265 ? 18.31831 37.96332 41.52226 1.000 99.38772 292 ALA B C 1
ATOM 5323 O O . ALA B 1 265 ? 18.42947 36.73208 41.52865 1.000 102.79009 292 ALA B O 1
ATOM 5325 N N . ARG B 1 266 ? 17.36075 38.59407 42.20554 1.000 99.15382 293 ARG B N 1
ATOM 5326 C CA . ARG B 1 266 ? 16.37248 37.83285 42.96220 1.000 102.87472 293 ARG B CA 1
ATOM 5327 C C . ARG B 1 266 ? 15.49219 37.00226 42.03642 1.000 99.38330 293 ARG B C 1
ATOM 5328 O O . ARG B 1 266 ? 15.13407 35.86414 42.36185 1.000 103.76475 293 ARG B O 1
ATOM 5336 N N . SER B 1 267 ? 15.14140 37.55129 40.87160 1.000 100.35376 294 SER B N 1
ATOM 5337 C CA . SER B 1 267 ? 14.29233 36.82017 39.93699 1.000 106.98535 294 SER B CA 1
ATOM 5338 C C . SER B 1 267 ? 15.06464 35.70773 39.23811 1.000 102.56606 294 SER B C 1
ATOM 5339 O O . SER B 1 267 ? 14.52584 34.61720 39.01546 1.000 100.75874 294 SER B O 1
ATOM 5342 N N . GLU B 1 268 ? 16.32899 35.96214 38.88860 1.000 98.08766 295 GLU B N 1
ATOM 5343 C CA . GLU B 1 268 ? 17.10777 34.97339 38.14934 1.000 99.40726 295 GLU B CA 1
ATOM 5344 C C . GLU B 1 268 ? 17.37279 33.72154 38.97577 1.000 101.01401 295 GLU B C 1
ATOM 5345 O O . GLU B 1 268 ? 17.47841 32.62574 38.41353 1.000 98.67906 295 GLU B O 1
ATOM 5351 N N . VAL B 1 269 ? 17.48734 33.85950 40.29960 1.000 96.99181 296 VAL B N 1
ATOM 5352 C CA . VAL B 1 269 ? 17.69949 32.69180 41.15196 1.000 95.37517 296 VAL B CA 1
ATOM 5353 C C . VAL B 1 269 ? 16.52499 31.72952 41.03578 1.000 102.16147 296 VAL B C 1
ATOM 5354 O O . VAL B 1 269 ? 16.70787 30.50968 40.93619 1.000 102.38388 296 VAL B O 1
ATOM 5358 N N . GLN B 1 270 ? 15.30074 32.26136 41.03793 1.000 104.59837 297 GLN B N 1
ATOM 5359 C CA . GLN B 1 270 ? 14.13069 31.41215 40.84958 1.000 103.05303 297 GLN B CA 1
ATOM 5360 C C . GLN B 1 270 ? 14.06677 30.85504 39.43389 1.000 112.17005 297 GLN B C 1
ATOM 5361 O O . GLN B 1 270 ? 13.48339 29.78725 39.21618 1.000 114.90146 297 GLN B O 1
ATOM 5367 N N . LEU B 1 271 ? 14.66052 31.55571 38.46447 1.000 109.28940 298 LEU B N 1
ATOM 5368 C CA . LEU B 1 271 ? 14.68539 31.06146 37.09312 1.000 103.95482 298 LEU B CA 1
ATOM 5369 C C . LEU B 1 271 ? 15.69554 29.93641 36.90941 1.000 106.00107 298 LEU B C 1
ATOM 5370 O O . LEU B 1 271 ? 15.53249 29.10650 36.00786 1.000 108.07622 298 LEU B O 1
ATOM 5375 N N . LYS B 1 272 ? 16.73826 29.89250 37.74372 1.000 105.38459 299 LYS B N 1
ATOM 5376 C CA . LYS B 1 272 ? 17.73820 28.83574 37.62245 1.000 107.81468 299 LYS B CA 1
ATOM 5377 C C . LYS B 1 272 ? 17.13410 27.46840 37.91501 1.000 109.12428 299 LYS B C 1
ATOM 5378 O O . LYS B 1 272 ? 17.49786 26.47120 37.28039 1.000 107.38243 299 LYS B O 1
ATOM 5384 N N . LYS B 1 273 ? 16.20649 27.40195 38.87159 1.000 110.39821 300 LYS B N 1
ATOM 5385 C CA . LYS B 1 273 ? 15.56793 26.13934 39.21954 1.000 107.89669 300 LYS B CA 1
ATOM 5386 C C . LYS B 1 273 ? 14.55796 25.67993 38.17626 1.000 110.19684 300 LYS B C 1
ATOM 5387 O O . LYS B 1 273 ? 14.11439 24.52829 38.23700 1.000 113.63073 300 LYS B O 1
ATOM 5393 N N . CYS B 1 274 ? 14.18700 26.54120 37.22930 1.000 111.30055 301 CYS B N 1
ATOM 5394 C CA . CYS B 1 274 ? 13.27631 26.17166 36.15426 1.000 108.16217 301 CYS B CA 1
ATOM 5395 C C . CYS B 1 274 ? 13.99261 25.59871 34.94070 1.000 109.00496 301 CYS B C 1
ATOM 5396 O O . CYS B 1 274 ? 13.33007 25.06961 34.04183 1.000 115.17801 301 CYS B O 1
ATOM 5399 N N . ILE B 1 275 ? 15.31584 25.69741 34.88924 1.000 110.14925 302 ILE B N 1
ATOM 5400 C CA . ILE B 1 275 ? 16.10656 25.20049 33.77062 1.000 108.74475 302 ILE B CA 1
ATOM 5401 C C . ILE B 1 275 ? 16.62070 23.81276 34.11813 1.000 110.52376 302 ILE B C 1
ATOM 5402 O O . ILE B 1 275 ? 17.06416 23.56661 35.24756 1.000 114.74499 302 ILE B O 1
ATOM 5407 N N . SER B 1 276 ? 16.55636 22.90084 33.15056 1.000 113.37266 303 SER B N 1
ATOM 5408 C CA . SER B 1 276 ? 17.03003 21.54314 33.37635 1.000 115.52434 303 SER B CA 1
ATOM 5409 C C . SER B 1 276 ? 18.52879 21.54151 33.65432 1.000 113.76807 303 SER B C 1
ATOM 5410 O O . SER B 1 276 ? 19.27391 22.40326 33.17945 1.000 109.96149 303 SER B O 1
ATOM 5413 N N . SER B 1 277 ? 18.96719 20.55551 34.44185 1.000 113.80374 304 SER B N 1
ATOM 5414 C CA . SER B 1 277 ? 20.37320 20.48277 34.82522 1.000 110.77909 304 SER B CA 1
ATOM 5415 C C . SER B 1 277 ? 21.27800 20.27830 33.61783 1.000 111.55727 304 SER B C 1
ATOM 5416 O O . SER B 1 277 ? 22.43500 20.71247 33.63132 1.000 110.68313 304 SER B O 1
ATOM 5419 N N . SER B 1 278 ? 20.77335 19.62779 32.56691 1.000 112.35978 305 SER B N 1
ATOM 5420 C CA . SER B 1 278 ? 21.58537 19.41497 31.37326 1.000 112.23465 305 SER B CA 1
ATOM 5421 C C . SER B 1 278 ? 21.88185 20.73076 30.66363 1.000 112.99052 305 SER B C 1
ATOM 5422 O O . SER B 1 278 ? 22.99171 20.93261 30.15676 1.000 106.10403 305 SER B O 1
ATOM 5425 N N . LEU B 1 279 ? 20.90330 21.63806 30.61614 1.000 114.92445 306 LEU B N 1
ATOM 5426 C CA . LEU B 1 279 ? 21.13041 22.94613 30.01382 1.000 109.71831 306 LEU B CA 1
ATOM 5427 C C . LEU B 1 279 ? 22.07649 23.80579 30.84101 1.000 107.12633 306 LEU B C 1
ATOM 5428 O O . LEU B 1 279 ? 22.70891 24.71369 30.29175 1.000 106.26111 306 LEU B O 1
ATOM 5441 N N . GLN B 1 281 ? 24.71163 22.63262 32.70618 1.000 101.01635 308 GLN B N 1
ATOM 5442 C CA . GLN B 1 281 ? 26.07825 22.11862 32.68639 1.000 95.24684 308 GLN B CA 1
ATOM 5443 C C . GLN B 1 281 ? 26.86169 22.66580 31.50034 1.000 97.64392 308 GLN B C 1
ATOM 5444 O O . GLN B 1 281 ? 28.03762 23.02210 31.63880 1.000 97.68276 308 GLN B O 1
ATOM 5450 N N . ALA B 1 282 ? 26.23074 22.73678 30.32632 1.000 93.03002 309 ALA B N 1
ATOM 5451 C CA . ALA B 1 282 ? 26.90869 23.29402 29.16161 1.000 94.09270 309 ALA B CA 1
ATOM 5452 C C . ALA B 1 282 ? 27.13834 24.79157 29.31094 1.000 86.49313 309 ALA B C 1
ATOM 5453 O O . ALA B 1 282 ? 28.13029 25.31955 28.79505 1.000 88.75799 309 ALA B O 1
ATOM 5455 N N . TYR B 1 283 ? 26.23790 25.48862 30.00787 1.000 92.25381 310 TYR B N 1
ATOM 5456 C CA . TYR B 1 283 ? 26.43420 26.91356 30.25281 1.000 90.50092 310 TYR B CA 1
ATOM 5457 C C . TYR B 1 283 ? 27.66006 27.15773 31.12305 1.000 83.27507 310 TYR B C 1
ATOM 5458 O O . TYR B 1 283 ? 28.44649 28.07448 30.85743 1.000 89.53585 310 TYR B O 1
ATOM 5467 N N . GLN B 1 284 ? 27.83998 26.34711 32.16885 1.000 84.99894 311 GLN B N 1
ATOM 5468 C CA . GLN B 1 284 ? 29.03641 26.46810 32.99511 1.000 87.93273 311 GLN B CA 1
ATOM 5469 C C . GLN B 1 284 ? 30.28664 26.12408 32.19679 1.000 83.83999 311 GLN B C 1
ATOM 5470 O O . GLN B 1 284 ? 31.34555 26.73253 32.39203 1.000 81.37926 311 GLN B O 1
ATOM 5476 N N . ALA B 1 285 ? 30.18226 25.14969 31.28982 1.000 84.45153 312 ALA B N 1
ATOM 5477 C CA . ALA B 1 285 ? 31.30499 24.83413 30.41407 1.000 78.48915 312 ALA B CA 1
ATOM 5478 C C . ALA B 1 285 ? 31.55042 25.95493 29.41258 1.000 85.53044 312 ALA B C 1
ATOM 5479 O O . ALA B 1 285 ? 32.70338 26.28320 29.11049 1.000 87.58333 312 ALA B O 1
ATOM 5481 N N . CYS B 1 286 ? 30.47891 26.55395 28.88683 1.000 81.13824 313 CYS B N 1
ATOM 5482 C CA . CYS B 1 286 ? 30.63903 27.69219 27.98821 1.000 79.77173 313 CYS B CA 1
ATOM 5483 C C . CYS B 1 286 ? 31.19045 28.90216 28.72956 1.000 79.17651 313 CYS B C 1
ATOM 5484 O O . CYS B 1 286 ? 32.00376 29.65577 28.18196 1.000 79.25119 313 CYS B O 1
ATOM 5487 N N . LYS B 1 287 ? 30.75868 29.10314 29.97702 1.000 85.10990 314 LYS B N 1
ATOM 5488 C CA . LYS B 1 287 ? 31.25932 30.22674 30.76099 1.000 78.02512 314 LYS B CA 1
ATOM 5489 C C . LYS B 1 287 ? 32.75315 30.09073 31.02331 1.000 72.72020 314 LYS B C 1
ATOM 5490 O O . LYS B 1 287 ? 33.49045 31.08024 30.97368 1.000 73.96306 314 LYS B O 1
ATOM 5496 N N . ALA B 1 288 ? 33.22297 28.86840 31.28196 1.000 70.41906 315 ALA B N 1
ATOM 5497 C CA . ALA B 1 288 ? 34.63938 28.65870 31.55754 1.000 76.51245 315 ALA B CA 1
ATOM 5498 C C . ALA B 1 288 ? 35.51604 28.89541 30.33495 1.000 85.83252 315 ALA B C 1
ATOM 5499 O O . ALA B 1 288 ? 36.72049 29.12386 30.48874 1.000 96.69608 315 ALA B O 1
ATOM 5501 N N . ILE B 1 289 ? 34.94535 28.85036 29.13060 1.000 81.50188 316 ILE B N 1
ATOM 5502 C CA . ILE B 1 289 ? 35.75313 29.02073 27.92813 1.000 88.56635 316 ILE B CA 1
ATOM 5503 C C . ILE B 1 289 ? 35.95059 30.49681 27.59339 1.000 79.11980 316 ILE B C 1
ATOM 5504 O O . ILE B 1 289 ? 37.02286 30.88896 27.11773 1.000 80.32629 316 ILE B O 1
ATOM 5509 N N . ILE B 1 290 ? 34.94939 31.33937 27.84680 1.000 77.84230 317 ILE B N 1
ATOM 5510 C CA . ILE B 1 290 ? 34.96264 32.72193 27.38174 1.000 84.57958 317 ILE B CA 1
ATOM 5511 C C . ILE B 1 290 ? 35.07046 33.73041 28.51356 1.000 85.28484 317 ILE B C 1
ATOM 5512 O O . ILE B 1 290 ? 35.10765 34.93924 28.24081 1.000 95.10233 317 ILE B O 1
ATOM 5517 N N . ILE B 1 291 ? 35.12190 33.28771 29.77229 1.000 91.14674 318 ILE B N 1
ATOM 5518 C CA . ILE B 1 291 ? 35.19234 34.24534 30.87394 1.000 87.53595 318 ILE B CA 1
ATOM 5519 C C . ILE B 1 291 ? 36.54461 34.94881 30.88634 1.000 91.00079 318 ILE B C 1
ATOM 5520 O O . ILE B 1 291 ? 36.63648 36.14197 31.19961 1.000 101.51535 318 ILE B O 1
ATOM 5525 N N . LYS B 1 292 ? 37.60966 34.23178 30.53380 1.000 86.03171 319 LYS B N 1
ATOM 5526 C CA . LYS B 1 292 ? 38.95081 34.79790 30.49448 1.000 87.79958 319 LYS B CA 1
ATOM 5527 C C . LYS B 1 292 ? 39.41488 35.12215 29.08335 1.000 87.10820 319 LYS B C 1
ATOM 5528 O O . LYS B 1 292 ? 40.17654 36.07717 28.89604 1.000 80.91094 319 LYS B O 1
ATOM 5534 N N . LEU B 1 293 ? 38.96171 34.35614 28.08835 1.000 79.54129 320 LEU B N 1
ATOM 5535 C CA . LEU B 1 293 ? 39.38138 34.59686 26.71202 1.000 84.59760 320 LEU B CA 1
ATOM 5536 C C . LEU B 1 293 ? 38.86678 35.93579 26.19861 1.000 74.94036 320 LEU B C 1
ATOM 5537 O O . LEU B 1 293 ? 39.59644 36.66889 25.52121 1.000 74.78297 320 LEU B O 1
ATOM 5542 N N . LEU B 1 294 ? 37.61847 36.27321 26.51192 1.000 80.16089 321 LEU B N 1
ATOM 5543 C CA . LEU B 1 294 ? 36.97621 37.49017 26.02798 1.000 80.91163 321 LEU B CA 1
ATOM 5544 C C . LEU B 1 294 ? 36.84841 38.53971 27.12904 1.000 82.81230 321 LEU B C 1
ATOM 5545 O O . LEU B 1 294 ? 35.83812 39.23770 27.22348 1.000 77.51680 321 LEU B O 1
ATOM 5550 N N . SER B 1 295 ? 37.87491 38.67195 27.96887 1.000 87.25245 322 SER B N 1
ATOM 5551 C CA . SER B 1 295 ? 37.80906 39.55996 29.12387 1.000 94.61976 322 SER B CA 1
ATOM 5552 C C . SER B 1 295 ? 38.43467 40.92622 28.88045 1.000 93.92962 322 SER B C 1
ATOM 5553 O O . SER B 1 295 ? 37.95162 41.92130 29.43066 1.000 91.96668 322 SER B O 1
ATOM 5556 N N . ARG B 1 296 ? 39.48970 41.00483 28.07404 1.000 97.87859 323 ARG B N 1
ATOM 5557 C CA . ARG B 1 296 ? 40.17885 42.26422 27.85363 1.000 94.35409 323 ARG B CA 1
ATOM 5558 C C . ARG B 1 296 ? 40.04491 42.70468 26.39923 1.000 95.93420 323 ARG B C 1
ATOM 5559 O O . ARG B 1 296 ? 39.97013 41.86246 25.49846 1.000 96.48544 323 ARG B O 1
ATOM 5567 N N . PRO B 1 297 ? 40.00925 44.02374 26.13170 1.000 101.19776 324 PRO B N 1
ATOM 5568 C CA . PRO B 1 297 ? 40.06201 45.14094 27.08695 1.000 95.90651 324 PRO B CA 1
ATOM 5569 C C . PRO B 1 297 ? 38.78772 45.27020 27.91644 1.000 91.93811 324 PRO B C 1
ATOM 5570 O O . PRO B 1 297 ? 38.85309 45.39524 29.13908 1.000 95.42019 324 PRO B O 1
ATOM 5574 N N . LYS B 1 298 ? 37.64116 45.24790 27.24560 1.000 95.34943 325 LYS B N 1
ATOM 5575 C CA . LYS B 1 298 ? 36.34452 45.20166 27.90222 1.000 92.09716 325 LYS B CA 1
ATOM 5576 C C . LYS B 1 298 ? 35.71277 43.84018 27.64719 1.000 93.09654 325 LYS B C 1
ATOM 5577 O O . LYS B 1 298 ? 35.75440 43.32453 26.52527 1.000 96.11409 325 LYS B O 1
ATOM 5583 N N . ALA B 1 299 ? 35.12948 43.26422 28.69113 1.000 85.61702 326 ALA B N 1
ATOM 5584 C CA . ALA B 1 299 ? 34.77303 41.85519 28.69347 1.000 89.48250 326 ALA B CA 1
ATOM 5585 C C . ALA B 1 299 ? 33.39725 41.60558 28.09031 1.000 90.45281 326 ALA B C 1
ATOM 5586 O O . ALA B 1 299 ? 32.52356 42.47662 28.08581 1.000 84.96816 326 ALA B O 1
ATOM 5588 N N . ILE B 1 300 ? 33.22439 40.39547 27.56237 1.000 88.93002 327 ILE B N 1
ATOM 5589 C CA . ILE B 1 300 ? 31.89827 39.81633 27.35100 1.000 91.19385 327 ILE B CA 1
ATOM 5590 C C . ILE B 1 300 ? 31.57622 39.09609 28.65698 1.000 80.68019 327 ILE B C 1
ATOM 5591 O O . ILE B 1 300 ? 31.83502 37.90279 28.81878 1.000 86.08786 327 ILE B O 1
ATOM 5596 N N . SER B 1 301 ? 31.02303 39.85022 29.61066 1.000 88.96009 328 SER B N 1
ATOM 5597 C CA . SER B 1 301 ? 30.87769 39.38357 30.98086 1.000 92.86135 328 SER B CA 1
ATOM 5598 C C . SER B 1 301 ? 30.04842 38.10262 31.04537 1.000 89.77552 328 SER B C 1
ATOM 5599 O O . SER B 1 301 ? 29.23991 37.82625 30.15559 1.000 93.84909 328 SER B O 1
ATOM 5602 N N . PRO B 1 302 ? 30.24455 37.29620 32.09259 1.000 92.54101 329 PRO B N 1
ATOM 5603 C CA . PRO B 1 302 ? 29.40586 36.09861 32.25934 1.000 86.38566 329 PRO B CA 1
ATOM 5604 C C . PRO B 1 302 ? 27.92447 36.40894 32.36519 1.000 85.79792 329 PRO B C 1
ATOM 5605 O O . PRO B 1 302 ? 27.10240 35.52171 32.10478 1.000 88.76805 329 PRO B O 1
ATOM 5609 N N . TYR B 1 303 ? 27.55405 37.63658 32.73959 1.000 80.75995 330 TYR B N 1
ATOM 5610 C CA . TYR B 1 303 ? 26.14249 38.00065 32.75120 1.000 81.98703 330 TYR B CA 1
ATOM 5611 C C . TYR B 1 303 ? 25.59166 38.13662 31.33798 1.000 88.56719 330 TYR B C 1
ATOM 5612 O O . TYR B 1 303 ? 24.39560 37.91436 31.11721 1.000 86.79637 330 TYR B O 1
ATOM 5621 N N . HIS B 1 304 ? 26.43990 38.50574 30.37479 1.000 90.46793 331 HIS B N 1
ATOM 5622 C CA . HIS B 1 304 ? 26.01407 38.52089 28.97889 1.000 86.88239 331 HIS B CA 1
ATOM 5623 C C . HIS B 1 304 ? 25.66264 37.11614 28.50709 1.000 83.94849 331 HIS B C 1
ATOM 5624 O O . HIS B 1 304 ? 24.62681 36.90239 27.86653 1.000 89.12767 331 HIS B O 1
ATOM 5631 N N . LEU B 1 305 ? 26.51893 36.14085 28.82118 1.000 84.83373 332 LEU B N 1
ATOM 5632 C CA . LEU B 1 305 ? 26.22929 34.75685 28.46213 1.000 92.73278 332 LEU B CA 1
ATOM 5633 C C . LEU B 1 305 ? 25.02118 34.23113 29.22682 1.000 91.57333 332 LEU B C 1
ATOM 5634 O O . LEU B 1 305 ? 24.23659 33.43906 28.69127 1.000 93.16123 332 LEU B O 1
ATOM 5639 N N . ARG B 1 306 ? 24.85510 34.66041 30.48032 1.000 86.37238 333 ARG B N 1
ATOM 5640 C CA . ARG B 1 306 ? 23.69343 34.23946 31.25595 1.000 90.65763 333 ARG B CA 1
ATOM 5641 C C . ARG B 1 306 ? 22.40387 34.77896 30.65086 1.000 90.56744 333 ARG B C 1
ATOM 5642 O O . ARG B 1 306 ? 21.39979 34.06135 30.56933 1.000 91.77883 333 ARG B O 1
ATOM 5650 N N . SER B 1 307 ? 22.41348 36.04160 30.21528 1.000 89.92304 334 SER B N 1
ATOM 5651 C CA . SER B 1 307 ? 21.22400 36.61800 29.59611 1.000 92.06892 334 SER B CA 1
ATOM 5652 C C . SER B 1 307 ? 20.87947 35.90398 28.29557 1.000 101.41013 334 SER B C 1
ATOM 5653 O O . SER B 1 307 ? 19.70953 35.59658 28.03880 1.000 102.86699 334 SER B O 1
ATOM 5672 N N . LEU B 1 310 ? 19.21896 32.67920 28.90569 1.000 97.26983 337 LEU B N 1
ATOM 5673 C CA . LEU B 1 310 ? 17.81149 32.88410 29.22795 1.000 100.28221 337 LEU B CA 1
ATOM 5674 C C . LEU B 1 310 ? 16.97728 33.11093 27.97291 1.000 104.93194 337 LEU B C 1
ATOM 5675 O O . LEU B 1 310 ? 15.81669 32.68806 27.91832 1.000 106.48873 337 LEU B O 1
ATOM 5680 N N . TRP B 1 311 ? 17.54468 33.76921 26.95827 1.000 100.76331 338 TRP B N 1
ATOM 5681 C CA . TRP B 1 311 ? 16.84802 33.88874 25.68132 1.000 106.96004 338 TRP B CA 1
ATOM 5682 C C . TRP B 1 311 ? 16.74123 32.53707 24.98741 1.000 109.54381 338 TRP B C 1
ATOM 5683 O O . TRP B 1 311 ? 15.73753 32.24970 24.32444 1.000 109.12247 338 TRP B O 1
ATOM 5694 N N . ALA B 1 312 ? 17.76853 31.69517 25.12799 1.000 108.58157 339 ALA B N 1
ATOM 5695 C CA . ALA B 1 312 ? 17.73968 30.37812 24.50282 1.000 106.94866 339 ALA B CA 1
ATOM 5696 C C . ALA B 1 312 ? 16.68912 29.47695 25.13661 1.000 115.17130 339 ALA B C 1
ATOM 5697 O O . ALA B 1 312 ? 16.12295 28.61540 24.45503 1.000 122.00716 339 ALA B O 1
ATOM 5699 N N . CYS B 1 313 ? 16.41442 29.65690 26.43073 1.000 112.44116 340 CYS B N 1
ATOM 5700 C CA . CYS B 1 313 ? 15.39022 28.84854 27.08267 1.000 114.82981 340 CYS B CA 1
ATOM 5701 C C . CYS B 1 313 ? 13.99541 29.19794 26.58030 1.000 117.87920 340 CYS B C 1
ATOM 5702 O O . CYS B 1 313 ? 13.11672 28.32900 26.54333 1.000 122.50391 340 CYS B O 1
ATOM 5705 N N . ASP B 1 314 ? 13.77255 30.45599 26.19053 1.000 116.15293 341 ASP B N 1
ATOM 5706 C CA . ASP B 1 314 ? 12.48339 30.83430 25.62149 1.000 120.55801 341 ASP B CA 1
ATOM 5707 C C . ASP B 1 314 ? 12.31094 30.29501 24.20700 1.000 125.20574 341 ASP B C 1
ATOM 5708 O O . ASP B 1 314 ? 11.17797 30.07116 23.76623 1.000 128.45977 341 ASP B O 1
ATOM 5713 N N . ARG B 1 315 ? 13.41147 30.07765 23.48514 1.000 121.70429 342 ARG B N 1
ATOM 5714 C CA . ARG B 1 315 ? 13.34288 29.61744 22.10399 1.000 125.06765 342 ARG B CA 1
ATOM 5715 C C . ARG B 1 315 ? 13.35064 28.10215 21.96529 1.000 127.79505 342 ARG B C 1
ATOM 5716 O O . ARG B 1 315 ? 12.94393 27.59258 20.91473 1.000 133.65125 342 ARG B O 1
ATOM 5724 N N . LEU B 1 316 ? 13.80232 27.37524 22.98243 1.000 130.58267 343 LEU B N 1
ATOM 5725 C CA . LEU B 1 316 ? 13.85731 25.92401 22.88406 1.000 138.37441 343 LEU B CA 1
ATOM 5726 C C . LEU B 1 316 ? 12.44567 25.33963 22.84678 1.000 143.04269 343 LEU B C 1
ATOM 5727 O O . LEU B 1 316 ? 11.54661 25.83406 23.53675 1.000 143.53858 343 LEU B O 1
ATOM 5732 N N . PRO B 1 317 ? 12.21541 24.29287 22.04647 1.000 145.49316 344 PRO B N 1
ATOM 5733 C CA . PRO B 1 317 ? 10.89796 23.64370 22.04095 1.000 149.12308 344 PRO B CA 1
ATOM 5734 C C . PRO B 1 317 ? 10.69213 22.78050 23.27425 1.000 156.35193 344 PRO B C 1
ATOM 5735 O O . PRO B 1 317 ? 11.49759 22.82366 24.20957 1.000 155.30218 344 PRO B O 1
ATOM 5739 N N . ALA B 1 318 ? 9.61568 21.99194 23.28904 1.000 158.45178 345 ALA B N 1
ATOM 5740 C CA . ALA B 1 318 ? 9.36515 21.10521 24.41838 1.000 161.07342 345 ALA B CA 1
ATOM 5741 C C . ALA B 1 318 ? 10.41576 20.00982 24.53808 1.000 162.73502 345 ALA B C 1
ATOM 5742 O O . ALA B 1 318 ? 10.58128 19.44330 25.62395 1.000 160.27133 345 ALA B O 1
ATOM 5744 N N . ASN B 1 319 ? 11.12458 19.70221 23.45643 1.000 161.53242 346 ASN B N 1
ATOM 5745 C CA . ASN B 1 319 ? 12.15411 18.67027 23.47715 1.000 159.81278 346 ASN B CA 1
ATOM 5746 C C . ASN B 1 319 ? 13.40087 19.14916 24.21417 1.000 157.45379 346 ASN B C 1
ATOM 5747 O O . ASN B 1 319 ? 14.27741 19.78323 23.62610 1.000 152.25937 346 ASN B O 1
ATOM 5752 N N . ASP B 1 325 ? 20.49889 13.74454 25.33792 1.000 130.22890 352 ASP B N 1
ATOM 5753 C CA . ASP B 1 325 ? 21.70988 14.18315 24.65483 1.000 133.45256 352 ASP B CA 1
ATOM 5754 C C . ASP B 1 325 ? 21.48208 15.51414 23.94404 1.000 133.47896 352 ASP B C 1
ATOM 5755 O O . ASP B 1 325 ? 21.29751 15.55838 22.72756 1.000 138.36972 352 ASP B O 1
ATOM 5760 N N . TYR B 1 326 ? 21.48879 16.60355 24.71816 1.000 131.26506 353 TYR B N 1
ATOM 5761 C CA . TYR B 1 326 ? 21.32670 17.93474 24.14604 1.000 128.36806 353 TYR B CA 1
ATOM 5762 C C . TYR B 1 326 ? 22.23369 18.96049 24.81914 1.000 123.81336 353 TYR B C 1
ATOM 5763 O O . TYR B 1 326 ? 22.01653 20.16740 24.65619 1.000 121.55794 353 TYR B O 1
ATOM 5772 N N . ALA B 1 327 ? 23.24291 18.51352 25.56902 1.000 120.05507 354 ALA B N 1
ATOM 5773 C CA . ALA B 1 327 ? 24.16849 19.44551 26.20205 1.000 110.06489 354 ALA B CA 1
ATOM 5774 C C . ALA B 1 327 ? 25.16043 20.01763 25.19713 1.000 106.78628 354 ALA B C 1
ATOM 5775 O O . ALA B 1 327 ? 25.47715 21.21123 25.24587 1.000 103.58061 354 ALA B O 1
ATOM 5777 N N . ALA B 1 328 ? 25.66015 19.18473 24.28110 1.000 107.62809 355 ALA B N 1
ATOM 5778 C CA . ALA B 1 328 ? 26.60140 19.67372 23.27915 1.000 105.31075 355 ALA B CA 1
ATOM 5779 C C . ALA B 1 328 ? 25.91453 20.59602 22.28049 1.000 103.09473 355 ALA B C 1
ATOM 5780 O O . ALA B 1 328 ? 26.48624 21.61423 21.87345 1.000 99.12265 355 ALA B O 1
ATOM 5782 N N . HIS B 1 329 ? 24.68906 20.25542 21.87292 1.000 107.91877 356 HIS B N 1
ATOM 5783 C CA . HIS B 1 329 ? 23.94363 21.12284 20.96642 1.000 105.40689 356 HIS B CA 1
ATOM 5784 C C . HIS B 1 329 ? 23.61933 22.45746 21.62500 1.000 102.71693 356 HIS B C 1
ATOM 5785 O O . HIS B 1 329 ? 23.67955 23.50788 20.97520 1.000 101.84586 356 HIS B O 1
ATOM 5792 N N . PHE B 1 330 ? 23.27594 22.43773 22.91515 1.000 103.64762 357 PHE B N 1
ATOM 5793 C CA . PHE B 1 330 ? 23.04216 23.68634 23.63142 1.000 104.50119 357 PHE B CA 1
ATOM 5794 C C . PHE B 1 330 ? 24.33955 24.45475 23.84342 1.000 98.68519 357 PHE B C 1
ATOM 5795 O O . PHE B 1 330 ? 24.33296 25.69113 23.84705 1.000 95.10253 357 PHE B O 1
ATOM 5803 N N . LEU B 1 331 ? 25.45622 23.74342 24.01655 1.000 100.18046 358 LEU B N 1
ATOM 5804 C CA . LEU B 1 331 ? 26.75210 24.40452 24.13205 1.000 96.83457 358 LEU B CA 1
ATOM 5805 C C . LEU B 1 331 ? 27.11054 25.12823 22.84038 1.000 91.98968 358 LEU B C 1
ATOM 5806 O O . LEU B 1 331 ? 27.51242 26.29743 22.85904 1.000 91.31994 358 LEU B O 1
ATOM 5811 N N . LEU B 1 332 ? 26.96939 24.44367 21.70259 1.000 95.79231 359 LEU B N 1
ATOM 5812 C CA . LEU B 1 332 ? 27.24163 25.08069 20.41924 1.000 90.90510 359 LEU B CA 1
ATOM 5813 C C . LEU B 1 332 ? 26.21056 26.15439 20.09770 1.000 91.30637 359 LEU B C 1
ATOM 5814 O O . LEU B 1 332 ? 26.52660 27.12629 19.40182 1.000 90.62269 359 LEU B O 1
ATOM 5819 N N . GLY B 1 333 ? 24.98065 25.99962 20.59154 1.000 90.93151 360 GLY B N 1
ATOM 5820 C CA . GLY B 1 333 ? 23.97722 27.02966 20.38122 1.000 86.65937 360 GLY B CA 1
ATOM 5821 C C . GLY B 1 333 ? 24.29456 28.31149 21.12701 1.000 92.24733 360 GLY B C 1
ATOM 5822 O O . GLY B 1 333 ? 24.05726 29.41061 20.61853 1.000 91.00769 360 GLY B O 1
ATOM 5823 N N . LEU B 1 334 ? 24.83343 28.19070 22.34311 1.000 95.79039 361 LEU B N 1
ATOM 5824 C CA . LEU B 1 334 ? 25.24358 29.37619 23.08864 1.000 90.70115 361 LEU B CA 1
ATOM 5825 C C . LEU B 1 334 ? 26.42159 30.06913 22.41628 1.000 89.25767 361 LEU B C 1
ATOM 5826 O O . LEU B 1 334 ? 26.51217 31.30229 22.42666 1.000 86.92881 361 LEU B O 1
ATOM 5831 N N . ILE B 1 335 ? 27.33449 29.29357 21.82826 1.000 88.80866 362 ILE B N 1
ATOM 5832 C CA . ILE B 1 335 ? 28.46621 29.88642 21.12370 1.000 93.49229 362 ILE B CA 1
ATOM 5833 C C . ILE B 1 335 ? 27.99641 30.58605 19.85416 1.000 91.67551 362 ILE B C 1
ATOM 5834 O O . ILE B 1 335 ? 28.47063 31.67883 19.52034 1.000 90.36793 362 ILE B O 1
ATOM 5839 N N . ASP B 1 336 ? 27.05429 29.97457 19.13012 1.000 92.34436 363 ASP B N 1
ATOM 5840 C CA . ASP B 1 336 ? 26.50939 30.61463 17.93633 1.000 92.06122 363 ASP B CA 1
ATOM 5841 C C . ASP B 1 336 ? 25.76847 31.89794 18.28845 1.000 93.50959 363 ASP B C 1
ATOM 5842 O O . ASP B 1 336 ? 25.85381 32.89299 17.55864 1.000 93.43035 363 ASP B O 1
ATOM 5847 N N . ASP B 1 337 ? 25.03106 31.89322 19.40201 1.000 82.69233 364 ASP B N 1
ATOM 5848 C CA . ASP B 1 337 ? 24.34090 33.10437 19.83336 1.000 91.16640 364 ASP B CA 1
ATOM 5849 C C . ASP B 1 337 ? 25.33307 34.20501 20.18528 1.000 92.07624 364 ASP B C 1
ATOM 5850 O O . ASP B 1 337 ? 25.07714 35.38751 19.92942 1.000 91.43813 364 ASP B O 1
ATOM 5855 N N . LEU B 1 338 ? 26.47656 33.83514 20.76722 1.000 90.41941 365 LEU B N 1
ATOM 5856 C CA . LEU B 1 338 ? 27.50006 34.82864 21.07057 1.000 86.67690 365 LEU B CA 1
ATOM 5857 C C . LEU B 1 338 ? 28.20214 35.30788 19.80689 1.000 91.48705 365 LEU B C 1
ATOM 5858 O O . LEU B 1 338 ? 28.59907 36.47607 19.72636 1.000 91.87754 365 LEU B O 1
ATOM 5863 N N . GLN B 1 339 ? 28.36540 34.42859 18.81435 1.000 88.40975 366 GLN B N 1
ATOM 5864 C CA . GLN B 1 339 ? 28.88330 34.87099 17.52390 1.000 91.34986 366 GLN B CA 1
ATOM 5865 C C . GLN B 1 339 ? 27.90674 35.81887 16.84060 1.000 88.66083 366 GLN B C 1
ATOM 5866 O O . GLN B 1 339 ? 28.31481 36.84499 16.28477 1.000 85.53930 366 GLN B O 1
ATOM 5872 N N . HIS B 1 340 ? 26.61126 35.49595 16.87862 1.000 90.56049 367 HIS B N 1
ATOM 5873 C CA . HIS B 1 340 ? 25.61392 36.36965 16.27068 1.000 91.87338 367 HIS B CA 1
ATOM 5874 C C . HIS B 1 340 ? 25.49423 37.69147 17.01907 1.000 92.95497 367 HIS B C 1
ATOM 5875 O O . HIS B 1 340 ? 25.20105 38.72384 16.40533 1.000 101.44820 367 HIS B O 1
ATOM 5882 N N . CYS B 1 341 ? 25.71627 37.68349 18.33655 1.000 88.17416 368 CYS B N 1
ATOM 5883 C CA . CYS B 1 341 ? 25.70126 38.93165 19.09233 1.000 93.26361 368 CYS B CA 1
ATOM 5884 C C . CYS B 1 341 ? 26.92220 39.78744 18.78543 1.000 85.98313 368 CYS B C 1
ATOM 5885 O O . CYS B 1 341 ? 26.83730 41.02007 18.81661 1.000 89.23411 368 CYS B O 1
ATOM 5888 N N . LEU B 1 342 ? 28.06041 39.15903 18.49040 1.000 79.00253 369 LEU B N 1
ATOM 5889 C CA . LEU B 1 342 ? 29.25975 39.91645 18.15571 1.000 83.63926 369 LEU B CA 1
ATOM 5890 C C . LEU B 1 342 ? 29.21035 40.46274 16.73402 1.000 97.95474 369 LEU B C 1
ATOM 5891 O O . LEU B 1 342 ? 29.82173 41.49851 16.45144 1.000 94.82042 369 LEU B O 1
ATOM 5896 N N . VAL B 1 343 ? 28.49295 39.79398 15.83077 1.000 90.76474 370 VAL B N 1
ATOM 5897 C CA . VAL B 1 343 ? 28.34064 40.31959 14.47776 1.000 95.75764 370 VAL B CA 1
ATOM 5898 C C . VAL B 1 343 ? 27.49267 41.58552 14.49454 1.000 100.66926 370 VAL B C 1
ATOM 5899 O O . VAL B 1 343 ? 27.84616 42.59953 13.88108 1.000 99.30952 370 VAL B O 1
ATOM 5903 N N . ASN B 1 344 ? 26.36921 41.55038 15.20810 1.000 101.21465 371 ASN B N 1
ATOM 5904 C CA . ASN B 1 344 ? 25.45439 42.68127 15.26552 1.000 101.15317 371 ASN B CA 1
ATOM 5905 C C . ASN B 1 344 ? 25.80435 43.68992 16.35079 1.000 96.83556 371 ASN B C 1
ATOM 5906 O O . ASN B 1 344 ? 25.18805 44.76065 16.39036 1.000 98.58861 371 ASN B O 1
ATOM 5911 N N . LYS B 1 345 ? 26.77022 43.38067 17.22120 1.000 97.94372 372 LYS B N 1
ATOM 5912 C CA . LYS B 1 345 ? 27.10247 44.23291 18.36537 1.000 96.50835 372 LYS B CA 1
ATOM 5913 C C . LYS B 1 345 ? 25.85803 44.48975 19.21533 1.000 96.32307 372 LYS B C 1
ATOM 5914 O O . LYS B 1 345 ? 25.57846 45.61603 19.63385 1.000 99.53277 372 LYS B O 1
ATOM 5928 N N . CYS B 1 347 ? 23.22612 42.62326 22.30119 1.000 95.62209 374 CYS B N 1
ATOM 5929 C CA . CYS B 1 347 ? 22.86258 41.59163 23.26803 1.000 93.30201 374 CYS B CA 1
ATOM 5930 C C . CYS B 1 347 ? 21.78353 42.15493 24.17871 1.000 95.76340 374 CYS B C 1
ATOM 5931 O O . CYS B 1 347 ? 22.07485 42.97154 25.06903 1.000 99.21629 374 CYS B O 1
ATOM 5934 N N . PRO B 1 348 ? 20.53198 41.75791 23.98702 1.000 94.81549 375 PRO B N 1
ATOM 5935 C CA . PRO B 1 348 ? 19.44289 42.32377 24.78362 1.000 100.11598 375 PRO B CA 1
ATOM 5936 C C . PRO B 1 348 ? 19.42060 41.77601 26.20196 1.000 104.63523 375 PRO B C 1
ATOM 5937 O O . PRO B 1 348 ? 19.75515 40.61695 26.45909 1.000 105.22461 375 PRO B O 1
ATOM 5941 N N . ASN B 1 349 ? 19.01823 42.63900 27.13038 1.000 101.62331 376 ASN B N 1
ATOM 5942 C CA . ASN B 1 349 ? 18.75309 42.19466 28.49025 1.000 98.13916 376 ASN B CA 1
ATOM 5943 C C . ASN B 1 349 ? 17.49540 41.33459 28.50798 1.000 100.69825 376 ASN B C 1
ATOM 5944 O O . ASN B 1 349 ? 16.49719 41.65565 27.85725 1.000 98.79490 376 ASN B O 1
ATOM 5949 N N . TYR B 1 350 ? 17.54989 40.22608 29.25146 1.000 105.83245 377 TYR B N 1
ATOM 5950 C CA . TYR B 1 350 ? 16.43923 39.27826 29.23774 1.000 104.48134 377 TYR B CA 1
ATOM 5951 C C . TYR B 1 350 ? 15.16401 39.88789 29.80471 1.000 102.34263 377 TYR B C 1
ATOM 5952 O O . TYR B 1 350 ? 14.06079 39.49685 29.40736 1.000 107.01546 377 TYR B O 1
ATOM 5961 N N . PHE B 1 351 ? 15.28875 40.84297 30.72329 1.000 103.42820 378 PHE B N 1
ATOM 5962 C CA . PHE B 1 351 ? 14.12848 41.49265 31.31824 1.000 106.68049 378 PHE B CA 1
ATOM 5963 C C . PHE B 1 351 ? 13.79301 42.82657 30.66913 1.000 101.20899 378 PHE B C 1
ATOM 5964 O O . PHE B 1 351 ? 12.61175 43.17208 30.56543 1.000 102.40600 378 PHE B O 1
ATOM 5972 N N . ILE B 1 352 ? 14.79720 43.57897 30.23120 1.000 97.89553 379 ILE B N 1
ATOM 5973 C CA . ILE B 1 352 ? 14.58075 44.82145 29.49488 1.000 103.23360 379 ILE B CA 1
ATOM 5974 C C . ILE B 1 352 ? 15.15622 44.63586 28.09545 1.000 103.65156 379 ILE B C 1
ATOM 5975 O O . ILE B 1 352 ? 16.31919 44.98923 27.85163 1.000 102.32462 379 ILE B O 1
ATOM 5980 N N . PRO B 1 353 ? 14.38480 44.09085 27.14920 1.000 100.13964 380 PRO B N 1
ATOM 5981 C CA . PRO B 1 353 ? 14.96465 43.73146 25.84386 1.000 104.60080 380 PRO B CA 1
ATOM 5982 C C . PRO B 1 353 ? 15.44350 44.91937 25.02869 1.000 104.58603 380 PRO B C 1
ATOM 5983 O O . PRO B 1 353 ? 16.24000 44.72653 24.10173 1.000 112.19208 380 PRO B O 1
ATOM 5987 N N . GLN B 1 354 ? 14.99437 46.13492 25.33713 1.000 109.39782 381 GLN B N 1
ATOM 5988 C CA . GLN B 1 354 ? 15.42655 47.30759 24.58905 1.000 115.31645 381 GLN B CA 1
ATOM 5989 C C . GLN B 1 354 ? 16.80467 47.80426 25.01198 1.000 109.37414 381 GLN B C 1
ATOM 5990 O O . GLN B 1 354 ? 17.34517 48.71000 24.36789 1.000 113.63352 381 GLN B O 1
ATOM 5996 N N . CYS B 1 355 ? 17.39000 47.23295 26.06095 1.000 103.13986 382 CYS B N 1
ATOM 5997 C CA . CYS B 1 355 ? 18.70312 47.64775 26.53862 1.000 104.08900 382 CYS B CA 1
ATOM 5998 C C . CYS B 1 355 ? 19.78029 46.77700 25.90144 1.000 102.96572 382 CYS B C 1
ATOM 5999 O O . CYS B 1 355 ? 19.77994 45.55258 26.07411 1.000 97.84104 382 CYS B O 1
ATOM 6002 N N . ASN B 1 356 ? 20.69664 47.40965 25.17227 1.000 104.92673 383 ASN B N 1
ATOM 6003 C CA . ASN B 1 356 ? 21.82091 46.71581 24.55692 1.000 102.29174 383 ASN B CA 1
ATOM 6004 C C . ASN B 1 356 ? 23.00502 46.74186 25.51666 1.000 95.78293 383 ASN B C 1
ATOM 6005 O O . ASN B 1 356 ? 23.55054 47.81186 25.80877 1.000 94.83017 383 ASN B O 1
ATOM 6018 N N . LEU B 1 358 ? 25.92659 45.40374 25.06221 1.000 98.84902 385 LEU B N 1
ATOM 6019 C CA . LEU B 1 358 ? 27.19258 45.47800 24.34625 1.000 96.52137 385 LEU B CA 1
ATOM 6020 C C . LEU B 1 358 ? 27.41192 46.83636 23.69398 1.000 93.82829 385 LEU B C 1
ATOM 6021 O O . LEU B 1 358 ? 28.32768 46.98167 22.87821 1.000 102.13120 385 LEU B O 1
ATOM 6026 N N . GLU B 1 359 ? 26.59491 47.83394 24.03931 1.000 97.80034 386 GLU B N 1
ATOM 6027 C CA . GLU B 1 359 ? 26.70736 49.14295 23.40569 1.000 99.26382 386 GLU B CA 1
ATOM 6028 C C . GLU B 1 359 ? 27.96264 49.88284 23.85344 1.000 98.52548 386 GLU B C 1
ATOM 6029 O O . GLU B 1 359 ? 28.48202 50.72457 23.11161 1.000 101.65299 386 GLU B O 1
ATOM 6035 N N . HIS B 1 360 ? 28.47091 49.57861 25.04810 1.000 101.81212 387 HIS B N 1
ATOM 6036 C CA . HIS B 1 360 ? 29.66026 50.24415 25.56471 1.000 101.07650 387 HIS B CA 1
ATOM 6037 C C . HIS B 1 360 ? 30.94679 49.76869 24.90253 1.000 95.56013 387 HIS B C 1
ATOM 6038 O O . HIS B 1 360 ? 32.01018 50.33508 25.17750 1.000 91.09264 387 HIS B O 1
ATOM 6045 N N . LEU B 1 361 ? 30.87994 48.75549 24.04593 1.000 96.17869 388 LEU B N 1
ATOM 6046 C CA . LEU B 1 361 ? 32.05848 48.22517 23.37970 1.000 96.50706 388 LEU B CA 1
ATOM 6047 C C . LEU B 1 361 ? 32.34064 48.99644 22.09646 1.000 97.62568 388 LEU B C 1
ATOM 6048 O O . LEU B 1 361 ? 31.44580 49.60144 21.50069 1.000 96.53905 388 LEU B O 1
ATOM 6053 N N . SER B 1 362 ? 33.60071 48.97342 21.67792 1.000 95.37273 389 SER B N 1
ATOM 6054 C CA . SER B 1 362 ? 33.99123 49.57486 20.41439 1.000 84.27743 389 SER B CA 1
ATOM 6055 C C . SER B 1 362 ? 33.94302 48.53156 19.30220 1.000 96.52827 389 SER B C 1
ATOM 6056 O O . SER B 1 362 ? 33.86550 47.32600 19.54680 1.000 90.83426 389 SER B O 1
ATOM 6059 N N . GLU B 1 363 ? 33.98593 49.01466 18.05872 1.000 86.35512 390 GLU B N 1
ATOM 6060 C CA . GLU B 1 363 ? 33.99650 48.10661 16.91686 1.000 90.94710 390 GLU B CA 1
ATOM 6061 C C . GLU B 1 363 ? 35.22694 47.20829 16.93953 1.000 85.95672 390 GLU B C 1
ATOM 6062 O O . GLU B 1 363 ? 35.15214 46.03076 16.56950 1.000 87.21823 390 GLU B O 1
ATOM 6068 N N . GLU B 1 364 ? 36.36736 47.74332 17.38267 1.000 83.89500 391 GLU B N 1
ATOM 6069 C CA . GLU B 1 364 ? 37.59095 46.94882 17.41978 1.000 90.37157 391 GLU B CA 1
ATOM 6070 C C . GLU B 1 364 ? 37.51037 45.85523 18.47734 1.000 83.63622 391 GLU B C 1
ATOM 6071 O O . GLU B 1 364 ? 37.95184 44.72431 18.24338 1.000 80.29780 391 GLU B O 1
ATOM 6077 N N . THR B 1 365 ? 36.95217 46.17291 19.64707 1.000 90.10470 392 THR B N 1
ATOM 6078 C CA . THR B 1 365 ? 36.87064 45.19009 20.72282 1.000 76.57275 392 THR B CA 1
ATOM 6079 C C . THR B 1 365 ? 35.96138 44.02810 20.33982 1.000 74.91395 392 THR B C 1
ATOM 6080 O O . THR B 1 365 ? 36.32140 42.85937 20.52336 1.000 76.11585 392 THR B O 1
ATOM 6084 N N . VAL B 1 366 ? 34.77787 44.33065 19.80012 1.000 81.13367 393 VAL B N 1
ATOM 6085 C CA . VAL B 1 366 ? 33.84761 43.27518 19.40660 1.000 84.67652 393 VAL B CA 1
ATOM 6086 C C . VAL B 1 366 ? 34.44981 42.41901 18.30012 1.000 88.41342 393 VAL B C 1
ATOM 6087 O O . VAL B 1 366 ? 34.25028 41.19856 18.25806 1.000 91.29792 393 VAL B O 1
ATOM 6099 N N . LEU B 1 368 ? 37.69132 41.92438 17.85018 1.000 80.58978 395 LEU B N 1
ATOM 6100 C CA . LEU B 1 368 ? 38.73857 41.11973 18.47278 1.000 77.81716 395 LEU B CA 1
ATOM 6101 C C . LEU B 1 368 ? 38.15138 39.90264 19.17658 1.000 81.03671 395 LEU B C 1
ATOM 6102 O O . LEU B 1 368 ? 38.70848 38.80112 19.09867 1.000 81.21083 395 LEU B O 1
ATOM 6107 N N . HIS B 1 369 ? 37.02519 40.08159 19.87085 1.000 76.55518 396 HIS B N 1
ATOM 6108 C CA . HIS B 1 369 ? 36.36207 38.94684 20.50288 1.000 78.32484 396 HIS B CA 1
ATOM 6109 C C . HIS B 1 369 ? 35.77628 37.99449 19.46931 1.000 82.11963 396 HIS B C 1
ATOM 6110 O O . HIS B 1 369 ? 35.70617 36.78469 19.71388 1.000 84.65034 396 HIS B O 1
ATOM 6117 N N . ALA B 1 370 ? 35.35509 38.51733 18.31399 1.000 87.45950 397 ALA B N 1
ATOM 6118 C CA . ALA B 1 370 ? 34.80326 37.66225 17.26890 1.000 78.62531 397 ALA B CA 1
ATOM 6119 C C . ALA B 1 370 ? 35.86589 36.75409 16.66581 1.000 81.28249 397 ALA B C 1
ATOM 6120 O O . ALA B 1 370 ? 35.55408 35.63757 16.23577 1.000 80.31300 397 ALA B O 1
ATOM 6122 N N . ARG B 1 371 ? 37.11799 37.21191 16.62030 1.000 80.07942 398 ARG B N 1
ATOM 6123 C CA . ARG B 1 371 ? 38.19841 36.36145 16.13327 1.000 79.90759 398 ARG B CA 1
ATOM 6124 C C . ARG B 1 371 ? 38.50954 35.25033 17.12729 1.000 86.11181 398 ARG B C 1
ATOM 6125 O O . ARG B 1 371 ? 38.66793 34.08537 16.74340 1.000 89.57636 398 ARG B O 1
ATOM 6133 N N . LYS B 1 372 ? 38.61187 35.59768 18.41292 1.000 88.15526 399 LYS B N 1
ATOM 6134 C CA . LYS B 1 372 ? 38.86561 34.59028 19.43751 1.000 85.24344 399 LYS B CA 1
ATOM 6135 C C . LYS B 1 372 ? 37.71732 33.59460 19.52404 1.000 86.40975 399 LYS B C 1
ATOM 6136 O O . LYS B 1 372 ? 37.94030 32.38597 19.66351 1.000 90.66013 399 LYS B O 1
ATOM 6142 N N . LEU B 1 373 ? 36.47880 34.08553 19.44317 1.000 81.60643 400 LEU B N 1
ATOM 6143 C CA . LEU B 1 373 ? 35.32506 33.19534 19.48276 1.000 81.07644 400 LEU B CA 1
ATOM 6144 C C . LEU B 1 373 ? 35.25010 32.32305 18.23712 1.000 89.43371 400 LEU B C 1
ATOM 6145 O O . LEU B 1 373 ? 34.69422 31.21940 18.28703 1.000 93.89947 400 LEU B O 1
ATOM 6150 N N . SER B 1 374 ? 35.80062 32.79786 17.11658 1.000 90.40048 401 SER B N 1
ATOM 6151 C CA . SER B 1 374 ? 35.86542 31.97100 15.91668 1.000 87.73620 401 SER B CA 1
ATOM 6152 C C . SER B 1 374 ? 36.70993 30.72664 16.15552 1.000 82.63426 401 SER B C 1
ATOM 6153 O O . SER B 1 374 ? 36.36347 29.63371 15.69344 1.000 85.47129 401 SER B O 1
ATOM 6156 N N . SER B 1 375 ? 37.82254 30.87237 16.87932 1.000 82.83277 402 SER B N 1
ATOM 6157 C CA . SER B 1 375 ? 38.63294 29.71071 17.22674 1.000 92.16664 402 SER B CA 1
ATOM 6158 C C . SER B 1 375 ? 37.90040 28.78605 18.18984 1.000 91.78942 402 SER B C 1
ATOM 6159 O O . SER B 1 375 ? 38.14556 27.57432 18.18975 1.000 95.30672 402 SER B O 1
ATOM 6162 N N . VAL B 1 376 ? 37.00121 29.33366 19.01011 1.000 78.55958 403 VAL B N 1
ATOM 6163 C CA . VAL B 1 376 ? 36.24267 28.50709 19.94431 1.000 88.99868 403 VAL B CA 1
ATOM 6164 C C . VAL B 1 376 ? 35.25327 27.62625 19.19334 1.000 92.85870 403 VAL B C 1
ATOM 6165 O O . VAL B 1 376 ? 35.22755 26.40306 19.37066 1.000 94.87263 403 VAL B O 1
ATOM 6169 N N . ARG B 1 377 ? 34.41954 28.23460 18.34649 1.000 85.70821 404 ARG B N 1
ATOM 6170 C CA . ARG B 1 377 ? 33.44449 27.45526 17.59186 1.000 87.93894 404 ARG B CA 1
ATOM 6171 C C . ARG B 1 377 ? 34.12240 26.53658 16.58178 1.000 88.18067 404 ARG B C 1
ATOM 6172 O O . ARG B 1 377 ? 33.58086 25.47574 16.24944 1.000 90.22513 404 ARG B O 1
ATOM 6180 N N . SER B 1 378 ? 35.30838 26.91368 16.09793 1.000 94.57233 405 SER B N 1
ATOM 6181 C CA . SER B 1 378 ? 36.02925 26.05877 15.15973 1.000 94.87131 405 SER B CA 1
ATOM 6182 C C . SER B 1 378 ? 36.47407 24.75967 15.82048 1.000 99.45496 405 SER B C 1
ATOM 6183 O O . SER B 1 378 ? 36.40889 23.68974 15.20390 1.000 108.68357 405 SER B O 1
ATOM 6186 N N . ASP B 1 379 ? 36.92651 24.82999 17.07044 1.000 95.19944 406 ASP B N 1
ATOM 6187 C CA . ASP B 1 379 ? 37.41769 23.65980 17.79958 1.000 103.10922 406 ASP B CA 1
ATOM 6188 C C . ASP B 1 379 ? 36.97360 23.76150 19.25108 1.000 96.35546 406 ASP B C 1
ATOM 6189 O O . ASP B 1 379 ? 37.75982 24.11498 20.13844 1.000 100.92604 406 ASP B O 1
ATOM 6194 N N . PRO B 1 380 ? 35.70383 23.45405 19.53386 1.000 96.08915 407 PRO B N 1
ATOM 6195 C CA . PRO B 1 380 ? 35.22067 23.57513 20.91849 1.000 95.15677 407 PRO B CA 1
ATOM 6196 C C . PRO B 1 380 ? 35.74766 22.48928 21.83717 1.000 98.39558 407 PRO B C 1
ATOM 6197 O O . PRO B 1 380 ? 35.92456 22.74292 23.03529 1.000 92.50967 407 PRO B O 1
ATOM 6201 N N . ALA B 1 381 ? 35.99954 21.28598 21.31555 1.000 94.51969 408 ALA B N 1
ATOM 6202 C CA . ALA B 1 381 ? 36.45386 20.19204 22.16670 1.000 90.76793 408 ALA B CA 1
ATOM 6203 C C . ALA B 1 381 ? 37.82682 20.47190 22.76216 1.000 100.77239 408 ALA B C 1
ATOM 6204 O O . ALA B 1 381 ? 38.10271 20.06952 23.89800 1.000 100.93746 408 ALA B O 1
ATOM 6206 N N . GLU B 1 382 ? 38.69656 21.16201 22.02211 1.000 99.80377 409 GLU B N 1
ATOM 6207 C CA . GLU B 1 382 ? 40.03232 21.44465 22.53529 1.000 104.32753 409 GLU B CA 1
ATOM 6208 C C . GLU B 1 382 ? 40.01171 22.56019 23.57442 1.000 93.96009 409 GLU B C 1
ATOM 6209 O O . GLU B 1 382 ? 40.75497 22.50423 24.56050 1.000 91.51165 409 GLU B O 1
ATOM 6215 N N . HIS B 1 383 ? 39.17493 23.58179 23.37245 1.000 91.30754 410 HIS B N 1
ATOM 6216 C CA . HIS B 1 383 ? 39.06122 24.63926 24.37138 1.000 89.52076 410 HIS B CA 1
ATOM 6217 C C . HIS B 1 383 ? 38.34500 24.14956 25.62157 1.000 95.59659 410 HIS B C 1
ATOM 6218 O O . HIS B 1 383 ? 38.55929 24.69377 26.71097 1.000 95.58894 410 HIS B O 1
ATOM 6225 N N . LEU B 1 384 ? 37.49369 23.13160 25.48735 1.000 100.19946 411 LEU B N 1
ATOM 6226 C CA . LEU B 1 384 ? 36.84904 22.54955 26.65681 1.000 92.34434 411 LEU B CA 1
ATOM 6227 C C . LEU B 1 384 ? 37.81155 21.67873 27.45344 1.000 92.97854 411 LEU B C 1
ATOM 6228 O O . LEU B 1 384 ? 37.69095 21.59459 28.68054 1.000 99.50281 411 LEU B O 1
ATOM 6233 N N . ARG B 1 385 ? 38.76937 21.03256 26.78193 1.000 89.85180 412 ARG B N 1
ATOM 6234 C CA . ARG B 1 385 ? 39.80290 20.29419 27.50121 1.000 94.01300 412 ARG B CA 1
ATOM 6235 C C . ARG B 1 385 ? 40.70183 21.23707 28.29037 1.000 95.75942 412 ARG B C 1
ATOM 6236 O O . ARG B 1 385 ? 41.08961 20.93101 29.42417 1.000 93.79436 412 ARG B O 1
ATOM 6244 N N . THR B 1 386 ? 41.04831 22.38567 27.70357 1.000 91.40790 413 THR B N 1
ATOM 6245 C CA . THR B 1 386 ? 41.86430 23.36503 28.41360 1.000 89.46434 413 THR B CA 1
ATOM 6246 C C . THR B 1 386 ? 41.11867 23.93076 29.61611 1.000 91.83263 413 THR B C 1
ATOM 6247 O O . THR B 1 386 ? 41.72424 24.19828 30.66106 1.000 88.90095 413 THR B O 1
ATOM 6251 N N . ALA B 1 387 ? 39.80182 24.11474 29.48880 1.000 91.50971 414 ALA B N 1
ATOM 6252 C CA . ALA B 1 387 ? 39.00716 24.57132 30.62297 1.000 83.30196 414 ALA B CA 1
ATOM 6253 C C . ALA B 1 387 ? 38.97689 23.53352 31.73637 1.000 93.51375 414 ALA B C 1
ATOM 6254 O O . ALA B 1 387 ? 38.90115 23.89462 32.91630 1.000 93.17132 414 ALA B O 1
ATOM 6256 N N . ILE B 1 388 ? 39.03405 22.24769 31.38470 1.000 87.92180 415 ILE B N 1
ATOM 6257 C CA . ILE B 1 388 ? 39.10858 21.20191 32.39971 1.000 94.22528 415 ILE B CA 1
ATOM 6258 C C . ILE B 1 388 ? 40.44499 21.26716 33.12809 1.000 96.26503 415 ILE B C 1
ATOM 6259 O O . ILE B 1 388 ? 40.49843 21.24491 34.36316 1.000 96.20347 415 ILE B O 1
ATOM 6264 N N . GLU B 1 389 ? 41.54420 21.36068 32.37284 1.000 90.65868 416 GLU B N 1
ATOM 6265 C CA . GLU B 1 389 ? 42.86335 21.46197 32.99013 1.000 96.33033 416 GLU B CA 1
ATOM 6266 C C . GLU B 1 389 ? 42.98943 22.71302 33.84927 1.000 97.31252 416 GLU B C 1
ATOM 6267 O O . GLU B 1 389 ? 43.75372 22.72284 34.82107 1.000 99.52297 416 GLU B O 1
ATOM 6273 N N . HIS B 1 390 ? 42.25313 23.77445 33.51184 1.000 96.95894 417 HIS B N 1
ATOM 6274 C CA . HIS B 1 390 ? 42.23897 24.95645 34.36567 1.000 93.45966 417 HIS B CA 1
ATOM 6275 C C . HIS B 1 390 ? 41.48584 24.69591 35.66370 1.000 95.71753 417 HIS B C 1
ATOM 6276 O O . HIS B 1 390 ? 41.84799 25.24506 36.71063 1.000 94.03633 417 HIS B O 1
ATOM 6283 N N . VAL B 1 391 ? 40.44217 23.86680 35.61668 1.000 92.43309 418 VAL B N 1
ATOM 6284 C CA . VAL B 1 391 ? 39.71564 23.51100 36.83089 1.000 92.63019 418 VAL B CA 1
ATOM 6285 C C . VAL B 1 391 ? 40.46860 22.44153 37.61396 1.000 92.29386 418 VAL B C 1
ATOM 6286 O O . VAL B 1 391 ? 40.47265 22.45044 38.85031 1.000 90.32955 418 VAL B O 1
ATOM 6290 N N . LYS B 1 392 ? 41.11931 21.51021 36.91051 1.000 99.35932 419 LYS B N 1
ATOM 6291 C CA . LYS B 1 392 ? 41.93472 20.49982 37.57946 1.000 95.16732 419 LYS B CA 1
ATOM 6292 C C . LYS B 1 392 ? 43.03228 21.14735 38.41527 1.000 93.86684 419 LYS B C 1
ATOM 6293 O O . LYS B 1 392 ? 43.24283 20.78193 39.57741 1.000 95.30586 419 LYS B O 1
ATOM 6299 N N . ALA B 1 393 ? 43.74382 22.11759 37.83510 1.000 93.65362 420 ALA B N 1
ATOM 6300 C CA . ALA B 1 393 ? 44.83768 22.76565 38.55016 1.000 89.20737 420 ALA B CA 1
ATOM 6301 C C . ALA B 1 393 ? 44.33200 23.60203 39.71747 1.000 95.11627 420 ALA B C 1
ATOM 6302 O O . ALA B 1 393 ? 45.00654 23.69515 40.74940 1.000 96.18092 420 ALA B O 1
ATOM 6304 N N . ALA B 1 394 ? 43.15393 24.21331 39.57799 1.000 95.89219 421 ALA B N 1
ATOM 6305 C CA . ALA B 1 394 ? 42.60785 25.01255 40.66840 1.000 88.13271 421 ALA B CA 1
ATOM 6306 C C . ALA B 1 394 ? 42.13575 24.13963 41.82335 1.000 94.72430 421 ALA B C 1
ATOM 6307 O O . ALA B 1 394 ? 42.23534 24.54706 42.98652 1.000 100.27455 421 ALA B O 1
ATOM 6309 N N . ASN B 1 395 ? 41.62191 22.94319 41.52798 1.000 91.17906 422 ASN B N 1
ATOM 6310 C CA . ASN B 1 395 ? 41.20582 22.03846 42.59467 1.000 91.60060 422 ASN B CA 1
ATOM 6311 C C . ASN B 1 395 ? 42.40776 21.47039 43.33891 1.000 94.37909 422 ASN B C 1
ATOM 6312 O O . ASN B 1 395 ? 42.35738 21.28689 44.56055 1.000 97.64759 422 ASN B O 1
ATOM 6317 N N . ARG B 1 396 ? 43.49831 21.18702 42.62213 1.000 95.92746 423 ARG B N 1
ATOM 6318 C CA . ARG B 1 396 ? 44.66706 20.59532 43.26493 1.000 98.43079 423 ARG B CA 1
ATOM 6319 C C . ARG B 1 396 ? 45.39055 21.59355 44.15976 1.000 98.49577 423 ARG B C 1
ATOM 6320 O O . ARG B 1 396 ? 46.06496 21.18881 45.11288 1.000 99.57295 423 ARG B O 1
ATOM 6328 N N . LEU B 1 397 ? 45.26809 22.89215 43.87523 1.000 91.04268 424 LEU B N 1
ATOM 6329 C CA . LEU B 1 397 ? 45.90389 23.89185 44.72840 1.000 94.13664 424 LEU B CA 1
ATOM 6330 C C . LEU B 1 397 ? 45.19706 24.00258 46.07350 1.000 101.54093 424 LEU B C 1
ATOM 6331 O O . LEU B 1 397 ? 45.85211 24.08101 47.11984 1.000 99.00884 424 LEU B O 1
ATOM 6336 N N . THR B 1 398 ? 43.86184 24.01360 46.06738 1.000 95.64480 425 THR B N 1
ATOM 6337 C CA . THR B 1 398 ? 43.12120 24.06806 47.32363 1.000 104.34727 425 THR B CA 1
ATOM 6338 C C . THR B 1 398 ? 43.33658 22.80285 48.14405 1.000 99.38118 425 THR B C 1
ATOM 6339 O O . THR B 1 398 ? 43.45635 22.86646 49.37276 1.000 104.84788 425 THR B O 1
ATOM 6343 N N . LEU B 1 399 ? 43.39576 21.64553 47.48005 1.000 101.05541 426 LEU B N 1
ATOM 6344 C CA . LEU B 1 399 ? 43.56871 20.38525 48.19557 1.000 105.63008 426 LEU B CA 1
ATOM 6345 C C . LEU B 1 399 ? 44.91130 20.33521 48.91438 1.000 108.23718 426 LEU B C 1
ATOM 6346 O O . LEU B 1 399 ? 45.00614 19.81372 50.03161 1.000 109.37632 426 LEU B O 1
ATOM 6351 N N . GLU B 1 400 ? 45.96113 20.87662 48.29195 1.000 103.23479 427 GLU B N 1
ATOM 6352 C CA . GLU B 1 400 ? 47.27428 20.87753 48.92902 1.000 107.51259 427 GLU B CA 1
ATOM 6353 C C . GLU B 1 400 ? 47.30105 21.80056 50.14111 1.000 111.71395 427 GLU B C 1
ATOM 6354 O O . GLU B 1 400 ? 47.95768 21.49730 51.14416 1.000 118.46600 427 GLU B O 1
ATOM 6360 N N . LEU B 1 401 ? 46.59375 22.93089 50.07047 1.000 110.88335 428 LEU B N 1
ATOM 6361 C CA . LEU B 1 401 ? 46.51864 23.81965 51.22473 1.000 107.61752 428 LEU B CA 1
ATOM 6362 C C . LEU B 1 401 ? 45.60769 23.25517 52.30667 1.000 110.96471 428 LEU B C 1
ATOM 6363 O O . LEU B 1 401 ? 45.84345 23.48970 53.49754 1.000 119.92898 428 LEU B O 1
ATOM 6368 N N . GLN B 1 402 ? 44.56710 22.51398 51.91717 1.000 106.63823 429 GLN B N 1
ATOM 6369 C CA . GLN B 1 402 ? 43.69684 21.88874 52.90700 1.000 111.11862 429 GLN B CA 1
ATOM 6370 C C . GLN B 1 402 ? 44.39996 20.74736 53.63050 1.000 113.81308 429 GLN B C 1
ATOM 6371 O O . GLN B 1 402 ? 44.13671 20.51284 54.81549 1.000 115.27753 429 GLN B O 1
ATOM 6377 N N . ARG B 1 403 ? 45.28985 20.02759 52.94107 1.000 115.69617 430 ARG B N 1
ATOM 6378 C CA . ARG B 1 403 ? 46.09160 19.01103 53.61388 1.000 115.60891 430 ARG B CA 1
ATOM 6379 C C . ARG B 1 403 ? 47.08837 19.63710 54.58001 1.000 114.60040 430 ARG B C 1
ATOM 6380 O O . ARG B 1 403 ? 47.44033 19.02115 55.59240 1.000 118.55776 430 ARG B O 1
ATOM 6388 N N . ARG B 1 404 ? 47.54984 20.84862 54.28694 1.000 118.21065 431 ARG B N 1
ATOM 6389 C CA . ARG B 1 404 ? 48.51165 21.54120 55.13504 1.000 113.89799 431 ARG B CA 1
ATOM 6390 C C . ARG B 1 404 ? 47.84860 22.05436 56.40923 1.000 119.02746 431 ARG B C 1
ATOM 6391 O O . ARG B 1 404 ? 48.39386 21.91702 57.50442 1.000 113.45582 431 ARG B O 1
#

Nearest PDB structures (foldseek):
  7lt1-assembly1_A  TM=1.003E+00  e=9.102E-74  Homo sapiens
  7lt1-assembly2_B  TM=9.652E-01  e=1.247E-63  Homo sapiens
  8gjy-assembly1_A  TM=6.833E-01  e=1.026E-13  Stylophora pistillata
  5vdr-assembly1_A  TM=7.193E-01  e=1.194E-11  Homo sapiens
  8sj2-assembly1_C  TM=6.557E-01  e=3.299E-10  Mus musculus

Secondary structure (DSSP, 8-state):
-HHHHHHHHHHHHHHHHHHHS----HHHHHHHHHHHHHHH----TTTSTTS-SS---EEESS-GGGTSSS---TT-----BTTTB--EEEEEEEEEE-GGGHHHHB-----TTEE-BB-TTS-HHHHHHSGGGEEEE--SSSPPEEEE-HHHHHHHHHHHHHHHHHHHHHS-----EEEEEEEETTEEEEEEEBTTB--EEEEEEEEEES--GGGGGG----TTBTTB-HHHHSSEEEEES---SSS-TTT-EEEE-HHHHHHHTTTS-S---HHHHHHHHHHHHT-SSS---HHHHH--HHHHSS-HHHHH-GGGHHHHHHHHHHHHHHHHH-----SSSTT---TTS-TTT--HHHHHHHHHH-HHHHHHHHHHHHHHHHHHHHHHH-/-TTHHHHHHHHHHHHHHHHHS----HHHHHHHHHHHHHHH----HHHHS-S-SS---EEEES-GGGTSS---GGGS----BTTTB--EEEEEEEEEE--B---S-TTEEEBB-SSS-HHHHHHTGGGEEEEE-SSS-EEEEE-HHHHHHHHHHHHHHHHHHHHHS-----EEEEEEEETTEEEEEEEBTTB--EEEEEEEEE-S--SSGGGG----TTTTTS-HHHHHS--EEES---SSS-TTTEEEEE-HHHHHHHHTTS-S---HHHHHHHHHHHHT-SSS---HHHHH--HHHHHS-----HHHHHHHHHHHHHHHHHH----SSSTT---TTS-TTT--HHHHHHHHHHSHHHHHHHHHHHHHHHHHHHHHHHH-